Protein AF-0000000078518622 (afdb_homodimer)

Sequence (1164 aa):
MQLYYGPTSHFSLMQHIYQDLVSNPTSRPEPSGGVEEAGAGLDLFSFRRIFFGTPDFHEINKSPGKGDLSMMFMPYDLAKTFLSRFLSSLYHLIPLRPKIYYEQCLDRLYNSSPADHLDGPTQAILLLAMASAALGTDHFAWGDVLFERVKASLTAFDDVTDMLRFYANYQNEQGRPNSVFLHLGSASRKALSAGLHKDVPHDVDQTPENIEERRVTFWSLYIYETWFCFHVGRPSSLNLKDVAIEYPQDQFIRLLAQLCKTITRSVNEIYGQRHESLLHMWRVARSIANDIRGHEAHLQQALGLGLDDSIQAGSLGVRQIIFIALYHHTLLLTFRPFLIFRGHWQRERNIALNQSSTNVTNRPRETPTWLNEACNHAITAAQKTLHHLCEASRVNNLVLELRYHGYFFGNSVFTLIYEFIHNPSVAPVYLPWVYASLQTLSTMRAGDPIASTIAAMQTVLRNINPSYEWAPLLATTEDNVAPPGGTAIQQGLTPNHRHRVLLSNSAILQNPSLGMRPDTLTSPWNLPQLEKLENPETGGSVGSGDDLLDFTQSDMGWDFDFSTMDLDAFFSIYQTNDAPNTMQLYYGPTSHFSLMQHIYQDLVSNPTSRPEPSGGVEEAGAGLDLFSFRRIFFGTPDFHEINKSPGKGDLSMMFMPYDLAKTFLSRFLSSLYHLIPLRPKIYYEQCLDRLYNSSPADHLDGPTQAILLLAMASAALGTDHFAWGDVLFERVKASLTAFDDVTDMLRFYANYQNEQGRPNSVFLHLGSASRKALSAGLHKDVPHDVDQTPENIEERRVTFWSLYIYETWFCFHVGRPSSLNLKDVAIEYPQDQFIRLLAQLCKTITRSVNEIYGQRHESLLHMWRVARSIANDIRGHEAHLQQALGLGLDDSIQAGSLGVRQIIFIALYHHTLLLTFRPFLIFRGHWQRERNIALNQSSTNVTNRPRETPTWLNEACNHAITAAQKTLHHLCEASRVNNLVLELRYHGYFFGNSVFTLIYEFIHNPSVAPVYLPWVYASLQTLSTMRAGDPIASTIAAMQTVLRNINPSYEWAPLLATTEDNVAPPGGTAIQQGLTPNHRHRVLLSNSAILQNPSLGMRPDTLTSPWNLPQLEKLENPETGGSVGSGDDLLDFTQSDMGWDFDFSTMDLDAFFSIYQTNDAPNT

Nearest PDB structures (foldseek):
  4fdd-assembly1_A  TM=2.657E-01  e=1.092E+00  Homo sapiens
  7oq8-assembly1_C  TM=2.992E-01  e=6.620E+00  Homo sapiens
  5nnp-assembly2_E  TM=2.176E-01  e=4.094E+00  Thermochaetoides thermophila DSM 1495
  4buj-assembly2_F  TM=2.252E-01  e=5.206E+00  Saccharomyces cerevisiae S288C
  4fdd-assembly1_A  TM=2.502E-01  e=8.494E-01  Homo sapiens

Radius of gyration: 33.68 Å; Cα contacts (8 Å, |Δi|>4): 1364; chains: 2; bounding box: 78×107×95 Å

Secondary structure (DSSP, 8-state):
-EEEE-TTSHHHHHHHHHHHHHSSTTSS-----HHHHHHHHHHHHT-HHHHH----S--SS-------TTTS---HHHHHHHHHHHHHTGGGG---S-HHHHHHHHHHHHH--GGGPPPHHHHHHHHHHHHHHHTTSTTTHHHHHHHHHHHHHHTTTTT-HHHHHHHHHHHHHHT-HHHHHHHHHHHHHHHHHHTTTBPPPTTS---HHHHHHHHHHHHHHHHHHHHHHHHHT---S--GGG-B-PPPS-HHHHHHHHHHHHHHHIIIIIISS--SBHHHHHHHHHHHHHHHHHHHHHHHHHHS--TTSPPPSHHHHHHHHHHHHHHHHHHHHHHHHHHHHHHHHHHHHHHHHHS--S------SS--HHHHHHHHHHHHHHHHHHHHHHHHHHH-HHHHT-TTHHHHHHHHHHHHHHHHHH-GGGHHHHHHHHHHHHHHHHHS---HHHHHHHHHHHHHHHHH-GGG-------------------------------------------------S---S-SS--------------S-S---TTS---BHHHHT----GGGSS--EEEE----------/-EEEE-TTSHHHHHHHHHHHHHSSTTSS----SSHHHHHHHHHHHT-HHHHH----TT-SS-------TTS----HHHHHHHHHHHHHTGGGG---S-HHHHHHHHHHHHH--TTSPPPHHHHHHHHHHHHHHHTTSTTTHHHHHHHHHHHHHHTTTTT-HHHHHHHHHHHHHHT-HHHHHHHHHHHHHHHHHHTTTBPPPTTS---HHHHHHHHHHHHHHHHHHHHHHHHHT---S--GGG-B-PPPS-HHHHHHHHHHHHHHHIIIIIISS--SBHHHHHHHHHHHHHHHHHHHHHHHHHHS--TTSPPPSHHHHHHHHHHHHHHHHHHHHHHHHHHHHHHHHHHHHHHHHHS--S------SS--HHHHHHHHHHHHHHHHHHHHHHHHHHH-HHHHT-TTHHHHHHHHHHHHHHHHHH-GGGHHHHHHHHHHHHHHHHHS---HHHHHHHHHHHHHHHHH-GGG-------------------------------------------------S---S-SS--------------S-S---TTS---BHHHHT----GGGSS--EEEE----------

Solvent-accessible surface area (backbone atoms only — not comparable to full-atom values): 65462 Å² total; per-residue (Å²): 81,44,41,36,33,17,42,59,10,60,62,27,54,51,44,53,48,42,49,59,66,51,66,50,81,79,75,70,76,72,78,78,46,51,35,61,44,42,43,47,40,27,59,69,31,54,40,50,45,33,62,64,51,55,67,73,67,76,65,67,80,71,60,79,65,80,58,66,77,80,66,91,60,77,55,64,70,59,48,50,50,23,41,52,48,19,66,42,44,65,30,77,61,58,62,58,63,61,69,67,55,55,54,50,49,51,49,35,70,77,65,43,53,90,86,55,61,70,52,68,68,60,47,40,43,54,35,32,43,27,15,45,39,19,50,31,43,97,55,27,68,51,15,55,54,36,42,52,54,38,57,72,57,35,86,74,50,85,80,46,45,68,48,29,48,43,48,20,51,32,31,38,53,53,26,20,57,55,60,22,54,48,29,42,44,47,25,49,48,46,38,50,40,37,32,47,42,38,61,73,61,77,71,36,90,60,51,69,64,54,49,42,38,43,28,37,44,38,48,33,47,51,33,53,41,43,53,48,20,48,47,40,28,48,85,52,70,74,56,73,83,72,49,60,48,70,79,38,81,52,48,60,61,42,47,48,40,54,51,41,52,52,49,50,46,41,48,49,65,56,53,55,34,85,49,64,35,54,56,58,50,49,54,52,41,49,51,51,50,50,56,57,58,58,45,48,62,49,39,31,72,47,73,70,42,55,90,84,49,80,74,46,55,61,46,63,18,38,54,49,50,54,50,49,45,51,52,26,49,50,47,19,61,55,24,38,63,50,40,55,47,52,44,51,52,50,50,51,50,51,50,51,67,68,44,77,76,82,81,71,68,91,59,79,88,64,84,54,67,68,56,52,49,40,28,46,47,18,51,49,22,23,51,50,37,48,50,52,50,52,50,32,41,72,66,12,67,74,51,37,29,44,48,55,52,38,54,59,51,45,49,26,41,51,52,53,49,54,51,25,71,71,36,61,85,49,34,80,72,48,47,59,58,44,48,53,48,49,53,50,54,66,69,28,58,85,39,63,37,40,48,31,43,52,51,26,53,42,48,51,31,39,71,73,38,64,83,60,45,83,77,79,80,74,76,83,73,79,80,80,77,72,73,78,77,72,80,74,82,72,77,78,78,77,78,82,78,71,94,72,83,76,92,65,88,77,73,86,75,79,75,82,80,85,74,77,79,86,71,78,82,55,73,82,74,72,66,70,76,71,64,77,67,66,66,72,68,75,60,79,72,58,73,83,63,92,74,66,89,64,58,32,43,74,74,64,70,39,92,52,51,60,31,52,66,38,39,75,37,45,30,70,40,79,74,75,76,69,67,75,86,119,81,44,40,36,34,17,44,60,11,59,62,25,54,51,44,53,49,42,48,59,66,50,63,49,80,80,77,70,76,74,75,69,88,23,38,64,43,46,43,47,39,27,60,69,31,54,39,50,45,34,60,64,53,57,69,71,65,78,65,65,79,67,61,80,66,77,58,63,80,82,58,92,62,76,54,65,68,57,48,50,50,22,41,51,47,18,66,41,44,66,29,76,60,58,62,58,62,62,70,66,55,55,54,51,50,52,50,34,69,74,64,42,54,91,87,54,64,71,53,67,69,60,47,38,42,52,36,31,44,26,14,46,39,19,50,32,44,95,54,27,66,52,16,56,54,36,41,52,54,38,58,71,57,34,88,75,50,84,78,48,44,67,46,28,49,42,48,20,50,33,29,38,54,53,28,20,58,54,59,21,53,50,28,40,44,47,24,49,48,45,37,53,40,37,32,46,42,39,61,73,58,79,58,35,92,61,52,70,66,55,51,42,38,43,27,37,43,39,48,34,47,50,32,54,40,44,52,49,21,48,47,40,28,46,86,53,70,72,57,72,83,72,50,60,47,69,78,38,84,52,47,59,61,41,47,48,40,54,51,42,53,51,48,49,46,40,47,49,64,55,54,55,32,87,48,62,37,54,56,59,50,49,54,52,40,49,54,50,51,50,56,57,58,58,45,48,63,47,39,29,71,50,72,70,42,54,91,84,51,80,78,46,56,60,46,63,19,38,55,50,49,54,49,50,45,51,52,27,48,49,47,19,60,53,24,38,64,49,41,55,47,51,44,52,51,50,48,51,49,52,51,50,67,67,44,78,76,82,82,72,66,89,60,79,87,65,82,53,67,68,57,52,50,40,29,45,48,18,51,49,23,24,51,50,39,50,50,51,50,51,50,32,39,72,67,13,67,71,50,37,29,44,48,55,51,37,55,58,49,44,49,25,42,50,53,52,49,54,51,25,72,70,36,61,86,50,34,80,74,48,46,59,58,46,50,54,48,51,54,50,54,67,71,27,56,85,41,64,38,39,50,30,43,50,49,27,53,42,48,51,30,38,71,73,38,64,83,60,46,82,77,80,80,74,78,83,73,81,80,81,78,74,76,79,76,76,82,72,82,72,76,77,79,79,77,83,76,71,93,70,84,77,92,70,89,81,73,88,77,79,77,81,79,86,74,77,80,86,72,78,82,56,74,80,75,73,65,70,75,73,65,76,67,65,65,73,69,78,60,78,73,58,72,82,63,93,75,65,88,64,57,32,44,77,76,63,68,41,91,54,52,60,31,52,66,37,40,75,37,47,28,67,41,79,74,75,75,70,66,76,87,119

Organism: Penicillium expansum (NCBI:txid27334)

Structure (mmCIF, N/CA/C/O backbone):
data_AF-0000000078518622-model_v1
#
loop_
_entity.id
_entity.type
_entity.pdbx_description
1 polymer 'Transcription factor, fungi'
#
loop_
_atom_site.group_PDB
_atom_site.id
_atom_site.type_symbol
_atom_site.label_atom_id
_atom_site.label_alt_id
_atom_site.label_comp_id
_atom_site.label_asym_id
_atom_site.label_entity_id
_atom_site.label_seq_id
_atom_site.pdbx_PDB_ins_code
_atom_site.Cartn_x
_atom_site.Cartn_y
_atom_site.Cartn_z
_atom_site.occupancy
_atom_site.B_iso_or_equiv
_atom_site.auth_seq_id
_atom_site.auth_comp_id
_atom_site.auth_asym_id
_atom_site.auth_atom_id
_atom_site.pdbx_PDB_model_num
ATOM 1 N N . MET A 1 1 ? -18.516 9.18 -4.879 1 53.31 1 MET A N 1
ATOM 2 C CA . MET A 1 1 ? -17.281 8.602 -4.328 1 53.31 1 MET A CA 1
ATOM 3 C C . MET A 1 1 ? -17.141 8.945 -2.852 1 53.31 1 MET A C 1
ATOM 5 O O . MET A 1 1 ? -17.5 10.047 -2.428 1 53.31 1 MET A O 1
ATOM 9 N N . GLN A 1 2 ? -16.953 7.953 -2.055 1 66 2 GLN A N 1
ATOM 10 C CA . GLN A 1 2 ? -16.797 8.109 -0.612 1 66 2 GLN A CA 1
ATOM 11 C C . GLN A 1 2 ? -15.328 8.086 -0.205 1 66 2 GLN A C 1
ATOM 13 O O . GLN A 1 2 ? -14.531 7.348 -0.789 1 66 2 GLN A O 1
ATOM 18 N N . LEU A 1 3 ? -15 9.258 0.551 1 78.56 3 LEU A N 1
ATOM 19 C CA . LEU A 1 3 ? -13.641 9.289 1.086 1 78.56 3 LEU A CA 1
ATOM 20 C C . LEU A 1 3 ? -13.648 9.086 2.598 1 78.56 3 LEU A C 1
ATOM 22 O O . LEU A 1 3 ? -14.57 9.523 3.285 1 78.56 3 LEU A O 1
ATOM 26 N N . TYR A 1 4 ? -12.672 8.43 3.055 1 83 4 TYR A N 1
ATOM 27 C CA . TYR A 1 4 ? -12.531 8.109 4.473 1 83 4 TYR A CA 1
ATOM 28 C C . TYR A 1 4 ? -11.352 8.859 5.082 1 83 4 TYR A C 1
ATOM 30 O O . TYR A 1 4 ? -10.273 8.922 4.488 1 83 4 TYR A O 1
ATOM 38 N N . TYR A 1 5 ? -11.555 9.516 6.168 1 84.75 5 TYR A N 1
ATOM 39 C CA . TYR A 1 5 ? -10.523 10.086 7.023 1 84.75 5 TYR A CA 1
ATOM 40 C C . TYR A 1 5 ? -10.594 9.508 8.43 1 84.75 5 TYR A C 1
ATOM 42 O O . TYR A 1 5 ? -11.648 9.539 9.062 1 84.75 5 TYR A O 1
ATOM 50 N N . GLY A 1 6 ? -9.492 9.062 8.938 1 86.12 6 GLY A N 1
ATOM 51 C CA . GLY A 1 6 ? -9.453 8.344 10.203 1 86.12 6 GLY A CA 1
ATOM 52 C C . GLY A 1 6 ? -9.406 9.25 11.414 1 86.12 6 GLY A C 1
ATOM 53 O O . GLY A 1 6 ? -9.492 10.477 11.281 1 86.12 6 GLY A O 1
ATOM 54 N N . PRO A 1 7 ? -9.273 8.703 12.539 1 85.31 7 PRO A N 1
ATOM 55 C CA . PRO A 1 7 ? -9.383 9.453 13.797 1 85.31 7 PRO A CA 1
ATOM 56 C C . PRO A 1 7 ? -8.234 10.438 14 1 85.31 7 PRO A C 1
ATOM 58 O O . PRO A 1 7 ? -8.406 11.453 14.68 1 85.31 7 PRO A O 1
ATOM 61 N N . THR A 1 8 ? -7.129 10.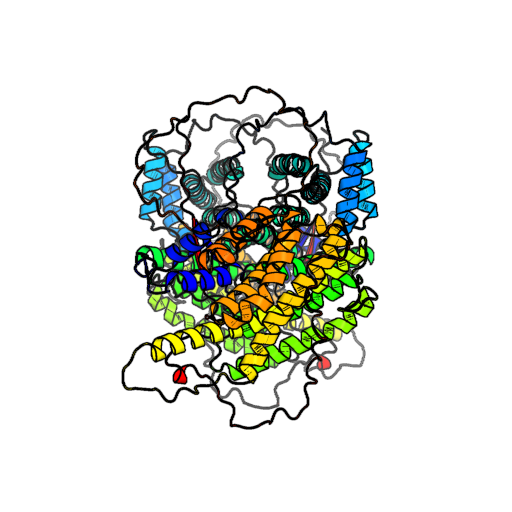18 13.445 1 90.5 8 THR A N 1
ATOM 62 C CA . THR A 1 8 ? -6.004 11.078 13.656 1 90.5 8 THR A CA 1
ATOM 63 C C . THR A 1 8 ? -6.082 12.273 12.719 1 90.5 8 THR A C 1
ATOM 65 O O . THR A 1 8 ? -5.312 13.227 12.852 1 90.5 8 THR A O 1
ATOM 68 N N . SER A 1 9 ? -7.07 12.273 11.852 1 88.12 9 SER A N 1
ATOM 69 C CA . SER A 1 9 ? -7.152 13.32 10.836 1 88.12 9 SER A CA 1
ATOM 70 C C . SER A 1 9 ? -7.695 14.617 11.414 1 88.12 9 SER A C 1
ATOM 72 O O . SER A 1 9 ? -8.352 14.609 12.461 1 88.12 9 SER A O 1
ATOM 74 N N . HIS A 1 10 ? -7.297 15.656 10.742 1 83.44 10 HIS A N 1
ATOM 75 C CA . HIS A 1 10 ? -7.848 16.969 11.055 1 83.44 10 HIS A CA 1
ATOM 76 C C . HIS A 1 10 ? -9.367 16.984 10.891 1 83.44 10 HIS A C 1
ATOM 78 O O . HIS A 1 10 ? -10.07 17.672 11.648 1 83.44 10 HIS A O 1
ATOM 84 N N . PHE A 1 11 ? -9.797 16.234 10.078 1 77.62 11 PHE A N 1
ATOM 85 C CA . PHE A 1 11 ? -11.219 16.203 9.773 1 77.62 11 PHE A CA 1
ATOM 86 C C . PHE A 1 11 ? -12.008 15.609 10.938 1 77.62 11 PHE A C 1
ATOM 88 O O . PHE A 1 11 ? -13.133 16.016 11.203 1 77.62 11 PHE A O 1
ATOM 95 N N . SER A 1 12 ? -11.477 14.688 11.5 1 81.56 12 SER A N 1
ATOM 96 C CA . SER A 1 12 ? -12.133 14.086 12.656 1 81.56 12 SER A CA 1
ATOM 97 C C . SER A 1 12 ? -12.391 15.117 13.75 1 81.56 12 SER A C 1
ATOM 99 O O . SER A 1 12 ? -13.484 15.18 14.305 1 81.56 12 SER A O 1
ATOM 101 N N . LEU A 1 13 ? -11.484 15.93 13.977 1 84.06 13 LEU A N 1
ATOM 102 C CA . LEU A 1 13 ? -11.625 16.969 14.992 1 84.06 13 LEU A CA 1
ATOM 103 C C . LEU A 1 13 ? -12.672 18 14.57 1 84.06 13 LEU A C 1
ATOM 105 O O . LEU A 1 13 ? -13.484 18.438 15.391 1 84.06 13 LEU A O 1
ATOM 109 N N . MET A 1 14 ? -12.594 18.312 13.375 1 82.5 14 MET A N 1
ATOM 110 C CA . MET A 1 14 ? -13.555 19.281 12.852 1 82.5 14 MET A CA 1
ATOM 111 C C . MET A 1 14 ? -14.977 18.75 12.984 1 82.5 14 MET A C 1
ATOM 113 O O . MET A 1 14 ? -15.906 19.516 13.242 1 82.5 14 MET A O 1
ATOM 117 N N . GLN A 1 15 ? -15.109 17.5 12.828 1 77.19 15 GLN A N 1
ATOM 118 C CA . GLN A 1 15 ? -16.422 16.891 12.961 1 77.19 15 GLN A CA 1
ATOM 119 C C . GLN A 1 15 ? -16.922 16.938 14.406 1 77.19 15 GLN A C 1
ATOM 121 O O . GLN A 1 15 ? -18.109 17.141 14.656 1 77.19 15 GLN A O 1
ATOM 126 N N . HIS A 1 16 ? -16.062 16.734 15.297 1 80.81 16 HIS A N 1
ATOM 127 C CA . HIS A 1 16 ? -16.422 16.859 16.703 1 80.81 16 HIS A CA 1
ATOM 128 C C . HIS A 1 16 ? -16.891 18.281 17.016 1 80.81 16 HIS A C 1
ATOM 130 O O . HIS A 1 16 ? -17.875 18.469 17.75 1 80.81 16 HIS A O 1
ATOM 136 N N . ILE A 1 17 ? -16.203 19.172 16.484 1 83.38 17 ILE A N 1
ATOM 137 C CA . ILE A 1 17 ? -16.547 20.562 16.719 1 83.38 17 ILE A CA 1
ATOM 138 C C . ILE A 1 17 ? -17.891 20.891 16.078 1 83.38 17 ILE A C 1
ATOM 140 O O . ILE A 1 17 ? -18.734 21.578 16.672 1 83.38 17 ILE A O 1
ATOM 144 N N . TYR A 1 18 ? -18.062 20.344 14.906 1 76.94 18 TYR A N 1
ATOM 145 C CA . TYR A 1 18 ? -19.328 20.547 14.219 1 76.94 18 TYR A CA 1
ATOM 146 C C . TYR A 1 18 ? -20.484 20 15.047 1 76.94 18 TYR A C 1
ATOM 148 O O . TYR A 1 18 ? -21.516 20.672 15.211 1 76.94 18 TYR A O 1
ATOM 156 N N . GLN A 1 19 ? -20.328 18.859 15.57 1 73.88 19 GLN A N 1
ATOM 157 C CA . GLN A 1 19 ? -21.359 18.234 16.391 1 73.88 19 GLN A CA 1
ATOM 158 C C . GLN A 1 19 ? -21.641 19.062 17.641 1 73.88 19 GLN A C 1
ATOM 160 O O . GLN A 1 19 ? -22.781 19.172 18.078 1 73.88 19 GLN A O 1
ATOM 165 N N . ASP A 1 20 ? -20.672 19.625 18.188 1 77.12 20 ASP A N 1
ATOM 166 C CA . ASP A 1 20 ? -20.797 20.422 19.391 1 77.12 20 ASP A CA 1
ATOM 167 C C . ASP A 1 20 ? -21.516 21.75 19.094 1 77.12 20 ASP A C 1
ATOM 169 O O . ASP A 1 20 ? -22.234 22.266 19.953 1 77.12 20 ASP A O 1
ATOM 173 N N . LEU A 1 21 ? -21.312 22.188 17.953 1 76.62 21 LEU A N 1
ATOM 174 C CA . LEU A 1 21 ? -21.922 23.453 17.578 1 76.62 21 LEU A CA 1
ATOM 175 C C . LEU A 1 21 ? -23.375 23.266 17.172 1 76.62 21 LEU A C 1
ATOM 177 O O . LEU A 1 21 ? -24.219 24.141 17.422 1 76.62 21 LEU A O 1
ATOM 181 N N . VAL A 1 22 ? -23.688 22.094 16.531 1 67.5 22 VAL A N 1
ATOM 182 C CA . VAL A 1 22 ? -25.047 21.828 16.078 1 67.5 22 VAL A CA 1
ATOM 183 C C . VAL A 1 22 ? -25.891 21.312 17.234 1 67.5 22 VAL A C 1
ATOM 185 O O . VAL A 1 22 ? -27.078 21.625 17.359 1 67.5 22 VAL A O 1
ATOM 188 N N . SER A 1 23 ? -25.5 20.266 18.047 1 58 23 SER A N 1
ATOM 189 C CA . SER A 1 23 ? -26.266 19.703 19.156 1 58 23 SER A CA 1
ATOM 190 C C . SER A 1 23 ? -26.594 20.781 20.188 1 58 23 SER A C 1
ATOM 192 O O . SER A 1 23 ? -27.359 20.531 21.125 1 58 23 SER A O 1
ATOM 194 N N . ASN A 1 24 ? -26.078 21.812 20.25 1 49.03 24 ASN A N 1
ATOM 195 C CA . ASN A 1 24 ? -26.547 22.828 21.203 1 49.03 24 ASN A CA 1
ATOM 196 C C . ASN A 1 24 ? -27.984 23.234 20.906 1 49.03 24 ASN A C 1
ATOM 198 O O . ASN A 1 24 ? -28.344 23.484 19.766 1 49.03 24 ASN A O 1
ATOM 202 N N . PRO A 1 25 ? -29.062 23.031 21.875 1 40.25 25 PRO A N 1
ATOM 203 C CA . PRO A 1 25 ? -30.531 23.094 21.938 1 40.25 25 PRO A CA 1
ATOM 204 C C . PRO A 1 25 ? -31.094 24.297 21.172 1 40.25 25 PRO A C 1
ATOM 206 O O . PRO A 1 25 ? -32.312 24.484 21.125 1 40.25 25 PRO A O 1
ATOM 209 N N . THR A 1 26 ? -30.672 25.531 21.031 1 36.22 26 THR A N 1
ATOM 210 C CA . THR A 1 26 ? -31.719 26.438 20.578 1 36.22 26 THR A CA 1
ATOM 211 C C . THR A 1 26 ? -32.25 25.984 19.219 1 36.22 26 THR A C 1
ATOM 213 O O . THR A 1 26 ? -33.375 26.312 18.844 1 36.22 26 THR A O 1
ATOM 216 N N . SER A 1 27 ? -31.578 26.109 18.125 1 33.12 27 SER A N 1
ATOM 217 C CA . SER A 1 27 ? -32.375 26.016 16.906 1 33.12 27 SER A CA 1
ATOM 218 C C . SER A 1 27 ? -32.656 24.562 16.531 1 33.12 27 SER A C 1
ATOM 220 O O . SER A 1 27 ? -33.812 24.188 16.312 1 33.12 27 SER A O 1
ATOM 222 N N . ARG A 1 28 ? -31.859 24.125 15.266 1 36.22 28 ARG A N 1
ATOM 223 C CA . ARG A 1 28 ? -32.438 23.125 14.383 1 36.22 28 ARG A CA 1
ATOM 224 C C . ARG A 1 28 ? -32.281 21.719 14.969 1 36.22 28 ARG A C 1
ATOM 226 O O . ARG A 1 28 ? -31.344 21.469 15.727 1 36.22 28 ARG A O 1
ATOM 233 N N . PRO A 1 29 ? -33.375 20.969 14.852 1 32.53 29 PRO A N 1
ATOM 234 C CA . PRO A 1 29 ? -33.438 19.531 15.164 1 32.53 29 PRO A CA 1
ATOM 235 C C . PRO A 1 29 ? -32.188 18.766 14.758 1 32.53 29 PRO A C 1
ATOM 237 O O . PRO A 1 29 ? -31.5 19.156 13.812 1 32.53 29 PRO A O 1
ATOM 240 N N . GLU A 1 30 ? -31.578 17.906 15.594 1 34.91 30 GLU A N 1
ATOM 241 C CA . GLU A 1 30 ? -30.438 17.016 15.477 1 34.91 30 GLU A CA 1
ATOM 242 C C . GLU A 1 30 ? -30.438 16.281 14.141 1 34.91 30 GLU A C 1
ATOM 244 O O . GLU A 1 30 ? -31.281 15.406 13.914 1 34.91 30 GLU A O 1
ATOM 249 N N . PRO A 1 31 ? -30.297 16.938 13.039 1 32.38 31 PRO A N 1
ATOM 250 C CA . PRO A 1 31 ? -30.359 15.922 11.977 1 32.38 31 PRO A CA 1
ATOM 251 C C . PRO A 1 31 ? -29.406 14.758 12.227 1 32.38 31 PRO A C 1
ATOM 253 O O . PRO A 1 31 ? -28.297 14.953 12.703 1 32.38 31 PRO A O 1
ATOM 256 N N . SER A 1 32 ? -29.859 13.695 12.57 1 31.52 32 SER A N 1
ATOM 257 C CA . SER A 1 32 ? -29.25 12.43 12.961 1 31.52 32 SER A CA 1
ATOM 258 C C . SER A 1 32 ? -27.953 12.18 12.203 1 31.52 32 SER A C 1
ATOM 260 O O . SER A 1 32 ? -26.953 11.789 12.789 1 31.52 32 SER A O 1
ATOM 262 N N . GLY A 1 33 ? -27.984 11.57 10.93 1 34.09 33 GLY A N 1
ATOM 263 C CA . GLY A 1 33 ? -27.25 10.453 10.367 1 34.09 33 GLY A CA 1
ATOM 264 C C . GLY A 1 33 ? -25.828 10.82 9.93 1 34.09 33 GLY A C 1
ATOM 265 O O . GLY A 1 33 ? -25.484 12.008 9.859 1 34.09 33 GLY A O 1
ATOM 266 N N . GLY A 1 34 ? -24.75 9.688 9.695 1 36.94 34 GLY A N 1
ATOM 267 C CA . GLY A 1 34 ? -23.328 9.414 9.516 1 36.94 34 GLY A CA 1
ATOM 268 C C . GLY A 1 34 ? -22.688 10.273 8.445 1 36.94 34 GLY A C 1
ATOM 269 O O . GLY A 1 34 ? -21.781 11.055 8.727 1 36.94 34 GLY A O 1
ATOM 270 N N . VAL A 1 35 ? -22.812 9.828 7.184 1 39.44 35 VAL A N 1
ATOM 271 C CA . VAL A 1 35 ? -22.156 10.352 5.992 1 39.44 35 VAL A CA 1
ATOM 272 C C . VAL A 1 35 ? -22.625 11.781 5.73 1 39.44 35 VAL A C 1
ATOM 274 O O . VAL A 1 35 ? -21.828 12.648 5.359 1 39.44 35 VAL A O 1
ATOM 277 N N . GLU A 1 36 ? -23.844 12.031 6.012 1 40.03 36 GLU A N 1
ATOM 278 C CA . GLU A 1 36 ? -24.438 13.328 5.719 1 40.03 36 GLU A CA 1
ATOM 279 C C . GLU A 1 36 ? -23.906 14.406 6.664 1 40.03 36 GLU A C 1
ATOM 281 O O . GLU A 1 36 ? -23.703 15.547 6.254 1 40.03 36 GLU A O 1
ATOM 286 N N . GLU A 1 37 ? -23.672 13.906 7.785 1 40.97 37 GLU A N 1
ATOM 287 C CA . GLU A 1 37 ? -23.188 14.859 8.773 1 40.97 37 GLU A CA 1
ATOM 288 C C . GLU A 1 37 ? -21.734 15.25 8.5 1 40.97 37 GLU A C 1
ATOM 290 O O . GLU A 1 37 ? -21.375 16.422 8.625 1 40.97 37 GLU A O 1
ATOM 295 N N . ALA A 1 38 ? -21.062 14.227 8.062 1 46.91 38 ALA A N 1
ATOM 296 C CA . ALA A 1 38 ? -19.672 14.539 7.734 1 46.91 38 ALA A CA 1
ATOM 297 C C . ALA A 1 38 ? -19.594 15.484 6.539 1 46.91 38 ALA A C 1
ATOM 299 O O . ALA A 1 38 ? -18.75 16.391 6.508 1 46.91 38 ALA A O 1
ATOM 300 N N . GLY A 1 39 ? -20.5 15.18 5.578 1 48.78 39 GLY A N 1
ATOM 301 C CA . GLY A 1 39 ? -20.562 16.078 4.441 1 48.78 39 GLY A CA 1
ATOM 302 C C . GLY A 1 39 ? -20.969 17.484 4.828 1 48.78 39 GLY A C 1
ATOM 303 O O . GLY A 1 39 ? -20.422 18.469 4.316 1 48.78 39 GLY A O 1
ATOM 304 N N . ALA A 1 40 ? -21.891 17.516 5.816 1 45.44 40 ALA A N 1
ATOM 305 C CA . ALA A 1 40 ? -22.391 18.812 6.258 1 45.44 40 ALA A CA 1
ATOM 306 C C . ALA A 1 40 ? -21.297 19.609 6.965 1 45.44 40 ALA A C 1
ATOM 308 O O . ALA A 1 40 ? -21.172 20.812 6.785 1 45.44 40 ALA A O 1
ATOM 309 N N . GLY A 1 41 ? -20.484 18.938 7.676 1 46.34 41 GLY A N 1
ATOM 310 C CA . GLY A 1 41 ? -19.375 19.594 8.328 1 46.34 41 GLY A CA 1
ATOM 311 C C . GLY A 1 41 ? -18.344 20.141 7.352 1 46.34 41 GLY A C 1
ATOM 312 O O . GLY A 1 41 ? -17.859 21.266 7.516 1 46.34 41 GLY A O 1
ATOM 313 N N . LEU A 1 42 ? -18.141 19.391 6.285 1 51.19 42 LEU A N 1
ATOM 314 C CA . LEU A 1 42 ? -17.188 19.828 5.266 1 51.19 42 LEU A CA 1
ATOM 315 C C . LEU A 1 42 ? -17.703 21.047 4.531 1 51.19 42 LEU A C 1
ATOM 317 O O . LEU A 1 42 ? -16.922 21.938 4.176 1 51.19 42 LEU A O 1
ATOM 321 N N . ASP A 1 43 ? -18.969 20.953 4.297 1 47.59 43 ASP A N 1
ATOM 322 C CA . ASP A 1 43 ? -19.578 22.094 3.619 1 47.59 43 ASP A CA 1
ATOM 323 C C . ASP A 1 43 ? -19.562 23.328 4.508 1 47.59 43 ASP A C 1
ATOM 325 O O . ASP A 1 43 ? -19.297 24.438 4.039 1 47.59 43 ASP A O 1
ATOM 329 N N . LEU A 1 44 ? -19.844 23.016 5.727 1 44.41 44 LEU A N 1
ATOM 330 C CA . LEU A 1 44 ? -19.859 24.141 6.652 1 44.41 44 LEU A CA 1
ATOM 331 C C . LEU A 1 44 ? -18.484 24.797 6.742 1 44.41 44 LEU A C 1
ATOM 333 O O . LEU A 1 44 ? -18.375 26.016 6.82 1 44.41 44 LEU A O 1
ATOM 337 N N . PHE A 1 45 ? -17.453 23.906 6.566 1 47.16 45 PHE A N 1
ATOM 338 C CA . PHE A 1 45 ? -16.125 24.438 6.812 1 47.16 45 PHE A CA 1
ATOM 339 C C . PHE A 1 45 ? -15.383 24.656 5.504 1 47.16 45 PHE A C 1
ATOM 341 O O . PHE A 1 45 ? -14.195 24.984 5.508 1 47.16 45 PHE A O 1
ATOM 348 N N . SER A 1 46 ? -16.016 24.578 4.344 1 43.75 46 SER A N 1
ATOM 349 C CA . SER A 1 46 ? -15.477 24.828 3.008 1 43.75 46 SER A CA 1
ATOM 350 C C . SER A 1 46 ? -14.234 23.984 2.738 1 43.75 46 SER A C 1
ATOM 352 O O . SER A 1 46 ? -13.281 24.453 2.119 1 43.75 46 SER A O 1
ATOM 354 N N . PHE A 1 47 ? -14.18 22.844 3.424 1 45.75 47 PHE A N 1
ATOM 355 C CA . PHE A 1 47 ? -12.992 22.016 3.279 1 45.75 47 PHE A CA 1
ATOM 356 C C . PHE A 1 47 ? -13.18 20.984 2.176 1 45.75 47 PHE A C 1
ATOM 358 O O . PHE A 1 47 ? -12.289 20.172 1.926 1 45.75 47 PHE A O 1
ATOM 365 N N . ARG A 1 48 ? -14.266 21.031 1.509 1 48.91 48 ARG A N 1
ATOM 366 C CA . ARG A 1 48 ? -14.562 20.047 0.478 1 48.91 48 ARG A CA 1
ATOM 367 C C . ARG A 1 48 ? -13.5 20.047 -0.615 1 48.91 48 ARG A C 1
ATOM 369 O O . ARG A 1 48 ? -13.109 19 -1.114 1 48.91 48 ARG A O 1
ATOM 376 N N . ARG A 1 49 ? -13.039 21.219 -0.824 1 45.88 49 ARG A N 1
ATOM 377 C CA . ARG A 1 49 ? -12.094 21.344 -1.929 1 45.88 49 ARG A CA 1
ATOM 378 C C . ARG A 1 49 ? -10.773 20.656 -1.605 1 45.88 49 ARG A C 1
ATOM 380 O O . ARG A 1 49 ? -10.164 20.031 -2.475 1 45.88 49 ARG A O 1
ATOM 387 N N . ILE A 1 50 ? -10.383 20.766 -0.449 1 43.59 50 ILE A N 1
ATOM 388 C CA . ILE A 1 50 ? -9.094 20.234 -0.041 1 43.59 50 ILE A CA 1
ATOM 389 C C . ILE A 1 50 ? -9.156 18.703 -0.007 1 43.59 50 ILE A C 1
ATOM 391 O O . ILE A 1 50 ? -8.234 18.031 -0.478 1 43.59 50 ILE A O 1
ATOM 395 N N . PHE A 1 51 ? -10.266 18.375 0.407 1 46.12 51 PHE A N 1
ATOM 396 C CA . PHE A 1 51 ? -10.289 16.938 0.709 1 46.12 51 PHE A CA 1
ATOM 397 C C . PHE A 1 51 ? -10.688 16.141 -0.521 1 46.12 51 PHE A C 1
ATOM 399 O O . PHE A 1 51 ? -10.297 14.977 -0.66 1 46.12 51 PHE A O 1
ATOM 406 N N . PHE A 1 52 ? -11.484 16.844 -1.431 1 45.81 52 PHE A N 1
ATOM 407 C CA . PHE A 1 52 ? -11.969 16.078 -2.578 1 45.81 52 PHE A CA 1
ATOM 408 C C . PHE A 1 52 ? -11.25 16.516 -3.854 1 45.81 52 PHE A C 1
ATOM 410 O O . PHE A 1 52 ? -11.352 15.852 -4.887 1 45.81 52 PHE A O 1
ATOM 417 N N . GLY A 1 53 ? -10.359 17.359 -3.785 1 44.47 53 GLY A N 1
ATOM 418 C CA . GLY A 1 53 ? -9.594 17.797 -4.945 1 44.47 53 GLY A CA 1
ATOM 419 C C . GLY A 1 53 ? -10.445 18.453 -6.012 1 44.47 53 GLY A C 1
ATOM 420 O O . GLY A 1 53 ? -10.102 18.422 -7.191 1 44.47 53 GLY A O 1
ATOM 421 N N . THR A 1 54 ? -11.758 18.703 -5.82 1 40.47 54 THR A N 1
ATOM 422 C CA . THR A 1 54 ? -12.492 19.312 -6.934 1 40.47 54 THR A CA 1
ATOM 423 C C . THR A 1 54 ? -11.828 20.609 -7.387 1 40.47 54 THR A C 1
ATOM 425 O O . THR A 1 54 ? -11.641 21.516 -6.586 1 40.47 54 THR A O 1
ATOM 428 N N . PRO A 1 55 ? -11.195 20.547 -8.469 1 36.06 55 PRO A N 1
ATOM 429 C CA . PRO A 1 55 ? -10.617 21.812 -8.953 1 36.06 55 PRO A CA 1
ATOM 430 C C . PRO A 1 55 ? -11.609 22.969 -8.93 1 36.06 55 PRO A C 1
ATOM 432 O O . PRO A 1 55 ? -12.812 22.75 -9.055 1 36.06 55 PRO A O 1
ATOM 435 N N . ASP A 1 56 ? -11.5 23.953 -8.18 1 32.81 56 ASP A N 1
ATOM 436 C CA . ASP A 1 56 ? -12.133 25.156 -8.695 1 32.81 56 ASP A CA 1
ATOM 437 C C . ASP A 1 56 ? -12.039 25.234 -10.219 1 32.81 56 ASP A C 1
ATOM 439 O O . ASP A 1 56 ? -10.945 25.188 -10.781 1 32.81 56 ASP A O 1
ATOM 443 N N . PHE A 1 57 ? -12.984 24.734 -10.859 1 32.12 57 PHE A N 1
ATOM 444 C CA . PHE A 1 57 ? -13.148 24.984 -12.289 1 32.12 57 PHE A CA 1
ATOM 445 C C . PHE A 1 57 ? -12.867 26.453 -12.617 1 32.12 57 PHE A C 1
ATOM 447 O O . PHE A 1 57 ? -13.711 27.141 -13.211 1 32.12 57 PHE A O 1
ATOM 454 N N . HIS A 1 58 ? -12.445 27.266 -11.812 1 29.5 58 HIS A N 1
ATOM 455 C CA . HIS A 1 58 ? -11.992 28.359 -12.656 1 29.5 58 HIS A CA 1
ATOM 456 C C . HIS A 1 58 ? -11.07 27.859 -13.766 1 29.5 58 HIS A C 1
ATOM 458 O O . HIS A 1 58 ? -10.172 28.594 -14.203 1 29.5 58 HIS A O 1
ATOM 464 N N . GLU A 1 59 ? -10.969 26.656 -13.875 1 34.12 59 GLU A N 1
ATOM 465 C CA . GLU A 1 59 ? -10.43 26.266 -15.18 1 34.12 59 GLU A CA 1
ATOM 466 C C . GLU A 1 59 ? -11.219 26.906 -16.312 1 34.12 59 GLU A C 1
ATOM 468 O O . GLU A 1 59 ? -12.039 26.234 -16.953 1 34.12 59 GLU A O 1
ATOM 473 N N . ILE A 1 60 ? -12.016 27.922 -16.156 1 31.33 60 ILE A N 1
ATOM 474 C CA . ILE A 1 60 ? -12.523 28.594 -17.344 1 31.33 60 ILE A CA 1
ATOM 475 C C . ILE A 1 60 ? -11.586 28.344 -18.516 1 31.33 60 ILE A C 1
ATOM 477 O O . ILE A 1 60 ? -12.008 27.859 -19.562 1 31.33 60 ILE A O 1
ATOM 481 N N . ASN A 1 61 ? -10.898 29.547 -18.938 1 30.61 61 ASN A N 1
ATOM 482 C CA . ASN A 1 61 ? -10.211 29.953 -20.156 1 30.61 61 ASN A CA 1
ATOM 483 C C . ASN A 1 61 ? -8.875 29.234 -20.312 1 30.61 61 ASN A C 1
ATOM 485 O O . ASN A 1 61 ? -7.961 29.75 -20.969 1 30.61 61 ASN A O 1
ATOM 489 N N . LYS A 1 62 ? -8.602 28.406 -19.422 1 35.19 62 LYS A N 1
ATOM 490 C CA . LYS A 1 62 ? -7.254 28 -19.797 1 35.19 62 LYS A CA 1
ATOM 491 C C . LYS A 1 62 ? -7.281 27 -20.969 1 35.19 62 LYS A C 1
ATOM 493 O O . LYS A 1 62 ? -7.711 25.859 -20.797 1 35.19 62 LYS A O 1
ATOM 498 N N . SER A 1 63 ? -7.629 27.375 -22.078 1 31.88 63 SER A N 1
ATOM 499 C CA . SER A 1 63 ? -7.422 26.719 -23.375 1 31.88 63 SER A CA 1
ATOM 500 C C . SER A 1 63 ? -6.16 25.859 -23.359 1 31.88 63 SER A C 1
ATOM 502 O O . SER A 1 63 ? -5.109 26.297 -22.891 1 31.88 63 SER A O 1
ATOM 504 N N . PRO A 1 64 ? -6.305 24.609 -23.406 1 35.25 64 PRO A N 1
ATOM 505 C CA . PRO A 1 64 ? -5.031 23.984 -23.766 1 35.25 64 PRO A CA 1
ATOM 506 C C . PRO A 1 64 ? -4.242 24.812 -24.781 1 35.25 64 PRO A C 1
ATOM 508 O O . PRO A 1 64 ? -4.637 24.891 -25.953 1 35.25 64 PRO A O 1
ATOM 511 N N . GLY A 1 65 ? -4.066 26 -24.672 1 31.48 65 GLY A N 1
ATOM 512 C CA . GLY A 1 65 ? -3.211 26.484 -25.75 1 31.48 65 GLY A CA 1
ATOM 513 C C . GLY A 1 65 ? -2.094 25.516 -26.109 1 31.48 65 GLY A C 1
ATOM 514 O O . GLY A 1 65 ? -1.305 25.141 -25.234 1 31.48 65 GLY A O 1
ATOM 515 N N . LYS A 1 66 ? -2.312 24.562 -26.984 1 35.06 66 LYS A N 1
ATOM 516 C CA . LYS A 1 66 ? -1.252 23.953 -27.781 1 35.06 66 LYS A CA 1
ATOM 517 C C . LYS A 1 66 ? -0.06 24.891 -27.938 1 35.06 66 LYS A C 1
ATOM 519 O O . LYS A 1 66 ? 0.201 25.406 -29.031 1 35.06 66 LYS A O 1
ATOM 524 N N . GLY A 1 67 ? 0.018 25.922 -27.203 1 32.69 67 GLY A N 1
ATOM 525 C CA . GLY A 1 67 ? 1.225 26.656 -27.531 1 32.69 67 GLY A CA 1
ATOM 526 C C . GLY A 1 67 ? 2.459 25.781 -27.625 1 32.69 67 GLY A C 1
ATOM 527 O O . GLY A 1 67 ? 2.523 24.719 -26.984 1 32.69 67 GLY A O 1
ATOM 528 N N . ASP A 1 68 ? 3.051 25.672 -28.719 1 34.59 68 ASP A N 1
ATOM 529 C CA . ASP A 1 68 ? 4.395 25.188 -29 1 34.59 68 ASP A CA 1
ATOM 530 C C . ASP A 1 68 ? 5.258 25.156 -27.75 1 34.59 68 ASP A C 1
ATOM 532 O O . ASP A 1 68 ? 5.691 26.219 -27.266 1 34.59 68 ASP A O 1
ATOM 536 N N . LEU A 1 69 ? 4.969 24.469 -26.875 1 39.41 69 LEU A N 1
ATOM 537 C CA . LEU A 1 69 ? 5.746 24.156 -25.672 1 39.41 69 LEU A CA 1
ATOM 538 C C . LEU A 1 69 ? 7.227 24.438 -25.906 1 39.41 69 LEU A C 1
ATOM 540 O O . LEU A 1 69 ? 8.047 24.25 -25 1 39.41 69 LEU A O 1
ATOM 544 N N . SER A 1 70 ? 7.715 24.188 -27.078 1 38.16 70 SER A N 1
ATOM 545 C CA . SER A 1 70 ? 9.078 24.594 -27.406 1 38.16 70 SER A CA 1
ATOM 546 C C . SER A 1 70 ? 9.398 25.969 -26.844 1 38.16 70 SER A C 1
ATOM 548 O O . SER A 1 70 ? 10.547 26.281 -26.531 1 38.16 70 SER A O 1
ATOM 550 N N . MET A 1 71 ? 8.617 27.016 -27.281 1 38.84 71 MET A N 1
ATOM 551 C CA . MET A 1 71 ? 9.031 28.406 -27.281 1 38.84 71 MET A CA 1
ATOM 552 C C . MET A 1 71 ? 9.258 28.922 -25.875 1 38.84 71 MET A C 1
ATOM 554 O O . MET A 1 71 ? 10.289 29.531 -25.578 1 38.84 71 MET A O 1
ATOM 558 N N . MET A 1 72 ? 8.133 29.719 -25.094 1 46.91 72 MET A N 1
ATOM 559 C CA . MET A 1 72 ? 8.422 30.75 -24.094 1 46.91 72 MET A CA 1
ATOM 560 C C . MET A 1 72 ? 8.719 30.109 -22.734 1 46.91 72 MET A C 1
ATOM 562 O O . MET A 1 72 ? 7.824 29.969 -21.891 1 46.91 72 MET A O 1
ATOM 566 N N . PHE A 1 73 ? 9.57 29.109 -22.719 1 64 73 PHE A N 1
ATOM 567 C CA . PHE A 1 73 ? 9.984 28.438 -21.5 1 64 73 PHE A CA 1
ATOM 568 C C . PHE A 1 73 ? 10.414 29.438 -20.438 1 64 73 PHE A C 1
ATOM 570 O O . PHE A 1 73 ? 10.883 30.531 -20.781 1 64 73 PHE A O 1
ATOM 577 N N . MET A 1 74 ? 10.031 29.25 -19.188 1 81.62 74 MET A N 1
ATOM 578 C CA . MET A 1 74 ? 10.414 30.047 -18.031 1 81.62 74 MET A CA 1
ATOM 579 C C . MET A 1 74 ? 11.859 30.516 -18.141 1 81.62 74 MET A C 1
ATOM 581 O O . MET A 1 74 ? 12.734 29.766 -18.562 1 81.62 74 MET A O 1
ATOM 585 N N . PRO A 1 75 ? 12.008 31.953 -18.109 1 89.06 75 PRO A N 1
ATOM 586 C CA . PRO A 1 75 ? 13.391 32.438 -18.094 1 89.06 75 PRO A CA 1
ATOM 587 C C . PRO A 1 75 ? 14.281 31.625 -17.172 1 89.06 75 PRO A C 1
ATOM 589 O O . PRO A 1 75 ? 13.844 31.188 -16.094 1 89.06 75 PRO A O 1
ATOM 592 N N . TYR A 1 76 ? 15.492 31.484 -17.547 1 91.94 76 TYR A N 1
ATOM 593 C CA . TYR A 1 76 ? 16.438 30.656 -16.812 1 91.94 76 TYR A CA 1
ATOM 594 C C . TYR A 1 76 ? 16.609 31.172 -15.383 1 91.94 76 TYR A C 1
ATOM 596 O O . TYR A 1 76 ? 16.688 30.375 -14.445 1 91.94 76 TYR A O 1
ATOM 604 N N . ASP A 1 77 ? 16.656 32.5 -15.289 1 92.62 77 ASP A N 1
ATOM 605 C CA . ASP A 1 77 ? 16.875 33.062 -13.969 1 92.62 77 ASP A CA 1
ATOM 606 C C . ASP A 1 77 ? 15.719 32.719 -13.023 1 92.62 77 ASP A C 1
ATOM 608 O O . ASP A 1 77 ? 15.93 32.469 -11.844 1 92.62 77 ASP A O 1
ATOM 612 N N . LEU A 1 78 ? 14.594 32.781 -13.555 1 94.44 78 LEU A N 1
ATOM 613 C CA . LEU A 1 78 ? 13.43 32.438 -12.75 1 94.44 78 LEU A CA 1
ATOM 614 C C . LEU A 1 78 ? 13.422 30.953 -12.406 1 94.44 78 LEU A C 1
ATOM 616 O O . LEU A 1 78 ? 13.102 30.562 -11.281 1 94.44 78 LEU A O 1
ATOM 620 N N . ALA A 1 79 ? 13.773 30.125 -13.375 1 94.94 79 ALA A N 1
ATOM 621 C CA . ALA A 1 79 ? 13.875 28.688 -13.141 1 94.94 79 ALA A CA 1
ATOM 622 C C . ALA A 1 79 ? 14.898 28.375 -12.055 1 94.94 79 ALA A C 1
ATOM 624 O O . ALA A 1 79 ? 14.656 27.547 -11.18 1 94.94 79 ALA A O 1
ATOM 625 N N . LYS A 1 80 ? 15.953 29.047 -12.148 1 95.56 80 LYS A N 1
ATOM 626 C CA . LYS A 1 80 ? 17.016 28.859 -11.172 1 95.56 80 LYS A CA 1
ATOM 627 C C . LYS A 1 80 ? 16.562 29.266 -9.773 1 95.56 80 LYS A C 1
ATOM 629 O O . LYS A 1 80 ? 16.922 28.625 -8.781 1 95.56 80 LYS A O 1
ATOM 634 N N . THR A 1 81 ? 15.805 30.312 -9.727 1 95.88 81 THR A N 1
ATOM 635 C CA . THR A 1 81 ? 15.273 30.766 -8.445 1 95.88 81 THR A CA 1
ATOM 636 C C . THR A 1 81 ? 14.336 29.719 -7.859 1 95.88 81 THR A C 1
ATOM 638 O O . THR A 1 81 ? 14.414 29.406 -6.668 1 95.88 81 THR A O 1
ATOM 641 N N . PHE A 1 82 ? 13.469 29.188 -8.664 1 96.56 82 PHE A N 1
ATOM 642 C CA . PHE A 1 82 ? 12.539 28.172 -8.203 1 96.56 82 PHE A CA 1
ATOM 643 C C . PHE A 1 82 ? 13.289 26.938 -7.73 1 96.56 82 PHE A C 1
ATOM 645 O O . PHE A 1 82 ? 12.977 26.359 -6.684 1 96.56 82 PHE A O 1
ATOM 652 N N . LEU A 1 83 ? 14.227 26.531 -8.5 1 97.44 83 LEU A N 1
ATOM 653 C CA . LEU A 1 83 ? 14.992 25.344 -8.125 1 97.44 83 LEU A CA 1
ATOM 654 C C . LEU A 1 83 ? 15.742 25.562 -6.82 1 97.44 83 LEU A C 1
ATOM 656 O O . LEU A 1 83 ? 15.797 24.688 -5.965 1 97.44 83 LEU A O 1
ATOM 660 N N . SER A 1 84 ? 16.328 26.734 -6.734 1 97.12 84 SER A N 1
ATOM 661 C CA . SER A 1 84 ? 17.062 27.062 -5.508 1 97.12 84 SER A CA 1
ATOM 662 C C . SER A 1 84 ? 16.125 27.031 -4.297 1 97.12 84 SER A C 1
ATOM 664 O O . SER A 1 84 ? 16.516 26.562 -3.225 1 97.12 84 SER A O 1
ATOM 666 N N . ARG A 1 85 ? 14.992 27.516 -4.465 1 97.06 85 ARG A N 1
ATOM 667 C CA . ARG A 1 85 ? 14 27.484 -3.387 1 97.06 85 ARG A CA 1
ATOM 668 C C . ARG A 1 85 ? 13.633 26.062 -3.02 1 97.06 85 ARG A C 1
ATOM 670 O O . ARG A 1 85 ? 13.516 25.719 -1.838 1 97.06 85 ARG A O 1
ATOM 677 N N . PHE A 1 86 ? 13.383 25.281 -4.051 1 97.5 86 PHE A N 1
ATOM 678 C CA . PHE A 1 86 ? 13.094 23.875 -3.803 1 97.5 86 PHE A CA 1
ATOM 679 C C . PHE A 1 86 ? 14.227 23.219 -3.025 1 97.5 86 PHE A C 1
ATOM 681 O O . PHE A 1 86 ? 13.984 22.516 -2.035 1 97.5 86 PHE A O 1
ATOM 688 N N . LEU A 1 87 ? 15.406 23.406 -3.477 1 97.94 87 LEU A N 1
ATOM 689 C CA . LEU A 1 87 ? 16.578 22.75 -2.902 1 97.94 87 LEU A CA 1
ATOM 690 C C . LEU A 1 87 ? 16.828 23.234 -1.48 1 97.94 87 LEU A C 1
ATOM 692 O O . LEU A 1 87 ? 17.469 22.547 -0.69 1 97.94 87 LEU A O 1
ATOM 696 N N . SER A 1 88 ? 16.234 24.375 -1.106 1 97.31 88 SER A N 1
ATOM 697 C CA . SER A 1 88 ? 16.438 24.953 0.221 1 97.31 88 SER A CA 1
ATOM 698 C C . SER A 1 88 ? 15.273 24.641 1.148 1 97.31 88 SER A C 1
ATOM 700 O O . SER A 1 88 ? 15.297 25.016 2.326 1 97.31 88 SER A O 1
ATOM 702 N N . SER A 1 89 ? 14.32 24 0.67 1 97.06 89 SER A N 1
ATOM 703 C CA . SER A 1 89 ? 13.141 23.781 1.5 1 97.06 89 SER A CA 1
ATOM 704 C C . SER A 1 89 ? 12.594 22.359 1.339 1 97.06 89 SER A C 1
ATOM 706 O O . SER A 1 89 ? 13.07 21.438 1.99 1 97.06 89 SER A O 1
ATOM 708 N N . LEU A 1 90 ? 11.773 22.141 0.26 1 96.31 90 LEU A N 1
ATOM 709 C CA . LEU A 1 90 ? 11.047 20.891 0.08 1 96.31 90 LEU A CA 1
ATOM 710 C C . LEU A 1 90 ? 12.016 19.734 -0.19 1 96.31 90 LEU A C 1
ATOM 712 O O . LEU A 1 90 ? 11.68 18.578 0.046 1 96.31 90 LEU A O 1
ATOM 716 N N . TYR A 1 91 ? 13.148 20.062 -0.658 1 96.5 91 TYR A N 1
ATOM 717 C CA . TYR A 1 91 ? 14.195 19.078 -0.948 1 96.5 91 TYR A CA 1
ATOM 718 C C . TYR A 1 91 ? 14.508 18.234 0.282 1 96.5 91 TYR A C 1
ATOM 720 O O . TYR A 1 91 ? 14.797 17.047 0.167 1 96.5 91 TYR A O 1
ATOM 728 N N . HIS A 1 92 ? 14.406 18.781 1.396 1 95 92 HIS A N 1
ATOM 729 C CA . HIS A 1 92 ? 14.82 18.109 2.625 1 95 92 HIS A CA 1
ATOM 730 C C . HIS A 1 92 ? 13.898 16.953 2.969 1 95 92 HIS A C 1
ATOM 732 O O . HIS A 1 92 ? 14.273 16.062 3.736 1 95 92 HIS A O 1
ATOM 738 N N . LEU A 1 93 ? 12.773 16.953 2.357 1 92.62 93 LEU A N 1
ATOM 739 C CA . LEU A 1 93 ? 11.836 15.859 2.59 1 92.62 93 LEU A CA 1
ATOM 740 C C . LEU A 1 93 ? 12.023 14.75 1.56 1 92.62 93 LEU A C 1
ATOM 742 O O . LEU A 1 93 ? 11.586 13.617 1.774 1 92.62 93 LEU A O 1
ATOM 746 N N . ILE A 1 94 ? 12.609 15.094 0.408 1 91.88 94 ILE A N 1
ATOM 747 C CA . ILE A 1 94 ? 12.805 14.117 -0.653 1 91.88 94 ILE A CA 1
ATOM 748 C C . ILE A 1 94 ? 14.188 14.281 -1.269 1 91.88 94 ILE A C 1
ATOM 750 O O . ILE A 1 94 ? 14.32 14.508 -2.475 1 91.88 94 ILE A O 1
ATOM 754 N N . PRO A 1 95 ? 15.195 14.039 -0.48 1 92.75 95 PRO A N 1
ATOM 755 C CA . PRO A 1 95 ? 16.562 14.219 -0.987 1 92.75 95 PRO A CA 1
ATOM 756 C C . PRO A 1 95 ? 17.062 13.016 -1.788 1 92.75 95 PRO A C 1
ATOM 758 O O . PRO A 1 95 ? 18.016 12.359 -1.389 1 92.75 95 PRO A O 1
ATOM 761 N N . LEU A 1 96 ? 16.562 12.844 -2.936 1 87.56 96 LEU A N 1
ATOM 762 C CA . LEU A 1 96 ? 16.828 11.641 -3.719 1 87.56 96 LEU A CA 1
ATOM 763 C C . LEU A 1 96 ? 18.203 11.703 -4.355 1 87.56 96 LEU A C 1
ATOM 765 O O . LEU A 1 96 ? 18.906 10.688 -4.441 1 87.56 96 LEU A O 1
ATOM 769 N N . ARG A 1 97 ? 18.531 12.906 -4.891 1 90.38 97 ARG A N 1
ATOM 770 C CA . ARG A 1 97 ? 19.844 13.156 -5.496 1 90.38 97 ARG A CA 1
ATOM 771 C C . ARG A 1 97 ? 20.516 14.375 -4.871 1 90.38 97 ARG A C 1
ATOM 773 O O . ARG A 1 97 ? 19.844 15.203 -4.25 1 90.38 97 ARG A O 1
ATOM 780 N N . PRO A 1 98 ? 21.812 14.305 -4.965 1 91.06 98 PRO A N 1
ATOM 781 C CA . PRO A 1 98 ? 22.469 15.508 -4.438 1 91.06 98 PRO A CA 1
ATOM 782 C C . PRO A 1 98 ? 22.016 16.781 -5.141 1 91.06 98 PRO A C 1
ATOM 784 O O . PRO A 1 98 ? 21.625 16.75 -6.309 1 91.06 98 PRO A O 1
ATOM 787 N N . LYS A 1 99 ? 22.141 17.906 -4.449 1 95.12 99 LYS A N 1
ATOM 788 C CA . LYS A 1 99 ? 21.656 19.188 -4.953 1 95.12 99 LYS A CA 1
ATOM 789 C C . LYS A 1 99 ? 22.344 19.547 -6.273 1 95.12 99 LYS A C 1
ATOM 791 O O . LYS A 1 99 ? 21.688 20.047 -7.195 1 95.12 99 LYS A O 1
ATOM 796 N N . ILE A 1 100 ? 23.625 19.234 -6.348 1 94.12 100 ILE A N 1
ATOM 797 C CA . ILE A 1 100 ? 24.422 19.594 -7.523 1 94.12 100 ILE A CA 1
ATOM 798 C C . ILE A 1 100 ? 23.844 18.891 -8.758 1 94.12 100 ILE A C 1
ATOM 800 O O . ILE A 1 100 ? 23.875 19.453 -9.859 1 94.12 100 ILE A O 1
ATOM 804 N N . TYR A 1 101 ? 23.281 17.797 -8.555 1 92.62 101 TYR A N 1
ATOM 805 C CA . TYR A 1 101 ? 22.703 17.047 -9.656 1 92.62 101 TYR A CA 1
ATOM 806 C C . TYR A 1 101 ? 21.547 17.812 -10.289 1 92.62 101 TYR A C 1
ATOM 808 O O . TYR A 1 101 ? 21.453 17.906 -11.516 1 92.62 101 TYR A O 1
ATOM 816 N N . TYR A 1 102 ? 20.703 18.359 -9.523 1 94.31 102 TYR A N 1
ATOM 817 C CA . TYR A 1 102 ? 19.547 19.094 -10.016 1 94.31 102 TYR A CA 1
ATOM 818 C C . TYR A 1 102 ? 19.969 20.375 -10.719 1 94.31 102 TYR A C 1
ATOM 820 O O . TYR A 1 102 ? 19.391 20.75 -11.742 1 94.31 102 TYR A O 1
ATOM 828 N N . GLU A 1 103 ? 20.969 20.969 -10.172 1 95.69 103 GLU A N 1
ATOM 829 C CA . GLU A 1 103 ? 21.484 22.188 -10.797 1 95.69 103 GLU A CA 1
ATOM 830 C C . GLU A 1 103 ? 22.078 21.891 -12.172 1 95.69 103 GLU A C 1
ATOM 832 O O . GLU A 1 103 ? 21.859 22.641 -13.125 1 95.69 103 GLU A O 1
ATOM 837 N N . GLN A 1 104 ? 22.734 20.797 -12.242 1 93 104 GLN A N 1
ATOM 838 C CA . GLN A 1 104 ? 23.297 20.391 -13.523 1 93 104 GLN A CA 1
ATOM 839 C C . GLN A 1 104 ? 22.203 20.031 -14.523 1 93 104 GLN A C 1
ATOM 841 O O . GLN A 1 104 ? 22.312 20.344 -15.711 1 93 104 GLN A O 1
ATOM 846 N N . CYS A 1 105 ? 21.219 19.375 -14 1 91.75 105 CYS A N 1
ATOM 847 C CA . CYS A 1 105 ? 20.109 19.016 -14.867 1 91.75 105 CYS A CA 1
ATOM 848 C C . CYS A 1 105 ? 19.422 20.266 -15.422 1 91.75 105 CYS A C 1
ATOM 850 O O . CYS A 1 105 ? 19 20.281 -16.578 1 91.75 105 CYS A O 1
ATOM 852 N N . LEU A 1 106 ? 19.297 21.297 -14.594 1 93.25 106 LEU A N 1
ATOM 853 C CA . LEU A 1 106 ? 18.688 22.547 -15.047 1 93.25 106 LEU A CA 1
ATOM 854 C C . LEU A 1 106 ? 19.531 23.203 -16.141 1 93.25 106 LEU A C 1
ATOM 856 O O . LEU A 1 106 ? 19 23.672 -17.141 1 93.25 106 LEU A O 1
ATOM 860 N N . ASP A 1 107 ? 20.812 23.172 -15.938 1 90.69 107 ASP A N 1
ATOM 861 C CA . ASP A 1 107 ? 21.719 23.734 -16.938 1 90.69 107 ASP A CA 1
ATOM 862 C C . ASP A 1 107 ? 21.594 23 -18.266 1 90.69 107 ASP A C 1
ATOM 864 O O . ASP A 1 107 ? 21.594 23.625 -19.328 1 90.69 107 ASP A O 1
ATOM 868 N N . ARG A 1 108 ? 21.484 21.734 -18.141 1 88.31 108 ARG A N 1
ATOM 869 C CA . ARG A 1 108 ? 21.375 20.922 -19.359 1 88.31 108 ARG A CA 1
ATOM 870 C C . ARG A 1 108 ? 20.031 21.156 -20.047 1 88.31 108 ARG A C 1
ATOM 872 O O . ARG A 1 108 ? 19.953 21.109 -21.281 1 88.31 108 ARG A O 1
ATOM 879 N N . LEU A 1 109 ? 19.016 21.312 -19.281 1 86.69 109 LEU A N 1
ATOM 880 C CA . LEU A 1 109 ? 17.688 21.547 -19.844 1 86.69 109 LEU A CA 1
ATOM 881 C C . LEU A 1 109 ? 17.672 22.828 -20.688 1 86.69 109 LEU A C 1
ATOM 883 O O . LEU A 1 109 ? 17 22.891 -21.719 1 86.69 109 LEU A O 1
ATOM 887 N N . TYR A 1 110 ? 18.391 23.844 -20.266 1 86.12 110 TYR A N 1
ATOM 888 C CA . TYR A 1 110 ? 18.328 25.141 -20.922 1 86.12 110 TYR A CA 1
ATOM 889 C C . TYR A 1 110 ? 19.453 25.281 -21.953 1 86.12 110 TYR A C 1
ATOM 891 O O . TYR A 1 110 ? 19.344 26.062 -22.906 1 86.12 110 TYR A O 1
ATOM 899 N N . ASN A 1 111 ? 20.531 24.578 -21.75 1 79.25 111 ASN A N 1
ATOM 900 C CA . ASN A 1 111 ? 21.688 24.797 -22.609 1 79.25 111 ASN A CA 1
ATOM 901 C C . ASN A 1 111 ? 21.953 23.594 -23.516 1 79.25 111 ASN A C 1
ATOM 903 O O . ASN A 1 111 ? 22.938 23.562 -24.25 1 79.25 111 ASN A O 1
ATOM 907 N N . SER A 1 112 ? 21.219 22.5 -23.328 1 65.5 112 SER A N 1
ATOM 908 C CA . SER A 1 112 ? 21.656 21.25 -23.953 1 65.5 112 SER A CA 1
ATOM 909 C C . SER A 1 112 ? 21.453 21.297 -25.469 1 65.5 112 SER A C 1
ATOM 911 O O . SER A 1 112 ? 20.453 21.828 -25.953 1 65.5 112 SER A O 1
ATOM 913 N N . SER A 1 113 ? 22.609 20.953 -26.047 1 61.88 113 SER A N 1
ATOM 914 C CA . SER A 1 113 ? 22.578 20.594 -27.453 1 61.88 113 SER A CA 1
ATOM 915 C C . SER A 1 113 ? 21.641 19.406 -27.703 1 61.88 113 SER A C 1
ATOM 917 O O . SER A 1 113 ? 21.328 18.656 -26.766 1 61.88 113 SER A O 1
ATOM 919 N N . PRO A 1 114 ? 20.969 19.359 -28.844 1 56.56 114 PRO A N 1
ATOM 920 C CA . PRO A 1 114 ? 20 18.297 -29.172 1 56.56 114 PRO A CA 1
ATOM 921 C C . PRO A 1 114 ? 20.469 16.922 -28.75 1 56.56 114 PRO A C 1
ATOM 923 O O . PRO A 1 114 ? 19.656 16.047 -28.438 1 56.56 114 PRO A O 1
ATOM 926 N N . ALA A 1 115 ? 21.781 16.625 -28.656 1 53.28 115 ALA A N 1
ATOM 927 C CA . ALA A 1 115 ? 22.297 15.289 -28.391 1 53.28 115 ALA A CA 1
ATOM 928 C C . ALA A 1 115 ? 22.281 14.969 -26.906 1 53.28 115 ALA A C 1
ATOM 930 O O . ALA A 1 115 ? 22.328 13.805 -26.5 1 53.28 115 ALA A O 1
ATOM 931 N N . ASP A 1 116 ? 22.234 15.969 -26.094 1 61.91 116 ASP A N 1
ATOM 932 C CA . ASP A 1 116 ? 22.391 15.742 -24.656 1 61.91 116 ASP A CA 1
ATOM 933 C C . ASP A 1 116 ? 21.078 16.031 -23.906 1 61.91 116 ASP A C 1
ATOM 935 O O . ASP A 1 116 ? 21.094 16.672 -22.859 1 61.91 116 ASP A O 1
ATOM 939 N N . HIS A 1 117 ? 20.094 15.477 -24.375 1 72.56 117 HIS A N 1
ATOM 940 C CA . HIS A 1 117 ? 18.781 15.789 -23.797 1 72.56 117 HIS A CA 1
ATOM 941 C C . HIS A 1 117 ? 18.516 14.945 -22.562 1 72.56 117 HIS A C 1
ATOM 943 O O . HIS A 1 117 ? 18.969 13.797 -22.484 1 72.56 117 HIS A O 1
ATOM 949 N N . LEU A 1 118 ? 18.016 15.727 -21.578 1 79.31 118 LEU A N 1
ATOM 950 C CA . LEU A 1 118 ? 17.562 15.023 -20.375 1 79.31 118 LEU A CA 1
ATOM 951 C C . LEU A 1 118 ? 16.484 14.008 -20.703 1 79.31 118 LEU A C 1
ATOM 953 O O . LEU A 1 118 ? 15.664 14.234 -21.594 1 79.31 118 LEU A O 1
ATOM 957 N N . ASP A 1 119 ? 16.641 12.93 -20.094 1 77.75 119 ASP A N 1
ATOM 958 C CA . ASP A 1 119 ? 15.594 11.945 -20.297 1 77.75 119 ASP A CA 1
ATOM 959 C C . ASP A 1 119 ? 14.25 12.453 -19.766 1 77.75 119 ASP A C 1
ATOM 961 O O . ASP A 1 119 ? 14.219 13.336 -18.906 1 77.75 119 ASP A O 1
ATOM 965 N N . GLY A 1 120 ? 13.156 11.992 -20.25 1 77.19 120 GLY A N 1
ATOM 966 C CA . GLY A 1 120 ? 11.797 12.406 -19.938 1 77.19 120 GLY A CA 1
ATOM 967 C C . GLY A 1 120 ? 11.508 12.438 -18.453 1 77.19 120 GLY A C 1
ATOM 968 O O . GLY A 1 120 ? 11.086 13.461 -17.922 1 77.19 120 GLY A O 1
ATOM 969 N N . PRO A 1 121 ? 11.805 11.383 -17.766 1 80.5 121 PRO A N 1
ATOM 970 C CA . PRO A 1 121 ? 11.516 11.344 -16.328 1 80.5 121 PRO A CA 1
ATOM 971 C C . PRO A 1 121 ? 12.312 12.383 -15.547 1 80.5 121 PRO A C 1
ATOM 973 O O . PRO A 1 121 ? 11.781 13.008 -14.617 1 80.5 121 PRO A O 1
ATOM 976 N N . THR A 1 122 ? 13.539 12.547 -15.922 1 84.25 122 THR A N 1
ATOM 977 C CA . THR A 1 122 ? 14.367 13.531 -15.234 1 84.25 122 THR A CA 1
ATOM 978 C C . THR A 1 122 ? 13.828 14.945 -15.477 1 84.25 122 THR A C 1
ATOM 980 O O . THR A 1 122 ? 13.82 15.773 -14.562 1 84.25 122 THR A O 1
ATOM 983 N N . GLN A 1 123 ? 13.445 15.18 -16.641 1 86 123 GLN A N 1
ATOM 984 C CA . GLN A 1 123 ? 12.852 16.469 -16.953 1 86 123 GLN A CA 1
ATOM 985 C C . GLN A 1 123 ? 11.578 16.719 -16.141 1 86 123 GLN A C 1
ATOM 987 O O . GLN A 1 123 ? 11.367 17.812 -15.617 1 86 123 GLN A O 1
ATOM 992 N N . ALA A 1 124 ? 10.766 15.711 -16.094 1 86.44 124 ALA A N 1
ATOM 993 C CA . ALA A 1 124 ? 9.516 15.82 -15.336 1 86.44 124 ALA A CA 1
ATOM 994 C C . ALA A 1 124 ? 9.797 16.109 -13.859 1 86.44 124 ALA A C 1
ATOM 996 O O . ALA A 1 124 ? 9.109 16.938 -13.25 1 86.44 124 ALA A O 1
ATOM 997 N N . ILE A 1 125 ? 10.773 15.453 -13.312 1 90.38 125 ILE A N 1
ATOM 998 C CA . ILE A 1 125 ? 11.133 15.641 -11.914 1 90.38 125 ILE A CA 1
ATOM 999 C C . ILE A 1 125 ? 11.586 17.078 -11.688 1 90.38 125 ILE A C 1
ATOM 1001 O O . ILE A 1 125 ? 11.188 17.719 -10.703 1 90.38 125 ILE A O 1
ATOM 1005 N N . LEU A 1 126 ? 12.375 17.531 -12.602 1 91.62 126 LEU A N 1
ATOM 1006 C CA . LEU A 1 126 ? 12.875 18.906 -12.5 1 91.62 126 LEU A CA 1
ATOM 1007 C C . LEU A 1 126 ? 11.727 19.906 -12.586 1 91.62 126 LEU A C 1
ATOM 1009 O O . LEU A 1 126 ? 11.672 20.859 -11.82 1 91.62 126 LEU A O 1
ATOM 1013 N N . LEU A 1 127 ? 10.836 19.672 -13.477 1 92.31 127 LEU A N 1
ATOM 1014 C CA . LEU A 1 127 ? 9.688 20.547 -13.641 1 92.31 127 LEU A CA 1
ATOM 1015 C C . LEU A 1 127 ? 8.789 20.516 -12.406 1 92.31 127 LEU A C 1
ATOM 1017 O O . LEU A 1 127 ? 8.289 21.547 -11.961 1 92.31 127 LEU A O 1
ATOM 1021 N N . LEU A 1 128 ? 8.602 19.359 -11.828 1 93.38 128 LEU A N 1
ATOM 1022 C CA . LEU A 1 128 ? 7.773 19.234 -10.633 1 93.38 128 LEU A CA 1
ATOM 1023 C C . LEU A 1 128 ? 8.414 19.938 -9.445 1 93.38 128 LEU A C 1
ATOM 1025 O O . LEU A 1 128 ? 7.723 20.547 -8.633 1 93.38 128 LEU A O 1
ATOM 1029 N N . ALA A 1 129 ? 9.719 19.766 -9.359 1 95.31 129 ALA A N 1
ATOM 1030 C CA . ALA A 1 129 ? 10.438 20.453 -8.281 1 95.31 129 ALA A CA 1
ATOM 1031 C C . ALA A 1 129 ? 10.227 21.969 -8.367 1 95.31 129 ALA A C 1
ATOM 1033 O O . ALA A 1 129 ? 9.875 22.609 -7.371 1 95.31 129 ALA A O 1
ATOM 1034 N N . MET A 1 130 ? 10.359 22.484 -9.523 1 95.94 130 MET A N 1
ATOM 1035 C CA . MET A 1 130 ? 10.188 23.922 -9.719 1 95.94 130 MET A CA 1
ATOM 1036 C C . MET A 1 130 ? 8.727 24.312 -9.539 1 95.94 130 MET A C 1
ATOM 1038 O O . MET A 1 130 ? 8.43 25.375 -8.977 1 95.94 130 MET A O 1
ATOM 1042 N N . ALA A 1 131 ? 7.855 23.469 -10.023 1 95.12 131 ALA A N 1
ATOM 1043 C CA . ALA A 1 131 ? 6.43 23.75 -9.883 1 95.12 131 ALA A CA 1
ATOM 1044 C C . ALA A 1 131 ? 6.039 23.875 -8.414 1 95.12 131 ALA A C 1
ATOM 1046 O O . ALA A 1 131 ? 5.328 24.797 -8.031 1 95.12 131 ALA A O 1
ATOM 1047 N N . SER A 1 132 ? 6.492 23 -7.562 1 96.06 132 SER A N 1
ATOM 1048 C CA . SER A 1 132 ? 6.156 23 -6.141 1 96.06 132 SER A CA 1
ATOM 1049 C C . SER A 1 132 ? 6.703 24.234 -5.449 1 96.06 132 SER A C 1
ATOM 1051 O O . SER A 1 132 ? 6.043 24.812 -4.578 1 96.06 132 SER A O 1
ATOM 1053 N N . ALA A 1 133 ? 7.863 24.609 -5.863 1 96.19 133 ALA A N 1
ATOM 1054 C CA . ALA A 1 133 ? 8.508 25.75 -5.23 1 96.19 133 ALA A CA 1
ATOM 1055 C C . ALA A 1 133 ? 7.867 27.062 -5.676 1 96.19 133 ALA A C 1
ATOM 1057 O O . ALA A 1 133 ? 7.898 28.062 -4.949 1 96.19 133 ALA A O 1
ATOM 1058 N N . ALA A 1 134 ? 7.246 27.078 -6.82 1 94.81 134 ALA A N 1
ATOM 1059 C CA . ALA A 1 134 ? 6.648 28.297 -7.371 1 94.81 134 ALA A CA 1
ATOM 1060 C C . ALA A 1 134 ? 5.328 28.625 -6.676 1 94.81 134 ALA A C 1
ATOM 1062 O O . ALA A 1 134 ? 4.938 29.781 -6.594 1 94.81 134 ALA A O 1
ATOM 1063 N N . LEU A 1 135 ? 4.684 27.688 -6.105 1 93 135 LEU A N 1
ATOM 1064 C CA . LEU A 1 135 ? 3.314 27.828 -5.617 1 93 135 LEU A CA 1
ATOM 1065 C C . LEU A 1 135 ? 3.24 28.828 -4.465 1 93 135 LEU A C 1
ATOM 1067 O O . LEU A 1 135 ? 2.232 29.516 -4.293 1 93 135 LEU A O 1
ATOM 1071 N N . GLY A 1 136 ? 4.305 28.953 -3.717 1 90.94 136 GLY A N 1
ATOM 1072 C CA . GLY A 1 136 ? 4.281 29.828 -2.555 1 90.94 136 GLY A CA 1
ATOM 1073 C C . GLY A 1 136 ? 4.781 31.219 -2.852 1 90.94 136 GLY A C 1
ATOM 1074 O O . GLY A 1 136 ? 4.836 32.062 -1.96 1 90.94 136 GLY A O 1
ATOM 1075 N N . THR A 1 137 ? 5.086 31.469 -4.074 1 91.56 137 THR A N 1
ATOM 1076 C CA . THR A 1 137 ? 5.66 32.75 -4.449 1 91.56 137 THR A CA 1
ATOM 1077 C C . THR A 1 137 ? 4.641 33.594 -5.199 1 91.56 137 THR A C 1
ATOM 1079 O O . THR A 1 137 ? 3.508 33.188 -5.422 1 91.56 137 THR A O 1
ATOM 1082 N N . ASP A 1 138 ? 5.113 34.781 -5.551 1 89.5 138 ASP A N 1
ATOM 1083 C CA . ASP A 1 138 ? 4.262 35.688 -6.332 1 89.5 138 ASP A CA 1
ATOM 1084 C C . ASP A 1 138 ? 4.086 35.156 -7.758 1 89.5 138 ASP A C 1
ATOM 1086 O O . ASP A 1 138 ? 3.176 35.594 -8.469 1 89.5 138 ASP A O 1
ATOM 1090 N N . HIS A 1 139 ? 4.93 34.25 -8.102 1 91.25 139 HIS A N 1
ATOM 1091 C CA . HIS A 1 139 ? 4.855 33.656 -9.43 1 91.25 139 HIS A CA 1
ATOM 1092 C C . HIS A 1 139 ? 4.176 32.281 -9.391 1 91.25 139 HIS A C 1
ATOM 1094 O O . HIS A 1 139 ? 4.621 31.344 -10.055 1 91.25 139 HIS A O 1
ATOM 1100 N N . PHE A 1 140 ? 3.146 32.156 -8.586 1 90.25 140 PHE A N 1
ATOM 1101 C CA . PHE A 1 140 ? 2.494 30.891 -8.305 1 90.25 140 PHE A CA 1
ATOM 1102 C C . PHE A 1 140 ? 1.885 30.312 -9.57 1 90.25 140 PHE A C 1
ATOM 1104 O O . PHE A 1 140 ? 1.718 29.094 -9.688 1 90.25 140 PHE A O 1
ATOM 1111 N N . ALA A 1 141 ? 1.59 31.109 -10.562 1 88.5 141 ALA A N 1
ATOM 1112 C CA . ALA A 1 141 ? 0.959 30.641 -11.797 1 88.5 141 ALA A CA 1
ATOM 1113 C C . ALA A 1 141 ? 1.875 29.703 -12.562 1 88.5 141 ALA A C 1
ATOM 1115 O O . ALA A 1 141 ? 1.403 28.797 -13.258 1 88.5 141 ALA A O 1
ATOM 1116 N N . TRP A 1 142 ? 3.158 29.969 -12.344 1 90.56 142 TRP A N 1
ATOM 1117 C CA . TRP A 1 142 ? 4.117 29.094 -13 1 90.56 142 TRP A CA 1
ATOM 1118 C C . TRP A 1 142 ? 4.023 27.672 -12.453 1 90.56 142 TRP A C 1
ATOM 1120 O O . TRP A 1 142 ? 4.348 26.703 -13.141 1 90.56 142 TRP A O 1
ATOM 1130 N N . GLY A 1 143 ? 3.635 27.531 -11.18 1 91.94 143 GLY A N 1
ATOM 1131 C CA . GLY A 1 143 ? 3.447 26.203 -10.625 1 91.94 143 GLY A CA 1
ATOM 1132 C C . GLY A 1 143 ? 2.449 25.359 -11.398 1 91.94 143 GLY A C 1
ATOM 1133 O O . GLY A 1 143 ? 2.729 24.203 -11.734 1 91.94 143 GLY A O 1
ATOM 1134 N N . ASP A 1 144 ? 1.452 25.953 -11.836 1 87.19 144 ASP A N 1
ATOM 1135 C CA . ASP A 1 144 ? 0.404 25.25 -12.57 1 87.19 144 ASP A CA 1
ATOM 1136 C C . ASP A 1 144 ? 0.847 24.953 -14 1 87.19 144 ASP A C 1
ATOM 1138 O O . ASP A 1 144 ? 0.577 23.875 -14.531 1 87.19 144 ASP A O 1
ATOM 1142 N N . VAL A 1 145 ? 1.488 25.875 -14.562 1 87.81 145 VAL A N 1
ATOM 1143 C CA . VAL A 1 145 ? 1.938 25.719 -15.938 1 87.81 145 VAL A CA 1
ATOM 1144 C C . VAL A 1 145 ? 2.922 24.562 -16.031 1 87.81 145 VAL A C 1
ATOM 1146 O O . VAL A 1 145 ? 2.805 23.703 -16.922 1 87.81 145 VAL A O 1
ATOM 1149 N N . LEU A 1 146 ? 3.857 24.578 -15.141 1 90.62 146 LEU A N 1
ATOM 1150 C CA . LEU A 1 146 ? 4.863 23.516 -15.148 1 90.62 146 LEU A CA 1
ATOM 1151 C C . LEU A 1 146 ? 4.223 22.172 -14.867 1 90.62 146 LEU A C 1
ATOM 1153 O O . LEU A 1 146 ? 4.582 21.172 -15.492 1 90.62 146 LEU A O 1
ATOM 1157 N N . PHE A 1 147 ? 3.297 22.156 -14 1 89.5 147 PHE A N 1
ATOM 1158 C CA . PHE A 1 147 ? 2.625 20.906 -13.656 1 89.5 147 PHE A CA 1
ATOM 1159 C C . PHE A 1 147 ? 1.833 20.375 -14.836 1 89.5 147 PHE A C 1
ATOM 1161 O O . PHE A 1 147 ? 1.836 19.172 -15.102 1 89.5 147 PHE A O 1
ATOM 1168 N N . GLU A 1 148 ? 1.199 21.188 -15.523 1 83.94 148 GLU A N 1
ATOM 1169 C CA . GLU A 1 148 ? 0.413 20.781 -16.688 1 83.94 148 GLU A CA 1
ATOM 1170 C C . GLU A 1 148 ? 1.305 20.219 -17.781 1 83.94 148 GLU A C 1
ATOM 1172 O O . GLU A 1 148 ? 0.908 19.281 -18.5 1 83.94 148 GLU A O 1
ATOM 1177 N N . ARG A 1 149 ? 2.449 20.734 -17.828 1 82.44 149 ARG A N 1
ATOM 1178 C CA . ARG A 1 149 ? 3.4 20.203 -18.812 1 82.44 149 ARG A CA 1
ATOM 1179 C C . ARG A 1 149 ? 3.82 18.781 -18.469 1 82.44 149 ARG A C 1
ATOM 1181 O O . ARG A 1 149 ? 3.963 17.938 -19.359 1 82.44 149 ARG A O 1
ATOM 1188 N N . VAL A 1 150 ? 4.039 18.594 -17.219 1 84 150 VAL A N 1
ATOM 1189 C CA . VAL A 1 150 ? 4.426 17.25 -16.781 1 84 150 VAL A CA 1
ATOM 1190 C C . VAL A 1 150 ? 3.27 16.281 -17 1 84 150 VAL A C 1
ATOM 1192 O O . VAL A 1 150 ? 3.475 15.164 -17.469 1 84 150 VAL A O 1
ATOM 1195 N N . LYS A 1 151 ? 2.111 16.656 -16.672 1 76.75 151 LYS A N 1
ATOM 1196 C CA . LYS A 1 151 ? 0.935 15.805 -16.797 1 76.75 151 LYS A CA 1
ATOM 1197 C C . LYS A 1 151 ? 0.733 15.375 -18.25 1 76.75 151 LYS A C 1
ATOM 1199 O O . LYS A 1 151 ? 0.366 14.234 -18.531 1 76.75 151 LYS A O 1
ATOM 1204 N N . ALA A 1 152 ? 0.966 16.203 -19.125 1 69.44 152 ALA A N 1
ATOM 1205 C CA . ALA A 1 152 ? 0.806 15.945 -20.547 1 69.44 152 ALA A CA 1
ATOM 1206 C C . ALA A 1 152 ? 1.853 14.945 -21.031 1 69.44 152 ALA A C 1
ATOM 1208 O O . ALA A 1 152 ? 1.593 14.164 -21.953 1 69.44 152 ALA A O 1
ATOM 1209 N N . SER A 1 153 ? 2.971 14.969 -20.375 1 65.06 153 SER A N 1
ATOM 1210 C CA . SER A 1 153 ? 4.062 14.102 -20.797 1 65.06 153 SER A CA 1
ATOM 1211 C C . SER A 1 153 ? 3.994 12.742 -20.094 1 65.06 153 SER A C 1
ATOM 1213 O O . SER A 1 153 ? 4.598 11.773 -20.547 1 65.06 153 SER A O 1
ATOM 1215 N N . LEU A 1 154 ? 3.348 12.586 -18.891 1 62.44 154 LEU A N 1
ATOM 1216 C CA . LEU A 1 154 ? 3.346 11.445 -17.984 1 62.44 154 LEU A CA 1
ATOM 1217 C C . LEU A 1 154 ? 2.582 10.273 -18.594 1 62.44 154 LEU A C 1
ATOM 1219 O O . LEU A 1 154 ? 2.896 9.109 -18.312 1 62.44 154 LEU A O 1
ATOM 1223 N N . THR A 1 155 ? 1.567 10.547 -19.328 1 55.25 155 THR A N 1
ATOM 1224 C CA . THR A 1 155 ? 0.854 9.391 -19.859 1 55.25 155 THR A CA 1
ATOM 1225 C C . THR A 1 155 ? 1.833 8.336 -20.375 1 55.25 155 THR A C 1
ATOM 1227 O O . THR A 1 155 ? 1.527 7.145 -20.391 1 55.25 155 THR A O 1
ATOM 1230 N N . ALA A 1 156 ? 3.1 8.828 -20.453 1 46.25 156 ALA A N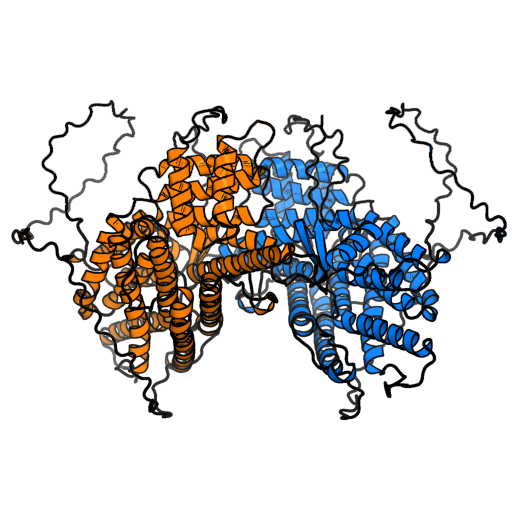 1
ATOM 1231 C CA . ALA A 1 156 ? 4.086 7.938 -21.047 1 46.25 156 ALA A CA 1
ATOM 1232 C C . ALA A 1 156 ? 4.93 7.25 -19.984 1 46.25 156 ALA A C 1
ATOM 1234 O O . ALA A 1 156 ? 5.547 6.215 -20.25 1 46.25 156 ALA A O 1
ATOM 1235 N N . PHE A 1 157 ? 4.949 7.879 -18.734 1 45.66 157 PHE A N 1
ATOM 1236 C CA . PHE A 1 157 ? 6 7.434 -17.828 1 45.66 157 PHE A CA 1
ATOM 1237 C C . PHE A 1 157 ? 5.406 6.965 -16.5 1 45.66 157 PHE A C 1
ATOM 1239 O O . PHE A 1 157 ? 6.043 7.094 -15.453 1 45.66 157 PHE A O 1
ATOM 1246 N N . ASP A 1 158 ? 4.234 6.477 -16.406 1 51.97 158 ASP A N 1
ATOM 1247 C CA . ASP A 1 158 ? 3.537 6.195 -15.148 1 51.97 158 ASP A CA 1
ATOM 1248 C C . ASP A 1 158 ? 4.367 5.285 -14.25 1 51.97 158 ASP A C 1
ATOM 1250 O O . ASP A 1 158 ? 4.027 5.082 -13.078 1 51.97 158 ASP A O 1
ATOM 1254 N N . ASP A 1 159 ? 5.5 4.918 -14.695 1 54.38 159 ASP A N 1
ATOM 1255 C CA . ASP A 1 159 ? 6.113 3.811 -13.961 1 54.38 159 ASP A CA 1
ATOM 1256 C C . ASP A 1 159 ? 7.293 4.293 -13.125 1 54.38 159 ASP A C 1
ATOM 1258 O O . ASP A 1 159 ? 8.008 3.486 -12.523 1 54.38 159 ASP A O 1
ATOM 1262 N N . VAL A 1 160 ? 7.488 5.676 -12.969 1 59.81 160 VAL A N 1
ATOM 1263 C CA . VAL A 1 160 ? 8.734 6.012 -12.289 1 59.81 160 VAL A CA 1
ATOM 1264 C C . VAL A 1 160 ? 8.438 6.438 -10.852 1 59.81 160 VAL A C 1
ATOM 1266 O O . VAL A 1 160 ? 7.738 7.426 -10.625 1 59.81 160 VAL A O 1
ATOM 1269 N N . THR A 1 161 ? 8.969 5.715 -9.867 1 67.06 161 THR A N 1
ATOM 1270 C CA . THR A 1 161 ? 8.773 5.875 -8.43 1 67.06 161 THR A CA 1
ATOM 1271 C C . THR A 1 161 ? 9.07 7.305 -8 1 67.06 161 THR A C 1
ATOM 1273 O O . THR A 1 161 ? 8.289 7.914 -7.262 1 67.06 161 THR A O 1
ATOM 1276 N N . ASP A 1 162 ? 10.125 7.887 -8.469 1 76.38 162 ASP A N 1
ATOM 1277 C CA . ASP A 1 162 ? 10.562 9.203 -8.016 1 76.38 162 ASP A CA 1
ATOM 1278 C C . ASP A 1 162 ? 9.594 10.289 -8.477 1 76.38 162 ASP A C 1
ATOM 1280 O O . ASP A 1 162 ? 9.297 11.227 -7.727 1 76.38 162 ASP A O 1
ATOM 1284 N N . MET A 1 163 ? 9.117 10.055 -9.555 1 79.56 163 MET A N 1
ATOM 1285 C CA . MET A 1 163 ? 8.18 11.039 -10.086 1 79.56 163 MET A CA 1
ATOM 1286 C C . MET A 1 163 ? 6.922 11.117 -9.219 1 79.56 163 MET A C 1
ATOM 1288 O O . MET A 1 163 ? 6.383 12.203 -9 1 79.56 163 MET A O 1
ATOM 1292 N N . LEU A 1 164 ? 6.594 9.984 -8.703 1 84.62 164 LEU A N 1
ATOM 1293 C CA . LEU A 1 164 ? 5.379 9.922 -7.895 1 84.62 164 LEU A CA 1
ATOM 1294 C C . LEU A 1 164 ? 5.555 10.695 -6.594 1 84.62 164 LEU A C 1
ATOM 1296 O O . LEU A 1 164 ? 4.609 11.328 -6.113 1 84.62 164 LEU A O 1
ATOM 1300 N N . ARG A 1 165 ? 6.676 10.758 -6.051 1 89.69 165 ARG A N 1
ATOM 1301 C CA . ARG A 1 165 ? 6.953 11.484 -4.816 1 89.69 165 ARG A CA 1
ATOM 1302 C C . ARG A 1 165 ? 6.918 12.992 -5.055 1 89.69 165 ARG A C 1
ATOM 1304 O O . ARG A 1 165 ? 6.383 13.742 -4.234 1 89.69 165 ARG A O 1
ATOM 1311 N N . PHE A 1 166 ? 7.539 13.336 -6.145 1 91.75 166 PHE A N 1
ATOM 1312 C CA . PHE A 1 166 ? 7.523 14.758 -6.48 1 91.75 166 PHE A CA 1
ATOM 1313 C C . PHE A 1 166 ? 6.109 15.219 -6.801 1 91.75 166 PHE A C 1
ATOM 1315 O O . PHE A 1 166 ? 5.734 16.344 -6.48 1 91.75 166 PHE A O 1
ATOM 1322 N N . TYR A 1 167 ? 5.406 14.336 -7.422 1 90.25 167 TYR A N 1
ATOM 1323 C CA . TYR A 1 167 ? 3.996 14.625 -7.672 1 90.25 167 TYR A CA 1
ATOM 1324 C C . TYR A 1 167 ? 3.236 14.812 -6.367 1 90.25 167 TYR A C 1
ATOM 1326 O O . TYR A 1 167 ? 2.432 15.734 -6.234 1 90.25 167 TYR A O 1
ATOM 1334 N N . ALA A 1 168 ? 3.504 13.969 -5.418 1 92.38 168 ALA A N 1
ATOM 1335 C CA . ALA A 1 168 ? 2.873 14.055 -4.105 1 92.38 168 ALA A CA 1
ATOM 1336 C C . ALA A 1 168 ? 3.221 15.375 -3.414 1 92.38 168 ALA A C 1
ATOM 1338 O O . ALA A 1 168 ? 2.367 15.992 -2.773 1 92.38 168 ALA A O 1
ATOM 1339 N N . ASN A 1 169 ? 4.422 15.742 -3.562 1 93.12 169 ASN A N 1
ATOM 1340 C CA . ASN A 1 169 ? 4.844 17 -2.975 1 93.12 169 ASN A CA 1
ATOM 1341 C C . ASN A 1 169 ? 4.062 18.188 -3.555 1 93.12 169 ASN A C 1
ATOM 1343 O O . ASN A 1 169 ? 3.668 19.094 -2.824 1 93.12 169 ASN A O 1
ATOM 1347 N N . TYR A 1 170 ? 3.986 18.156 -4.84 1 93.12 170 TYR A N 1
ATOM 1348 C CA . TYR A 1 170 ? 3.219 19.219 -5.492 1 93.12 170 TYR A CA 1
ATOM 1349 C C . TYR A 1 170 ? 1.776 19.219 -5 1 93.12 170 TYR A C 1
ATOM 1351 O O . TYR A 1 170 ? 1.224 20.281 -4.699 1 93.12 170 TYR A O 1
ATOM 1359 N N . GLN A 1 171 ? 1.162 18.062 -4.938 1 91.38 171 GLN A N 1
ATOM 1360 C CA . GLN A 1 171 ? -0.22 17.953 -4.484 1 91.38 171 GLN A CA 1
ATOM 1361 C C . GLN A 1 171 ? -0.359 18.406 -3.033 1 91.38 171 GLN A C 1
ATOM 1363 O O . GLN A 1 171 ? -1.384 18.969 -2.65 1 91.38 171 GLN A O 1
ATOM 1368 N N . ASN A 1 172 ? 0.633 18.109 -2.264 1 92 172 ASN A N 1
ATOM 1369 C CA . ASN A 1 172 ? 0.619 18.547 -0.874 1 92 172 ASN A CA 1
ATOM 1370 C C . ASN A 1 172 ? 0.599 20.078 -0.768 1 92 172 ASN A C 1
ATOM 1372 O O . ASN A 1 172 ? -0.139 20.641 0.044 1 92 172 ASN A O 1
ATOM 1376 N N . GLU A 1 173 ? 1.363 20.719 -1.596 1 93 173 GLU A N 1
ATOM 1377 C CA . GLU A 1 173 ? 1.401 22.172 -1.617 1 93 173 GLU A CA 1
ATOM 1378 C C . GLU A 1 173 ? 0.109 22.75 -2.188 1 93 173 GLU A C 1
ATOM 1380 O O . GLU A 1 173 ? -0.245 23.891 -1.9 1 93 173 GLU A O 1
ATOM 1385 N N . GLN A 1 174 ? -0.584 21.906 -2.943 1 88.94 174 GLN A N 1
ATOM 1386 C CA . GLN A 1 174 ? -1.861 22.328 -3.51 1 88.94 174 GLN A CA 1
ATOM 1387 C C . GLN A 1 174 ? -3.006 22.078 -2.535 1 88.94 174 GLN A C 1
ATOM 1389 O O . GLN A 1 174 ? -4.125 22.547 -2.742 1 88.94 174 GLN A O 1
ATOM 1394 N N . GLY A 1 175 ? -2.727 21.391 -1.522 1 86.62 175 GLY A N 1
ATOM 1395 C CA . GLY A 1 175 ? -3.76 21.109 -0.542 1 86.62 175 GLY A CA 1
ATOM 1396 C C . GLY A 1 175 ? -4.711 20.016 -0.986 1 86.62 175 GLY A C 1
ATOM 1397 O O . GLY A 1 175 ? -5.93 20.141 -0.848 1 86.62 175 GLY A O 1
ATOM 1398 N N . ARG A 1 176 ? -4.16 18.938 -1.541 1 86.94 176 ARG A N 1
ATOM 1399 C CA . ARG A 1 176 ? -4.945 17.781 -1.974 1 86.94 176 ARG A CA 1
ATOM 1400 C C . ARG A 1 176 ? -4.48 16.5 -1.272 1 86.94 176 ARG A C 1
ATOM 1402 O O . ARG A 1 176 ? -3.783 15.68 -1.869 1 86.94 176 ARG A O 1
ATOM 1409 N N . PRO A 1 177 ? -4.965 16.297 -0.086 1 88.44 177 PRO A N 1
ATOM 1410 C CA . PRO A 1 177 ? -4.434 15.195 0.733 1 88.44 177 PRO A CA 1
ATOM 1411 C C . PRO A 1 177 ? -4.734 13.82 0.147 1 88.44 177 PRO A C 1
ATOM 1413 O O . PRO A 1 177 ? -3.908 12.906 0.249 1 88.44 177 PRO A O 1
ATOM 1416 N N . ASN A 1 178 ? -5.902 13.617 -0.468 1 87.06 178 ASN A N 1
ATOM 1417 C CA . ASN A 1 178 ? -6.219 12.312 -1.049 1 87.06 178 ASN A CA 1
ATOM 1418 C C . ASN A 1 178 ? -5.258 11.961 -2.18 1 87.06 178 ASN A C 1
ATOM 1420 O O . ASN A 1 178 ? -4.797 10.82 -2.273 1 87.06 178 ASN A O 1
ATOM 1424 N N . SER A 1 179 ? -5.02 12.93 -3.002 1 86.94 179 SER A N 1
ATOM 1425 C CA . SER A 1 179 ? -4.078 12.703 -4.094 1 86.94 179 SER A CA 1
ATOM 1426 C C . SER A 1 179 ? -2.691 12.352 -3.562 1 86.94 179 SER A C 1
ATOM 1428 O O . SER A 1 179 ? -2.018 11.477 -4.105 1 86.94 179 SER A O 1
ATOM 1430 N N . VAL A 1 180 ? -2.291 13.086 -2.564 1 91.81 180 VAL A N 1
ATOM 1431 C CA . VAL A 1 180 ? -1 12.805 -1.946 1 91.81 180 VAL A CA 1
ATOM 1432 C C . VAL A 1 180 ? -0.97 11.359 -1.454 1 91.81 180 VAL A C 1
ATOM 1434 O O . VAL A 1 180 ? -0.019 10.617 -1.729 1 91.81 180 VAL A O 1
ATOM 1437 N N . PHE A 1 181 ? -2.045 10.938 -0.765 1 93.75 181 PHE A N 1
ATOM 1438 C CA . PHE A 1 181 ? -2.154 9.594 -0.214 1 93.75 181 PHE A CA 1
ATOM 1439 C C . PHE A 1 181 ? -2.025 8.539 -1.313 1 93.75 181 PHE A C 1
ATOM 1441 O O . PHE A 1 181 ? -1.304 7.555 -1.156 1 93.75 181 PHE A O 1
ATOM 1448 N N . LEU A 1 182 ? -2.654 8.773 -2.412 1 90.06 182 LEU A N 1
ATOM 1449 C CA . LEU A 1 182 ? -2.656 7.812 -3.514 1 90.06 182 LEU A CA 1
ATOM 1450 C C . LEU A 1 182 ? -1.283 7.738 -4.172 1 90.06 182 LEU A C 1
ATOM 1452 O O . LEU A 1 182 ? -0.779 6.648 -4.445 1 90.06 182 LEU A O 1
ATOM 1456 N N . HIS A 1 183 ? -0.643 8.859 -4.387 1 89.75 183 HIS A N 1
ATOM 1457 C CA . HIS A 1 183 ? 0.653 8.875 -5.059 1 89.75 183 HIS A CA 1
ATOM 1458 C C . HIS A 1 183 ? 1.742 8.297 -4.164 1 89.75 183 HIS A C 1
ATOM 1460 O O . HIS A 1 183 ? 2.633 7.59 -4.645 1 89.75 183 HIS A O 1
ATOM 1466 N N . LEU A 1 184 ? 1.666 8.633 -2.904 1 94.06 184 LEU A N 1
ATOM 1467 C CA . LEU A 1 184 ? 2.633 8.039 -1.986 1 94.06 184 LEU A CA 1
ATOM 1468 C C . LEU A 1 184 ? 2.451 6.531 -1.909 1 94.06 184 LEU A C 1
ATOM 1470 O O . LEU A 1 184 ? 3.432 5.785 -1.826 1 94.06 184 LEU A O 1
ATOM 1474 N N . GLY A 1 185 ? 1.198 6.105 -1.914 1 93.62 185 GLY A N 1
ATOM 1475 C CA . GLY A 1 185 ? 0.936 4.676 -1.947 1 93.62 185 GLY A CA 1
ATOM 1476 C C . GLY A 1 185 ? 1.538 3.988 -3.158 1 93.62 185 GLY A C 1
ATOM 1477 O O . GLY A 1 185 ? 2.154 2.928 -3.033 1 93.62 185 GLY A O 1
ATOM 1478 N N . SER A 1 186 ? 1.341 4.609 -4.285 1 89.81 186 SER A N 1
ATOM 1479 C CA . SER A 1 186 ? 1.908 4.062 -5.512 1 89.81 186 SER A CA 1
ATOM 1480 C C . SER A 1 186 ? 3.432 4.047 -5.457 1 89.81 186 SER A C 1
ATOM 1482 O O . SER A 1 186 ? 4.066 3.086 -5.902 1 89.81 186 SER A O 1
ATOM 1484 N N . ALA A 1 187 ? 3.986 5.109 -4.992 1 91.88 187 ALA A N 1
ATOM 1485 C CA . ALA A 1 187 ? 5.441 5.168 -4.852 1 91.88 187 ALA A CA 1
ATOM 1486 C C . ALA A 1 187 ? 5.945 4.07 -3.924 1 91.88 187 ALA A C 1
ATOM 1488 O O . ALA A 1 187 ? 6.98 3.451 -4.188 1 91.88 187 ALA A O 1
ATOM 1489 N N . SER A 1 188 ? 5.234 3.84 -2.836 1 94.31 188 SER A N 1
ATOM 1490 C CA . SER A 1 188 ? 5.617 2.807 -1.879 1 94.31 188 SER A CA 1
ATOM 1491 C C . SER A 1 188 ? 5.57 1.42 -2.512 1 94.31 188 SER A C 1
ATOM 1493 O O . SER A 1 188 ? 6.469 0.604 -2.299 1 94.31 188 SER A O 1
ATOM 1495 N N . ARG A 1 189 ? 4.523 1.16 -3.271 1 92.94 189 ARG A N 1
ATOM 1496 C CA . ARG A 1 189 ? 4.383 -0.13 -3.941 1 92.94 189 ARG A CA 1
ATOM 1497 C C . ARG A 1 189 ? 5.531 -0.364 -4.922 1 92.94 189 ARG A C 1
ATOM 1499 O O . ARG A 1 189 ? 6.055 -1.475 -5.016 1 92.94 189 ARG A O 1
ATOM 1506 N N . LYS A 1 190 ? 5.863 0.651 -5.637 1 89.5 190 LYS A N 1
ATOM 1507 C CA . LYS A 1 190 ? 6.969 0.538 -6.582 1 89.5 190 LYS A CA 1
ATOM 1508 C C . LYS A 1 190 ? 8.297 0.323 -5.852 1 89.5 190 LYS A C 1
ATOM 1510 O O . LYS A 1 190 ? 9.156 -0.414 -6.332 1 89.5 190 LYS A O 1
ATOM 1515 N N . ALA A 1 191 ? 8.445 1.032 -4.773 1 91.44 191 ALA A N 1
ATOM 1516 C CA . ALA A 1 191 ? 9.656 0.853 -3.98 1 91.44 191 ALA A CA 1
ATOM 1517 C C . ALA A 1 191 ? 9.789 -0.589 -3.5 1 91.44 191 ALA A C 1
ATOM 1519 O O . ALA A 1 191 ? 10.875 -1.17 -3.549 1 91.44 191 ALA A O 1
ATOM 1520 N N . LEU A 1 192 ? 8.734 -1.21 -3.051 1 92.31 192 LEU A N 1
ATOM 1521 C CA . LEU A 1 192 ? 8.742 -2.594 -2.594 1 92.31 192 LEU A CA 1
ATOM 1522 C C . LEU A 1 192 ? 9.031 -3.549 -3.748 1 92.31 192 LEU A C 1
ATOM 1524 O O . LEU A 1 192 ? 9.758 -4.531 -3.578 1 92.31 192 LEU A O 1
ATOM 1528 N N . SER A 1 193 ? 8.398 -3.178 -4.887 1 88.38 193 SER A N 1
ATOM 1529 C CA . SER A 1 193 ? 8.633 -4 -6.066 1 88.38 193 SER A CA 1
ATOM 1530 C C . SER A 1 193 ? 10.102 -3.99 -6.465 1 88.38 193 SER A C 1
ATOM 1532 O O . SER A 1 193 ? 10.617 -4.984 -6.98 1 88.38 193 SER A O 1
ATOM 1534 N N . ALA A 1 194 ? 10.773 -2.83 -6.227 1 84.5 194 ALA A N 1
ATOM 1535 C CA . ALA A 1 194 ? 12.18 -2.678 -6.578 1 84.5 194 ALA A CA 1
ATOM 1536 C C . ALA A 1 194 ? 13.086 -3.248 -5.488 1 84.5 194 ALA A C 1
ATOM 1538 O O . ALA A 1 194 ? 14.305 -3.326 -5.66 1 84.5 194 ALA A O 1
ATOM 1539 N N . GLY A 1 195 ? 12.539 -3.617 -4.355 1 87.94 195 GLY A N 1
ATOM 1540 C CA . GLY A 1 195 ? 13.305 -4.199 -3.266 1 87.94 195 GLY A CA 1
ATOM 1541 C C . GLY A 1 195 ? 14.062 -3.168 -2.449 1 87.94 195 GLY A C 1
ATOM 1542 O O . GLY A 1 195 ? 15.07 -3.488 -1.815 1 87.94 195 GLY A O 1
ATOM 1543 N N . LEU A 1 196 ? 13.578 -1.897 -2.443 1 89.75 196 LEU A N 1
ATOM 1544 C CA . LEU A 1 196 ? 14.289 -0.827 -1.75 1 89.75 196 LEU A CA 1
ATOM 1545 C C . LEU A 1 196 ? 14.219 -1.02 -0.239 1 89.75 196 LEU A C 1
ATOM 1547 O O . LEU A 1 196 ? 14.984 -0.395 0.505 1 89.75 196 LEU A O 1
ATOM 1551 N N . HIS A 1 197 ? 13.312 -1.821 0.279 1 91.44 197 HIS A N 1
ATOM 1552 C CA . HIS A 1 197 ? 13.133 -2.02 1.713 1 91.44 197 HIS A CA 1
ATOM 1553 C C . HIS A 1 197 ? 14.141 -3.018 2.264 1 91.44 197 HIS A C 1
ATOM 1555 O O . HIS A 1 197 ? 14.18 -3.268 3.471 1 91.44 197 HIS A O 1
ATOM 1561 N N . LYS A 1 198 ? 14.93 -3.527 1.354 1 86.56 198 LYS A N 1
ATOM 1562 C CA . LYS A 1 198 ? 15.969 -4.48 1.741 1 86.56 198 LYS A CA 1
ATOM 1563 C C . LYS A 1 198 ? 17.344 -4.031 1.257 1 86.56 198 LYS A C 1
ATOM 1565 O O . LYS A 1 198 ? 17.453 -3.396 0.205 1 86.56 198 LYS A O 1
ATOM 1570 N N . ASP A 1 199 ? 18.359 -4.355 2.031 1 81.25 199 ASP A N 1
ATOM 1571 C CA . ASP A 1 199 ? 19.719 -4.078 1.573 1 81.25 199 ASP A CA 1
ATOM 1572 C C . ASP A 1 199 ? 20.156 -5.074 0.501 1 81.25 199 ASP A C 1
ATOM 1574 O O . ASP A 1 199 ? 19.75 -6.238 0.531 1 81.25 199 ASP A O 1
ATOM 1578 N N . VAL A 1 200 ? 20.766 -4.48 -0.477 1 66.62 200 VAL A N 1
ATOM 1579 C CA . VAL A 1 200 ? 21.312 -5.348 -1.521 1 66.62 200 VAL A CA 1
ATOM 1580 C C . VAL A 1 200 ? 22.516 -6.117 -0.983 1 66.62 200 VAL A C 1
ATOM 1582 O O . VAL A 1 200 ? 23.312 -5.574 -0.219 1 66.62 200 VAL A O 1
ATOM 1585 N N . PRO A 1 201 ? 22.391 -7.391 -1.269 1 59.31 201 PRO A N 1
ATOM 1586 C CA . PRO A 1 201 ? 23.531 -8.172 -0.794 1 59.31 201 PRO A CA 1
ATOM 1587 C C . PRO A 1 201 ? 24.859 -7.617 -1.278 1 59.31 201 PRO A C 1
ATOM 1589 O O . PRO A 1 201 ? 24.938 -7 -2.344 1 59.31 201 PRO A O 1
ATOM 1592 N N . HIS A 1 202 ? 25.828 -7.488 -0.449 1 54.66 202 HIS A N 1
ATOM 1593 C CA . HIS A 1 202 ? 27.156 -6.914 -0.594 1 54.66 202 HIS A CA 1
ATOM 1594 C C . HIS A 1 202 ? 27.812 -7.359 -1.896 1 54.66 202 HIS A C 1
ATOM 1596 O O . HIS A 1 202 ? 28.703 -6.684 -2.412 1 54.66 202 HIS A O 1
ATOM 1602 N N . ASP A 1 203 ? 27.344 -8.438 -2.312 1 52.16 203 ASP A N 1
ATOM 1603 C CA . ASP A 1 203 ? 28.109 -8.922 -3.465 1 52.16 203 ASP A CA 1
ATOM 1604 C C . ASP A 1 203 ? 27.781 -8.102 -4.715 1 52.16 203 ASP A C 1
ATOM 1606 O O . ASP A 1 203 ? 28.438 -8.258 -5.75 1 52.16 203 ASP A O 1
ATOM 1610 N N . VAL A 1 204 ? 26.812 -7.328 -4.566 1 53.38 204 VAL A N 1
ATOM 1611 C CA . VAL A 1 204 ? 26.453 -6.527 -5.734 1 53.38 204 VAL A CA 1
ATOM 1612 C C . VAL A 1 204 ? 27.312 -5.266 -5.777 1 53.38 204 VAL A C 1
ATOM 1614 O O . VAL A 1 204 ? 27.547 -4.625 -4.746 1 53.38 204 VAL A O 1
ATOM 1617 N N . ASP A 1 205 ? 28.125 -5.195 -6.703 1 57.06 205 ASP A N 1
ATOM 1618 C CA . ASP A 1 205 ? 29 -4.055 -6.91 1 57.06 205 ASP A CA 1
ATOM 1619 C C . ASP A 1 205 ? 28.25 -2.736 -6.781 1 57.06 205 ASP A C 1
ATOM 1621 O O . ASP A 1 205 ? 27.812 -2.162 -7.785 1 57.06 205 ASP A O 1
ATOM 1625 N N . GLN A 1 206 ? 27.812 -2.598 -5.59 1 68.56 206 GLN A N 1
ATOM 1626 C CA . GLN A 1 206 ? 27.219 -1.278 -5.387 1 68.56 206 GLN A CA 1
ATOM 1627 C C . GLN A 1 206 ? 28.203 -0.329 -4.719 1 68.56 206 GLN A C 1
ATOM 1629 O O . GLN A 1 206 ? 28.969 -0.736 -3.834 1 68.56 206 GLN A O 1
ATOM 1634 N N . THR A 1 207 ? 28.375 0.816 -5.328 1 79.06 207 THR A N 1
ATOM 1635 C CA . THR A 1 207 ? 29.188 1.869 -4.719 1 79.06 207 THR A CA 1
ATOM 1636 C C . THR A 1 207 ? 28.516 2.389 -3.447 1 79.06 207 THR A C 1
ATOM 1638 O O . THR A 1 207 ? 27.297 2.289 -3.293 1 79.06 207 THR A O 1
ATOM 1641 N N . PRO A 1 208 ? 29.297 2.707 -2.547 1 81.81 208 PRO A N 1
ATOM 1642 C CA . PRO A 1 208 ? 28.734 3.285 -1.323 1 81.81 208 PRO A CA 1
ATOM 1643 C C . PRO A 1 208 ? 27.734 4.402 -1.604 1 81.81 208 PRO A C 1
ATOM 1645 O O . PRO A 1 208 ? 26.781 4.574 -0.851 1 81.81 208 PRO A O 1
ATOM 1648 N N . GLU A 1 209 ? 28 5.086 -2.617 1 82.56 209 GLU A N 1
ATOM 1649 C CA . GLU A 1 209 ? 27.094 6.168 -2.982 1 82.56 209 GLU A CA 1
ATOM 1650 C C . GLU A 1 209 ? 25.719 5.629 -3.398 1 82.56 209 GLU A C 1
ATOM 1652 O O . GLU A 1 209 ? 24.688 6.199 -3.035 1 82.56 209 GLU A O 1
ATOM 1657 N N . ASN A 1 210 ? 25.781 4.578 -4.078 1 82.44 210 ASN A N 1
ATOM 1658 C CA . ASN A 1 210 ? 24.531 3.953 -4.508 1 82.44 210 ASN A CA 1
ATOM 1659 C C . ASN A 1 210 ? 23.75 3.377 -3.326 1 82.44 210 ASN A C 1
ATOM 1661 O O . ASN A 1 210 ? 22.531 3.455 -3.287 1 82.44 210 ASN A O 1
ATOM 1665 N N . ILE A 1 211 ? 24.531 2.879 -2.463 1 85.06 211 ILE A N 1
ATOM 1666 C CA . ILE A 1 211 ? 23.906 2.314 -1.27 1 85.06 211 ILE A CA 1
ATOM 1667 C C . ILE A 1 211 ? 23.219 3.42 -0.47 1 85.06 211 ILE A C 1
ATOM 1669 O O . ILE A 1 211 ? 22.078 3.264 -0.037 1 85.06 211 ILE A O 1
ATOM 1673 N N . GLU A 1 212 ? 23.906 4.496 -0.361 1 88.94 212 GLU A N 1
ATOM 1674 C CA . GLU A 1 212 ? 23.344 5.613 0.393 1 88.94 212 GLU A CA 1
ATOM 1675 C C . GLU A 1 212 ? 22.109 6.195 -0.307 1 88.94 212 GLU A C 1
ATOM 1677 O O . GLU A 1 212 ? 21.125 6.543 0.344 1 88.94 212 GLU A O 1
ATOM 1682 N N . GLU A 1 213 ? 22.188 6.25 -1.571 1 87.69 213 GLU A N 1
ATOM 1683 C CA . GLU A 1 213 ? 21.047 6.766 -2.334 1 87.69 213 GLU A CA 1
ATOM 1684 C C . GLU A 1 213 ? 19.812 5.887 -2.152 1 87.69 213 GLU A C 1
ATOM 1686 O O . GLU A 1 213 ? 18.703 6.395 -2.037 1 87.69 213 GLU A O 1
ATOM 1691 N N . ARG A 1 214 ? 20.062 4.656 -2.125 1 89 214 ARG A N 1
ATOM 1692 C CA . ARG A 1 214 ? 18.969 3.717 -1.924 1 89 214 ARG A CA 1
ATOM 1693 C C . ARG A 1 214 ? 18.375 3.861 -0.527 1 89 214 ARG A C 1
ATOM 1695 O O . ARG A 1 214 ? 17.156 3.869 -0.365 1 89 214 ARG A O 1
ATOM 1702 N N . ARG A 1 215 ? 19.219 3.963 0.387 1 91.81 215 ARG A N 1
ATOM 1703 C CA . ARG A 1 215 ? 18.766 4.094 1.768 1 91.81 215 ARG A CA 1
ATOM 1704 C C . ARG A 1 215 ? 17.984 5.391 1.968 1 91.81 215 ARG A C 1
ATOM 1706 O O . ARG A 1 215 ? 16.891 5.383 2.539 1 91.81 215 ARG A O 1
ATOM 1713 N N . VAL A 1 216 ? 18.5 6.449 1.417 1 93.88 216 VAL A N 1
ATOM 1714 C CA . VAL A 1 216 ? 17.844 7.746 1.551 1 93.88 216 VAL A CA 1
ATOM 1715 C C . VAL A 1 216 ? 16.5 7.719 0.831 1 93.88 216 VAL A C 1
ATOM 1717 O O . VAL A 1 216 ? 15.516 8.258 1.331 1 93.88 216 VAL A O 1
ATOM 1720 N N . THR A 1 217 ? 16.516 7.082 -0.296 1 92.38 217 THR A N 1
ATOM 1721 C CA . THR A 1 217 ? 15.281 7.004 -1.073 1 92.38 217 THR A CA 1
ATOM 1722 C C . THR A 1 217 ? 14.195 6.258 -0.298 1 92.38 217 THR A C 1
ATOM 1724 O O . THR A 1 217 ? 13.055 6.723 -0.206 1 92.38 217 THR A O 1
ATOM 1727 N N . PHE A 1 218 ? 14.516 5.184 0.286 1 94.88 218 PHE A N 1
ATOM 1728 C CA . PHE A 1 218 ? 13.516 4.391 0.997 1 94.88 218 PHE A CA 1
ATOM 1729 C C . PHE A 1 218 ? 13.047 5.113 2.252 1 94.88 218 PHE A C 1
ATOM 1731 O O . PHE A 1 218 ? 11.844 5.25 2.48 1 94.88 218 PHE A O 1
ATOM 1738 N N . TRP A 1 219 ? 13.984 5.539 3.035 1 96.56 219 TRP A N 1
ATOM 1739 C CA . TRP A 1 219 ? 13.617 6.109 4.328 1 96.56 219 TRP A CA 1
ATOM 1740 C C . TRP A 1 219 ? 12.875 7.43 4.148 1 96.56 219 TRP A C 1
ATOM 1742 O O . TRP A 1 219 ? 11.984 7.758 4.926 1 96.56 219 TRP A O 1
ATOM 1752 N N . SER A 1 220 ? 13.305 8.234 3.191 1 96.19 220 SER A N 1
ATOM 1753 C CA . SER A 1 220 ? 12.539 9.445 2.926 1 96.19 220 SER A CA 1
ATOM 1754 C C . SER A 1 220 ? 11.102 9.125 2.525 1 96.19 220 SER A C 1
ATOM 1756 O O . SER A 1 220 ? 10.172 9.852 2.893 1 96.19 220 SER A O 1
ATOM 1758 N N . LEU A 1 221 ? 10.93 8.07 1.767 1 95.94 221 LEU A N 1
ATOM 1759 C CA . LEU A 1 221 ? 9.586 7.625 1.411 1 95.94 221 LEU A CA 1
ATOM 1760 C C . LEU A 1 221 ? 8.828 7.145 2.645 1 95.94 221 LEU A C 1
ATOM 1762 O O . LEU A 1 221 ? 7.648 7.457 2.814 1 95.94 221 LEU A O 1
ATOM 1766 N N . TYR A 1 222 ? 9.469 6.355 3.443 1 97.38 222 TYR A N 1
ATOM 1767 C CA . TYR A 1 222 ? 8.875 5.875 4.684 1 97.38 222 TYR A CA 1
ATOM 1768 C C . TYR A 1 222 ? 8.398 7.043 5.543 1 97.38 222 TYR A C 1
ATOM 1770 O O . TYR A 1 222 ? 7.297 7 6.102 1 97.38 222 TYR A O 1
ATOM 1778 N N . ILE A 1 223 ? 9.195 8.047 5.637 1 97.5 223 ILE A N 1
ATOM 1779 C CA . ILE A 1 223 ? 8.883 9.227 6.441 1 97.5 223 ILE A CA 1
ATOM 1780 C C . ILE A 1 223 ? 7.633 9.906 5.887 1 97.5 223 ILE A C 1
ATOM 1782 O O . ILE A 1 223 ? 6.672 10.148 6.621 1 97.5 223 ILE A O 1
ATOM 1786 N N . TYR A 1 224 ? 7.688 10.18 4.648 1 96.75 224 TYR A N 1
ATOM 1787 C CA . TYR A 1 224 ? 6.582 10.906 4.031 1 96.75 224 TYR A CA 1
ATOM 1788 C C . TYR A 1 224 ? 5.289 10.102 4.117 1 96.75 224 TYR A C 1
ATOM 1790 O O . TYR A 1 224 ? 4.23 10.656 4.438 1 96.75 224 TYR A O 1
ATOM 1798 N N . GLU A 1 225 ? 5.379 8.844 3.861 1 96.75 225 GLU A N 1
ATOM 1799 C CA . GLU A 1 225 ? 4.223 7.953 3.916 1 96.75 225 GLU A CA 1
ATOM 1800 C C . GLU A 1 225 ? 3.656 7.867 5.332 1 96.75 225 GLU A C 1
ATOM 1802 O O . GLU A 1 225 ? 2.445 7.977 5.527 1 96.75 225 GLU A O 1
ATOM 1807 N N . THR A 1 226 ? 4.484 7.688 6.277 1 97 226 THR A N 1
ATOM 1808 C CA . THR A 1 226 ? 4.059 7.512 7.66 1 97 226 THR A CA 1
ATOM 1809 C C . THR A 1 226 ? 3.43 8.797 8.195 1 97 226 THR A C 1
ATOM 1811 O O . THR A 1 226 ? 2.348 8.758 8.789 1 97 226 THR A O 1
ATOM 1814 N N . TRP A 1 227 ? 4.148 9.797 7.98 1 95.56 227 TRP A N 1
ATOM 1815 C CA . TRP A 1 227 ? 3.65 11.078 8.469 1 95.56 227 TRP A CA 1
ATOM 1816 C C . TRP A 1 227 ? 2.311 11.422 7.832 1 95.56 227 TRP A C 1
ATOM 1818 O O . TRP A 1 227 ? 1.368 11.82 8.523 1 95.56 227 TRP A O 1
ATOM 1828 N N . PHE A 1 228 ? 2.238 11.234 6.578 1 95.5 228 PHE A N 1
ATOM 1829 C CA . PHE A 1 228 ? 1.03 11.656 5.879 1 95.5 228 PHE A CA 1
ATOM 1830 C C . PHE A 1 228 ? -0.146 10.758 6.242 1 95.5 228 PHE A C 1
ATOM 1832 O O . PHE A 1 228 ? -1.278 11.227 6.371 1 95.5 228 PHE A O 1
ATOM 1839 N N . CYS A 1 229 ? 0.113 9.484 6.32 1 96.06 229 CYS A N 1
ATOM 1840 C CA . CYS A 1 229 ? -0.942 8.57 6.75 1 96.06 229 CYS A CA 1
ATOM 1841 C C . CYS A 1 229 ? -1.446 8.938 8.141 1 96.06 229 CYS A C 1
ATOM 1843 O O . CYS A 1 229 ? -2.645 8.844 8.414 1 96.06 229 CYS A O 1
ATOM 1845 N N . PHE A 1 230 ? -0.582 9.336 9.008 1 95.06 230 PHE A N 1
ATOM 1846 C CA . PHE A 1 230 ? -0.956 9.805 10.344 1 95.06 230 PHE A CA 1
ATOM 1847 C C . PHE A 1 230 ? -1.838 11.047 10.25 1 95.06 230 PHE A C 1
ATOM 1849 O O . PHE A 1 230 ? -2.795 11.188 11.016 1 95.06 230 PHE A O 1
ATOM 1856 N N . HIS A 1 231 ? -1.508 11.828 9.266 1 91.44 231 HIS A N 1
ATOM 1857 C CA . HIS A 1 231 ? -2.217 13.086 9.023 1 91.44 231 HIS A CA 1
ATOM 1858 C C . HIS A 1 231 ? -3.646 12.828 8.555 1 91.44 231 HIS A C 1
ATOM 1860 O O . HIS A 1 231 ? -4.574 13.531 8.969 1 91.44 231 HIS A O 1
ATOM 1866 N N . VAL A 1 232 ? -3.84 11.875 7.762 1 91.19 232 VAL A N 1
ATOM 1867 C CA . VAL A 1 232 ? -5.164 11.656 7.188 1 91.19 232 VAL A CA 1
ATOM 1868 C C . VAL A 1 232 ? -5.879 10.547 7.961 1 91.19 232 VAL A C 1
ATOM 1870 O O . VAL A 1 232 ? -7.07 10.305 7.75 1 91.19 232 VAL A O 1
ATOM 1873 N N . GLY A 1 233 ? -5.172 9.875 8.859 1 92 233 GLY A N 1
ATOM 1874 C CA . GLY A 1 233 ? -5.758 8.812 9.656 1 92 233 GLY A CA 1
ATOM 1875 C C . GLY A 1 233 ? -6.008 7.543 8.867 1 92 233 GLY A C 1
ATOM 1876 O O . GLY A 1 233 ? -7.043 6.891 9.039 1 92 233 GLY A O 1
ATOM 1877 N N . ARG A 1 234 ? -5.188 7.273 7.926 1 93.25 234 ARG A N 1
ATOM 1878 C CA . ARG A 1 234 ? -5.285 6.074 7.098 1 93.25 234 ARG A CA 1
ATOM 1879 C C . ARG A 1 234 ? -4.082 5.164 7.312 1 93.25 234 ARG A C 1
ATOM 1881 O O . ARG A 1 234 ? -3.027 5.613 7.77 1 93.25 234 ARG A O 1
ATOM 1888 N N . PRO A 1 235 ? -4.227 3.875 7.043 1 93.19 235 PRO A N 1
ATOM 1889 C CA . PRO A 1 235 ? -3.105 2.953 7.242 1 93.19 235 PRO A CA 1
ATOM 1890 C C . PRO A 1 235 ? -1.957 3.207 6.27 1 93.19 235 PRO A C 1
ATOM 1892 O O . PRO A 1 235 ? -2.189 3.58 5.117 1 93.19 235 PRO A O 1
ATOM 1895 N N . SER A 1 236 ? -0.801 2.994 6.766 1 94.56 236 SER A N 1
ATOM 1896 C CA . SER A 1 236 ? 0.399 3.135 5.945 1 94.56 236 SER A CA 1
ATOM 1897 C C . SER A 1 236 ? 0.65 1.885 5.109 1 94.56 236 SER A C 1
ATOM 1899 O O . SER A 1 236 ? 0.269 0.781 5.504 1 94.56 236 SER A O 1
ATOM 1901 N N . SER A 1 237 ? 1.272 2.09 3.982 1 92.62 237 SER A N 1
ATOM 1902 C CA . SER A 1 237 ? 1.61 0.979 3.098 1 92.62 237 SER A CA 1
ATOM 1903 C C . SER A 1 237 ? 2.951 0.359 3.477 1 92.62 237 SER A C 1
ATOM 1905 O O . SER A 1 237 ? 3.289 -0.731 3.012 1 92.62 237 SER A O 1
ATOM 1907 N N . LEU A 1 238 ? 3.67 1.016 4.23 1 94.44 238 LEU A N 1
ATOM 1908 C CA . LEU A 1 238 ? 4.988 0.53 4.621 1 94.44 238 LEU A CA 1
ATOM 1909 C C . LEU A 1 238 ? 5.016 0.161 6.102 1 94.44 238 LEU A C 1
ATOM 1911 O O . LEU A 1 238 ? 4.652 0.975 6.953 1 94.44 238 LEU A O 1
ATOM 1915 N N . ASN A 1 239 ? 5.379 -1.03 6.348 1 91.69 239 ASN A N 1
ATOM 1916 C CA . ASN A 1 239 ? 5.504 -1.517 7.719 1 91.69 239 ASN A CA 1
ATOM 1917 C C . ASN A 1 239 ? 6.957 -1.809 8.078 1 91.69 239 ASN A C 1
ATOM 1919 O O . ASN A 1 239 ? 7.684 -2.422 7.297 1 91.69 239 ASN A O 1
ATOM 1923 N N . LEU A 1 240 ? 7.305 -1.444 9.25 1 89.38 240 LEU A N 1
ATOM 1924 C CA . LEU A 1 240 ? 8.688 -1.586 9.695 1 89.38 240 LEU A CA 1
ATOM 1925 C C . LEU A 1 240 ? 9.07 -3.057 9.805 1 89.38 240 LEU A C 1
ATOM 1927 O O . LEU A 1 240 ? 10.25 -3.404 9.688 1 89.38 240 LEU A O 1
ATOM 1931 N N . LYS A 1 241 ? 8.117 -3.883 10.023 1 85 241 LYS A N 1
ATOM 1932 C CA . LYS A 1 241 ? 8.391 -5.309 10.164 1 85 241 LYS A CA 1
ATOM 1933 C C . LYS A 1 241 ? 8.969 -5.887 8.875 1 85 241 LYS A C 1
ATOM 1935 O O . LYS A 1 241 ? 9.656 -6.91 8.906 1 85 241 LYS A O 1
ATOM 1940 N N . ASP A 1 242 ? 8.672 -5.254 7.785 1 87.69 242 ASP A N 1
ATOM 1941 C CA . ASP A 1 242 ? 9.094 -5.754 6.48 1 87.69 242 ASP A CA 1
ATOM 1942 C C . ASP A 1 242 ? 10.391 -5.09 6.027 1 87.69 242 ASP A C 1
ATOM 1944 O O . ASP A 1 242 ? 10.883 -5.367 4.934 1 87.69 242 ASP A O 1
ATOM 1948 N N . VAL A 1 243 ? 10.922 -4.176 6.855 1 89.38 243 VAL A N 1
ATOM 1949 C CA . VAL A 1 243 ? 12.047 -3.35 6.441 1 89.38 243 VAL A CA 1
ATOM 1950 C C . VAL A 1 243 ? 13.344 -3.939 6.98 1 89.38 243 VAL A C 1
ATOM 1952 O O . VAL A 1 243 ? 13.469 -4.188 8.188 1 89.38 243 VAL A O 1
ATOM 1955 N N . ALA A 1 244 ? 14.25 -4.262 6.105 1 87 244 ALA A N 1
ATOM 1956 C CA . ALA A 1 244 ? 15.57 -4.754 6.469 1 87 244 ALA A CA 1
ATOM 1957 C C . ALA A 1 244 ? 16.672 -3.953 5.773 1 87 244 ALA A C 1
ATOM 1959 O O . ALA A 1 244 ? 17.547 -4.523 5.117 1 87 244 ALA A O 1
ATOM 1960 N N . ILE A 1 245 ? 16.594 -2.699 5.809 1 90.19 245 ILE A N 1
ATOM 1961 C CA . ILE A 1 245 ? 17.578 -1.795 5.234 1 90.19 245 ILE A CA 1
ATOM 1962 C C . ILE A 1 245 ? 18.156 -0.893 6.324 1 90.19 245 ILE A C 1
ATOM 1964 O O . ILE A 1 245 ? 17.438 -0.469 7.23 1 90.19 245 ILE A O 1
ATOM 1968 N N . GLU A 1 246 ? 19.422 -0.657 6.242 1 91.44 246 GLU A N 1
ATOM 1969 C CA . GLU A 1 246 ? 20.078 0.167 7.25 1 91.44 246 GLU A CA 1
ATOM 1970 C C . GLU A 1 246 ? 19.672 1.633 7.113 1 91.44 246 GLU A C 1
ATOM 1972 O O . GLU A 1 246 ? 19.219 2.062 6.051 1 91.44 246 GLU A O 1
ATOM 1977 N N . TYR A 1 247 ? 19.875 2.371 8.156 1 94.12 247 TYR A N 1
ATOM 1978 C CA . TYR A 1 247 ? 19.594 3.801 8.148 1 94.12 247 TYR A CA 1
ATOM 1979 C C . TYR A 1 247 ? 20.578 4.551 7.262 1 94.12 247 TYR A C 1
ATOM 1981 O O . TYR A 1 247 ? 21.719 4.129 7.105 1 94.12 247 TYR A O 1
ATOM 1989 N N . PRO A 1 248 ? 20.109 5.582 6.68 1 93.19 248 PRO A N 1
ATOM 1990 C CA . PRO A 1 248 ? 21.016 6.391 5.871 1 93.19 248 PRO A CA 1
ATOM 1991 C C . PRO A 1 248 ? 22.031 7.156 6.715 1 93.19 248 PRO A C 1
ATOM 1993 O O . PRO A 1 248 ? 21.859 7.301 7.926 1 93.19 248 PRO A O 1
ATOM 1996 N N . GLN A 1 249 ? 23.062 7.609 6.07 1 91.38 249 GLN A N 1
ATOM 1997 C CA . GLN A 1 249 ? 24.078 8.422 6.719 1 91.38 249 GLN A CA 1
ATOM 1998 C C . GLN A 1 249 ? 23.578 9.844 6.953 1 91.38 249 GLN A C 1
ATOM 2000 O O . GLN A 1 249 ? 24.031 10.523 7.879 1 91.38 249 GLN A O 1
ATOM 2005 N N . ASP A 1 250 ? 22.672 10.258 6.188 1 91.81 250 ASP A N 1
ATOM 2006 C CA . ASP A 1 250 ? 22.078 11.578 6.375 1 91.81 250 ASP A CA 1
ATOM 2007 C C . ASP A 1 250 ? 21.422 11.695 7.746 1 91.81 250 ASP A C 1
ATOM 2009 O O . ASP A 1 250 ? 20.391 11.062 8 1 91.81 250 ASP A O 1
ATOM 2013 N N . GLN A 1 251 ? 21.891 12.586 8.539 1 93.06 251 GLN A N 1
ATOM 2014 C CA . GLN A 1 251 ? 21.469 12.68 9.938 1 93.06 251 GLN A CA 1
ATOM 2015 C C . GLN A 1 251 ? 20.047 13.203 10.055 1 93.06 251 GLN A C 1
ATOM 2017 O O . GLN A 1 251 ? 19.312 12.82 10.969 1 93.06 251 GLN A O 1
ATOM 2022 N N . PHE A 1 252 ? 19.703 14.078 9.219 1 95.94 252 PHE A N 1
ATOM 2023 C CA . PHE A 1 252 ? 18.359 14.641 9.297 1 95.94 252 PHE A CA 1
ATOM 2024 C C . PHE A 1 252 ? 17.297 13.602 8.938 1 95.94 252 PHE A C 1
ATOM 2026 O O . PHE A 1 252 ? 16.281 13.484 9.609 1 95.94 252 PHE A O 1
ATOM 2033 N N . ILE A 1 253 ? 17.547 12.844 7.867 1 96.12 253 ILE A N 1
ATOM 2034 C CA . ILE A 1 253 ? 16.625 11.781 7.469 1 96.12 253 ILE A CA 1
ATOM 2035 C C . ILE A 1 253 ? 16.562 10.727 8.57 1 96.12 253 ILE A C 1
ATOM 2037 O O . ILE A 1 253 ? 15.477 10.195 8.859 1 96.12 253 ILE A O 1
ATOM 2041 N N . ARG A 1 254 ? 17.656 10.422 9.125 1 95.31 254 ARG A N 1
ATOM 2042 C CA . ARG A 1 254 ? 17.688 9.469 10.227 1 95.31 254 ARG A CA 1
ATOM 2043 C C . ARG A 1 254 ? 16.844 9.953 11.398 1 95.31 254 ARG A C 1
ATOM 2045 O O . ARG A 1 254 ? 16.109 9.18 12.008 1 95.31 254 ARG A O 1
ATOM 2052 N N . LEU A 1 255 ? 16.969 11.188 11.719 1 96.75 255 LEU A N 1
ATOM 2053 C CA . LEU A 1 255 ? 16.203 11.805 12.789 1 96.75 255 LEU A CA 1
ATOM 2054 C C . LEU A 1 255 ? 14.711 11.695 12.523 1 96.75 255 LEU A C 1
ATOM 2056 O O . LEU A 1 255 ? 13.945 11.289 13.406 1 96.75 255 LEU A O 1
ATOM 2060 N N . LEU A 1 256 ? 14.32 12.062 11.336 1 97.62 256 LEU A N 1
ATOM 2061 C CA . LEU A 1 256 ? 12.914 12.016 10.977 1 97.62 256 LEU A CA 1
ATOM 2062 C C . LEU A 1 256 ? 12.398 10.578 10.977 1 97.62 256 LEU A C 1
ATOM 2064 O O . LEU A 1 256 ? 11.25 10.328 11.359 1 97.62 256 LEU A O 1
ATOM 2068 N N . ALA A 1 257 ? 13.234 9.664 10.508 1 96.44 257 ALA A N 1
ATOM 2069 C CA . ALA A 1 257 ? 12.852 8.258 10.508 1 96.44 257 ALA A CA 1
ATOM 2070 C C . ALA A 1 257 ? 12.57 7.762 11.922 1 96.44 257 ALA A C 1
ATOM 2072 O O . ALA A 1 257 ? 11.594 7.043 12.156 1 96.44 257 ALA A O 1
ATOM 2073 N N . GLN A 1 258 ? 13.344 8.148 12.828 1 95.94 258 GLN A N 1
ATOM 2074 C CA . GLN A 1 258 ? 13.156 7.746 14.211 1 95.94 258 GLN A CA 1
ATOM 2075 C C . GLN A 1 258 ? 11.859 8.328 14.781 1 95.94 258 GLN A C 1
ATOM 2077 O O . GLN A 1 258 ? 11.133 7.645 15.508 1 95.94 258 GLN A O 1
ATOM 2082 N N . LEU A 1 259 ? 11.641 9.531 14.5 1 97.38 259 LEU A N 1
ATOM 2083 C CA . LEU A 1 259 ? 10.383 10.133 14.93 1 97.38 259 LEU A CA 1
ATOM 2084 C C . LEU A 1 259 ? 9.195 9.383 14.336 1 97.38 259 LEU A C 1
ATOM 2086 O O . LEU A 1 259 ? 8.203 9.148 15.031 1 97.38 259 LEU A O 1
ATOM 2090 N N . CYS A 1 260 ? 9.305 9.016 13.078 1 97.19 260 CYS A N 1
ATOM 2091 C CA . CYS A 1 260 ? 8.211 8.32 12.406 1 97.19 260 CYS A CA 1
ATOM 2092 C C . CYS A 1 260 ? 7.992 6.941 13.023 1 97.19 260 CYS A C 1
ATOM 2094 O O . CYS A 1 260 ? 6.867 6.441 13.039 1 97.19 260 CYS A O 1
ATOM 2096 N N . LYS A 1 261 ? 9 6.348 13.531 1 95.88 261 LYS A N 1
ATOM 2097 C CA . LYS A 1 261 ? 8.82 5.102 14.273 1 95.88 261 LYS A CA 1
ATOM 2098 C C . LYS A 1 261 ? 7.938 5.312 15.5 1 95.88 261 LYS A C 1
ATOM 2100 O O . LYS A 1 261 ? 7.094 4.473 15.812 1 95.88 261 LYS A O 1
ATOM 2105 N N . THR A 1 262 ? 8.141 6.395 16.125 1 96.81 262 THR A N 1
ATOM 2106 C CA . THR A 1 262 ? 7.312 6.723 17.281 1 96.81 262 THR A CA 1
ATOM 2107 C C . THR A 1 262 ? 5.879 7.023 16.844 1 96.81 262 THR A C 1
ATOM 2109 O O . THR A 1 262 ? 4.93 6.703 17.562 1 96.81 262 THR A O 1
ATOM 2112 N N . ILE A 1 263 ? 5.75 7.723 15.727 1 97.25 263 ILE A N 1
ATOM 2113 C CA . ILE A 1 263 ? 4.418 7.953 15.18 1 97.25 263 ILE A CA 1
ATOM 2114 C C . ILE A 1 263 ? 3.703 6.621 14.984 1 97.25 263 ILE A C 1
ATOM 2116 O O . ILE A 1 263 ? 2.518 6.492 15.297 1 97.25 263 ILE A O 1
ATOM 2120 N N . THR A 1 264 ? 4.449 5.645 14.469 1 95.31 264 THR A N 1
ATOM 2121 C CA . THR A 1 264 ? 3.875 4.32 14.242 1 95.31 264 THR A CA 1
ATOM 2122 C C . THR A 1 264 ? 3.395 3.707 15.555 1 95.31 264 THR A C 1
ATOM 2124 O O . THR A 1 264 ? 2.367 3.027 15.586 1 95.31 264 THR A O 1
ATOM 2127 N N . ARG A 1 265 ? 4.047 3.918 16.625 1 94.81 265 ARG A N 1
ATOM 2128 C CA . ARG A 1 265 ? 3.605 3.451 17.922 1 94.81 265 ARG A CA 1
ATOM 2129 C C . ARG A 1 265 ? 2.281 4.098 18.328 1 94.81 265 ARG A C 1
ATOM 2131 O O . ARG A 1 265 ? 1.383 3.426 18.828 1 94.81 265 ARG A O 1
ATOM 2138 N N . SER A 1 266 ? 2.225 5.371 18.109 1 94.75 266 SER A N 1
ATOM 2139 C CA . SER A 1 266 ? 0.985 6.07 18.438 1 94.75 266 SER A CA 1
ATOM 2140 C C . SER A 1 266 ? -0.188 5.508 17.641 1 94.75 266 SER A C 1
ATOM 2142 O O . SER A 1 266 ? -1.272 5.297 18.188 1 94.75 266 SER A O 1
ATOM 2144 N N . VAL A 1 267 ? 0.043 5.27 16.391 1 92.94 267 VAL A N 1
ATOM 2145 C CA . VAL A 1 267 ? -1 4.738 15.523 1 92.94 267 VAL A CA 1
ATOM 2146 C C . VAL A 1 267 ? -1.431 3.357 16.016 1 92.94 267 VAL A C 1
ATOM 2148 O O . VAL A 1 267 ? -2.627 3.068 16.094 1 92.94 267 VAL A O 1
ATOM 2151 N N . ASN A 1 268 ? -0.484 2.535 16.375 1 89.75 268 ASN A N 1
ATOM 2152 C CA . ASN A 1 268 ? -0.762 1.144 16.719 1 89.75 268 ASN A CA 1
ATOM 2153 C C . ASN A 1 268 ? -1.292 1.004 18.141 1 89.75 268 ASN A C 1
ATOM 2155 O O . ASN A 1 268 ? -2.203 0.213 18.391 1 89.75 268 ASN A O 1
ATOM 2159 N N . GLU A 1 269 ? -0.771 1.787 19.031 1 91.44 269 GLU A N 1
ATOM 2160 C CA . GLU A 1 269 ? -1.036 1.535 20.438 1 91.44 269 GLU A CA 1
ATOM 2161 C C . GLU A 1 269 ? -2.146 2.443 20.969 1 91.44 269 GLU A C 1
ATOM 2163 O O . GLU A 1 269 ? -2.848 2.092 21.906 1 91.44 269 GLU A O 1
ATOM 2168 N N . ILE A 1 270 ? -2.297 3.605 20.391 1 91.75 270 ILE A N 1
ATOM 2169 C CA . ILE A 1 270 ? -3.334 4.52 20.859 1 91.75 270 ILE A CA 1
ATOM 2170 C C . ILE A 1 270 ? -4.59 4.355 20 1 91.75 270 ILE A C 1
ATOM 2172 O O . ILE A 1 270 ? -5.688 4.168 20.531 1 91.75 270 ILE A O 1
ATOM 2176 N N . TYR A 1 271 ? -4.391 4.344 18.75 1 87.69 271 TYR A N 1
ATOM 2177 C CA . TYR A 1 271 ? -5.543 4.406 17.859 1 87.69 271 TYR A CA 1
ATOM 2178 C C . TYR A 1 271 ? -5.883 3.025 17.312 1 87.69 271 TYR A C 1
ATOM 2180 O O . TYR A 1 271 ? -7.008 2.789 16.859 1 87.69 271 TYR A O 1
ATOM 2188 N N . GLY A 1 272 ? -4.926 2.098 17.281 1 80.94 272 GLY A N 1
ATOM 2189 C CA . GLY A 1 272 ? -5.113 0.805 16.656 1 80.94 272 GLY A CA 1
ATOM 2190 C C . GLY A 1 272 ? -5.645 -0.255 17.594 1 80.94 272 GLY A C 1
ATOM 2191 O O . GLY A 1 272 ? -6.047 -1.336 17.156 1 80.94 272 GLY A O 1
ATOM 2192 N N . GLN A 1 273 ? -5.695 -0.014 18.828 1 77 273 GLN A N 1
ATOM 2193 C CA . GLN A 1 273 ? -6.117 -1.009 19.812 1 77 273 GLN A CA 1
ATOM 2194 C C . GLN A 1 273 ? -7.363 -0.548 20.562 1 77 273 GLN A C 1
ATOM 2196 O O . GLN A 1 273 ? -7.586 0.654 20.719 1 77 273 GLN A O 1
ATOM 2201 N N . ARG A 1 274 ? -8.07 -1.562 20.891 1 74.38 274 ARG A N 1
ATOM 2202 C CA . ARG A 1 274 ? -9.211 -1.276 21.75 1 74.38 274 ARG A CA 1
ATOM 2203 C C . ARG A 1 274 ? -8.766 -1.121 23.203 1 74.38 274 ARG A C 1
ATOM 2205 O O . ARG A 1 274 ? -8.008 -1.946 23.719 1 74.38 274 ARG A O 1
ATOM 2212 N N . HIS A 1 275 ? -9.133 -0.011 23.703 1 76.31 275 HIS A N 1
ATOM 2213 C CA . HIS A 1 275 ? -8.766 0.25 25.094 1 76.31 275 HIS A CA 1
ATOM 2214 C C . HIS A 1 275 ? -9.969 0.099 26.016 1 76.31 275 HIS A C 1
ATOM 2216 O O . HIS A 1 275 ? -11.023 0.69 25.781 1 76.31 275 HIS A O 1
ATOM 2222 N N . GLU A 1 276 ? -9.805 -0.7 27.031 1 69.88 276 GLU A N 1
ATOM 2223 C CA . GLU A 1 276 ? -10.875 -0.89 28 1 69.88 276 GLU A CA 1
ATOM 2224 C C . GLU A 1 276 ? -10.742 0.089 29.156 1 69.88 276 GLU A C 1
ATOM 2226 O O . GLU A 1 276 ? -11.703 0.315 29.906 1 69.88 276 GLU A O 1
ATOM 2231 N N . SER A 1 277 ? -9.562 0.583 29.281 1 76.94 277 SER A N 1
ATOM 2232 C CA . SER A 1 277 ? -9.258 1.494 30.375 1 76.94 277 SER A CA 1
ATOM 2233 C C . SER A 1 277 ? -8.578 2.762 29.859 1 76.94 277 SER A C 1
ATOM 2235 O O . SER A 1 277 ? -7.57 2.689 29.156 1 76.94 277 SER A O 1
ATOM 2237 N N . LEU A 1 278 ? -9.141 3.92 30.281 1 83.62 278 LEU A N 1
ATOM 2238 C CA . LEU A 1 278 ? -8.539 5.191 29.875 1 83.62 278 LEU A CA 1
ATOM 2239 C C . LEU A 1 278 ? -7.211 5.41 30.594 1 83.62 278 LEU A C 1
ATOM 2241 O O . LEU A 1 278 ? -6.297 6.027 30.047 1 83.62 278 LEU A O 1
ATOM 2245 N N . LEU A 1 279 ? -7.18 4.938 31.781 1 83.56 279 LEU A N 1
ATOM 2246 C CA . LEU A 1 279 ? -5.941 5.066 32.562 1 83.56 279 LEU A CA 1
ATOM 2247 C C . LEU A 1 279 ? -4.812 4.281 31.891 1 83.56 279 LEU A C 1
ATOM 2249 O O . LEU A 1 279 ? -3.67 4.742 31.859 1 83.56 279 LEU A O 1
ATOM 2253 N N . HIS A 1 280 ? -5.16 3.113 31.438 1 83.88 280 HIS A N 1
ATOM 2254 C CA . HIS A 1 280 ? -4.168 2.326 30.719 1 83.88 280 HIS A CA 1
ATOM 2255 C C . HIS A 1 280 ? -3.717 3.035 29.453 1 83.88 280 HIS A C 1
ATOM 2257 O O . HIS A 1 280 ? -2.527 3.045 29.125 1 83.88 280 HIS A O 1
ATOM 2263 N N . MET A 1 281 ? -4.617 3.6 28.766 1 87.88 281 MET A N 1
ATOM 2264 C CA . MET A 1 281 ? -4.293 4.359 27.562 1 87.88 281 MET A CA 1
ATOM 2265 C C . MET A 1 281 ? -3.365 5.523 27.891 1 87.88 281 MET A C 1
ATOM 2267 O O . MET A 1 281 ? -2.463 5.84 27.109 1 87.88 281 MET A O 1
ATOM 2271 N N . TRP A 1 282 ? -3.619 6.156 28.984 1 90.19 282 TRP A N 1
ATOM 2272 C CA . TRP A 1 282 ? -2.799 7.285 29.406 1 90.19 282 TRP A CA 1
ATOM 2273 C C . TRP A 1 282 ? -1.363 6.844 29.672 1 90.19 282 TRP A C 1
ATOM 2275 O O . TRP A 1 282 ? -0.416 7.555 29.328 1 90.19 282 TRP A O 1
ATOM 2285 N N . ARG A 1 283 ? -1.203 5.703 30.219 1 91.5 283 ARG A N 1
ATOM 2286 C CA . ARG A 1 283 ? 0.137 5.188 30.469 1 91.5 283 ARG A CA 1
ATOM 2287 C C . ARG A 1 283 ? 0.884 4.926 29.172 1 91.5 283 ARG A C 1
ATOM 2289 O O . ARG A 1 283 ? 2.084 5.188 29.062 1 91.5 283 ARG A O 1
ATOM 2296 N N . VAL A 1 284 ? 0.147 4.395 28.234 1 92.88 284 VAL A N 1
ATOM 2297 C CA . VAL A 1 284 ? 0.739 4.148 26.922 1 92.88 284 VAL A CA 1
ATOM 2298 C C . VAL A 1 284 ? 1.12 5.477 26.281 1 92.88 284 VAL A C 1
ATOM 2300 O O . VAL A 1 284 ? 2.211 5.609 25.719 1 92.88 284 VAL A O 1
ATOM 2303 N N . ALA A 1 285 ? 0.251 6.453 26.359 1 95.44 285 ALA A N 1
ATOM 2304 C CA . ALA A 1 285 ? 0.511 7.773 25.781 1 95.44 285 ALA A CA 1
ATOM 2305 C C . ALA A 1 285 ? 1.737 8.414 26.422 1 95.44 285 ALA A C 1
ATOM 2307 O O . ALA A 1 285 ? 2.549 9.039 25.734 1 95.44 285 ALA A O 1
ATOM 2308 N N . ARG A 1 286 ? 1.86 8.25 27.688 1 96 286 ARG A N 1
ATOM 2309 C CA . ARG A 1 286 ? 3.008 8.797 28.391 1 96 286 ARG A CA 1
ATOM 2310 C C . ARG A 1 286 ? 4.305 8.125 27.953 1 96 286 ARG A C 1
ATOM 2312 O O . ARG A 1 286 ? 5.336 8.789 27.812 1 96 286 ARG A O 1
ATOM 2319 N N . SER A 1 287 ? 4.168 6.836 27.781 1 96.88 287 SER A N 1
ATOM 2320 C CA . SER A 1 287 ? 5.34 6.113 27.297 1 96.88 287 SER A CA 1
ATOM 2321 C C . SER A 1 287 ? 5.762 6.613 25.922 1 96.88 287 SER A C 1
ATOM 2323 O O . SER A 1 287 ? 6.953 6.781 25.656 1 96.88 287 SER A O 1
ATOM 2325 N N . ILE A 1 288 ? 4.855 6.859 25.078 1 97.12 288 ILE A N 1
ATOM 2326 C CA . ILE A 1 288 ? 5.137 7.367 23.734 1 97.12 288 ILE A CA 1
ATOM 2327 C C . ILE A 1 288 ? 5.711 8.781 23.828 1 97.12 288 ILE A C 1
ATOM 2329 O O . ILE A 1 288 ? 6.656 9.117 23.125 1 97.12 288 ILE A O 1
ATOM 2333 N N . ALA A 1 289 ? 5.164 9.617 24.688 1 97.31 289 ALA A N 1
ATOM 2334 C CA . ALA A 1 289 ? 5.664 10.977 24.891 1 97.31 289 ALA A CA 1
ATOM 2335 C C . ALA A 1 289 ? 7.125 10.961 25.344 1 97.31 289 ALA A C 1
ATOM 2337 O O . ALA A 1 289 ? 7.91 11.82 24.938 1 97.31 289 ALA A O 1
ATOM 2338 N N . ASN A 1 290 ? 7.402 9.977 26.141 1 95.88 290 ASN A N 1
ATOM 2339 C CA . ASN A 1 290 ? 8.789 9.844 26.578 1 95.88 290 ASN A CA 1
ATOM 2340 C C . ASN A 1 290 ? 9.711 9.5 25.422 1 95.88 290 ASN A C 1
ATOM 2342 O O . ASN A 1 290 ? 10.836 10 25.344 1 95.88 290 ASN A O 1
ATOM 2346 N N . ASP A 1 291 ? 9.242 8.641 24.594 1 95.31 291 ASP A N 1
ATOM 2347 C CA . ASP A 1 291 ? 10.016 8.32 23.406 1 95.31 291 ASP A CA 1
ATOM 2348 C C . ASP A 1 291 ? 10.234 9.555 22.531 1 95.31 291 ASP A C 1
ATOM 2350 O O . ASP A 1 291 ? 11.328 9.766 22 1 95.31 291 ASP A O 1
ATOM 2354 N N . ILE A 1 292 ? 9.234 10.359 22.359 1 96.62 292 ILE A N 1
ATOM 2355 C CA . ILE A 1 292 ? 9.305 11.57 21.562 1 96.62 292 ILE A CA 1
ATOM 2356 C C . ILE A 1 292 ? 10.32 12.531 22.156 1 96.62 292 ILE A C 1
ATOM 2358 O O . ILE A 1 292 ? 11.141 13.109 21.438 1 96.62 292 ILE A O 1
ATOM 2362 N N . ARG A 1 293 ? 10.297 12.68 23.406 1 94.44 293 ARG A N 1
ATOM 2363 C CA . ARG A 1 293 ? 11.227 13.578 24.094 1 94.44 293 ARG A CA 1
ATOM 2364 C C . ARG A 1 293 ? 12.664 13.117 23.906 1 94.44 293 ARG A C 1
ATOM 2366 O O . ARG A 1 293 ? 13.586 13.938 23.844 1 94.44 293 ARG A O 1
ATOM 2373 N N . GLY A 1 294 ? 12.758 11.844 23.812 1 92.19 294 GLY A N 1
ATOM 2374 C CA . GLY A 1 294 ? 14.086 11.281 23.625 1 92.19 294 GLY A CA 1
ATOM 2375 C C . GLY A 1 294 ? 14.719 11.711 22.312 1 92.19 294 GLY A C 1
ATOM 2376 O O . GLY A 1 294 ? 15.945 11.719 22.188 1 92.19 294 GLY A O 1
ATOM 2377 N N . HIS A 1 295 ? 13.914 12.156 21.391 1 93.19 295 HIS A N 1
ATOM 2378 C CA . HIS A 1 295 ? 14.445 12.539 20.094 1 93.19 295 HIS A CA 1
ATOM 2379 C C . HIS A 1 295 ? 15.07 13.93 20.125 1 93.19 295 HIS A C 1
ATOM 2381 O O . HIS A 1 295 ? 15.742 14.344 19.188 1 93.19 295 HIS A O 1
ATOM 2387 N N . GLU A 1 296 ? 14.914 14.68 21.188 1 92.19 296 GLU A N 1
ATOM 2388 C CA . GLU A 1 296 ? 15.508 16.016 21.312 1 92.19 296 GLU A CA 1
ATOM 2389 C C . GLU A 1 296 ? 17.031 15.938 21.234 1 92.19 296 GLU A C 1
ATOM 2391 O O . GLU A 1 296 ? 17.672 16.812 20.641 1 92.19 296 GLU A O 1
ATOM 2396 N N . ALA A 1 297 ? 17.547 14.906 21.859 1 89.88 297 ALA A N 1
ATOM 2397 C CA . ALA A 1 297 ? 18.984 14.719 21.797 1 89.88 297 ALA A CA 1
ATOM 2398 C C . ALA A 1 297 ? 19.469 14.461 20.375 1 89.88 297 ALA A C 1
ATOM 2400 O O . ALA A 1 297 ? 20.516 14.938 19.969 1 89.88 297 ALA A O 1
ATOM 2401 N N . HIS A 1 298 ? 18.672 13.773 19.672 1 90.94 298 HIS A N 1
ATOM 2402 C CA . HIS A 1 298 ? 19.016 13.469 18.297 1 90.94 298 HIS A CA 1
ATOM 2403 C C . HIS A 1 298 ? 18.906 14.711 17.406 1 90.94 298 HIS A C 1
ATOM 2405 O O . HIS A 1 298 ? 19.656 14.852 16.438 1 90.94 298 HIS A O 1
ATOM 2411 N N . LEU A 1 299 ? 17.984 15.578 17.719 1 93 299 LEU A N 1
ATOM 2412 C CA . LEU A 1 299 ? 17.859 16.844 17 1 93 299 LEU A CA 1
ATOM 2413 C C . LEU A 1 299 ? 19.125 17.672 17.141 1 93 299 LEU A C 1
ATOM 2415 O O . LEU A 1 299 ? 19.641 18.219 16.156 1 93 299 LEU A O 1
ATOM 2419 N N . GLN A 1 300 ? 19.625 17.75 18.312 1 91.44 300 GLN A N 1
ATOM 2420 C CA . GLN A 1 300 ? 20.844 18.5 18.578 1 91.44 300 GLN A CA 1
ATOM 2421 C C . GLN A 1 300 ? 22.031 17.922 17.812 1 91.44 300 GLN A C 1
ATOM 2423 O O . GLN A 1 300 ? 22.875 18.672 17.297 1 91.44 300 GLN A O 1
ATOM 2428 N N . GLN A 1 301 ? 22.047 16.703 17.734 1 89.94 301 GLN A N 1
ATOM 2429 C CA . GLN A 1 301 ? 23.125 16.047 17 1 89.94 301 GLN A CA 1
ATOM 2430 C C . GLN A 1 301 ? 23 16.281 15.5 1 89.94 301 GLN A C 1
ATOM 2432 O O . GLN A 1 301 ? 24 16.5 14.812 1 89.94 301 GLN A O 1
ATOM 2437 N N . ALA A 1 302 ? 21.766 16.25 15.008 1 92.25 302 ALA A N 1
ATOM 2438 C CA . ALA A 1 302 ? 21.516 16.312 13.57 1 92.25 302 ALA A CA 1
ATOM 2439 C C . ALA A 1 302 ? 21.625 17.75 13.055 1 92.25 302 ALA A C 1
ATOM 2441 O O . ALA A 1 302 ? 22.156 17.984 11.977 1 92.25 302 ALA A O 1
ATOM 2442 N N . LEU A 1 303 ? 21.062 18.766 13.844 1 93.44 303 LEU A N 1
ATOM 2443 C CA . LEU A 1 303 ? 20.969 20.141 13.336 1 93.44 303 LEU A CA 1
ATOM 2444 C C . LEU A 1 303 ? 21.812 21.094 14.18 1 93.44 303 LEU A C 1
ATOM 2446 O O . LEU A 1 303 ? 22.047 22.234 13.781 1 93.44 303 LEU A O 1
ATOM 2450 N N . GLY A 1 304 ? 22.281 20.641 15.336 1 91.38 304 GLY A N 1
ATOM 2451 C CA . GLY A 1 304 ? 23.047 21.5 16.234 1 91.38 304 GLY A CA 1
ATOM 2452 C C . GLY A 1 304 ? 22.156 22.453 17.016 1 91.38 304 GLY A C 1
ATOM 2453 O O . GLY A 1 304 ? 22.625 23.5 17.469 1 91.38 304 GLY A O 1
ATOM 2454 N N . LEU A 1 305 ? 20.828 22.188 17 1 91.56 305 LEU A N 1
ATOM 2455 C CA . LEU A 1 305 ? 19.844 23.047 17.656 1 91.56 305 LEU A CA 1
ATOM 2456 C C . LEU A 1 305 ? 18.938 22.25 18.578 1 91.56 305 LEU A C 1
ATOM 2458 O O . LEU A 1 305 ? 18.656 21.078 18.312 1 91.56 305 LEU A O 1
ATOM 2462 N N . GLY A 1 306 ? 18.484 22.922 19.594 1 88.62 306 GLY A N 1
ATOM 2463 C CA . GLY A 1 306 ? 17.484 22.328 20.469 1 88.62 306 GLY A CA 1
ATOM 2464 C C . GLY A 1 306 ? 16.062 22.688 20.078 1 88.62 306 GLY A C 1
ATOM 2465 O O . GLY A 1 306 ? 15.844 23.562 19.219 1 88.62 306 GLY A O 1
ATOM 2466 N N . LEU A 1 307 ? 15.148 22.109 20.703 1 90.06 307 LEU A N 1
ATOM 2467 C CA . LEU A 1 307 ? 13.734 22.297 20.406 1 90.06 307 LEU A CA 1
ATOM 2468 C C . LEU A 1 307 ? 13.297 23.719 20.703 1 90.06 307 LEU A C 1
ATOM 2470 O O . LEU A 1 307 ? 12.445 24.281 20.016 1 90.06 307 LEU A O 1
ATOM 2474 N N . ASP A 1 308 ? 13.914 24.328 21.703 1 86.5 308 ASP A N 1
ATOM 2475 C CA . ASP A 1 308 ? 13.445 25.625 22.172 1 86.5 308 ASP A CA 1
ATOM 2476 C C . ASP A 1 308 ? 14.375 26.75 21.688 1 86.5 308 ASP A C 1
ATOM 2478 O O . ASP A 1 308 ? 14.227 27.906 22.109 1 86.5 308 ASP A O 1
ATOM 2482 N N . ASP A 1 309 ? 15.25 26.328 20.844 1 90.31 309 ASP A N 1
ATOM 2483 C CA . ASP A 1 309 ? 16.125 27.359 20.297 1 90.31 309 ASP A CA 1
ATOM 2484 C C . ASP A 1 309 ? 15.375 28.234 19.297 1 90.31 309 ASP A C 1
ATOM 2486 O O . ASP A 1 309 ? 14.344 27.828 18.75 1 90.31 309 ASP A O 1
ATOM 2490 N N . SER A 1 310 ? 15.914 29.391 19.062 1 91.56 310 SER A N 1
ATOM 2491 C CA . SER A 1 310 ? 15.305 30.312 18.109 1 91.56 310 SER A CA 1
ATOM 2492 C C . SER A 1 310 ? 15.359 29.734 16.688 1 91.56 310 SER A C 1
ATOM 2494 O O . SER A 1 310 ? 16.312 29.031 16.328 1 91.56 310 SER A O 1
ATOM 2496 N N . ILE A 1 311 ? 14.367 30.062 16.016 1 93.5 311 ILE A N 1
ATOM 2497 C CA . ILE A 1 311 ? 14.281 29.562 14.648 1 93.5 311 ILE A CA 1
ATOM 2498 C C . ILE A 1 311 ? 15.336 30.25 13.781 1 93.5 311 ILE A C 1
ATOM 2500 O O . ILE A 1 311 ? 15.531 31.469 13.875 1 93.5 311 ILE A O 1
ATOM 2504 N N . GLN A 1 312 ? 16 29.438 13.016 1 94 312 GLN A N 1
ATOM 2505 C CA . GLN A 1 312 ? 17.062 29.938 12.156 1 94 312 GLN A CA 1
ATOM 2506 C C . GLN A 1 312 ? 16.516 30.328 10.781 1 94 312 GLN A C 1
ATOM 2508 O O . GLN A 1 312 ? 15.453 29.859 10.383 1 94 312 GLN A O 1
ATOM 2513 N N . ALA A 1 313 ? 17.281 31.156 10.094 1 93.75 313 ALA A N 1
ATOM 2514 C CA . ALA A 1 313 ? 16.922 31.531 8.727 1 93.75 313 ALA A CA 1
ATOM 2515 C C . ALA A 1 313 ? 17.438 30.5 7.723 1 93.75 313 ALA A C 1
ATOM 2517 O O . ALA A 1 313 ? 18.25 29.641 8.07 1 93.75 313 ALA A O 1
ATOM 2518 N N . GLY A 1 314 ? 16.906 30.5 6.574 1 95.06 314 GLY A N 1
ATOM 2519 C CA . GLY A 1 314 ? 17.422 29.703 5.477 1 95.06 314 GLY A CA 1
ATOM 2520 C C . GLY A 1 314 ? 17.062 28.219 5.609 1 95.06 314 GLY A C 1
ATOM 2521 O O . GLY A 1 314 ? 16.047 27.875 6.215 1 95.06 314 GLY A O 1
ATOM 2522 N N . SER A 1 315 ? 17.891 27.422 4.973 1 95.75 315 SER A N 1
ATOM 2523 C CA . SER A 1 315 ? 17.641 25.984 4.875 1 95.75 315 SER A CA 1
ATOM 2524 C C . SER A 1 315 ? 17.703 25.328 6.246 1 95.75 315 SER A C 1
ATOM 2526 O O . SER A 1 315 ? 16.953 24.375 6.516 1 95.75 315 SER A O 1
ATOM 2528 N N . LEU A 1 316 ? 18.5 25.781 7.082 1 96.12 316 LEU A N 1
ATOM 2529 C CA . LEU A 1 316 ? 18.594 25.234 8.43 1 96.12 316 LEU A CA 1
ATOM 2530 C C . LEU A 1 316 ? 17.297 25.469 9.203 1 96.12 316 LEU A C 1
ATOM 2532 O O . LEU A 1 316 ? 16.828 24.562 9.898 1 96.12 316 LEU A O 1
ATOM 2536 N N . GLY A 1 317 ? 16.797 26.656 9.086 1 96.62 317 GLY A N 1
ATOM 2537 C CA . GLY A 1 317 ? 15.531 26.969 9.734 1 96.62 317 GLY A CA 1
ATOM 2538 C C . GLY A 1 317 ? 14.383 26.125 9.219 1 96.62 317 GLY A C 1
ATOM 2539 O O . GLY A 1 317 ? 13.477 25.766 9.977 1 96.62 317 GLY A O 1
ATOM 2540 N N . VAL A 1 318 ? 14.438 25.828 7.934 1 97.44 318 VAL A N 1
ATOM 2541 C CA . VAL A 1 318 ? 13.398 25 7.34 1 97.44 318 VAL A CA 1
ATOM 2542 C C . VAL A 1 318 ? 13.445 23.594 7.953 1 97.44 318 VAL A C 1
ATOM 2544 O O . VAL A 1 318 ? 12.406 23.047 8.336 1 97.44 318 VAL A O 1
ATOM 2547 N N . ARG A 1 319 ? 14.609 23 8.031 1 97.19 319 ARG A N 1
ATOM 2548 C CA . ARG A 1 319 ? 14.758 21.688 8.633 1 97.19 319 ARG A CA 1
ATOM 2549 C C . ARG A 1 319 ? 14.328 21.703 10.094 1 97.19 319 ARG A C 1
ATOM 2551 O O . ARG A 1 319 ? 13.68 20.766 10.57 1 97.19 319 ARG A O 1
ATOM 2558 N N . GLN A 1 320 ? 14.648 22.766 10.734 1 96.62 320 GLN A N 1
ATOM 2559 C CA . GLN A 1 320 ? 14.266 22.938 12.133 1 96.62 320 GLN A CA 1
ATOM 2560 C C . GLN A 1 320 ? 12.75 22.891 12.297 1 96.62 320 GLN A C 1
ATOM 2562 O O . GLN A 1 320 ? 12.234 22.156 13.133 1 96.62 320 GLN A O 1
ATOM 2567 N N . ILE A 1 321 ? 12.086 23.641 11.508 1 96.94 321 ILE A N 1
ATOM 2568 C CA . ILE A 1 321 ? 10.641 23.781 11.672 1 96.94 321 ILE A CA 1
ATOM 2569 C C . ILE A 1 321 ? 9.945 22.5 11.211 1 96.94 321 ILE A C 1
ATOM 2571 O O . ILE A 1 321 ? 8.898 22.125 11.758 1 96.94 321 ILE A O 1
ATOM 2575 N N . ILE A 1 322 ? 10.484 21.812 10.211 1 97.06 322 ILE A N 1
ATOM 2576 C CA . ILE A 1 322 ? 9.922 20.531 9.789 1 97.06 322 ILE A CA 1
ATOM 2577 C C . ILE A 1 322 ? 9.891 19.562 10.977 1 97.06 322 ILE A C 1
ATOM 2579 O O . ILE A 1 322 ? 8.859 18.969 11.273 1 97.06 322 ILE A O 1
ATOM 2583 N N . PHE A 1 323 ? 10.977 19.484 11.633 1 97.62 323 PHE A N 1
ATOM 2584 C CA . PHE A 1 323 ? 11.062 18.547 12.758 1 97.62 323 PHE A CA 1
ATOM 2585 C C . PHE A 1 323 ? 10.164 19 13.898 1 97.62 323 PHE A C 1
ATOM 2587 O O . PHE A 1 323 ? 9.438 18.188 14.477 1 97.62 323 PHE A O 1
ATOM 2594 N N . ILE A 1 324 ? 10.188 20.25 14.227 1 96.75 324 ILE A N 1
ATOM 2595 C CA . ILE A 1 324 ? 9.453 20.781 15.367 1 96.75 324 ILE A CA 1
ATOM 2596 C C . ILE A 1 324 ? 7.953 20.609 15.133 1 96.75 324 ILE A C 1
ATOM 2598 O O . ILE A 1 324 ? 7.223 20.203 16.047 1 96.75 324 ILE A O 1
ATOM 2602 N N . ALA A 1 325 ? 7.523 20.922 13.969 1 96.69 325 ALA A N 1
ATOM 2603 C CA . ALA A 1 325 ? 6.105 20.766 13.648 1 96.69 325 ALA A CA 1
ATOM 2604 C C . ALA A 1 325 ? 5.664 19.312 13.766 1 96.69 325 ALA A C 1
ATOM 2606 O O . ALA A 1 325 ? 4.613 19.016 14.344 1 96.69 325 ALA A O 1
ATOM 2607 N N . LEU A 1 326 ? 6.473 18.422 13.266 1 97.25 326 LEU A N 1
ATOM 2608 C CA . LEU A 1 326 ? 6.137 17 13.336 1 97.25 326 LEU A CA 1
ATOM 2609 C C . LEU A 1 326 ? 6.203 16.484 14.773 1 97.25 326 LEU A C 1
ATOM 2611 O O . LEU A 1 326 ? 5.371 15.68 15.188 1 97.25 326 LEU A O 1
ATOM 2615 N N . TYR A 1 327 ? 7.199 16.969 15.445 1 97.69 327 TYR A N 1
ATOM 2616 C CA . TYR A 1 327 ? 7.391 16.594 16.844 1 97.69 327 TYR A CA 1
ATOM 2617 C C . TYR A 1 327 ? 6.164 16.953 17.672 1 97.69 327 TYR A C 1
ATOM 2619 O O . TYR A 1 327 ? 5.57 16.078 18.312 1 97.69 327 TYR A O 1
ATOM 2627 N N . HIS A 1 328 ? 5.758 18.109 17.641 1 97.56 328 HIS A N 1
ATOM 2628 C CA . HIS A 1 328 ? 4.648 18.578 18.469 1 97.56 328 HIS A CA 1
ATOM 2629 C C . HIS A 1 328 ? 3.316 18.047 17.938 1 97.56 328 HIS A C 1
ATOM 2631 O O . HIS A 1 328 ? 2.4 17.766 18.719 1 97.56 328 HIS A O 1
ATOM 2637 N N . HIS A 1 329 ? 3.232 17.953 16.688 1 96.94 329 HIS A N 1
ATOM 2638 C CA . HIS A 1 329 ? 2.014 17.375 16.125 1 96.94 329 HIS A CA 1
ATOM 2639 C C . HIS A 1 329 ? 1.819 15.93 16.594 1 96.94 329 HIS A C 1
ATOM 2641 O O . HIS A 1 329 ? 0.692 15.508 16.859 1 96.94 329 HIS A O 1
ATOM 2647 N N . THR A 1 330 ? 2.873 15.156 16.625 1 97.56 330 THR A N 1
ATOM 2648 C CA . THR A 1 330 ? 2.801 13.781 17.109 1 97.56 330 THR A CA 1
ATOM 2649 C C . THR A 1 330 ? 2.348 13.75 18.578 1 97.56 330 THR A C 1
ATOM 2651 O O . THR A 1 330 ? 1.516 12.922 18.953 1 97.56 330 THR A O 1
ATOM 2654 N N . LEU A 1 331 ? 2.863 14.656 19.312 1 97.62 331 LEU A N 1
ATOM 2655 C CA . LEU A 1 331 ? 2.441 14.758 20.703 1 97.62 331 LEU A CA 1
ATOM 2656 C C . LEU A 1 331 ? 0.962 15.117 20.797 1 97.62 331 LEU A C 1
ATOM 2658 O O . LEU A 1 331 ? 0.226 14.523 21.594 1 97.62 331 LEU A O 1
ATOM 2662 N N . LEU A 1 332 ? 0.592 16.047 20.047 1 97.5 332 LEU A N 1
ATOM 2663 C CA . LEU A 1 332 ? -0.797 16.5 20.031 1 97.5 332 LEU A CA 1
ATOM 2664 C C . LEU A 1 332 ? -1.736 15.336 19.719 1 97.5 332 LEU A C 1
ATOM 2666 O O . LEU A 1 332 ? -2.693 15.094 20.453 1 97.5 332 LEU A O 1
ATOM 2670 N N . LEU A 1 333 ? -1.415 14.57 18.688 1 95.69 333 LEU A N 1
ATOM 2671 C CA . LEU A 1 333 ? -2.299 13.492 18.266 1 95.69 333 LEU A CA 1
ATOM 2672 C C . LEU A 1 333 ? -2.262 12.328 19.234 1 95.69 333 LEU A C 1
ATOM 2674 O O . LEU A 1 333 ? -3.25 11.609 19.391 1 95.69 333 LEU A O 1
ATOM 2678 N N . THR A 1 334 ? -1.168 12.148 19.891 1 96.12 334 THR A N 1
ATOM 2679 C CA . THR A 1 334 ? -1.064 11.078 20.891 1 96.12 334 THR A CA 1
ATOM 2680 C C . THR A 1 334 ? -2.004 11.336 22.062 1 96.12 334 THR A C 1
ATOM 2682 O O . THR A 1 334 ? -2.564 10.398 22.625 1 96.12 334 THR A O 1
ATOM 2685 N N . PHE A 1 335 ? -2.271 12.594 22.344 1 95.88 335 PHE A N 1
ATOM 2686 C CA . PHE A 1 335 ? -3.047 12.914 23.531 1 95.88 335 PHE A CA 1
ATOM 2687 C C . PHE A 1 335 ? -4.414 13.477 23.156 1 95.88 335 PHE A C 1
ATOM 2689 O O . PHE A 1 335 ? -5.25 13.727 24.031 1 95.88 335 PHE A O 1
ATOM 2696 N N . ARG A 1 336 ? -4.691 13.672 21.969 1 94.12 336 ARG A N 1
ATOM 2697 C CA . ARG A 1 336 ? -5.938 14.273 21.516 1 94.12 336 ARG A CA 1
ATOM 2698 C C . ARG A 1 336 ? -7.145 13.469 21.984 1 94.12 336 ARG A C 1
ATOM 2700 O O . ARG A 1 336 ? -8.172 14.039 22.359 1 94.12 336 ARG A O 1
ATOM 2707 N N . PRO A 1 337 ? -7.121 12.148 21.984 1 90.62 337 PRO A N 1
ATOM 2708 C CA . PRO A 1 337 ? -8.289 11.383 22.438 1 90.62 337 PRO A CA 1
ATOM 2709 C C . PRO A 1 337 ? -8.727 11.758 23.844 1 90.62 337 PRO A C 1
ATOM 2711 O O . PRO A 1 337 ? -9.922 11.719 24.156 1 90.62 337 PRO A O 1
ATOM 2714 N N . PHE A 1 338 ? -7.82 12.148 24.672 1 90.81 338 PHE A N 1
ATOM 2715 C CA . PHE A 1 338 ? -8.156 12.531 26.047 1 90.81 338 PHE A CA 1
ATOM 2716 C C . PHE A 1 338 ? -8.898 13.859 26.062 1 90.81 338 PHE A C 1
ATOM 2718 O O . PHE A 1 338 ? -9.797 14.062 26.891 1 90.81 338 PHE A O 1
ATOM 2725 N N . LEU A 1 339 ? -8.469 14.703 25.203 1 91.44 339 LEU A N 1
ATOM 2726 C CA . LEU A 1 339 ? -9.141 15.992 25.078 1 91.44 339 LEU A CA 1
ATOM 2727 C C . LEU A 1 339 ? -10.578 15.805 24.594 1 91.44 339 LEU A C 1
ATOM 2729 O O . LEU A 1 339 ? -11.5 16.438 25.125 1 91.44 339 LEU A O 1
ATOM 2733 N N . ILE A 1 340 ? -10.75 14.992 23.625 1 87.38 340 ILE A N 1
ATOM 2734 C CA . ILE A 1 340 ? -12.07 14.719 23.078 1 87.38 340 ILE A CA 1
ATOM 2735 C C . ILE A 1 340 ? -12.945 14.07 24.141 1 87.38 340 ILE A C 1
ATOM 2737 O O . ILE A 1 340 ? -14.117 14.43 24.312 1 87.38 340 ILE A O 1
ATOM 2741 N N . PHE A 1 341 ? -12.367 13.195 24.859 1 85.44 341 PHE A N 1
ATOM 2742 C CA . PHE A 1 341 ? -13.102 12.523 25.922 1 85.44 341 PHE A CA 1
ATOM 2743 C C . PHE A 1 341 ? -13.547 13.523 26.984 1 85.44 341 PHE A C 1
ATOM 2745 O O . PHE A 1 341 ? -14.711 13.508 27.406 1 85.44 341 PHE A O 1
ATOM 2752 N N . ARG A 1 342 ? -12.648 14.25 27.453 1 86.69 342 ARG A N 1
ATOM 2753 C CA . ARG A 1 342 ? -12.984 15.227 28.484 1 86.69 342 ARG A CA 1
ATOM 2754 C C . ARG A 1 342 ? -14.078 16.188 28 1 86.69 342 ARG A C 1
ATOM 2756 O O . ARG A 1 342 ? -14.969 16.547 28.766 1 86.69 342 ARG A O 1
ATOM 2763 N N . GLY A 1 343 ? -13.961 16.609 26.766 1 83.56 343 GLY A N 1
ATOM 2764 C CA . GLY A 1 343 ? -14.992 17.469 26.203 1 83.56 343 GLY A CA 1
ATOM 2765 C C . GLY A 1 343 ? -16.375 16.828 26.203 1 83.56 343 GLY A C 1
ATOM 2766 O O . GLY A 1 343 ? -17.359 17.453 26.609 1 83.56 343 GLY A O 1
ATOM 2767 N N . HIS A 1 344 ? -16.438 15.633 25.875 1 77.69 344 HIS A N 1
ATOM 2768 C CA . HIS A 1 344 ? -17.703 14.906 25.875 1 77.69 344 HIS A CA 1
ATOM 2769 C C . HIS A 1 344 ? -18.219 14.695 27.281 1 77.69 344 HIS A C 1
ATOM 2771 O O . HIS A 1 344 ? -19.422 14.797 27.531 1 77.69 344 HIS A O 1
ATOM 2777 N N . TRP A 1 345 ? -17.312 14.367 28.094 1 76.62 345 TRP A N 1
ATOM 2778 C CA . TRP A 1 345 ? -17.656 14.125 29.484 1 76.62 345 TRP A CA 1
ATOM 2779 C C . TRP A 1 345 ? -18.219 15.383 30.141 1 76.62 345 TRP A C 1
ATOM 2781 O O . TRP A 1 345 ? -19.219 15.32 30.875 1 76.62 345 TRP A O 1
ATOM 2791 N N . GLN A 1 346 ? -17.641 16.422 29.844 1 77.75 346 GLN A N 1
ATOM 2792 C CA . GLN A 1 346 ? -18.094 17.703 30.406 1 77.75 346 GLN A CA 1
ATOM 2793 C C . GLN A 1 346 ? -19.438 18.094 29.812 1 77.75 346 GLN A C 1
ATOM 2795 O O . GLN A 1 346 ? -20.297 18.641 30.516 1 77.75 346 GLN A O 1
ATOM 2800 N N . ARG A 1 347 ? -19.625 17.812 28.656 1 75.62 347 ARG A N 1
ATOM 2801 C CA . ARG A 1 347 ? -20.906 18.109 28.016 1 75.62 347 ARG A CA 1
ATOM 2802 C C . ARG A 1 347 ? -22.031 17.297 28.625 1 75.62 347 ARG A C 1
ATOM 2804 O O . ARG A 1 347 ? -23.109 17.828 28.891 1 75.62 347 ARG A O 1
ATOM 2811 N N . GLU A 1 348 ? -21.781 16.141 28.828 1 71.44 348 GLU A N 1
ATOM 2812 C CA . GLU A 1 348 ? -22.797 15.266 29.406 1 71.44 348 GLU A CA 1
ATOM 2813 C C . GLU A 1 348 ? -23.109 15.664 30.844 1 71.44 348 GLU A C 1
ATOM 2815 O O . GLU A 1 348 ? -24.266 15.594 31.281 1 71.44 348 GLU A O 1
ATOM 2820 N N . ARG A 1 349 ? -22.078 15.945 31.438 1 72 349 ARG A N 1
ATOM 2821 C CA . ARG A 1 349 ? -22.266 16.391 32.812 1 72 349 ARG A CA 1
ATOM 2822 C C . ARG A 1 349 ? -23.109 17.672 32.844 1 72 349 ARG A C 1
ATOM 2824 O O . ARG A 1 349 ? -23.984 17.812 33.719 1 72 349 ARG A O 1
ATOM 2831 N N . ASN A 1 350 ? -22.859 18.516 31.953 1 71.56 350 ASN A N 1
ATOM 2832 C CA . ASN A 1 350 ? -23.594 19.781 31.891 1 71.56 350 ASN A CA 1
ATOM 2833 C C . ASN A 1 350 ? -25.062 19.547 31.5 1 71.56 350 ASN A C 1
ATOM 2835 O O . ASN A 1 350 ? -25.953 20.203 32.031 1 71.56 350 ASN A O 1
ATOM 2839 N N . ILE A 1 351 ? -25.281 18.656 30.703 1 69.06 351 ILE A N 1
ATOM 2840 C CA . ILE A 1 351 ? -26.641 18.312 30.297 1 69.06 351 ILE A CA 1
ATOM 2841 C C . ILE A 1 351 ? -27.375 17.672 31.484 1 69.06 351 ILE A C 1
ATOM 2843 O O . ILE A 1 351 ? -28.531 17.984 31.734 1 69.06 351 ILE A O 1
ATOM 2847 N N . ALA A 1 352 ? -26.703 16.859 32.188 1 63.62 352 ALA A N 1
ATOM 2848 C CA . ALA A 1 352 ? -27.297 16.172 33.344 1 63.62 352 ALA A CA 1
ATOM 2849 C C . ALA A 1 352 ? -27.609 17.172 34.469 1 63.62 352 ALA A C 1
ATOM 2851 O O . ALA A 1 352 ? -28.625 17.047 35.156 1 63.62 352 ALA A O 1
ATOM 2852 N N . LEU A 1 353 ? -26.688 18.062 34.625 1 65.44 353 LEU A N 1
ATOM 2853 C CA . LEU A 1 353 ? -26.906 19.078 35.656 1 65.44 353 LEU A CA 1
ATOM 2854 C C . LEU A 1 353 ? -28.094 19.969 35.312 1 65.44 353 LEU A C 1
ATOM 2856 O O . LEU A 1 353 ? -28.812 20.422 36.219 1 65.44 353 LEU A O 1
ATOM 2860 N N . ASN A 1 354 ? -28.266 20.219 34.031 1 60.81 354 ASN A N 1
ATOM 2861 C CA . ASN A 1 354 ? -29.406 21.047 33.625 1 60.81 354 ASN A CA 1
ATOM 2862 C C . ASN A 1 354 ? -30.703 20.25 33.594 1 60.81 354 ASN A C 1
ATOM 2864 O O . ASN A 1 354 ? -31.797 20.828 33.594 1 60.81 354 ASN A O 1
ATOM 2868 N N . GLN A 1 355 ? -30.578 19.031 33.344 1 57.09 355 GLN A N 1
ATOM 2869 C CA . GLN A 1 355 ? -31.781 18.203 33.469 1 57.09 355 GLN A CA 1
ATOM 2870 C C . GLN A 1 355 ? -32.062 17.844 34.938 1 57.09 355 GLN A C 1
ATOM 2872 O O . GLN A 1 355 ? -31.141 17.531 35.688 1 57.09 355 GLN A O 1
ATOM 2877 N N . SER A 1 356 ? -33.031 18.562 35.594 1 45.66 356 SER A N 1
ATOM 2878 C CA . SER A 1 356 ? -33.5 18.562 36.969 1 45.66 356 SER A CA 1
ATOM 2879 C C . SER A 1 356 ? -33.188 17.234 37.656 1 45.66 356 SER A C 1
ATOM 2881 O O . SER A 1 356 ? -33.344 17.094 38.875 1 45.66 356 SER A O 1
ATOM 2883 N N . SER A 1 357 ? -33.906 16.109 37.094 1 41.34 357 SER A N 1
ATOM 2884 C CA . SER A 1 357 ? -34.344 15.07 38.031 1 41.34 357 SER A CA 1
ATOM 2885 C C . SER A 1 357 ? -33.156 14.484 38.781 1 41.34 357 SER A C 1
ATOM 2887 O O . SER A 1 357 ? -32 14.664 38.375 1 41.34 357 SER A O 1
ATOM 2889 N N . THR A 1 358 ? -33.562 13.32 39.625 1 41.59 358 THR A N 1
ATOM 2890 C CA . THR A 1 358 ? -33.188 12.516 40.781 1 41.59 358 THR A CA 1
ATOM 2891 C C . THR A 1 358 ? -31.828 11.875 40.594 1 41.59 358 THR A C 1
ATOM 2893 O O . THR A 1 358 ? -31.172 11.508 41.594 1 41.59 358 THR A O 1
ATOM 2896 N N . ASN A 1 359 ? -31.578 10.953 39.531 1 39.84 359 ASN A N 1
ATOM 2897 C CA . ASN A 1 359 ? -30.578 9.914 39.75 1 39.84 359 ASN A CA 1
ATOM 2898 C C . ASN A 1 359 ? -29.172 10.438 39.5 1 39.84 359 ASN A C 1
ATOM 2900 O O . ASN A 1 359 ? -28.703 10.523 38.375 1 39.84 359 ASN A O 1
ATOM 2904 N N . VAL A 1 360 ? -28.75 11.398 40.281 1 43.91 360 VAL A N 1
ATOM 2905 C CA . VAL A 1 360 ? -27.375 11.836 40.469 1 43.91 360 VAL A CA 1
ATOM 2906 C C . VAL A 1 360 ? -26.438 10.633 40.344 1 43.91 360 VAL A C 1
ATOM 2908 O O . VAL A 1 360 ? -26.391 9.781 41.219 1 43.91 360 VAL A O 1
ATOM 2911 N N . THR A 1 361 ? -26.359 9.953 39.281 1 44.78 361 THR A N 1
ATOM 2912 C CA . THR A 1 361 ? -25.375 8.875 39.219 1 44.78 361 THR A CA 1
ATOM 2913 C C . THR A 1 361 ? -24.047 9.336 39.781 1 44.78 361 THR A C 1
ATOM 2915 O O . THR A 1 361 ? -23.688 10.516 39.688 1 44.78 361 THR A O 1
ATOM 2918 N N . ASN A 1 362 ? -23.438 8.633 40.875 1 45.12 362 ASN A N 1
ATOM 2919 C CA . ASN A 1 362 ? -22.156 8.562 41.594 1 45.12 362 ASN A CA 1
ATOM 2920 C C . ASN A 1 362 ? -20.984 8.797 40.656 1 45.12 362 ASN A C 1
ATOM 2922 O O . ASN A 1 362 ? -20 8.055 40.688 1 45.12 362 ASN A O 1
ATOM 2926 N N . ARG A 1 363 ? -21.266 9.539 39.594 1 52.91 363 ARG A N 1
ATOM 2927 C CA . ARG A 1 363 ? -20.078 9.742 38.75 1 52.91 363 ARG A CA 1
ATOM 2928 C C . ARG A 1 363 ? -19.172 10.828 39.344 1 52.91 363 ARG A C 1
ATOM 2930 O O . ARG A 1 363 ? -19.672 11.812 39.875 1 52.91 363 ARG A O 1
ATOM 2937 N N . PRO A 1 364 ? -17.891 10.492 39.594 1 56.62 364 PRO A N 1
ATOM 2938 C CA . PRO A 1 364 ? -16.953 11.477 40.156 1 56.62 364 PRO A CA 1
ATOM 2939 C C . PRO A 1 364 ? -17.125 12.859 39.531 1 56.62 364 PRO A C 1
ATOM 2941 O O . PRO A 1 364 ? -17.25 12.984 38.312 1 56.62 364 PRO A O 1
ATOM 2944 N N . ARG A 1 365 ? -17.469 13.898 40.25 1 60.69 365 ARG A N 1
ATOM 2945 C CA . ARG A 1 365 ? -17.812 15.266 39.875 1 60.69 365 ARG A CA 1
ATOM 2946 C C . ARG A 1 365 ? -16.578 16.031 39.375 1 60.69 365 ARG A C 1
ATOM 2948 O O . ARG A 1 365 ? -16.703 17 38.625 1 60.69 365 ARG A O 1
ATOM 2955 N N . GLU A 1 366 ? -15.391 15.523 39.781 1 71 366 GLU A N 1
ATOM 2956 C CA . GLU A 1 366 ? -14.227 16.312 39.406 1 71 366 GLU A CA 1
ATOM 2957 C C . GLU A 1 366 ? -13.328 15.547 38.438 1 71 366 GLU A C 1
ATOM 2959 O O . GLU A 1 366 ? -13.195 14.328 38.531 1 71 366 GLU A O 1
ATOM 2964 N N . THR A 1 367 ? -12.922 16.203 37.406 1 80.12 367 THR A N 1
ATOM 2965 C CA . THR A 1 367 ? -12 15.617 36.406 1 80.12 367 THR A CA 1
ATOM 2966 C C . THR A 1 367 ? -10.711 15.156 37.094 1 80.12 367 THR A C 1
ATOM 2968 O O . THR A 1 367 ? -10.062 15.938 37.812 1 80.12 367 THR A O 1
ATOM 2971 N N . PRO A 1 368 ? -10.367 13.961 36.938 1 84.44 368 PRO A N 1
ATOM 2972 C CA . PRO A 1 368 ? -9.117 13.469 37.531 1 84.44 368 PRO A CA 1
ATOM 2973 C C . PRO A 1 368 ? -7.895 14.25 37.062 1 84.44 368 PRO A C 1
ATOM 2975 O O . PRO A 1 368 ? -7.863 14.703 35.906 1 84.44 368 PRO A O 1
ATOM 2978 N N . THR A 1 369 ? -6.895 14.391 37.875 1 87.56 369 THR A N 1
ATOM 2979 C CA . THR A 1 369 ? -5.699 15.172 37.594 1 87.56 369 THR A CA 1
ATOM 2980 C C . THR A 1 369 ? -4.957 14.609 36.406 1 87.56 369 THR A C 1
ATOM 2982 O O . THR A 1 369 ? -4.398 15.359 35.594 1 87.56 369 THR A O 1
ATOM 2985 N N . TRP A 1 370 ? -4.906 13.305 36.344 1 89.75 370 TRP A N 1
ATOM 2986 C CA . TRP A 1 370 ? -4.18 12.695 35.25 1 89.75 370 TRP A CA 1
ATOM 2987 C C . TRP A 1 370 ? -4.836 13.031 33.906 1 89.75 370 TRP A C 1
ATOM 2989 O O . TRP A 1 370 ? -4.152 13.172 32.875 1 89.75 370 TRP A O 1
ATOM 2999 N N . LEU A 1 371 ? -6.113 13.094 33.844 1 90.06 371 LEU A N 1
ATOM 3000 C CA . LEU A 1 371 ? -6.82 13.453 32.594 1 90.06 371 LEU A CA 1
ATOM 3001 C C . LEU A 1 371 ? -6.531 14.898 32.219 1 90.06 371 LEU A C 1
ATOM 3003 O O . LEU A 1 371 ? -6.32 15.195 31.047 1 90.06 371 LEU A O 1
ATOM 3007 N N . ASN A 1 372 ? -6.484 15.734 33.188 1 91.38 372 ASN A N 1
ATOM 3008 C CA . ASN A 1 372 ? -6.125 17.125 32.938 1 91.38 372 ASN A CA 1
ATOM 3009 C C . ASN A 1 372 ? -4.695 17.25 32.406 1 91.38 372 ASN A C 1
ATOM 3011 O O . ASN A 1 372 ? -4.418 18.062 31.531 1 91.38 372 ASN A O 1
ATOM 3015 N N . GLU A 1 373 ? -3.885 16.484 33 1 93.5 373 GLU A N 1
ATOM 3016 C CA . GLU A 1 373 ? -2.504 16.469 32.5 1 93.5 373 GLU A CA 1
ATOM 3017 C C . GLU A 1 373 ? -2.422 16.016 31.062 1 93.5 373 GLU A C 1
ATOM 3019 O O . GLU A 1 373 ? -1.685 16.594 30.266 1 93.5 373 GLU A O 1
ATOM 3024 N N . ALA A 1 374 ? -3.125 14.977 30.781 1 94.25 374 ALA A N 1
ATOM 3025 C CA . ALA A 1 374 ? -3.152 14.469 29.406 1 94.25 374 ALA A CA 1
ATOM 3026 C C . ALA A 1 374 ? -3.652 15.531 28.438 1 94.25 374 ALA A C 1
ATOM 3028 O O . ALA A 1 374 ? -3.062 15.734 27.375 1 94.25 374 ALA A O 1
ATOM 3029 N N . CYS A 1 375 ? -4.656 16.172 28.797 1 94.25 375 CYS A N 1
ATOM 3030 C CA . CYS A 1 375 ? -5.219 17.219 27.953 1 94.25 375 CYS A CA 1
ATOM 3031 C C . CYS A 1 375 ? -4.25 18.375 27.797 1 94.25 375 CYS A C 1
ATOM 3033 O O . CYS A 1 375 ? -4.133 18.953 26.719 1 94.25 375 CYS A O 1
ATOM 3035 N N . ASN A 1 376 ? -3.564 18.688 28.828 1 95.38 376 ASN A N 1
ATOM 3036 C CA . ASN A 1 376 ? -2.605 19.797 28.797 1 95.38 376 ASN A CA 1
ATOM 3037 C C . ASN A 1 376 ? -1.45 19.484 27.844 1 95.38 376 ASN A C 1
ATOM 3039 O O . ASN A 1 376 ? -0.905 20.406 27.219 1 95.38 376 ASN A O 1
ATOM 3043 N N . HIS A 1 377 ? -1.134 18.266 27.766 1 96 377 HIS A N 1
ATOM 3044 C CA . HIS A 1 377 ? -0.097 17.891 26.797 1 96 377 HIS A CA 1
ATOM 3045 C C . HIS A 1 377 ? -0.515 18.219 25.375 1 96 377 HIS A C 1
ATOM 3047 O O . HIS A 1 377 ? 0.287 18.75 24.594 1 96 377 HIS A O 1
ATOM 3053 N N . ALA A 1 378 ? -1.719 17.922 25.047 1 96.69 378 ALA A N 1
ATOM 3054 C CA . ALA A 1 378 ? -2.23 18.219 23.719 1 96.69 378 ALA A CA 1
ATOM 3055 C C . ALA A 1 378 ? -2.311 19.719 23.469 1 96.69 378 ALA A C 1
ATOM 3057 O O . ALA A 1 378 ? -1.914 20.203 22.406 1 96.69 378 ALA A O 1
ATOM 3058 N N . ILE A 1 379 ? -2.734 20.453 24.422 1 96.88 379 ILE A N 1
ATOM 3059 C CA . ILE A 1 379 ? -2.92 21.906 24.312 1 96.88 379 ILE A CA 1
ATOM 3060 C C . ILE A 1 379 ? -1.562 22.594 24.203 1 96.88 379 ILE A C 1
ATOM 3062 O O . ILE A 1 379 ? -1.365 23.469 23.359 1 96.88 379 ILE A O 1
ATOM 3066 N N . THR A 1 380 ? -0.693 22.141 25.031 1 96.62 380 THR A N 1
ATOM 3067 C CA . THR A 1 380 ? 0.645 22.719 25 1 96.62 380 THR A CA 1
ATOM 3068 C C . THR A 1 380 ? 1.332 22.438 23.672 1 96.62 380 THR A C 1
ATOM 3070 O O . THR A 1 380 ? 2.025 23.297 23.125 1 96.62 380 THR A O 1
ATOM 3073 N N . ALA A 1 381 ? 1.173 21.25 23.219 1 97.69 381 ALA A N 1
ATOM 3074 C CA . ALA A 1 381 ? 1.743 20.906 21.922 1 97.69 381 ALA A CA 1
ATOM 3075 C C . ALA A 1 381 ? 1.184 21.797 20.812 1 97.69 381 ALA A C 1
ATOM 3077 O O . ALA A 1 381 ? 1.92 22.234 19.922 1 97.69 381 ALA A O 1
ATOM 3078 N N . ALA A 1 382 ? -0.075 22.078 20.859 1 97.88 382 ALA A N 1
ATOM 3079 C CA . ALA A 1 382 ? -0.708 22.969 19.875 1 97.88 382 ALA A CA 1
ATOM 3080 C C . ALA A 1 382 ? -0.137 24.375 19.969 1 97.88 382 ALA A C 1
ATOM 3082 O O . ALA A 1 382 ? 0.211 24.984 18.953 1 97.88 382 ALA A O 1
ATOM 3083 N N . GLN A 1 383 ? -0.01 24.859 21.141 1 96.75 383 GLN A N 1
ATOM 3084 C CA . GLN A 1 383 ? 0.519 26.203 21.359 1 96.75 383 GLN A CA 1
ATOM 3085 C C . GLN A 1 383 ? 1.964 26.312 20.891 1 96.75 383 GLN A C 1
ATOM 3087 O O . GLN A 1 383 ? 2.34 27.297 20.25 1 96.75 383 GLN A O 1
ATOM 3092 N N . LYS A 1 384 ? 2.695 25.312 21.219 1 96 384 LYS A N 1
ATOM 3093 C CA . LYS A 1 384 ? 4.098 25.312 20.812 1 96 384 LYS A CA 1
ATOM 3094 C C . LYS A 1 384 ? 4.223 25.266 19.281 1 96 384 LYS A C 1
ATOM 3096 O O . LYS A 1 384 ? 5.086 25.938 18.719 1 96 384 LYS A O 1
ATOM 3101 N N . THR A 1 385 ? 3.424 24.469 18.656 1 97.12 385 THR A N 1
ATOM 3102 C CA . THR A 1 385 ? 3.418 24.422 17.203 1 97.12 385 THR A CA 1
ATOM 3103 C C . THR A 1 385 ? 3.143 25.812 16.625 1 97.12 385 THR A C 1
ATOM 3105 O O . THR A 1 385 ? 3.857 26.266 15.727 1 97.12 385 THR A O 1
ATOM 3108 N N . LEU A 1 386 ? 2.156 26.469 17.156 1 97.25 386 LEU A N 1
ATOM 3109 C CA . LEU A 1 386 ? 1.769 27.781 16.656 1 97.25 386 LEU A CA 1
ATOM 3110 C C . LEU A 1 386 ? 2.863 28.812 16.922 1 97.25 386 LEU A C 1
ATOM 3112 O O . LEU A 1 386 ? 3.17 29.641 16.062 1 97.25 386 LEU A O 1
ATOM 3116 N N . HIS A 1 387 ? 3.422 28.688 18.062 1 96.12 387 HIS A N 1
ATOM 3117 C CA . HIS A 1 387 ? 4.496 29.609 18.406 1 96.12 387 HIS A CA 1
ATOM 3118 C C . HIS A 1 387 ? 5.652 29.516 17.422 1 96.12 387 HIS A C 1
ATOM 3120 O O . HIS A 1 387 ? 6.094 30.531 16.875 1 96.12 387 HIS A O 1
ATOM 3126 N N . HIS A 1 388 ? 6.098 28.359 17.219 1 95.88 388 HIS A N 1
ATOM 3127 C CA . HIS A 1 388 ? 7.266 28.156 16.359 1 95.88 388 HIS A CA 1
ATOM 3128 C C . HIS A 1 388 ? 6.941 28.453 14.906 1 95.88 388 HIS A C 1
ATOM 3130 O O . HIS A 1 388 ? 7.777 29 14.18 1 95.88 388 HIS A O 1
ATOM 3136 N N . LEU A 1 389 ? 5.766 28.078 14.484 1 97 389 LEU A N 1
ATOM 3137 C CA . LEU A 1 389 ? 5.398 28.344 13.102 1 97 389 LEU A CA 1
ATOM 3138 C C . LEU A 1 389 ? 5.262 29.844 12.852 1 97 389 LEU A C 1
ATOM 3140 O O . LEU A 1 389 ? 5.68 30.344 11.805 1 97 389 LEU A O 1
ATOM 3144 N N . CYS A 1 390 ? 4.668 30.578 13.789 1 95.56 390 CYS A N 1
ATOM 3145 C CA . CYS A 1 390 ? 4.551 32.031 13.656 1 95.56 390 CYS A CA 1
ATOM 3146 C C . CYS A 1 390 ? 5.922 32.688 13.648 1 95.56 390 CYS A C 1
ATOM 3148 O O . CYS A 1 390 ? 6.195 33.562 12.812 1 95.56 390 CYS A O 1
ATOM 3150 N N . GLU A 1 391 ? 6.742 32.25 14.523 1 95.38 391 GLU A N 1
ATOM 3151 C CA . GLU A 1 391 ? 8.102 32.781 14.555 1 95.38 391 GLU A CA 1
ATOM 3152 C C . GLU A 1 391 ? 8.852 32.469 13.266 1 95.38 391 GLU A C 1
ATOM 3154 O O . GLU A 1 391 ? 9.508 33.344 12.695 1 95.38 391 GLU A O 1
ATOM 3159 N N . ALA A 1 392 ? 8.742 31.234 12.891 1 96.25 392 ALA A N 1
ATOM 3160 C CA . ALA A 1 392 ? 9.445 30.797 11.688 1 96.25 392 ALA A CA 1
ATOM 3161 C C . ALA A 1 392 ? 8.977 31.578 10.461 1 96.25 392 ALA A C 1
ATOM 3163 O O . ALA A 1 392 ? 9.781 31.938 9.594 1 96.25 392 ALA A O 1
ATOM 3164 N N . SER A 1 393 ? 7.727 31.828 10.352 1 95.25 393 SER A N 1
ATOM 3165 C CA . SER A 1 393 ? 7.168 32.531 9.211 1 95.25 393 SER A CA 1
ATOM 3166 C C . SER A 1 393 ? 7.633 34 9.195 1 95.25 393 SER A C 1
ATOM 3168 O O . SER A 1 393 ? 7.715 34.625 8.133 1 95.25 393 SER A O 1
ATOM 3170 N N . ARG A 1 394 ? 7.977 34.5 10.281 1 93.75 394 ARG A N 1
ATOM 3171 C CA . ARG A 1 394 ? 8.438 35.906 10.383 1 93.75 394 ARG A CA 1
ATOM 3172 C C . ARG A 1 394 ? 9.906 36 10 1 93.75 394 ARG A C 1
ATOM 3174 O O . ARG A 1 394 ? 10.305 36.969 9.344 1 93.75 394 ARG A O 1
ATOM 3181 N N . VAL A 1 395 ? 10.695 35.031 10.328 1 94.94 395 VAL A N 1
ATOM 3182 C CA . VAL A 1 395 ? 12.141 35.188 10.227 1 94.94 395 VAL A CA 1
ATOM 3183 C C . VAL A 1 395 ? 12.633 34.5 8.953 1 94.94 395 VAL A C 1
ATOM 3185 O O . VAL A 1 395 ? 13.734 34.75 8.477 1 94.94 395 VAL A O 1
ATOM 3188 N N . ASN A 1 396 ? 11.883 33.594 8.461 1 96.31 396 ASN A N 1
ATOM 3189 C CA . ASN A 1 396 ? 12.328 32.75 7.348 1 96.31 396 ASN A CA 1
ATOM 3190 C C . ASN A 1 396 ? 11.312 32.781 6.203 1 96.31 396 ASN A C 1
ATOM 3192 O O . ASN A 1 396 ? 10.305 32.062 6.258 1 96.31 396 ASN A O 1
ATOM 3196 N N . ASN A 1 397 ? 11.688 33.375 5.168 1 94.31 397 ASN A N 1
ATOM 3197 C CA . ASN A 1 397 ? 10.789 33.531 4.027 1 94.31 397 ASN A CA 1
ATOM 3198 C C . ASN A 1 397 ? 10.508 32.188 3.363 1 94.31 397 ASN A C 1
ATOM 3200 O O . ASN A 1 397 ? 9.422 31.969 2.818 1 94.31 397 ASN A O 1
ATOM 3204 N N . LEU A 1 398 ? 11.43 31.281 3.418 1 95.94 398 LEU A N 1
ATOM 3205 C CA . LEU A 1 398 ? 11.219 29.953 2.842 1 95.94 398 LEU A CA 1
ATOM 3206 C C . LEU A 1 398 ? 10.07 29.234 3.541 1 95.94 398 LEU A C 1
ATOM 3208 O O . LEU A 1 398 ? 9.258 28.578 2.891 1 95.94 398 LEU A O 1
ATOM 3212 N N . VAL A 1 399 ? 9.992 29.391 4.805 1 96.38 399 VAL A N 1
ATOM 3213 C CA . VAL A 1 399 ? 8.945 28.75 5.598 1 96.38 399 VAL A CA 1
ATOM 3214 C C . VAL A 1 399 ? 7.602 29.406 5.297 1 96.38 399 VAL A C 1
ATOM 3216 O O . VAL A 1 399 ? 6.586 28.719 5.168 1 96.38 399 VAL A O 1
ATOM 3219 N N . LEU A 1 400 ? 7.633 30.672 5.164 1 95.06 400 LEU A N 1
ATOM 3220 C CA . LEU A 1 400 ? 6.422 31.438 4.887 1 95.06 400 LEU A CA 1
ATOM 3221 C C . LEU A 1 400 ? 5.789 30.984 3.572 1 95.06 400 LEU A C 1
ATOM 3223 O O . LEU A 1 400 ? 4.566 31.031 3.422 1 95.06 400 LEU A O 1
ATOM 3227 N N . GLU A 1 401 ? 6.605 30.5 2.734 1 94.25 401 GLU A N 1
ATOM 3228 C CA . GLU A 1 401 ? 6.145 30.172 1.389 1 94.25 401 GLU A CA 1
ATOM 3229 C C . GLU A 1 401 ? 5.676 28.719 1.304 1 94.25 401 GLU A C 1
ATOM 3231 O O . GLU A 1 401 ? 5.121 28.297 0.287 1 94.25 401 GLU A O 1
ATOM 3236 N N . LEU A 1 402 ? 5.832 27.938 2.299 1 95.38 402 LEU A N 1
ATOM 3237 C CA . LEU A 1 402 ? 5.391 26.547 2.311 1 95.38 402 LEU A CA 1
ATOM 3238 C C . LEU A 1 402 ? 3.934 26.438 2.754 1 95.38 402 LEU A C 1
ATOM 3240 O O . LEU A 1 402 ? 3.627 26.609 3.936 1 95.38 402 LEU A O 1
ATOM 3244 N N . ARG A 1 403 ? 3.137 26.062 1.88 1 93.06 403 ARG A N 1
ATOM 3245 C CA . ARG A 1 403 ? 1.696 26.109 2.105 1 93.06 403 ARG A CA 1
ATOM 3246 C C . ARG A 1 403 ? 1.228 24.938 2.963 1 93.06 403 ARG A C 1
ATOM 3248 O O . ARG A 1 403 ? 0.183 25.016 3.613 1 93.06 403 ARG A O 1
ATOM 3255 N N . TYR A 1 404 ? 1.957 23.828 2.99 1 92.94 404 TYR A N 1
ATOM 3256 C CA . TYR A 1 404 ? 1.503 22.672 3.744 1 92.94 404 TYR A CA 1
ATOM 3257 C C . TYR A 1 404 ? 1.49 22.953 5.242 1 92.94 404 TYR A C 1
ATOM 3259 O O . TYR A 1 404 ? 0.89 22.219 6.02 1 92.94 404 TYR A O 1
ATOM 3267 N N . HIS A 1 405 ? 2.094 24.031 5.684 1 95.06 405 HIS A N 1
ATOM 3268 C CA . HIS A 1 405 ? 2.043 24.438 7.086 1 95.06 405 HIS A CA 1
ATOM 3269 C C . HIS A 1 405 ? 0.624 24.812 7.5 1 95.06 405 HIS A C 1
ATOM 3271 O O . HIS A 1 405 ? 0.304 24.828 8.688 1 95.06 405 HIS A O 1
ATOM 3277 N N . GLY A 1 406 ? -0.175 25.203 6.5 1 92.62 406 GLY A N 1
ATOM 3278 C CA . GLY A 1 406 ? -1.573 25.453 6.805 1 92.62 406 GLY A CA 1
ATOM 3279 C C . GLY A 1 406 ? -2.238 24.328 7.562 1 92.62 406 GLY A C 1
ATOM 3280 O O . GLY A 1 406 ? -3.082 24.562 8.43 1 92.62 406 GLY A O 1
ATOM 3281 N N . TYR A 1 407 ? -1.83 23.188 7.297 1 91.81 407 TYR A N 1
ATOM 3282 C CA . TYR A 1 407 ? -2.363 22 7.977 1 91.81 407 TYR A CA 1
ATOM 3283 C C . TYR A 1 407 ? -2.027 22.031 9.461 1 91.81 407 TYR A C 1
ATOM 3285 O O . TYR A 1 407 ? -2.885 21.75 10.305 1 91.81 407 TYR A O 1
ATOM 3293 N N . PHE A 1 408 ? -0.831 22.312 9.781 1 96.56 408 PHE A N 1
ATOM 3294 C CA . PHE A 1 408 ? -0.396 22.328 11.18 1 96.56 408 PHE A CA 1
ATOM 3295 C C . PHE A 1 408 ? -1.045 23.484 11.938 1 96.56 408 PHE A C 1
ATOM 3297 O O . PHE A 1 408 ? -1.417 23.328 13.102 1 96.56 408 PHE A O 1
ATOM 3304 N N . PHE A 1 409 ? -1.189 24.594 11.242 1 96.19 409 PHE A N 1
ATOM 3305 C CA . PHE A 1 409 ? -1.928 25.703 11.836 1 96.19 409 PHE A CA 1
ATOM 3306 C C . PHE A 1 409 ? -3.357 25.281 12.164 1 96.19 409 PHE A C 1
ATOM 3308 O O . PHE A 1 409 ? -3.832 25.484 13.281 1 96.19 409 PHE A O 1
ATOM 3315 N N . GLY A 1 410 ? -3.945 24.703 11.195 1 93.25 410 GLY A N 1
ATOM 3316 C CA . GLY A 1 410 ? -5.332 24.297 11.359 1 93.25 410 GLY A CA 1
ATOM 3317 C C . GLY A 1 410 ? -5.535 23.328 12.516 1 93.25 410 GLY A C 1
ATOM 3318 O O . GLY A 1 410 ? -6.391 23.547 13.375 1 93.25 410 GLY A O 1
ATOM 3319 N N . ASN A 1 411 ? -4.754 22.312 12.531 1 93.88 411 ASN A N 1
ATOM 3320 C CA . ASN A 1 411 ? -4.875 21.297 13.578 1 93.88 411 ASN A CA 1
ATOM 3321 C C . ASN A 1 411 ? -4.676 21.906 14.969 1 93.88 411 ASN A C 1
ATOM 3323 O O . ASN A 1 411 ? -5.41 21.562 15.898 1 93.88 411 ASN A O 1
ATOM 3327 N N . SER A 1 412 ? -3.715 22.734 15.07 1 97.31 412 SER A N 1
ATOM 3328 C CA . SER A 1 412 ? -3.396 23.328 16.375 1 97.31 412 SER A CA 1
ATOM 3329 C C . SER A 1 412 ? -4.473 24.312 16.812 1 97.31 412 SER A C 1
ATOM 3331 O O . SER A 1 412 ? -4.914 24.297 17.953 1 97.31 412 SER A O 1
ATOM 3333 N N . VAL A 1 413 ? -4.918 25.109 15.93 1 96.62 413 VAL A N 1
ATOM 3334 C CA . VAL A 1 413 ? -5.938 26.109 16.25 1 96.62 413 VAL A CA 1
ATOM 3335 C C . VAL A 1 413 ? -7.242 25.406 16.625 1 96.62 413 VAL A C 1
ATOM 3337 O O . VAL A 1 413 ? -7.879 25.766 17.625 1 96.62 413 VAL A O 1
ATOM 3340 N N . PHE A 1 414 ? -7.621 24.422 15.906 1 94.25 414 PHE A N 1
ATOM 3341 C CA . PHE A 1 414 ? -8.875 23.734 16.172 1 94.25 414 PHE A CA 1
ATOM 3342 C C . PHE A 1 414 ? -8.805 22.969 17.484 1 94.25 414 PHE A C 1
ATOM 3344 O O . PHE A 1 414 ? -9.812 22.781 18.172 1 94.25 414 PHE A O 1
ATOM 3351 N N . THR A 1 415 ? -7.641 22.531 17.797 1 96.19 415 THR A N 1
ATOM 3352 C CA . THR A 1 415 ? -7.461 21.922 19.109 1 96.19 415 THR A CA 1
ATOM 3353 C C . THR A 1 415 ? -7.746 22.922 20.219 1 96.19 415 THR A C 1
ATOM 3355 O O . THR A 1 415 ? -8.438 22.609 21.188 1 96.19 415 THR A O 1
ATOM 3358 N N . LEU A 1 416 ? -7.223 24.141 20.047 1 96.62 416 LEU A N 1
ATOM 3359 C CA . LEU A 1 416 ? -7.48 25.188 21.031 1 96.62 416 LEU A CA 1
ATOM 3360 C C . LEU A 1 416 ? -8.953 25.562 21.047 1 96.62 416 LEU A C 1
ATOM 3362 O O . LEU A 1 416 ? -9.539 25.75 22.125 1 96.62 416 LEU A O 1
ATOM 3366 N N . ILE A 1 417 ? -9.523 25.641 19.906 1 94.38 417 ILE A N 1
ATOM 3367 C CA . ILE A 1 417 ? -10.938 25.969 19.797 1 94.38 417 ILE A CA 1
ATOM 3368 C C . ILE A 1 417 ? -11.781 24.922 20.5 1 94.38 417 ILE A C 1
ATOM 3370 O O . ILE A 1 417 ? -12.719 25.25 21.234 1 94.38 417 ILE A O 1
ATOM 3374 N N . TYR A 1 418 ? -11.445 23.672 20.281 1 93 418 TYR A N 1
ATOM 3375 C CA . TYR A 1 418 ? -12.188 22.594 20.922 1 93 418 TYR A CA 1
ATOM 3376 C C . TYR A 1 418 ? -12.148 22.734 22.438 1 93 418 TYR A C 1
ATOM 3378 O O . TYR A 1 418 ? -13.141 22.469 23.125 1 93 418 TYR A O 1
ATOM 3386 N N . GLU A 1 419 ? -11.016 23.141 22.906 1 92.5 419 GLU A N 1
ATOM 3387 C CA . GLU A 1 419 ? -10.875 23.328 24.344 1 92.5 419 GLU A CA 1
ATOM 3388 C C . GLU A 1 419 ? -11.797 24.438 24.859 1 92.5 419 GLU A C 1
ATOM 3390 O O . GLU A 1 419 ? -12.484 24.25 25.859 1 92.5 419 GLU A O 1
ATOM 3395 N N . PHE A 1 420 ? -11.898 25.547 24.188 1 90.5 420 PHE A N 1
ATOM 3396 C CA . PHE A 1 420 ? -12.648 26.625 24.797 1 90.5 420 PHE A CA 1
ATOM 3397 C C . PHE A 1 420 ? -14.117 26.562 24.391 1 90.5 420 PHE A C 1
ATOM 3399 O O . PHE A 1 420 ? -14.945 27.312 24.922 1 90.5 420 PHE A O 1
ATOM 3406 N N . ILE A 1 421 ? -14.523 25.656 23.516 1 88.62 421 ILE A N 1
ATOM 3407 C CA . ILE A 1 421 ? -15.938 25.359 23.297 1 88.62 421 ILE A CA 1
ATOM 3408 C C . ILE A 1 421 ? -16.516 24.688 24.547 1 88.62 421 ILE A C 1
ATOM 3410 O O . ILE A 1 421 ? -17.656 24.953 24.922 1 88.62 421 ILE A O 1
ATOM 3414 N N . HIS A 1 422 ? -15.75 23.938 25.188 1 86.69 422 HIS A N 1
ATOM 3415 C CA . HIS A 1 422 ? -16.234 23.172 26.344 1 86.69 422 HIS A CA 1
ATOM 3416 C C . HIS A 1 422 ? -15.898 23.891 27.641 1 86.69 422 HIS A C 1
ATOM 3418 O O . HIS A 1 422 ? -16.5 23.625 28.688 1 86.69 422 HIS A O 1
ATOM 3424 N N . ASN A 1 423 ? -14.922 24.781 27.5 1 86.62 423 ASN A N 1
ATOM 3425 C CA . ASN A 1 423 ? -14.562 25.641 28.625 1 86.62 423 ASN A CA 1
ATOM 3426 C C . ASN A 1 423 ? -14.453 27.109 28.203 1 86.62 423 ASN A C 1
ATOM 3428 O O . ASN A 1 423 ? -13.352 27.641 28.078 1 86.62 423 ASN A O 1
ATOM 3432 N N . PRO A 1 424 ? -15.539 27.781 28.172 1 87.19 424 PRO A N 1
ATOM 3433 C CA . PRO A 1 424 ? -15.555 29.141 27.641 1 87.19 424 PRO A CA 1
ATOM 3434 C C . PRO A 1 424 ? -14.719 30.109 28.469 1 87.19 424 PRO A C 1
ATOM 3436 O O . PRO A 1 424 ? -14.297 31.156 27.984 1 87.19 424 PRO A O 1
ATOM 3439 N N . SER A 1 425 ? -14.484 29.766 29.688 1 88.38 425 SER A N 1
ATOM 3440 C CA . SER A 1 425 ? -13.734 30.641 30.578 1 88.38 425 SER A CA 1
ATOM 3441 C C . SER A 1 425 ? -12.297 30.797 30.109 1 88.38 425 SER A C 1
ATOM 3443 O O . SER A 1 425 ? -11.641 31.797 30.422 1 88.38 425 SER A O 1
ATOM 3445 N N . VAL A 1 426 ? -11.844 29.859 29.328 1 90.62 426 VAL A N 1
ATOM 3446 C CA . VAL A 1 426 ? -10.445 29.891 28.906 1 90.62 426 VAL A CA 1
ATOM 3447 C C . VAL A 1 426 ? -10.328 30.5 27.516 1 90.62 426 VAL A C 1
ATOM 3449 O O . VAL A 1 426 ? -9.227 30.609 26.969 1 90.62 426 VAL A O 1
ATOM 3452 N N . ALA A 1 427 ? -11.352 30.938 26.891 1 92.06 427 ALA A N 1
ATOM 3453 C CA . ALA 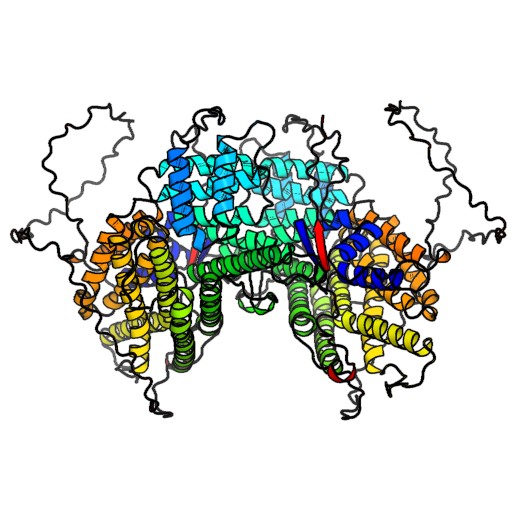A 1 427 ? -11.359 31.5 25.531 1 92.06 427 ALA A CA 1
ATOM 3454 C C . ALA A 1 427 ? -10.414 32.688 25.438 1 92.06 427 ALA A C 1
ATOM 3456 O O . ALA A 1 427 ? -9.625 32.781 24.484 1 92.06 427 ALA A O 1
ATOM 3457 N N . PRO A 1 428 ? -10.422 33.594 26.453 1 90.5 428 PRO A N 1
ATOM 3458 C CA . PRO A 1 428 ? -9.547 34.75 26.328 1 90.5 428 PRO A CA 1
ATOM 3459 C C . PRO A 1 428 ? -8.062 34.375 26.344 1 90.5 428 PRO A C 1
ATOM 3461 O O . PRO A 1 428 ? -7.227 35.156 25.844 1 90.5 428 PRO A O 1
ATOM 3464 N N . VAL A 1 429 ? -7.746 33.281 26.844 1 91.62 429 VAL A N 1
ATOM 3465 C CA . VAL A 1 429 ? -6.367 32.812 26.922 1 91.62 429 VAL A CA 1
ATOM 3466 C C . VAL A 1 429 ? -5.918 32.312 25.562 1 91.62 429 VAL A C 1
ATOM 3468 O O . VAL A 1 429 ? -4.766 32.469 25.172 1 91.62 429 VAL A O 1
ATOM 3471 N N . TYR A 1 430 ? -6.828 31.656 24.859 1 93.88 430 TYR A N 1
ATOM 3472 C CA . TYR A 1 430 ? -6.426 30.953 23.656 1 93.88 430 TYR A CA 1
ATOM 3473 C C . TYR A 1 430 ? -6.754 31.75 22.406 1 93.88 430 TYR A C 1
ATOM 3475 O O . TYR A 1 430 ? -6.18 31.516 21.328 1 93.88 430 TYR A O 1
ATOM 3483 N N . LEU A 1 431 ? -7.598 32.719 22.406 1 93.56 431 LEU A N 1
ATOM 3484 C CA . LEU A 1 431 ? -8.008 33.5 21.25 1 93.56 431 LEU A CA 1
ATOM 3485 C C . LEU A 1 431 ? -6.824 34.25 20.641 1 93.56 431 LEU A C 1
ATOM 3487 O O . LEU A 1 431 ? -6.691 34.312 19.422 1 93.56 431 LEU A O 1
ATOM 3491 N N . PRO A 1 432 ? -5.949 34.781 21.5 1 93.56 432 PRO A N 1
ATOM 3492 C CA . PRO A 1 432 ? -4.785 35.469 20.906 1 93.56 432 PRO A CA 1
ATOM 3493 C C . PRO A 1 432 ? -3.951 34.531 20.031 1 93.56 432 PRO A C 1
ATOM 3495 O O . PRO A 1 432 ? -3.391 34.938 19.016 1 93.56 432 PRO A O 1
ATOM 3498 N N . TRP A 1 433 ? -3.842 33.281 20.406 1 95.19 433 TRP A N 1
ATOM 3499 C CA . TRP A 1 433 ? -3.125 32.281 19.594 1 95.19 433 TRP A CA 1
ATOM 3500 C C . TRP A 1 433 ? -3.818 32.062 18.25 1 95.19 433 TRP A C 1
ATOM 3502 O O . TRP A 1 433 ? -3.158 31.953 17.219 1 95.19 433 TRP A O 1
ATOM 3512 N N . VAL A 1 434 ? -5.094 32.031 18.281 1 95.88 434 VAL A N 1
ATOM 3513 C CA . VAL A 1 434 ? -5.895 31.844 17.078 1 95.88 434 VAL A CA 1
ATOM 3514 C C . VAL A 1 434 ? -5.703 33.031 16.156 1 95.88 434 VAL A C 1
ATOM 3516 O O . VAL A 1 434 ? -5.469 32.875 14.953 1 95.88 434 VAL A O 1
ATOM 3519 N N . TYR A 1 435 ? -5.691 34.25 16.734 1 94.5 435 TYR A N 1
ATOM 3520 C CA . TYR A 1 435 ? -5.57 35.438 15.938 1 94.5 435 TYR A CA 1
ATOM 3521 C C . TYR A 1 435 ? -4.172 35.562 15.344 1 94.5 435 TYR A C 1
ATOM 3523 O O . TYR A 1 435 ? -4.016 36 14.195 1 94.5 435 TYR A O 1
ATOM 3531 N N . ALA A 1 436 ? -3.193 35.219 16.141 1 94.25 436 ALA A N 1
ATOM 3532 C CA . ALA A 1 436 ? -1.826 35.25 15.633 1 94.25 436 ALA A CA 1
ATOM 3533 C C . ALA A 1 436 ? -1.676 34.312 14.445 1 94.25 436 ALA A C 1
ATOM 3535 O O . ALA A 1 436 ? -0.964 34.594 13.484 1 94.25 436 ALA A O 1
ATOM 3536 N N . SER A 1 437 ? -2.314 33.156 14.531 1 96.25 437 SER A N 1
ATOM 3537 C CA . SER A 1 437 ? -2.273 32.188 13.438 1 96.25 437 SER A CA 1
ATOM 3538 C C . SER A 1 437 ? -2.967 32.719 12.195 1 96.25 437 SER A C 1
ATOM 3540 O O . SER A 1 437 ? -2.459 32.594 11.078 1 96.25 437 SER A O 1
ATOM 3542 N N . LEU A 1 438 ? -4.109 33.312 12.406 1 95.12 438 LEU A N 1
ATOM 3543 C CA . LEU A 1 438 ? -4.848 33.906 11.289 1 95.12 438 LEU A CA 1
ATOM 3544 C C . LEU A 1 438 ? -4.055 35 10.625 1 95.12 438 LEU A C 1
ATOM 3546 O O . LEU A 1 438 ? -4.047 35.125 9.398 1 95.12 438 LEU A O 1
ATOM 3550 N N . GLN A 1 439 ? -3.385 35.781 11.406 1 94.06 439 GLN A N 1
ATOM 3551 C CA . GLN A 1 439 ? -2.541 36.844 10.875 1 94.06 439 GLN A CA 1
ATOM 3552 C C . GLN A 1 439 ? -1.412 36.281 10.016 1 94.06 439 GLN A C 1
ATOM 3554 O O . GLN A 1 439 ? -1.148 36.75 8.922 1 94.06 439 GLN A O 1
ATOM 3559 N N . THR A 1 440 ? -0.783 35.281 10.555 1 94.81 440 THR A N 1
ATOM 3560 C CA . THR A 1 440 ? 0.305 34.656 9.812 1 94.81 440 THR A CA 1
ATOM 3561 C C . THR A 1 440 ? -0.212 34.031 8.516 1 94.81 440 THR A C 1
ATOM 3563 O O . THR A 1 440 ? 0.379 34.219 7.449 1 94.81 440 THR A O 1
ATOM 3566 N N . LEU A 1 441 ? -1.295 33.312 8.617 1 94.88 441 LEU A N 1
ATOM 3567 C CA . LEU A 1 441 ? -1.887 32.656 7.449 1 94.88 441 LEU A CA 1
ATOM 3568 C C . LEU A 1 441 ? -2.277 33.719 6.402 1 94.88 441 LEU A C 1
ATOM 3570 O O . LEU A 1 441 ? -2.146 33.469 5.199 1 94.88 441 LEU A O 1
ATOM 3574 N N . SER A 1 442 ? -2.691 34.844 6.828 1 93.06 442 SER A N 1
ATOM 3575 C CA . SER A 1 442 ? -3.117 35.875 5.91 1 93.06 442 SER A CA 1
ATOM 3576 C C . SER A 1 442 ? -1.931 36.469 5.152 1 93.06 442 SER A C 1
ATOM 3578 O O . SER A 1 442 ? -2.1 37.062 4.078 1 93.06 442 SER A O 1
ATOM 3580 N N . THR A 1 443 ? -0.77 36.312 5.742 1 92.19 443 THR A N 1
ATOM 3581 C CA . THR A 1 443 ? 0.426 36.812 5.086 1 92.19 443 THR A CA 1
ATOM 3582 C C . THR A 1 443 ? 0.973 35.812 4.09 1 92.19 443 THR A C 1
ATOM 3584 O O . THR A 1 443 ? 1.775 36.156 3.219 1 92.19 443 THR A O 1
ATOM 3587 N N . MET A 1 444 ? 0.568 34.625 4.195 1 92.44 444 MET A N 1
ATOM 3588 C CA . MET A 1 444 ? 0.993 33.562 3.264 1 92.44 444 MET A CA 1
ATOM 3589 C C . MET A 1 444 ? 0.262 33.719 1.932 1 92.44 444 MET A C 1
ATOM 3591 O O . MET A 1 444 ? -0.815 34.312 1.866 1 92.44 444 MET A O 1
ATOM 3595 N N . ARG A 1 445 ? 0.978 33.281 0.903 1 88.69 445 ARG A N 1
ATOM 3596 C CA . ARG A 1 445 ? 0.305 33.312 -0.392 1 88.69 445 ARG A CA 1
ATOM 3597 C C . ARG A 1 445 ? -1.006 32.531 -0.335 1 88.69 445 ARG A C 1
ATOM 3599 O O . ARG A 1 445 ? -1.04 31.375 0.135 1 88.69 445 ARG A O 1
ATOM 3606 N N . ALA A 1 446 ? -2.002 33.281 -1.012 1 79.38 446 ALA A N 1
ATOM 3607 C CA . ALA A 1 446 ? -3.346 32.688 -0.95 1 79.38 446 ALA A CA 1
ATOM 3608 C C . ALA A 1 446 ? -3.49 31.531 -1.917 1 79.38 446 ALA A C 1
ATOM 3610 O O . ALA A 1 446 ? -3.203 31.656 -3.109 1 79.38 446 ALA A O 1
ATOM 3611 N N . GLY A 1 447 ? -3.471 30.281 -1.47 1 79.31 447 GLY A N 1
ATOM 3612 C CA . GLY A 1 447 ? -3.816 29.047 -2.15 1 79.31 447 GLY A CA 1
ATOM 3613 C C . GLY A 1 447 ? -4.977 28.312 -1.503 1 79.31 447 GLY A C 1
ATOM 3614 O O . GLY A 1 447 ? -5.504 28.75 -0.48 1 79.31 447 GLY A O 1
ATOM 3615 N N . ASP A 1 448 ? -5.371 27.297 -2.213 1 76.56 448 ASP A N 1
ATOM 3616 C CA . ASP A 1 448 ? -6.551 26.578 -1.742 1 76.56 448 ASP A CA 1
ATOM 3617 C C . ASP A 1 448 ? -6.383 26.125 -0.291 1 76.56 448 ASP A C 1
ATOM 3619 O O . ASP A 1 448 ? -7.273 26.328 0.535 1 76.56 448 ASP A O 1
ATOM 3623 N N . PRO A 1 449 ? -5.219 25.688 0.056 1 82.94 449 PRO A N 1
ATOM 3624 C CA . PRO A 1 449 ? -5.094 25.188 1.428 1 82.94 449 PRO A CA 1
ATOM 3625 C C . PRO A 1 449 ? -5.129 26.312 2.467 1 82.94 449 PRO A C 1
ATOM 3627 O O . PRO A 1 449 ? -5.734 26.141 3.529 1 82.94 449 PRO A O 1
ATOM 3630 N N . ILE A 1 450 ? -4.543 27.422 2.16 1 89.06 450 ILE A N 1
ATOM 3631 C CA . ILE A 1 450 ? -4.465 28.531 3.113 1 89.06 450 ILE A CA 1
ATOM 3632 C C . ILE A 1 450 ? -5.812 29.234 3.193 1 89.06 450 ILE A C 1
ATOM 3634 O O . ILE A 1 450 ? -6.316 29.516 4.289 1 89.06 450 ILE A O 1
ATOM 3638 N N . ALA A 1 451 ? -6.398 29.453 2.084 1 85.31 451 ALA A N 1
ATOM 3639 C CA . ALA A 1 451 ? -7.695 30.125 2.047 1 85.31 451 ALA A CA 1
ATOM 3640 C C . ALA A 1 451 ? -8.766 29.297 2.752 1 85.31 451 ALA A C 1
ATOM 3642 O O . ALA A 1 451 ? -9.594 29.828 3.49 1 85.31 451 ALA A O 1
ATOM 3643 N N . SER A 1 452 ? -8.727 28.047 2.557 1 82.38 452 SER A N 1
ATOM 3644 C CA . SER A 1 452 ? -9.703 27.156 3.182 1 82.38 452 SER A CA 1
ATOM 3645 C C . SER A 1 452 ? -9.508 27.094 4.695 1 82.38 452 SER A C 1
ATOM 3647 O O . SER A 1 452 ? -10.484 27.031 5.449 1 82.38 452 SER A O 1
ATOM 3649 N N . THR A 1 453 ? -8.297 27.125 5.082 1 87.62 453 THR A N 1
ATOM 3650 C CA . THR A 1 453 ? -8 27.078 6.512 1 87.62 453 THR A CA 1
ATOM 3651 C C . THR A 1 453 ? -8.492 28.344 7.207 1 87.62 453 THR A C 1
ATOM 3653 O O . THR A 1 453 ? -9.109 28.266 8.273 1 87.62 453 THR A O 1
ATOM 3656 N N . ILE A 1 454 ? -8.219 29.438 6.586 1 89.88 454 ILE A N 1
ATOM 3657 C CA . ILE A 1 454 ? -8.656 30.703 7.148 1 89.88 454 ILE A CA 1
ATOM 3658 C C . ILE A 1 454 ? -10.188 30.75 7.207 1 89.88 454 ILE A C 1
ATOM 3660 O O . ILE A 1 454 ? -10.766 31.109 8.234 1 89.88 454 ILE A O 1
ATOM 3664 N N . ALA A 1 455 ? -10.812 30.344 6.164 1 84.25 455 ALA A N 1
ATOM 3665 C CA . ALA A 1 455 ? -12.273 30.359 6.09 1 84.25 455 ALA A CA 1
ATOM 3666 C C . ALA A 1 455 ? -12.891 29.453 7.152 1 84.25 455 ALA A C 1
ATOM 3668 O O . ALA A 1 455 ? -13.883 29.812 7.781 1 84.25 455 ALA A O 1
ATOM 3669 N N . ALA A 1 456 ? -12.297 28.344 7.297 1 84.12 456 ALA A N 1
ATOM 3670 C CA . ALA A 1 456 ? -12.805 27.406 8.281 1 84.12 456 ALA A CA 1
ATOM 3671 C C . ALA A 1 456 ? -12.672 27.953 9.695 1 84.12 456 ALA A C 1
ATOM 3673 O O . ALA A 1 456 ? -13.609 27.859 10.5 1 84.12 456 ALA A O 1
ATOM 3674 N N . MET A 1 457 ? -11.562 28.531 9.992 1 89.56 457 MET A N 1
ATOM 3675 C CA . MET A 1 457 ? -11.336 29.109 11.312 1 89.56 457 MET A CA 1
ATOM 3676 C C . MET A 1 457 ? -12.328 30.234 11.594 1 89.56 457 MET A C 1
ATOM 3678 O O . MET A 1 457 ? -12.93 30.281 12.672 1 89.56 457 MET A O 1
ATOM 3682 N N . GLN A 1 458 ? -12.562 31 10.594 1 88.56 458 GLN A N 1
ATOM 3683 C CA . GLN A 1 458 ? -13.453 32.125 10.75 1 88.56 458 GLN A CA 1
ATOM 3684 C C . GLN A 1 458 ? -14.898 31.688 10.922 1 88.56 458 GLN A C 1
ATOM 3686 O O . GLN A 1 458 ? -15.641 32.25 11.742 1 88.56 458 GLN A O 1
ATOM 3691 N N . THR A 1 459 ? -15.266 30.688 10.203 1 85.25 459 THR A N 1
ATOM 3692 C CA . THR A 1 459 ? -16.625 30.156 10.297 1 85.25 459 THR A CA 1
ATOM 3693 C C . THR A 1 459 ? -16.891 29.594 11.68 1 85.25 459 THR A C 1
ATOM 3695 O O . THR A 1 459 ? -17.953 29.828 12.266 1 85.25 459 THR A O 1
ATOM 3698 N N . VAL A 1 460 ? -15.938 28.922 12.18 1 87 460 VAL A N 1
ATOM 3699 C CA . VAL A 1 460 ? -16.109 28.297 13.492 1 87 460 VAL A CA 1
ATOM 3700 C C . VAL A 1 460 ? -16.156 29.375 14.57 1 87 460 VAL A C 1
ATOM 3702 O O . VAL A 1 460 ? -17 29.312 15.477 1 87 460 VAL A O 1
ATOM 3705 N N . LEU A 1 461 ? -15.305 30.328 14.445 1 90.25 461 LEU A N 1
ATOM 3706 C CA . LEU A 1 461 ? -15.258 31.406 15.43 1 90.25 461 LEU A CA 1
ATOM 3707 C C . LEU A 1 461 ? -16.562 32.188 15.438 1 90.25 461 LEU A C 1
ATOM 3709 O O . LEU A 1 461 ? -17.109 32.469 16.5 1 90.25 461 LEU A O 1
ATOM 3713 N N . ARG A 1 462 ? -17.125 32.406 14.281 1 87.88 462 ARG A N 1
ATOM 3714 C CA . ARG A 1 462 ? -18.375 33.125 14.156 1 87.88 462 ARG A CA 1
ATOM 3715 C C . ARG A 1 462 ? -19.531 32.344 14.773 1 87.88 462 ARG A C 1
ATOM 3717 O O . ARG A 1 462 ? -20.438 32.938 15.367 1 87.88 462 ARG A O 1
ATOM 3724 N N . ASN A 1 463 ? -19.469 31.062 14.625 1 83.69 463 ASN A N 1
ATOM 3725 C CA . ASN A 1 463 ? -20.531 30.203 15.125 1 83.69 463 ASN A CA 1
ATOM 3726 C C . ASN A 1 463 ? -20.453 30.031 16.641 1 83.69 463 ASN A C 1
ATOM 3728 O O . ASN A 1 463 ? -21.453 29.75 17.297 1 83.69 463 ASN A O 1
ATOM 3732 N N . ILE A 1 464 ? -19.266 30.188 17.172 1 87.12 464 ILE A N 1
ATOM 3733 C CA . ILE A 1 464 ? -19.109 30.125 18.625 1 87.12 464 ILE A CA 1
ATOM 3734 C C . ILE A 1 464 ? -19.594 31.438 19.234 1 87.12 464 ILE A C 1
ATOM 3736 O O . ILE A 1 464 ? -20.422 31.438 20.156 1 87.12 464 ILE A O 1
ATOM 3740 N N . ASN A 1 465 ? -19.109 32.5 18.781 1 89.19 465 ASN A N 1
ATOM 3741 C CA . ASN A 1 465 ? -19.422 33.875 19.203 1 89.19 465 ASN A CA 1
ATOM 3742 C C . ASN A 1 465 ? -19.016 34.875 18.141 1 89.19 465 ASN A C 1
ATOM 3744 O O . ASN A 1 465 ? -17.844 35.062 17.828 1 89.19 465 ASN A O 1
ATOM 3748 N N . PRO A 1 466 ? -19.906 35.531 17.609 1 88.75 466 PRO A N 1
ATOM 3749 C CA . PRO A 1 466 ? -19.609 36.5 16.547 1 88.75 466 PRO A CA 1
ATOM 3750 C C . PRO A 1 466 ? -18.516 37.5 16.938 1 88.75 466 PRO A C 1
ATOM 3752 O O . PRO A 1 466 ? -17.828 38.031 16.078 1 88.75 466 PRO A O 1
ATOM 3755 N N . SER A 1 467 ? -18.344 37.656 18.188 1 88.88 467 SER A N 1
ATOM 3756 C CA . SER A 1 467 ? -17.312 38.594 18.641 1 88.88 467 SER A CA 1
ATOM 3757 C C . SER A 1 467 ? -15.914 38 18.5 1 88.88 467 SER A C 1
ATOM 3759 O O . SER A 1 467 ? -14.922 38.719 18.578 1 88.88 467 SER A O 1
ATOM 3761 N N . TYR A 1 468 ? -15.875 36.719 18.266 1 89.19 468 TYR A N 1
ATOM 3762 C CA . TYR A 1 468 ? -14.586 36.031 18.141 1 89.19 468 TYR A CA 1
ATOM 3763 C C . TYR A 1 468 ? -14.031 36.188 16.734 1 89.19 468 TYR A C 1
ATOM 3765 O O . TYR A 1 468 ? -12.875 35.844 16.469 1 89.19 468 TYR A O 1
ATOM 3773 N N . GLU A 1 469 ? -14.789 36.719 15.859 1 87.69 469 GLU A N 1
ATOM 3774 C CA . GLU A 1 469 ? -14.344 36.844 14.477 1 87.69 469 GLU A CA 1
ATOM 3775 C C . GLU A 1 469 ? -13.125 37.75 14.367 1 87.69 469 GLU A C 1
ATOM 3777 O O . GLU A 1 469 ? -13.062 38.781 15.039 1 87.69 469 GLU A O 1
ATOM 3782 N N . TRP A 1 470 ? -12.18 37.344 13.523 1 84.81 470 TRP A N 1
ATOM 3783 C CA . TRP A 1 470 ? -10.93 38.062 13.328 1 84.81 470 TRP A CA 1
ATOM 3784 C C . TRP A 1 470 ? -11.031 39.031 12.141 1 84.81 470 TRP A C 1
ATOM 3786 O O . TRP A 1 470 ? -11.531 38.656 11.078 1 84.81 470 TRP A O 1
ATOM 3796 N N . ALA A 1 471 ? -10.773 40.375 12.227 1 77.56 471 ALA A N 1
ATOM 3797 C CA . ALA A 1 471 ? -10.711 41.344 11.141 1 77.56 471 ALA A CA 1
ATOM 3798 C C . ALA A 1 471 ? -9.273 41.719 10.812 1 77.56 471 ALA A C 1
ATOM 3800 O O . ALA A 1 471 ? -8.477 42 11.711 1 77.56 471 ALA A O 1
ATOM 3801 N N . PRO A 1 472 ? -8.828 41.469 9.492 1 67.12 472 PRO A N 1
ATOM 3802 C CA . PRO A 1 472 ? -7.449 41.781 9.125 1 67.12 472 PRO A CA 1
ATOM 3803 C C . PRO A 1 472 ? -7.086 43.219 9.414 1 67.12 472 PRO A C 1
ATOM 3805 O O . PRO A 1 472 ? -7.953 44.094 9.383 1 67.12 472 PRO A O 1
ATOM 3808 N N . LEU A 1 473 ? -6.047 43.562 9.883 1 49.75 473 LEU A N 1
ATOM 3809 C CA . LEU A 1 473 ? -5.586 44.938 10.008 1 49.75 473 LEU A CA 1
ATOM 3810 C C . LEU A 1 473 ? -5.512 45.625 8.641 1 49.75 473 LEU A C 1
ATOM 3812 O O . LEU A 1 473 ? -4.824 45.125 7.738 1 49.75 473 LEU A O 1
ATOM 3816 N N . LEU A 1 474 ? -6.559 46.125 7.98 1 39.31 474 LEU A N 1
ATOM 3817 C CA . LEU A 1 474 ? -6.488 46.969 6.789 1 39.31 474 LEU A CA 1
ATOM 3818 C C . LEU A 1 474 ? -5.195 47.781 6.777 1 39.31 474 LEU A C 1
ATOM 3820 O O . LEU A 1 474 ? -4.879 48.469 7.754 1 39.31 474 LEU A O 1
ATOM 3824 N N . ALA A 1 475 ? -4.273 47.469 5.898 1 37.62 475 ALA A N 1
ATOM 3825 C CA . ALA A 1 475 ? -3.307 48.5 5.543 1 37.62 475 ALA A CA 1
ATOM 3826 C C . ALA A 1 475 ? -4.008 49.812 5.199 1 37.62 475 ALA A C 1
ATOM 3828 O O . ALA A 1 475 ? -4.887 49.844 4.336 1 37.62 475 ALA A O 1
ATOM 3829 N N . THR A 1 476 ? -4.117 50.781 5.859 1 32.09 476 THR A N 1
ATOM 3830 C CA . THR A 1 476 ? -4.34 52.188 5.508 1 32.09 476 THR A CA 1
ATOM 3831 C C . THR A 1 476 ? -3.424 52.625 4.363 1 32.09 476 THR A C 1
ATOM 3833 O O . THR A 1 476 ? -2.361 53.188 4.594 1 32.09 476 THR A O 1
ATOM 3836 N N . THR A 1 477 ? -3.139 51.906 3.201 1 31.95 477 THR A N 1
ATOM 3837 C CA . THR A 1 477 ? -2.605 52.688 2.102 1 31.95 477 THR A CA 1
ATOM 3838 C C . THR A 1 477 ? -3.656 53.688 1.589 1 31.95 477 THR A C 1
ATOM 3840 O O . THR A 1 477 ? -4.738 53.281 1.161 1 31.95 477 THR A O 1
ATOM 3843 N N . GLU A 1 478 ? -3.65 55.031 1.771 1 29.58 478 GLU A N 1
ATOM 3844 C CA . GLU A 1 478 ? -4.012 56.25 1.097 1 29.58 478 GLU A CA 1
ATOM 3845 C C . GLU A 1 478 ? -3.561 56.25 -0.362 1 29.58 478 GLU A C 1
ATOM 3847 O O . GLU A 1 478 ? -3.633 57.281 -1.049 1 29.58 478 GLU A O 1
ATOM 3852 N N . ASP A 1 479 ? -2.637 55.594 -1.022 1 30.06 479 ASP A N 1
ATOM 3853 C CA . ASP A 1 479 ? -2.471 56 -2.412 1 30.06 479 ASP A CA 1
ATOM 3854 C C . ASP A 1 479 ? -3.697 55.625 -3.244 1 30.06 479 ASP A C 1
ATOM 3856 O O . ASP A 1 479 ? -4.25 54.531 -3.098 1 30.06 479 ASP A O 1
ATOM 3860 N N . ASN A 1 480 ? -4.422 56.594 -4.008 1 28.91 480 ASN A N 1
ATOM 3861 C CA . ASN A 1 480 ? -5.312 56.938 -5.113 1 28.91 480 ASN A CA 1
ATOM 3862 C C . ASN A 1 480 ? -5.004 56.094 -6.348 1 28.91 480 ASN A C 1
ATOM 3864 O O . ASN A 1 480 ? -4.633 56.625 -7.395 1 28.91 480 ASN A O 1
ATOM 3868 N N . VAL A 1 481 ? -4.242 55.062 -6.387 1 26.31 481 VAL A N 1
ATOM 3869 C CA . VAL A 1 481 ? -4.164 54.562 -7.766 1 26.31 481 VAL A CA 1
ATOM 3870 C C . VAL A 1 481 ? -5.551 54.156 -8.242 1 26.31 481 VAL A C 1
ATOM 3872 O O . VAL A 1 481 ? -6.242 53.375 -7.562 1 26.31 481 VAL A O 1
ATOM 3875 N N . ALA A 1 482 ? -6.137 54.875 -9.18 1 25.47 482 ALA A N 1
ATOM 3876 C CA . ALA A 1 482 ? -7.277 54.812 -10.086 1 25.47 482 ALA A CA 1
ATOM 3877 C C . ALA A 1 482 ? -7.52 53.406 -10.594 1 25.47 482 ALA A C 1
ATOM 3879 O O . ALA A 1 482 ? -6.574 52.656 -10.883 1 25.47 482 ALA A O 1
ATOM 3880 N N . PRO A 1 483 ? -8.719 52.812 -10.367 1 26.41 483 PRO A N 1
ATOM 3881 C CA . PRO A 1 483 ? -9.164 51.5 -10.781 1 26.41 483 PRO A CA 1
ATOM 3882 C C . PRO A 1 483 ? -8.891 51.219 -12.258 1 26.41 483 PRO A C 1
ATOM 3884 O O . PRO A 1 483 ? -9.016 52.125 -13.094 1 26.41 483 PRO A O 1
ATOM 3887 N N . PRO A 1 484 ? -7.859 50.5 -12.578 1 25.27 484 PRO A N 1
ATOM 3888 C CA . PRO A 1 484 ? -7.793 50.406 -14.031 1 25.27 484 PRO A CA 1
ATOM 3889 C C . PRO A 1 484 ? -9.156 50.125 -14.672 1 25.27 484 PRO A C 1
ATOM 3891 O O . PRO A 1 484 ? -10.016 49.5 -14.039 1 25.27 484 PRO A O 1
ATOM 3894 N N . GLY A 1 485 ? -9.844 51.031 -15.438 1 22.41 485 GLY A N 1
ATOM 3895 C CA . GLY A 1 485 ? -11.039 51.031 -16.266 1 22.41 485 GLY A CA 1
ATOM 3896 C C . GLY A 1 485 ? -11.25 49.75 -17.016 1 22.41 485 GLY A C 1
ATOM 3897 O O . GLY A 1 485 ? -12.023 49.688 -17.969 1 22.41 485 GLY A O 1
ATOM 3898 N N . GLY A 1 486 ? -10.352 48.719 -16.812 1 21.53 486 GLY A N 1
ATOM 3899 C CA . GLY A 1 486 ? -10.664 47.812 -17.906 1 21.53 486 GLY A CA 1
ATOM 3900 C C . GLY A 1 486 ? -12.031 47.188 -17.781 1 21.53 486 GLY A C 1
ATOM 3901 O O . GLY A 1 486 ? -12.633 47.188 -16.703 1 21.53 486 GLY A O 1
ATOM 3902 N N . THR A 1 487 ? -12.828 47 -18.797 1 20.89 487 THR A N 1
ATOM 3903 C CA . THR A 1 487 ? -14.148 46.562 -19.203 1 20.89 487 THR A CA 1
ATOM 3904 C C . THR A 1 487 ? -14.484 45.188 -18.578 1 20.89 487 THR A C 1
ATOM 3906 O O . THR A 1 487 ? -13.758 44.219 -18.766 1 20.89 487 THR A O 1
ATOM 3909 N N . ALA A 1 488 ? -15.102 45.219 -17.297 1 19.81 488 ALA A N 1
ATOM 3910 C CA . ALA A 1 488 ? -15.773 44.125 -16.609 1 19.81 488 ALA A CA 1
ATOM 3911 C C . ALA A 1 488 ? -16.75 43.406 -17.531 1 19.81 488 ALA A C 1
ATOM 3913 O O . ALA A 1 488 ? -17.688 44 -18.047 1 19.81 488 ALA A O 1
ATOM 3914 N N . ILE A 1 489 ? -16.281 42.625 -18.453 1 20.02 489 ILE A N 1
ATOM 3915 C CA . ILE A 1 489 ? -17.312 41.938 -19.234 1 20.02 489 ILE A CA 1
ATOM 3916 C C . ILE A 1 489 ? -18.359 41.344 -18.312 1 20.02 489 ILE A C 1
ATOM 3918 O O . ILE A 1 489 ? -18.047 40.531 -17.438 1 20.02 489 ILE A O 1
ATOM 3922 N N . GLN A 1 490 ? -19.578 42.031 -18.031 1 19.89 490 GLN A N 1
ATOM 3923 C CA . GLN A 1 490 ? -20.875 41.906 -17.391 1 19.89 490 GLN A CA 1
ATOM 3924 C C . GLN A 1 490 ? -21.547 40.594 -17.766 1 19.89 490 GLN A C 1
ATOM 3926 O O . GLN A 1 490 ? -22.422 40.531 -18.641 1 19.89 490 GLN A O 1
ATOM 3931 N N . GLN A 1 491 ? -20.844 39.5 -18.031 1 20.33 491 GLN A N 1
ATOM 3932 C CA . GLN A 1 491 ? -21.844 38.562 -18.531 1 20.33 491 GLN A CA 1
ATOM 3933 C C . GLN A 1 491 ? -22.984 38.406 -17.531 1 20.33 491 GLN A C 1
ATOM 3935 O O . GLN A 1 491 ? -22.781 38.469 -16.312 1 20.33 491 GLN A O 1
ATOM 3940 N N . GLY A 1 492 ? -24.328 38.406 -17.891 1 19.25 492 GLY A N 1
ATOM 3941 C CA . GLY A 1 492 ? -25.734 38.562 -17.578 1 19.25 492 GLY A CA 1
ATOM 3942 C C . GLY A 1 492 ? -26.219 37.562 -16.547 1 19.25 492 GLY A C 1
ATOM 3943 O O . GLY A 1 492 ? -27.094 36.719 -16.844 1 19.25 492 GLY A O 1
ATOM 3944 N N . LEU A 1 493 ? -25.391 36.938 -15.648 1 18.44 493 LEU A N 1
ATOM 3945 C CA . LEU A 1 493 ? -26.25 36.031 -14.891 1 18.44 493 LEU A CA 1
ATOM 3946 C C . LEU A 1 493 ? -27.297 36.812 -14.102 1 18.44 493 LEU A C 1
ATOM 3948 O O . LEU A 1 493 ? -26.969 37.812 -13.461 1 18.44 493 LEU A O 1
ATOM 3952 N N . THR A 1 494 ? -28.531 36.875 -14.508 1 17.55 494 THR A N 1
ATOM 3953 C CA . THR A 1 494 ? -29.75 37.469 -13.992 1 17.55 494 THR A CA 1
ATOM 3954 C C . THR A 1 494 ? -29.906 37.219 -12.5 1 17.55 494 THR A C 1
ATOM 3956 O O . THR A 1 494 ? -29.703 36.062 -12.055 1 17.55 494 THR A O 1
ATOM 3959 N N . PRO A 1 495 ? -29.797 38.344 -11.641 1 20.27 495 PRO A N 1
ATOM 3960 C CA . PRO A 1 495 ? -30.047 38.531 -10.211 1 20.27 495 PRO A CA 1
ATOM 3961 C C . PRO A 1 495 ? -31.422 38.062 -9.773 1 20.27 495 PRO A C 1
ATOM 3963 O O . PRO A 1 495 ? -32.438 38.562 -10.234 1 20.27 495 PRO A O 1
ATOM 3966 N N . ASN A 1 496 ? -31.781 36.781 -9.844 1 18.12 496 ASN A N 1
ATOM 3967 C CA . ASN A 1 496 ? -33.188 36.656 -9.43 1 18.12 496 ASN A CA 1
ATOM 3968 C C . ASN A 1 496 ? -33.406 37.25 -8.047 1 18.12 496 ASN A C 1
ATOM 3970 O O . ASN A 1 496 ? -32.625 37.031 -7.133 1 18.12 496 ASN A O 1
ATOM 3974 N N . HIS A 1 497 ? -34.312 38.312 -7.719 1 17.64 497 HIS A N 1
ATOM 3975 C CA . HIS A 1 497 ? -34.875 39.281 -6.805 1 17.64 497 HIS A CA 1
ATOM 3976 C C . HIS A 1 497 ? -35.406 38.625 -5.547 1 17.64 497 HIS A C 1
ATOM 3978 O O . HIS A 1 497 ? -36 39.281 -4.684 1 17.64 497 HIS A O 1
ATOM 3984 N N . ARG A 1 498 ? -35.844 37.344 -5.426 1 19.48 498 ARG A N 1
ATOM 3985 C CA . ARG A 1 498 ? -37.031 37.281 -4.582 1 19.48 498 ARG A CA 1
ATOM 3986 C C . ARG A 1 498 ? -36.719 37.75 -3.164 1 19.48 498 ARG A C 1
ATOM 3988 O O . ARG A 1 498 ? -37.406 38.594 -2.598 1 19.48 498 ARG A O 1
ATOM 3995 N N . HIS A 1 499 ? -36.344 36.906 -2.164 1 17.28 499 HIS A N 1
ATOM 3996 C CA . HIS A 1 499 ? -37 37.031 -0.857 1 17.28 499 HIS A CA 1
ATOM 3997 C C . HIS A 1 499 ? -36.281 38.062 0.023 1 17.28 499 HIS A C 1
ATOM 3999 O O . HIS A 1 499 ? -35.094 37.875 0.347 1 17.28 499 HIS A O 1
ATOM 4005 N N . ARG A 1 500 ? -36.656 39.375 0.08 1 19.06 500 ARG A N 1
ATOM 4006 C CA . ARG A 1 500 ? -36.375 40.625 0.773 1 19.06 500 ARG A CA 1
ATOM 4007 C C . ARG A 1 500 ? -36.594 40.5 2.275 1 19.06 500 ARG A C 1
ATOM 4009 O O . ARG A 1 500 ? -36.531 41.5 3.01 1 19.06 500 ARG A O 1
ATOM 4016 N N . VAL A 1 501 ? -37.219 39.469 2.885 1 18.75 501 VAL A N 1
ATOM 4017 C CA . VAL A 1 501 ? -37.969 40 4.023 1 18.75 501 VAL A CA 1
ATOM 4018 C C . VAL A 1 501 ? -37.031 40.812 4.918 1 18.75 501 VAL A C 1
ATOM 4020 O O . VAL A 1 501 ? -35.812 40.688 4.84 1 18.75 501 VAL A O 1
ATOM 4023 N N . LEU A 1 502 ? -37.5 41.125 6.285 1 17.62 502 LEU A N 1
ATOM 4024 C CA . LEU A 1 502 ? -37.781 42.188 7.23 1 17.62 502 LEU A CA 1
ATOM 4025 C C . LEU A 1 502 ? -36.594 42.469 8.133 1 17.62 502 LEU A C 1
ATOM 4027 O O . LEU A 1 502 ? -36.438 43.594 8.641 1 17.62 502 LEU A O 1
ATOM 4031 N N . LEU A 1 503 ? -35.75 41.469 8.727 1 18.12 503 LEU A N 1
ATOM 4032 C CA . LEU A 1 503 ? -35.625 41.75 10.148 1 18.12 503 LEU A CA 1
ATOM 4033 C C . LEU A 1 503 ? -34.688 42.938 10.383 1 18.12 503 LEU A C 1
ATOM 4035 O O . LEU A 1 503 ? -33.5 42.906 9.969 1 18.12 503 LEU A O 1
ATOM 4039 N N . SER A 1 504 ? -35.094 44.219 10.57 1 18.27 504 SER A N 1
ATOM 4040 C CA . SER A 1 504 ? -34.594 45.562 10.797 1 18.27 504 SER A CA 1
ATOM 4041 C C . SER A 1 504 ? -33.812 45.656 12.109 1 18.27 504 SER A C 1
ATOM 4043 O O . SER A 1 504 ? -33.5 46.75 12.594 1 18.27 504 SER A O 1
ATOM 4045 N N . ASN A 1 505 ? -33.531 44.625 12.898 1 18.52 505 ASN A N 1
ATOM 4046 C CA . ASN A 1 505 ? -33.312 45.094 14.266 1 18.52 505 ASN A CA 1
ATOM 4047 C C . ASN A 1 505 ? -32.188 46.094 14.344 1 18.52 505 ASN A C 1
ATOM 4049 O O . ASN A 1 505 ? -31.141 45.906 13.734 1 18.52 505 ASN A O 1
ATOM 4053 N N . SER A 1 506 ? -32.344 47.344 14.844 1 18.77 506 SER A N 1
ATOM 4054 C CA . SER A 1 506 ? -31.797 48.719 14.961 1 18.77 506 SER A CA 1
ATOM 4055 C C . SER A 1 506 ? -30.406 48.688 15.578 1 18.77 506 SER A C 1
ATOM 4057 O O . SER A 1 506 ? -29.469 49.25 15.031 1 18.77 506 SER A O 1
ATOM 4059 N N . ALA A 1 507 ? -30.281 48.812 16.969 1 19.95 507 ALA A N 1
ATOM 4060 C CA . ALA A 1 507 ? -29.688 49.906 17.75 1 19.95 507 ALA A CA 1
ATOM 4061 C C . ALA A 1 507 ? -28.219 49.625 18.031 1 19.95 507 ALA A C 1
ATOM 4063 O O . ALA A 1 507 ? -27.578 50.344 18.812 1 19.95 507 ALA A O 1
ATOM 4064 N N . ILE A 1 508 ? -27.594 48.5 17.734 1 19.58 508 ILE A N 1
ATOM 4065 C CA . ILE A 1 508 ? -26.516 48.312 18.703 1 19.58 508 ILE A CA 1
ATOM 4066 C C . ILE A 1 508 ? -25.469 49.406 18.531 1 19.58 508 ILE A C 1
ATOM 4068 O O . ILE A 1 508 ? -24.984 49.656 17.422 1 19.58 508 ILE A O 1
ATOM 4072 N N . LEU A 1 509 ? -25.281 50.312 19.5 1 18.62 509 LEU A N 1
ATOM 4073 C CA . LEU A 1 509 ? -24.453 51.5 19.766 1 18.62 509 LEU A CA 1
ATOM 4074 C C . LEU A 1 509 ? -22.984 51.188 19.469 1 18.62 509 LEU A C 1
ATOM 4076 O O . LEU A 1 509 ? -22.469 50.156 19.844 1 18.62 509 LEU A O 1
ATOM 4080 N N . GLN A 1 510 ? -22.344 51.938 18.562 1 18.91 510 GLN A N 1
ATOM 4081 C CA . GLN A 1 510 ? -21.031 52.031 17.906 1 18.91 510 GLN A CA 1
ATOM 4082 C C . GLN A 1 510 ? -19.922 52.312 18.922 1 18.91 510 GLN A C 1
ATOM 4084 O O . GLN A 1 510 ? -19.844 53.438 19.438 1 18.91 510 GLN A O 1
ATOM 4089 N N . ASN A 1 511 ? -19.781 51.469 20.016 1 18.89 511 ASN A N 1
ATOM 4090 C CA . ASN A 1 511 ? -18.781 52 20.953 1 18.89 511 ASN A CA 1
ATOM 4091 C C . ASN A 1 511 ? -17.5 52.406 20.25 1 18.89 511 ASN A C 1
ATOM 4093 O O . ASN A 1 511 ? -17.094 51.75 19.281 1 18.89 511 ASN A O 1
ATOM 4097 N N . PRO A 1 512 ? -16.859 53.562 20.594 1 21.09 512 PRO A N 1
ATOM 4098 C CA . PRO A 1 512 ? -15.805 54.406 20.031 1 21.09 512 PRO A CA 1
ATOM 4099 C C . PRO A 1 512 ? -14.539 53.625 19.672 1 21.09 512 PRO A C 1
ATOM 4101 O O . PRO A 1 512 ? -14.391 52.469 20.094 1 21.09 512 PRO A O 1
ATOM 4104 N N . SER A 1 513 ? -13.422 54.406 19.234 1 21.62 513 SER A N 1
ATOM 4105 C CA . SER A 1 513 ? -12.211 54.5 18.406 1 21.62 513 SER A CA 1
ATOM 4106 C C . SER A 1 513 ? -11.023 53.875 19.109 1 21.62 513 SER A C 1
ATOM 4108 O O . SER A 1 513 ? -10.469 54.406 20.062 1 21.62 513 SER A O 1
ATOM 4110 N N . LEU A 1 514 ? -11.016 52.719 19.625 1 21.98 514 LEU A N 1
ATOM 4111 C CA . LEU A 1 514 ? -9.781 52.281 20.281 1 21.98 514 LEU A CA 1
ATOM 4112 C C . LEU A 1 514 ? -8.586 52.469 19.359 1 21.98 514 LEU A C 1
ATOM 4114 O O . LEU A 1 514 ? -8.43 51.75 18.375 1 21.98 514 LEU A O 1
ATOM 4118 N N . GLY A 1 515 ? -8.109 53.719 19.078 1 21.88 515 GLY A N 1
ATOM 4119 C CA . GLY A 1 515 ? -7.004 54.281 18.312 1 21.88 515 GLY A CA 1
ATOM 4120 C C . GLY A 1 515 ? -5.676 53.594 18.609 1 21.88 515 GLY A C 1
ATOM 4121 O O . GLY A 1 515 ? -5.289 53.469 19.766 1 21.88 515 GLY A O 1
ATOM 4122 N N . MET A 1 516 ? -5.273 52.75 17.766 1 23.06 516 MET A N 1
ATOM 4123 C CA . MET A 1 516 ? -4.008 52 17.797 1 23.06 516 MET A CA 1
ATOM 4124 C C . MET A 1 516 ? -2.828 52.969 17.719 1 23.06 516 MET A C 1
ATOM 4126 O O . MET A 1 516 ? -2.746 53.781 16.797 1 23.06 516 MET A O 1
ATOM 4130 N N . ARG A 1 517 ? -2.227 53.281 18.766 1 23.66 517 ARG A N 1
ATOM 4131 C CA . ARG A 1 517 ? -1.005 54.062 18.766 1 23.66 517 ARG A CA 1
ATOM 4132 C C . ARG A 1 517 ? 0.093 53.375 17.953 1 23.66 517 ARG A C 1
ATOM 4134 O O . ARG A 1 517 ? 0.25 52.156 18.031 1 23.66 517 ARG A O 1
ATOM 4141 N N . PRO A 1 518 ? 0.761 53.938 16.891 1 25.42 518 PRO A N 1
ATOM 4142 C CA . PRO A 1 518 ? 1.684 53.594 15.805 1 25.42 518 PRO A CA 1
ATOM 4143 C C . PRO A 1 518 ? 2.926 52.844 16.297 1 25.42 518 PRO A C 1
ATOM 4145 O O . PRO A 1 518 ? 3.693 52.312 15.5 1 25.42 518 PRO A O 1
ATOM 4148 N N . ASP A 1 519 ? 3.533 53.156 17.422 1 22.55 519 ASP A N 1
ATOM 4149 C CA . ASP A 1 519 ? 4.984 53.094 17.562 1 22.55 519 ASP A CA 1
ATOM 4150 C C . ASP A 1 519 ? 5.473 51.656 17.547 1 22.55 519 ASP A C 1
ATOM 4152 O O . ASP A 1 519 ? 6.59 51.375 17.109 1 22.55 519 ASP A O 1
ATOM 4156 N N . THR A 1 520 ? 5.262 50.875 18.703 1 25.41 520 THR A N 1
ATOM 4157 C CA . THR A 1 520 ? 6.191 49.812 19.109 1 25.41 520 THR A CA 1
ATOM 4158 C C . THR A 1 520 ? 6.047 48.594 18.219 1 25.41 520 THR A C 1
ATOM 4160 O O . THR A 1 520 ? 4.961 48.031 18.109 1 25.41 520 THR A O 1
ATOM 4163 N N . LEU A 1 521 ? 6.809 48.406 17.188 1 27.98 521 LEU A N 1
ATOM 4164 C CA . LEU A 1 521 ? 6.953 47.406 16.156 1 27.98 521 LEU A CA 1
ATOM 4165 C C . LEU A 1 521 ? 6.824 46 16.75 1 27.98 521 LEU A C 1
ATOM 4167 O O . LEU A 1 521 ? 7.199 45 16.125 1 27.98 521 LEU A O 1
ATOM 4171 N N . THR A 1 522 ? 6.875 45.844 18.109 1 28.48 522 THR A N 1
ATOM 4172 C CA . THR A 1 522 ? 6.848 44.531 18.75 1 28.48 522 THR A CA 1
ATOM 4173 C C . THR A 1 522 ? 5.633 43.719 18.297 1 28.48 522 THR A C 1
ATOM 4175 O O . THR A 1 522 ? 4.574 44.281 18.016 1 28.48 522 THR A O 1
ATOM 4178 N N . SER A 1 523 ? 5.953 42.594 17.672 1 33.31 523 SER A N 1
ATOM 4179 C CA . SER A 1 523 ? 4.809 41.812 17.266 1 33.31 523 SER A CA 1
ATOM 4180 C C . SER A 1 523 ? 3.619 42.031 18.188 1 33.31 523 SER A C 1
ATOM 4182 O O . SER A 1 523 ? 3.764 41.969 19.422 1 33.31 523 SER A O 1
ATOM 4184 N N . PRO A 1 524 ? 2.711 42.812 17.953 1 34.19 524 PRO A N 1
ATOM 4185 C CA . PRO A 1 524 ? 1.682 43.344 18.859 1 34.19 524 PRO A CA 1
ATOM 4186 C C . PRO A 1 524 ? 1.027 42.25 19.703 1 34.19 524 PRO A C 1
ATOM 4188 O O . PRO A 1 524 ? 0.22 42.562 20.594 1 34.19 524 PRO A O 1
ATOM 4191 N N . TRP A 1 525 ? 0.873 40.969 19.094 1 33.22 525 TRP A N 1
ATOM 4192 C CA . TRP A 1 525 ? 0.161 40.031 19.938 1 33.22 525 TRP A CA 1
ATOM 4193 C C . TRP A 1 525 ? 1.116 39.344 20.906 1 33.22 525 TRP A C 1
ATOM 4195 O O . TRP A 1 525 ? 2.078 38.688 20.484 1 33.22 525 TRP A O 1
ATOM 4205 N N . ASN A 1 526 ? 1.688 39.906 21.953 1 33.09 526 ASN A N 1
ATOM 4206 C CA . ASN A 1 526 ? 2.428 39.312 23.078 1 33.09 526 ASN A CA 1
ATOM 4207 C C . ASN A 1 526 ? 1.896 37.938 23.438 1 33.09 526 ASN A C 1
ATOM 4209 O O . ASN A 1 526 ? 0.971 37.812 24.234 1 33.09 526 ASN A O 1
ATOM 4213 N N . LEU A 1 527 ? 2.049 36.969 22.406 1 41.44 527 LEU A N 1
ATOM 4214 C CA . LEU A 1 527 ? 1.627 35.656 22.828 1 41.44 527 LEU A CA 1
ATOM 4215 C C . LEU A 1 527 ? 2.174 35.312 24.203 1 41.44 527 LEU A C 1
ATOM 4217 O O . LEU A 1 527 ? 3.326 35.625 24.516 1 41.44 527 LEU A O 1
ATOM 4221 N N . PRO A 1 528 ? 1.388 35.188 25.188 1 39.47 528 PRO A N 1
ATOM 4222 C CA . PRO A 1 528 ? 1.864 34.906 26.547 1 39.47 528 PRO A CA 1
ATOM 4223 C C . PRO A 1 528 ? 3.025 33.906 26.562 1 39.47 528 PRO A C 1
ATOM 4225 O O . PRO A 1 528 ? 3.125 33.062 25.672 1 39.47 528 PRO A O 1
ATOM 4228 N N . GLN A 1 529 ? 4.188 34.438 26.953 1 39.47 529 GLN A N 1
ATOM 4229 C CA . GLN A 1 529 ? 5.348 33.562 27.141 1 39.47 529 GLN A CA 1
ATOM 4230 C C . GLN A 1 529 ? 4.938 32.188 27.672 1 39.47 529 GLN A C 1
ATOM 4232 O O . GLN A 1 529 ? 4.203 32.094 28.656 1 39.47 529 GLN A O 1
ATOM 4237 N N . LEU A 1 530 ? 4.762 31.312 26.766 1 40.44 530 LEU A N 1
ATOM 4238 C CA . LEU A 1 530 ? 4.504 29.953 27.219 1 40.44 530 LEU A CA 1
ATOM 4239 C C . LEU A 1 530 ? 5.434 29.578 28.359 1 40.44 530 LEU A C 1
ATOM 4241 O O . LEU A 1 530 ? 6.656 29.672 28.234 1 40.44 530 LEU A O 1
ATOM 4245 N N . GLU A 1 531 ? 5.176 29.953 29.641 1 35.44 531 GLU A N 1
ATOM 4246 C CA . GLU A 1 531 ? 5.984 29.469 30.75 1 35.44 531 GLU A CA 1
ATOM 4247 C C . GLU A 1 531 ? 6.609 28.109 30.438 1 35.44 531 GLU A C 1
ATOM 4249 O O . GLU A 1 531 ? 5.988 27.281 29.781 1 35.44 531 GLU A O 1
ATOM 4254 N N . LYS A 1 532 ? 7.953 28.172 30.281 1 36.34 532 LYS A N 1
ATOM 4255 C CA . LYS A 1 532 ? 8.617 26.859 30.266 1 36.34 532 LYS A CA 1
ATOM 4256 C C . LYS A 1 532 ? 7.805 25.828 31.047 1 36.34 532 LYS A C 1
ATOM 4258 O O . LYS A 1 532 ? 7.719 25.906 32.281 1 36.34 532 LYS A O 1
ATOM 4263 N N . LEU A 1 533 ? 6.82 25.438 30.578 1 33.5 533 LEU A N 1
ATOM 4264 C CA . LEU A 1 533 ? 6.223 24.344 31.328 1 33.5 533 LEU A CA 1
ATOM 4265 C C . LEU A 1 533 ? 7.293 23.375 31.812 1 33.5 533 LEU A C 1
ATOM 4267 O O . LEU A 1 533 ? 8.023 22.781 31.016 1 33.5 533 LEU A O 1
ATOM 4271 N N . GLU A 1 534 ? 7.98 23.703 32.875 1 30.48 534 GLU A N 1
ATOM 4272 C CA . GLU A 1 534 ? 8.734 22.625 33.531 1 30.48 534 GLU A CA 1
ATOM 4273 C C . GLU A 1 534 ? 8.133 21.266 33.219 1 30.48 534 GLU A C 1
ATOM 4275 O O . GLU A 1 534 ? 6.926 21.062 33.375 1 30.48 534 GLU A O 1
ATOM 4280 N N . ASN A 1 535 ? 8.688 20.688 32.188 1 31.48 535 ASN A N 1
ATOM 4281 C CA . ASN A 1 535 ? 8.336 19.281 32.125 1 31.48 535 ASN A CA 1
ATOM 4282 C C . ASN A 1 535 ? 7.969 18.719 33.5 1 31.48 535 ASN A C 1
ATOM 4284 O O . ASN A 1 535 ? 8.773 18.781 34.438 1 31.48 535 ASN A O 1
ATOM 4288 N N . PRO A 1 536 ? 6.855 18.844 33.969 1 30.12 536 PRO A N 1
ATOM 4289 C CA . PRO A 1 536 ? 6.793 18.188 35.281 1 30.12 536 PRO A CA 1
ATOM 4290 C C . PRO A 1 536 ? 7.766 17.016 35.406 1 30.12 536 PRO A C 1
ATOM 4292 O O . PRO A 1 536 ? 7.879 16.203 34.469 1 30.12 536 PRO A O 1
ATOM 4295 N N . GLU A 1 537 ? 8.984 17.266 35.875 1 28.44 537 GLU A N 1
ATOM 4296 C CA . GLU A 1 537 ? 9.742 16.109 36.312 1 28.44 537 GLU A CA 1
ATOM 4297 C C . GLU A 1 537 ? 8.82 14.953 36.688 1 28.44 537 GLU A C 1
ATOM 4299 O O . GLU A 1 537 ? 7.836 15.141 37.406 1 28.44 537 GLU A O 1
ATOM 4304 N N . THR A 1 538 ? 8.727 14.031 35.781 1 31.11 538 THR A N 1
ATOM 4305 C CA . THR A 1 538 ? 8.203 12.75 36.25 1 31.11 538 THR A CA 1
ATOM 4306 C C . THR A 1 538 ? 8.648 12.469 37.656 1 31.11 538 THR A C 1
ATOM 4308 O O . THR A 1 538 ? 9.789 12.062 37.906 1 31.11 538 THR A O 1
ATOM 4311 N N . GLY A 1 539 ? 8.695 13.352 38.594 1 27.55 539 GLY A N 1
ATOM 4312 C CA . GLY A 1 539 ? 8.75 12.727 39.906 1 27.55 539 GLY A CA 1
ATOM 4313 C C . GLY A 1 539 ? 8.062 11.375 39.938 1 27.55 539 GLY A C 1
ATOM 4314 O O . GLY A 1 539 ? 7.137 11.117 39.188 1 27.55 539 GLY A O 1
ATOM 4315 N N . GLY A 1 540 ? 8.898 10.352 40.281 1 30.8 540 GLY A N 1
ATOM 4316 C CA . GLY A 1 540 ? 8.672 8.945 40.594 1 30.8 540 GLY A CA 1
ATOM 4317 C C . GLY A 1 540 ? 7.328 8.695 41.25 1 30.8 540 GLY A C 1
ATOM 4318 O O . GLY A 1 540 ? 6.93 7.539 41.438 1 30.8 540 GLY A O 1
ATOM 4319 N N . SER A 1 541 ? 7.109 9.633 42.219 1 28.55 541 SER A N 1
ATOM 4320 C CA . SER A 1 541 ? 6.094 9.148 43.156 1 28.55 541 SER A CA 1
ATOM 4321 C C . SER A 1 541 ? 4.711 9.156 42.5 1 28.55 541 SER A C 1
ATOM 4323 O O . SER A 1 541 ? 3.861 9.977 42.875 1 28.55 541 SER A O 1
ATOM 4325 N N . VAL A 1 542 ? 4.641 9.375 41.25 1 33.91 542 VAL A N 1
ATOM 4326 C CA . VAL A 1 542 ? 3.227 9.109 41.031 1 33.91 542 VAL A CA 1
ATOM 4327 C C . VAL A 1 542 ? 2.801 7.867 41.812 1 33.91 542 VAL A C 1
ATOM 4329 O O . VAL A 1 542 ? 3.451 6.82 41.719 1 33.91 542 VAL A O 1
ATOM 4332 N N . GLY A 1 543 ? 2.189 8.031 42.906 1 30.11 543 GLY A N 1
ATOM 4333 C CA . GLY A 1 543 ? 1.612 6.961 43.719 1 30.11 543 GLY A CA 1
ATOM 4334 C C . GLY A 1 543 ? 1.201 5.758 42.875 1 30.11 543 GLY A C 1
ATOM 4335 O O . GLY A 1 543 ? 0.636 5.914 41.781 1 30.11 543 GLY A O 1
ATOM 4336 N N . SER A 1 544 ? 1.987 4.805 42.656 1 35.12 544 SER A N 1
ATOM 4337 C CA . SER A 1 544 ? 1.656 3.408 42.375 1 35.12 544 SER A CA 1
ATOM 4338 C C . SER A 1 544 ? 0.183 3.127 42.656 1 35.12 544 SER A C 1
ATOM 4340 O O . SER A 1 544 ? -0.211 1.973 42.844 1 35.12 544 SER A O 1
ATOM 4342 N N . GLY A 1 545 ? -0.551 3.967 43.469 1 34.28 545 GLY A N 1
ATOM 4343 C CA . GLY A 1 545 ? -1.72 3.48 44.188 1 34.28 545 GLY A CA 1
ATOM 4344 C C . GLY A 1 545 ? -2.846 3.049 43.25 1 34.28 545 GLY A C 1
ATOM 4345 O O . GLY A 1 545 ? -2.986 3.574 42.156 1 34.28 545 GLY A O 1
ATOM 4346 N N . ASP A 1 546 ? -3.498 1.881 43.375 1 42.72 546 ASP A N 1
ATOM 4347 C CA . ASP A 1 546 ? -4.734 1.128 43.188 1 42.72 546 ASP A CA 1
ATOM 4348 C C . ASP A 1 546 ? -5.934 2.064 43.062 1 42.72 546 ASP A C 1
ATOM 4350 O O . ASP A 1 546 ? -7.047 1.62 42.781 1 42.72 546 ASP A O 1
ATOM 4354 N N . ASP A 1 547 ? -5.809 3.48 43.5 1 50.78 547 ASP A N 1
ATOM 4355 C CA . ASP A 1 547 ? -7.062 4.156 43.812 1 50.78 547 ASP A CA 1
ATOM 4356 C C . ASP A 1 547 ? -7.391 5.211 42.781 1 50.78 547 ASP A C 1
ATOM 4358 O O . ASP A 1 547 ? -8.125 6.16 43.031 1 50.78 547 ASP A O 1
ATOM 4362 N N . LEU A 1 548 ? -6.598 5.27 41.656 1 57.94 548 LEU A N 1
ATOM 4363 C CA . LEU A 1 548 ? -7.047 6.336 40.75 1 57.94 548 LEU A CA 1
ATOM 4364 C C . LEU A 1 548 ? -8.359 5.957 40.094 1 57.94 548 LEU A C 1
ATOM 4366 O O . LEU A 1 548 ? -8.594 4.785 39.781 1 57.94 548 LEU A O 1
ATOM 4370 N N . LEU A 1 549 ? -9.125 7.016 39.938 1 60.31 549 LEU A N 1
ATOM 4371 C CA . LEU A 1 549 ? -10.398 6.801 39.25 1 60.31 549 LEU A CA 1
ATOM 4372 C C . LEU A 1 549 ? -10.18 6.398 37.812 1 60.31 549 LEU A C 1
ATOM 4374 O O . LEU A 1 549 ? -9.398 7.031 37.094 1 60.31 549 LEU A O 1
ATOM 4378 N N . ASP A 1 550 ? -10.461 5.148 37.531 1 68.44 550 ASP A N 1
ATOM 4379 C CA . ASP A 1 550 ? -10.352 4.641 36.156 1 68.44 550 ASP A CA 1
ATOM 4380 C C . ASP A 1 550 ? -11.711 4.645 35.469 1 68.44 550 ASP A C 1
ATOM 4382 O O . ASP A 1 550 ? -12.75 4.465 36.125 1 68.44 550 ASP A O 1
ATOM 4386 N N . PHE A 1 551 ? -11.664 5.336 34.281 1 68 551 PHE A N 1
ATOM 4387 C CA . PHE A 1 551 ? -12.867 5.258 33.469 1 68 551 PHE A CA 1
ATOM 4388 C C . PHE A 1 551 ? -12.852 4.008 32.594 1 68 551 PHE A C 1
ATOM 4390 O O . PHE A 1 551 ? -11.945 3.832 31.781 1 68 551 PHE A O 1
ATOM 4397 N N . THR A 1 552 ? -13.664 3.021 33.031 1 59.62 552 THR A N 1
ATOM 4398 C CA . THR A 1 552 ? -13.789 1.804 32.25 1 59.62 552 THR A CA 1
ATOM 4399 C C . THR A 1 552 ? -15.055 1.833 31.391 1 59.62 552 THR A C 1
ATOM 4401 O O . THR A 1 552 ? -15.938 2.666 31.625 1 59.62 552 THR A O 1
ATOM 4404 N N . GLN A 1 553 ? -15.086 1.067 30.297 1 59.09 553 GLN A N 1
ATOM 4405 C CA . GLN A 1 553 ? -16.25 0.98 29.438 1 59.09 553 GLN A CA 1
ATOM 4406 C C . GLN A 1 553 ? -17.516 0.72 30.234 1 59.09 553 GLN A C 1
ATOM 4408 O O . GLN A 1 553 ? -18.578 1.268 29.922 1 59.09 553 GLN A O 1
ATOM 4413 N N . SER A 1 554 ? -17.406 -0.097 31.188 1 51.97 554 SER A N 1
ATOM 4414 C CA . SER A 1 554 ? -18.562 -0.464 32 1 51.97 554 SER A CA 1
ATOM 4415 C C . SER A 1 554 ? -19 0.704 32.875 1 51.97 554 SER A C 1
ATOM 4417 O O . SER A 1 554 ? -20.203 0.867 33.156 1 51.97 554 SER A O 1
ATOM 4419 N N . ASP A 1 555 ? -18.156 1.375 33.312 1 53.16 555 ASP A N 1
ATOM 4420 C CA . ASP A 1 555 ? -18.469 2.459 34.25 1 53.16 555 ASP A CA 1
ATOM 4421 C C . ASP A 1 555 ? -19.266 3.561 33.531 1 53.16 555 ASP A C 1
ATOM 4423 O O . ASP A 1 555 ? -20.125 4.191 34.156 1 53.16 555 ASP A O 1
ATOM 4427 N N . MET A 1 556 ? -18.828 3.703 32.375 1 53.59 556 MET A N 1
ATOM 4428 C CA . MET A 1 556 ? -19.391 4.902 31.766 1 53.59 556 MET A CA 1
ATOM 4429 C C . MET A 1 556 ? -20.625 4.566 30.953 1 53.59 556 MET A C 1
ATOM 4431 O O . MET A 1 556 ? -21.344 5.465 30.5 1 53.59 556 MET A O 1
ATOM 4435 N N . GLY A 1 557 ? -21.016 3.234 31.016 1 47.97 557 GLY A N 1
ATOM 4436 C CA . GLY A 1 557 ? -22.172 2.836 30.234 1 47.97 557 GLY A CA 1
ATOM 4437 C C . GLY A 1 557 ? -22.031 3.191 28.766 1 47.97 557 GLY A C 1
ATOM 4438 O O . GLY A 1 557 ? -23.031 3.191 28.016 1 47.97 557 GLY A O 1
ATOM 4439 N N . TRP A 1 558 ? -20.969 3.855 28.484 1 47 558 TRP A N 1
ATOM 4440 C CA . TRP A 1 558 ? -20.844 4.285 27.094 1 47 558 TRP A CA 1
ATOM 4441 C C . TRP A 1 558 ? -20.297 3.152 26.234 1 47 558 TRP A C 1
ATOM 4443 O O . TRP A 1 558 ? -19.406 2.412 26.641 1 47 558 TRP A O 1
ATOM 4453 N N . ASP A 1 559 ? -21.016 2.449 25.578 1 44.97 559 ASP A N 1
ATOM 4454 C CA . ASP A 1 559 ? -20.5 1.536 24.562 1 44.97 559 ASP A CA 1
ATOM 4455 C C . ASP A 1 559 ? -19.422 2.199 23.719 1 44.97 559 ASP A C 1
ATOM 4457 O O . ASP A 1 559 ? -19.625 2.5 22.547 1 44.97 559 ASP A O 1
ATOM 4461 N N . PHE A 1 560 ? -18.609 3.002 24.422 1 45.28 560 PHE A N 1
ATOM 4462 C CA . PHE A 1 560 ? -17.703 3.855 23.672 1 45.28 560 PHE A CA 1
ATOM 4463 C C . PHE A 1 560 ? -16.375 3.152 23.438 1 45.28 560 PHE A C 1
ATOM 4465 O O . PHE A 1 560 ? -15.781 2.615 24.375 1 45.28 560 PHE A O 1
ATOM 4472 N N . ASP A 1 561 ? -16.156 2.582 22.453 1 49.78 561 ASP A N 1
ATOM 4473 C CA . ASP A 1 561 ? -14.812 2.195 22.047 1 49.78 561 ASP A CA 1
ATOM 4474 C C . ASP A 1 561 ? -13.875 3.402 22.031 1 49.78 561 ASP A C 1
ATOM 4476 O O . ASP A 1 561 ? -14.062 4.324 21.234 1 49.78 561 ASP A O 1
ATOM 4480 N N . PHE A 1 562 ? -13.055 3.547 23.156 1 51.34 562 PHE A N 1
ATOM 4481 C CA . PHE A 1 562 ? -12.148 4.68 23.328 1 51.34 562 PHE A CA 1
ATOM 4482 C C . PHE A 1 562 ? -11.297 4.879 22.078 1 51.34 562 PHE A C 1
ATOM 4484 O O . PHE A 1 562 ? -10.828 5.988 21.812 1 51.34 562 PHE A O 1
ATOM 4491 N N . SER A 1 563 ? -11.086 3.77 21.469 1 48.28 563 SER A N 1
ATOM 4492 C CA . SER A 1 563 ? -10.266 3.887 20.266 1 48.28 563 SER A CA 1
ATOM 4493 C C . SER A 1 563 ? -11.008 4.613 19.156 1 48.28 563 SER A C 1
ATOM 4495 O O . SER A 1 563 ? -10.391 5.18 18.25 1 48.28 563 SER A O 1
ATOM 4497 N N . THR A 1 564 ? -12.32 4.414 19.234 1 47.12 564 THR A N 1
ATOM 4498 C CA . THR A 1 564 ? -13.164 4.996 18.188 1 47.12 564 THR A CA 1
ATOM 4499 C C . THR A 1 564 ? -13.641 6.387 18.594 1 47.12 564 THR A C 1
ATOM 4501 O O . THR A 1 564 ? -14.547 6.941 17.969 1 47.12 564 THR A O 1
ATOM 4504 N N . MET A 1 565 ? -13.297 6.754 19.828 1 45 565 MET A N 1
ATOM 4505 C CA . MET A 1 565 ? -13.711 8.117 20.156 1 45 565 MET A CA 1
ATOM 4506 C C . MET A 1 565 ? -13.352 9.078 19.031 1 45 565 MET A C 1
ATOM 4508 O O . MET A 1 565 ? -14.07 10.055 18.797 1 45 565 MET A O 1
ATOM 4512 N N . ASP A 1 566 ? -12.281 8.75 18.484 1 49.5 566 ASP A N 1
ATOM 4513 C CA . ASP A 1 566 ? -11.977 9.586 17.312 1 49.5 566 ASP A CA 1
ATOM 4514 C C . ASP A 1 566 ? -12.664 9.047 16.062 1 49.5 566 ASP A C 1
ATOM 4516 O O . ASP A 1 566 ? -12.523 7.867 15.734 1 49.5 566 ASP A O 1
ATOM 4520 N N . LEU A 1 567 ? -13.82 9.625 15.703 1 49.94 567 LEU A N 1
ATOM 4521 C CA . LEU A 1 567 ? -14.859 9.305 14.734 1 49.94 567 LEU A CA 1
ATOM 4522 C C . LEU A 1 567 ? -14.258 8.992 13.367 1 49.94 567 LEU A C 1
ATOM 4524 O O . LEU A 1 567 ? -13.32 9.664 12.93 1 49.94 567 LEU A O 1
ATOM 4528 N N . ASP A 1 568 ? -14.516 7.703 13.008 1 45.78 568 ASP A N 1
ATOM 4529 C CA . ASP A 1 568 ? -14.375 7.441 11.578 1 45.78 568 ASP A CA 1
ATOM 4530 C C . ASP A 1 568 ? -15.266 8.375 10.758 1 45.78 568 ASP A C 1
ATOM 4532 O O . ASP A 1 568 ? -16.422 8.594 11.109 1 45.78 568 ASP A O 1
ATOM 4536 N N . ALA A 1 569 ? -14.695 9.211 9.914 1 47 569 ALA A N 1
ATOM 4537 C CA . ALA A 1 569 ? -15.492 10.125 9.102 1 47 569 ALA A CA 1
ATOM 4538 C C . ALA A 1 569 ? -15.555 9.648 7.648 1 47 569 ALA A C 1
ATOM 4540 O O . ALA A 1 569 ? -14.516 9.383 7.035 1 47 569 ALA A O 1
ATOM 4541 N N . PHE A 1 570 ? -16.844 9.148 7.203 1 42.78 570 PHE A N 1
ATOM 4542 C CA . PHE A 1 570 ? -17.078 8.781 5.812 1 42.78 570 PHE A CA 1
ATOM 4543 C C . PHE A 1 570 ? -17.719 9.938 5.051 1 42.78 570 PHE A C 1
ATOM 4545 O O . PHE A 1 570 ? -18.609 10.609 5.57 1 42.78 570 PHE A O 1
ATOM 4552 N N . PHE A 1 571 ? -16.984 10.305 3.867 1 47.78 571 PHE A N 1
ATOM 4553 C CA . PHE A 1 571 ? -17.531 11.391 3.062 1 47.78 571 PHE A CA 1
ATOM 4554 C C . PHE A 1 571 ? -17.938 10.891 1.683 1 47.78 571 PHE A C 1
ATOM 4556 O O . PHE A 1 571 ? -17.25 10.055 1.09 1 47.78 571 PHE A O 1
ATOM 4563 N N . SER A 1 572 ? -19.359 10.969 1.327 1 38.88 572 SER A N 1
ATOM 4564 C CA . SER A 1 572 ? -19.797 10.609 -0.014 1 38.88 572 SER A CA 1
ATOM 4565 C C . SER A 1 572 ? -19.594 11.758 -0.993 1 38.88 572 SER A C 1
ATOM 4567 O O . SER A 1 572 ? -19.859 12.914 -0.658 1 38.88 572 SER A O 1
ATOM 4569 N N . ILE A 1 573 ? -18.844 11.648 -2.031 1 39.62 573 ILE A N 1
ATOM 4570 C CA . ILE A 1 573 ? -18.766 12.625 -3.109 1 39.62 573 ILE A CA 1
ATOM 4571 C C . ILE A 1 573 ? -19.75 12.266 -4.211 1 39.62 573 ILE A C 1
ATOM 4573 O O . ILE A 1 573 ? -19.766 11.133 -4.699 1 39.62 573 ILE A O 1
ATOM 4577 N N . TYR A 1 574 ? -20.953 12.859 -4.277 1 32.44 574 TYR A N 1
ATOM 4578 C CA . TYR A 1 574 ? -21.75 12.711 -5.492 1 32.44 574 TYR A CA 1
ATOM 4579 C C . TYR A 1 574 ? -20.969 13.203 -6.711 1 32.44 574 TYR A C 1
ATOM 4581 O O . TYR A 1 574 ? -20.469 14.328 -6.723 1 32.44 574 TYR A O 1
ATOM 4589 N N . GLN A 1 575 ? -20.391 12.43 -7.426 1 31.69 575 GLN A N 1
ATOM 4590 C CA . GLN A 1 575 ? -19.953 12.82 -8.766 1 31.69 575 GLN A CA 1
ATOM 4591 C C . GLN A 1 575 ? -21.109 13.43 -9.555 1 31.69 575 GLN A C 1
ATOM 4593 O O . GLN A 1 575 ? -22.062 12.734 -9.906 1 31.69 575 GLN A O 1
ATOM 4598 N N . THR A 1 576 ? -21.578 14.609 -9.328 1 29 576 THR A N 1
ATOM 4599 C CA . THR A 1 576 ? -22.453 15.195 -10.344 1 29 576 THR A CA 1
ATOM 4600 C C . THR A 1 576 ? -21.781 15.156 -11.719 1 29 576 THR A C 1
ATOM 4602 O O . THR A 1 576 ? -20.75 15.789 -11.93 1 29 576 THR A O 1
ATOM 4605 N N . ASN A 1 577 ? -21.859 14.102 -12.445 1 29.09 577 ASN A N 1
ATOM 4606 C CA . ASN A 1 577 ? -21.688 14.07 -13.891 1 29.09 577 ASN A CA 1
ATOM 4607 C C . ASN A 1 577 ? -22.453 15.188 -14.578 1 29.09 577 ASN A C 1
ATOM 4609 O O . ASN A 1 577 ? -23.266 14.93 -15.469 1 29.09 577 ASN A O 1
ATOM 4613 N N . ASP A 1 578 ? -22.906 16.25 -14.07 1 27.14 578 ASP A N 1
ATOM 4614 C CA . ASP A 1 578 ? -23.469 17.172 -15.047 1 27.14 578 ASP A CA 1
ATOM 4615 C C . ASP A 1 578 ? -22.391 17.688 -16 1 27.14 578 ASP A C 1
ATOM 4617 O O . ASP A 1 578 ? -21.5 18.422 -15.578 1 27.14 578 ASP A O 1
ATOM 4621 N N . ALA A 1 579 ? -22.031 16.938 -17.016 1 27.5 579 ALA A N 1
ATOM 4622 C CA . ALA A 1 579 ? -21.547 17.641 -18.203 1 27.5 579 ALA A CA 1
ATOM 4623 C C . ALA A 1 579 ? -22.328 18.938 -18.422 1 27.5 579 ALA A C 1
ATOM 4625 O O . ALA A 1 579 ? -23.562 18.938 -18.375 1 27.5 579 ALA A O 1
ATOM 4626 N N . PRO A 1 580 ? -21.75 20.016 -18.359 1 24.86 580 PRO A N 1
ATOM 4627 C CA . PRO A 1 580 ? -22.562 21.109 -18.922 1 24.86 580 PRO A CA 1
ATOM 4628 C C . PRO A 1 580 ? -23.094 20.797 -20.312 1 24.86 580 PRO A C 1
ATOM 4630 O O . PRO A 1 580 ? -22.438 20.109 -21.094 1 24.86 580 PRO A O 1
ATOM 4633 N N . ASN A 1 581 ? -24.406 20.672 -20.422 1 23.31 581 ASN A N 1
ATOM 4634 C CA . ASN A 1 581 ? -25.141 20.891 -21.672 1 23.31 581 ASN A CA 1
ATOM 4635 C C . ASN A 1 581 ? -24.578 22.062 -22.453 1 23.31 581 ASN A C 1
ATOM 4637 O O . ASN A 1 581 ? -24.766 23.219 -22.078 1 23.31 581 ASN A O 1
ATOM 4641 N N . THR A 1 582 ? -23.281 22.172 -22.797 1 21.27 582 THR A N 1
ATOM 4642 C CA . THR A 1 582 ? -23.219 22.969 -24.031 1 21.27 582 THR A CA 1
ATOM 4643 C C . THR A 1 582 ? -23.625 22.125 -25.234 1 21.27 582 THR A C 1
ATOM 4645 O O . THR A 1 582 ? -23.266 20.953 -25.328 1 21.27 582 THR A O 1
ATOM 4648 N N . MET B 1 1 ? 16.203 -0.981 -14.055 1 53.31 1 MET B N 1
ATOM 4649 C CA . MET B 1 1 ? 15.188 -1.114 -13.008 1 53.31 1 MET B CA 1
ATOM 4650 C C . MET B 1 1 ? 15.32 -2.451 -12.289 1 53.31 1 MET B C 1
ATOM 4652 O O . MET B 1 1 ? 15.641 -3.467 -12.906 1 53.31 1 MET B O 1
ATOM 4656 N N . GLN B 1 2 ? 15.414 -2.391 -11.016 1 65.94 2 GLN B N 1
ATOM 4657 C CA . GLN B 1 2 ? 15.562 -3.578 -10.18 1 65.94 2 GLN B CA 1
ATOM 4658 C C . GLN B 1 2 ? 14.219 -4.004 -9.586 1 65.94 2 GLN B C 1
ATOM 4660 O O . GLN B 1 2 ? 13.391 -3.162 -9.242 1 65.94 2 GLN B O 1
ATOM 4665 N N . LEU B 1 3 ? 13.945 -5.383 -9.914 1 78.5 3 LEU B N 1
ATOM 4666 C CA . LEU B 1 3 ? 12.742 -5.934 -9.312 1 78.5 3 LEU B CA 1
ATOM 4667 C C . LEU B 1 3 ? 13.086 -6.926 -8.203 1 78.5 3 LEU B C 1
ATOM 4669 O O . LEU B 1 3 ? 14.094 -7.633 -8.289 1 78.5 3 LEU B O 1
ATOM 4673 N N . TYR B 1 4 ? 12.297 -6.922 -7.219 1 83.06 4 TYR B N 1
ATOM 4674 C CA . TYR B 1 4 ? 12.484 -7.789 -6.062 1 83.06 4 TYR B CA 1
ATOM 4675 C C . TYR B 1 4 ? 11.398 -8.852 -5.988 1 83.06 4 TYR B C 1
ATOM 4677 O O . TYR B 1 4 ? 10.219 -8.555 -6.184 1 83.06 4 TYR B O 1
ATOM 4685 N N . TYR B 1 5 ? 11.773 -10.07 -5.824 1 84.75 5 TYR B N 1
ATOM 4686 C CA . TYR B 1 5 ? 10.891 -11.188 -5.488 1 84.75 5 TYR B CA 1
ATOM 4687 C C . TYR B 1 5 ? 11.32 -11.844 -4.184 1 84.75 5 TYR B C 1
ATOM 4689 O O . TYR B 1 5 ? 12.484 -12.227 -4.023 1 84.75 5 TYR B O 1
ATOM 4697 N N . GLY B 1 6 ? 10.398 -12.039 -3.305 1 86 6 GLY B N 1
ATOM 4698 C CA . GLY B 1 6 ? 10.703 -12.508 -1.961 1 86 6 GLY B CA 1
ATOM 4699 C C . GLY B 1 6 ? 10.828 -14.016 -1.865 1 86 6 GLY B C 1
ATOM 4700 O O . GLY B 1 6 ? 10.758 -14.711 -2.879 1 86 6 GLY B O 1
ATOM 4701 N N . PRO B 1 7 ? 10.984 -14.5 -0.713 1 85.19 7 PRO B N 1
ATOM 4702 C CA . PRO B 1 7 ? 11.289 -15.922 -0.497 1 85.19 7 PRO B CA 1
ATOM 4703 C C . PRO B 1 7 ? 10.125 -16.828 -0.869 1 85.19 7 PRO B C 1
ATOM 4705 O O . PRO B 1 7 ? 10.336 -18 -1.226 1 85.19 7 PRO B O 1
ATOM 4708 N N . THR B 1 8 ? 8.945 -16.359 -0.795 1 90.5 8 THR B N 1
ATOM 4709 C CA . THR B 1 8 ? 7.805 -17.234 -1.096 1 90.5 8 THR B CA 1
ATOM 4710 C C . THR B 1 8 ? 7.57 -17.312 -2.602 1 90.5 8 THR B C 1
ATOM 4712 O O . THR B 1 8 ? 6.754 -18.109 -3.066 1 90.5 8 THR B O 1
ATOM 4715 N N . SER B 1 9 ? 8.352 -16.547 -3.354 1 88 9 SER B N 1
ATOM 4716 C CA . SER B 1 9 ? 8.109 -16.469 -4.789 1 88 9 SER B CA 1
ATOM 4717 C C . SER B 1 9 ? 8.633 -17.719 -5.508 1 88 9 SER B C 1
ATOM 4719 O O . SER B 1 9 ? 9.492 -18.422 -4.988 1 88 9 SER B O 1
ATOM 4721 N N . HIS B 1 10 ? 7.996 -17.922 -6.629 1 83.25 10 HIS B N 1
ATOM 4722 C CA . HIS B 1 10 ? 8.469 -18.953 -7.535 1 83.25 10 HIS B CA 1
ATOM 4723 C C . HIS B 1 10 ? 9.906 -18.703 -7.969 1 83.25 10 HIS B C 1
ATOM 4725 O O . HIS B 1 10 ? 10.68 -19.656 -8.141 1 83.25 10 HIS B O 1
ATOM 4731 N N . PHE B 1 11 ? 10.219 -17.578 -8.023 1 77.25 11 PHE B N 1
ATOM 4732 C CA . PHE B 1 11 ? 11.547 -17.172 -8.484 1 77.25 11 PHE B CA 1
ATOM 4733 C C . PHE B 1 11 ? 12.617 -17.578 -7.48 1 77.25 11 PHE B C 1
ATOM 4735 O O . PHE B 1 11 ? 13.734 -17.953 -7.859 1 77.25 11 PHE B O 1
ATOM 4742 N N . SER B 1 12 ? 12.305 -17.453 -6.312 1 81.19 12 SER B N 1
ATOM 4743 C CA . SER B 1 12 ? 13.25 -17.844 -5.273 1 81.19 12 SER B CA 1
ATOM 4744 C C . SER B 1 12 ? 13.633 -19.328 -5.41 1 81.19 12 SER B C 1
ATOM 4746 O O . SER B 1 12 ? 14.812 -19.672 -5.344 1 81.19 12 SER B O 1
ATOM 4748 N N . LEU B 1 13 ? 12.711 -20.125 -5.668 1 84.19 13 LEU B N 1
ATOM 4749 C CA . LEU B 1 13 ? 12.969 -21.547 -5.836 1 84.19 13 LEU B CA 1
ATOM 4750 C C . LEU B 1 13 ? 13.789 -21.812 -7.094 1 84.19 13 LEU B C 1
ATOM 4752 O O . LEU B 1 13 ? 14.711 -22.625 -7.078 1 84.19 13 LEU B O 1
ATOM 4756 N N . MET B 1 14 ? 13.43 -21.141 -8.078 1 82.56 14 MET B N 1
ATOM 4757 C CA . MET B 1 14 ? 14.156 -21.297 -9.336 1 82.56 14 MET B CA 1
ATOM 4758 C C . MET B 1 14 ? 15.617 -20.906 -9.164 1 82.56 14 MET B C 1
ATOM 4760 O O . MET B 1 14 ? 16.5 -21.516 -9.766 1 82.56 14 MET B O 1
ATOM 4764 N N . GLN B 1 15 ? 15.836 -19.953 -8.352 1 77 15 GLN B N 1
ATOM 4765 C CA . GLN B 1 15 ? 17.203 -19.516 -8.102 1 77 15 GLN B CA 1
ATOM 4766 C C . GLN B 1 15 ? 17.984 -20.578 -7.336 1 77 15 GLN B C 1
ATOM 4768 O O . GLN B 1 15 ? 19.172 -20.797 -7.586 1 77 15 GLN B O 1
ATOM 4773 N N . HIS B 1 16 ? 17.375 -21.188 -6.426 1 80.44 16 HIS B N 1
ATOM 4774 C CA . HIS B 1 16 ? 18.016 -22.297 -5.719 1 80.44 16 HIS B CA 1
ATOM 4775 C C . HIS B 1 16 ? 18.391 -23.422 -6.68 1 80.44 16 HIS B C 1
ATOM 4777 O O . HIS B 1 16 ? 19.469 -24 -6.574 1 80.44 16 HIS B O 1
ATOM 4783 N N . ILE B 1 17 ? 17.516 -23.672 -7.527 1 83.44 17 ILE B N 1
ATOM 4784 C CA . ILE B 1 17 ? 17.75 -24.734 -8.5 1 83.44 17 ILE B CA 1
ATOM 4785 C C . ILE B 1 17 ? 18.891 -24.344 -9.43 1 83.44 17 ILE B C 1
ATOM 4787 O O . ILE B 1 17 ? 19.766 -25.156 -9.75 1 83.44 17 ILE B O 1
ATOM 4791 N N . TYR B 1 18 ? 18.859 -23.094 -9.805 1 76.69 18 TYR B N 1
ATOM 4792 C CA . TYR B 1 18 ? 19.922 -22.594 -10.656 1 76.69 18 TYR B CA 1
ATOM 4793 C C . TYR B 1 18 ? 21.281 -22.734 -9.977 1 76.69 18 TYR B C 1
ATOM 4795 O O . TYR B 1 18 ? 22.25 -23.188 -10.594 1 76.69 18 TYR B O 1
ATOM 4803 N N . GLN B 1 19 ? 21.344 -22.375 -8.75 1 73.44 19 GLN B N 1
ATOM 4804 C CA . GLN B 1 19 ? 22.594 -22.469 -7.996 1 73.44 19 GLN B CA 1
ATOM 4805 C C . GLN B 1 19 ? 23.047 -23.922 -7.875 1 73.44 19 GLN B C 1
ATOM 4807 O O . GLN B 1 19 ? 24.234 -24.219 -7.941 1 73.44 19 GLN B O 1
ATOM 4812 N N . ASP B 1 20 ? 22.172 -24.797 -7.75 1 76.94 20 ASP B N 1
ATOM 4813 C CA . ASP B 1 20 ? 22.484 -26.219 -7.613 1 76.94 20 ASP B CA 1
ATOM 4814 C C . ASP B 1 20 ? 22.984 -26.797 -8.938 1 76.94 20 ASP B C 1
ATOM 4816 O O . ASP B 1 20 ? 23.812 -27.719 -8.938 1 76.94 20 ASP B O 1
ATOM 4820 N N . LEU B 1 21 ? 22.5 -26.25 -9.945 1 76.56 21 LEU B N 1
ATOM 4821 C CA . LEU B 1 21 ? 22.891 -26.75 -11.258 1 76.56 21 LEU B CA 1
ATOM 4822 C C . LEU B 1 21 ? 24.234 -26.172 -11.688 1 76.56 21 LEU B C 1
ATOM 4824 O O . LEU B 1 21 ? 25.016 -26.859 -12.352 1 76.56 21 LEU B O 1
ATOM 4828 N N . VAL B 1 22 ? 24.516 -24.891 -11.281 1 66.62 22 VAL B N 1
ATOM 4829 C CA . VAL B 1 22 ? 25.766 -24.25 -11.664 1 66.62 22 VAL B CA 1
ATOM 4830 C C . VAL B 1 22 ? 26.875 -24.672 -10.703 1 66.62 22 VAL B C 1
ATOM 4832 O O . VAL B 1 22 ? 28.016 -24.844 -11.117 1 66.62 22 VAL B O 1
ATOM 4835 N N . SER B 1 23 ? 26.75 -24.594 -9.328 1 57.75 23 SER B N 1
ATOM 4836 C CA . SER B 1 23 ? 27.797 -24.969 -8.367 1 57.75 23 SER B CA 1
ATOM 4837 C C . SER B 1 23 ? 28.234 -26.406 -8.562 1 57.75 23 SER B C 1
ATOM 4839 O O . SER B 1 23 ? 29.172 -26.875 -7.91 1 57.75 23 SER B O 1
ATOM 4841 N N . ASN B 1 24 ? 27.656 -27.188 -9.195 1 48.44 24 ASN B N 1
ATOM 4842 C CA . ASN B 1 24 ? 28.25 -28.5 -9.438 1 48.44 24 ASN B CA 1
ATOM 4843 C C . ASN B 1 24 ? 29.594 -28.391 -10.133 1 48.44 24 ASN B C 1
ATOM 4845 O O . ASN B 1 24 ? 29.75 -27.594 -11.07 1 48.44 24 ASN B O 1
ATOM 4849 N N . PRO B 1 25 ? 30.828 -28.938 -9.57 1 40 25 PRO B N 1
ATOM 4850 C CA . PRO B 1 25 ? 32.281 -28.875 -9.781 1 40 25 PRO B CA 1
ATOM 4851 C C . PRO B 1 25 ? 32.656 -28.938 -11.258 1 40 25 PRO B C 1
ATOM 4853 O O . PRO B 1 25 ? 33.844 -28.891 -11.594 1 40 25 PRO B O 1
ATOM 4856 N N . THR B 1 26 ? 32.156 -29.625 -12.273 1 36.22 26 THR B N 1
ATOM 4857 C CA . THR B 1 26 ? 33.094 -29.672 -13.391 1 36.22 26 THR B CA 1
ATOM 4858 C C . THR B 1 26 ? 33.406 -28.266 -13.891 1 36.22 26 THR B C 1
ATOM 4860 O O . THR B 1 26 ? 34.469 -28.016 -14.461 1 36.22 26 THR B O 1
ATOM 4863 N N . SER B 1 27 ? 32.562 -27.531 -14.57 1 32.97 27 SER B N 1
ATOM 4864 C CA . SER B 1 27 ? 33.156 -26.406 -15.289 1 32.97 27 SER B CA 1
ATOM 4865 C C . SER B 1 27 ? 33.375 -25.219 -14.375 1 32.97 27 SER B C 1
ATOM 4867 O O . SER B 1 27 ? 34.5 -24.672 -14.297 1 32.97 27 SER B O 1
ATOM 4869 N N . ARG B 1 28 ? 32.406 -24.016 -14.711 1 35.06 28 ARG B N 1
ATOM 4870 C CA . ARG B 1 28 ? 32.844 -22.641 -14.492 1 35.06 28 ARG B CA 1
ATOM 4871 C C . ARG B 1 28 ? 32.781 -22.266 -13.016 1 35.06 28 ARG B C 1
ATOM 4873 O O . ARG B 1 28 ? 31.953 -22.828 -12.273 1 35.06 28 ARG B O 1
ATOM 4880 N N . PRO B 1 29 ? 33.781 -21.578 -12.57 1 32.66 29 PRO B N 1
ATOM 4881 C CA . PRO B 1 29 ? 33.938 -20.953 -11.258 1 32.66 29 PRO B CA 1
ATOM 4882 C C . PRO B 1 29 ? 32.625 -20.312 -10.758 1 32.66 29 PRO B C 1
ATOM 4884 O O . PRO B 1 29 ? 31.797 -19.906 -11.57 1 32.66 29 PRO B O 1
ATOM 4887 N N . GLU B 1 30 ? 32.156 -20.484 -9.492 1 35.06 30 GLU B N 1
ATOM 4888 C CA . GLU B 1 30 ? 31 -20.031 -8.719 1 35.06 30 GLU B CA 1
ATOM 4889 C C . GLU B 1 30 ? 30.734 -18.547 -8.938 1 35.06 30 GLU B C 1
ATOM 4891 O O . GLU B 1 30 ? 31.516 -17.703 -8.492 1 35.06 30 GLU B O 1
ATOM 4896 N N . PRO B 1 31 ? 30.344 -18.094 -10.102 1 32.59 31 PRO B N 1
ATOM 4897 C CA . PRO B 1 31 ? 30.172 -16.641 -9.945 1 32.59 31 PRO B CA 1
ATOM 4898 C C . PRO B 1 31 ? 29.234 -16.297 -8.789 1 32.59 31 PRO B C 1
ATOM 4900 O O . PRO B 1 31 ? 28.328 -17.047 -8.477 1 32.59 31 PRO B O 1
ATOM 4903 N N . SER B 1 32 ? 29.609 -15.672 -7.777 1 32.03 32 SER B N 1
ATOM 4904 C CA . SER B 1 32 ? 29.016 -15.164 -6.539 1 32.03 32 SER B CA 1
ATOM 4905 C C . SER B 1 32 ? 27.562 -14.766 -6.738 1 32.03 32 SER B C 1
ATOM 4907 O O . SER B 1 32 ? 27.125 -14.547 -7.867 1 32.03 32 SER B O 1
ATOM 4909 N N . GLY B 1 33 ? 26.625 -14.664 -5.676 1 36.53 33 GLY B N 1
ATOM 4910 C CA . GLY B 1 33 ? 25.281 -14.516 -5.156 1 36.53 33 GLY B CA 1
ATOM 4911 C C . GLY B 1 33 ? 24.516 -13.375 -5.797 1 36.53 33 GLY B C 1
ATOM 4912 O O . GLY B 1 33 ? 23.406 -13.039 -5.363 1 36.53 33 GLY B O 1
ATOM 4913 N N . GLY B 1 34 ? 25.031 -12.367 -6.324 1 36.56 34 GLY B N 1
ATOM 4914 C CA . GLY B 1 34 ? 24.422 -11.055 -6.465 1 36.56 34 GLY B CA 1
ATOM 4915 C C . GLY B 1 34 ? 23.359 -11 -7.539 1 36.56 34 GLY B C 1
ATOM 4916 O O . GLY B 1 34 ? 22.906 -12.039 -8.031 1 36.56 34 GLY B O 1
ATOM 4917 N N . VAL B 1 35 ? 22.828 -9.773 -7.867 1 40.44 35 VAL B N 1
ATOM 4918 C CA . VAL B 1 35 ? 21.906 -9.312 -8.891 1 40.44 35 VAL B CA 1
ATOM 4919 C C . VAL B 1 35 ? 22.203 -10.008 -10.219 1 40.44 35 VAL B C 1
ATOM 4921 O O . VAL B 1 35 ? 21.297 -10.391 -10.945 1 40.44 35 VAL B O 1
ATOM 4924 N N . GLU B 1 36 ? 23.406 -10.305 -10.398 1 39.78 36 GLU B N 1
ATOM 4925 C CA . GLU B 1 36 ? 23.844 -10.891 -11.664 1 39.78 36 GLU B CA 1
ATOM 4926 C C . GLU B 1 36 ? 23.438 -12.352 -11.758 1 39.78 36 GLU B C 1
ATOM 4928 O O . GLU B 1 36 ? 23.031 -12.82 -12.828 1 39.78 36 GLU B O 1
ATOM 4933 N N . GLU B 1 37 ? 23.453 -12.914 -10.617 1 41.28 37 GLU B N 1
ATOM 4934 C CA . GLU B 1 37 ? 23.109 -14.336 -10.625 1 41.28 37 GLU B CA 1
ATOM 4935 C C . GLU B 1 37 ? 21.609 -14.531 -10.805 1 41.28 37 GLU B C 1
ATOM 4937 O O . GLU B 1 37 ? 21.172 -15.43 -11.539 1 41.28 37 GLU B O 1
ATOM 4942 N N . ALA B 1 38 ? 20.922 -13.633 -10.172 1 47.56 38 ALA B N 1
ATOM 4943 C CA . ALA B 1 38 ? 19.469 -13.742 -10.344 1 47.56 38 ALA B CA 1
ATOM 4944 C C . ALA B 1 38 ? 19.062 -13.469 -11.789 1 47.56 38 ALA B C 1
ATOM 4946 O O . ALA B 1 38 ? 18.156 -14.117 -12.32 1 47.56 38 ALA B O 1
ATOM 4947 N N . GLY B 1 39 ? 19.797 -12.469 -12.359 1 49.25 39 GLY B N 1
ATOM 4948 C CA . GLY B 1 39 ? 19.547 -12.203 -13.766 1 49.25 39 GLY B CA 1
ATOM 4949 C C . GLY B 1 39 ? 19.891 -13.383 -14.664 1 49.25 39 GLY B C 1
ATOM 4950 O O . GLY B 1 39 ? 19.141 -13.695 -15.594 1 49.25 39 GLY B O 1
ATOM 4951 N N . ALA B 1 40 ? 20.984 -14.039 -14.242 1 45.75 40 ALA B N 1
ATOM 4952 C CA . ALA B 1 40 ? 21.438 -15.188 -15.039 1 45.75 40 ALA B CA 1
ATOM 4953 C C . ALA B 1 40 ? 20.438 -16.328 -14.953 1 45.75 40 ALA B C 1
ATOM 4955 O O . ALA B 1 40 ? 20.156 -17.016 -15.945 1 45.75 40 ALA B O 1
ATOM 4956 N N . GLY B 1 41 ? 19.875 -16.5 -13.828 1 47.22 41 GLY B N 1
ATOM 4957 C CA . GLY B 1 41 ? 18.859 -17.531 -13.664 1 47.22 41 GLY B CA 1
ATOM 4958 C C . GLY B 1 41 ? 17.594 -17.266 -14.461 1 47.22 41 GLY B C 1
ATOM 4959 O O . GLY B 1 41 ? 17.047 -18.156 -15.094 1 47.22 41 GLY B O 1
ATOM 4960 N N . LEU B 1 42 ? 17.234 -15.984 -14.531 1 51.72 42 LEU B N 1
ATOM 4961 C CA . LEU B 1 42 ? 16.047 -15.602 -15.289 1 51.72 42 LEU B CA 1
ATOM 4962 C C . LEU B 1 42 ? 16.266 -15.812 -16.781 1 51.72 42 LEU B C 1
ATOM 4964 O O . LEU B 1 42 ? 15.344 -16.219 -17.5 1 51.72 42 LEU B O 1
ATOM 4968 N N . ASP B 1 43 ? 17.453 -15.453 -17.125 1 48.41 43 ASP B N 1
ATOM 4969 C CA . ASP B 1 43 ? 17.781 -15.633 -18.531 1 48.41 43 ASP B CA 1
ATOM 4970 C C . ASP B 1 43 ? 17.844 -17.125 -18.906 1 48.41 43 ASP B C 1
ATOM 4972 O O . ASP B 1 43 ? 17.359 -17.516 -19.969 1 48.41 43 ASP B O 1
ATOM 4976 N N . LEU B 1 44 ? 18.391 -17.797 -17.953 1 45.25 44 LEU B N 1
ATOM 4977 C CA . LEU B 1 44 ? 18.484 -19.219 -18.219 1 45.25 44 LEU B CA 1
ATOM 4978 C C . LEU B 1 44 ? 17.094 -19.844 -18.344 1 45.25 44 LEU B C 1
ATOM 4980 O O . LEU B 1 44 ? 16.875 -20.719 -19.188 1 45.25 44 LEU B O 1
ATOM 4984 N N . PHE B 1 45 ? 16.172 -19.219 -17.562 1 48.59 45 PHE B N 1
ATOM 4985 C CA . PHE B 1 45 ? 14.875 -19.891 -17.516 1 48.59 45 PHE B CA 1
ATOM 4986 C C . PHE B 1 45 ? 13.844 -19.125 -18.359 1 48.59 45 PHE B C 1
ATOM 4988 O O . PHE B 1 45 ? 12.664 -19.469 -18.344 1 48.59 45 PHE B O 1
ATOM 4995 N N . SER B 1 46 ? 14.219 -18.141 -19.141 1 44.75 46 SER B N 1
ATOM 4996 C CA . SER B 1 46 ? 13.383 -17.375 -20.062 1 44.75 46 SER B CA 1
ATOM 4997 C C . SER B 1 46 ? 12.211 -16.719 -19.344 1 44.75 46 SER B C 1
ATOM 4999 O O . SER B 1 46 ? 11.102 -16.672 -19.875 1 44.75 46 SER B O 1
ATOM 5001 N N . PHE B 1 47 ? 12.43 -16.484 -18.047 1 46.47 47 PHE B N 1
ATOM 5002 C CA . PHE B 1 47 ? 11.336 -15.922 -17.266 1 46.47 47 PHE B CA 1
ATOM 5003 C C . PHE B 1 47 ? 11.398 -14.406 -17.25 1 46.47 47 PHE B C 1
ATOM 5005 O O . PHE B 1 47 ? 10.562 -13.75 -16.625 1 46.47 47 PHE B O 1
ATOM 5012 N N . ARG B 1 48 ? 12.328 -13.844 -17.922 1 49.66 48 ARG B N 1
ATOM 5013 C CA . ARG B 1 48 ? 12.516 -12.398 -17.906 1 49.66 48 ARG B CA 1
ATOM 5014 C C . ARG B 1 48 ? 11.258 -11.68 -18.375 1 49.66 48 ARG B C 1
ATOM 5016 O O . ARG B 1 48 ? 10.883 -10.641 -17.812 1 49.66 48 ARG B O 1
ATOM 5023 N N . ARG B 1 49 ? 10.633 -12.344 -19.281 1 46.66 49 ARG B N 1
ATOM 5024 C CA . ARG B 1 49 ? 9.469 -11.688 -19.875 1 46.66 49 ARG B CA 1
ATOM 5025 C C . ARG B 1 49 ? 8.328 -11.602 -18.875 1 46.66 49 ARG B C 1
ATOM 5027 O O . ARG B 1 49 ? 7.617 -10.594 -18.812 1 46.66 49 ARG B O 1
ATOM 5034 N N . ILE B 1 50 ? 8.195 -12.578 -18.156 1 44.5 50 ILE B N 1
ATOM 5035 C CA . ILE B 1 50 ? 7.074 -12.656 -17.219 1 44.5 50 ILE B CA 1
ATOM 5036 C C . ILE B 1 50 ? 7.293 -11.68 -16.062 1 44.5 50 ILE B C 1
ATOM 5038 O O . ILE B 1 50 ? 6.367 -10.969 -15.664 1 44.5 50 ILE B O 1
ATOM 5042 N N . PHE B 1 51 ? 8.484 -11.641 -15.797 1 46.41 51 PHE B N 1
ATO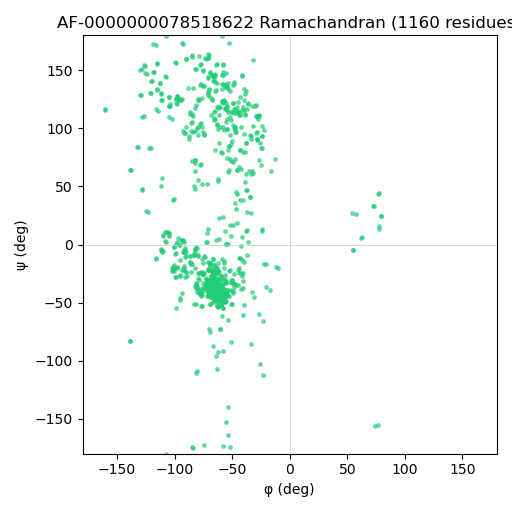M 5043 C CA . PHE B 1 51 ? 8.703 -10.93 -14.539 1 46.41 51 PHE B CA 1
ATOM 5044 C C . PHE B 1 51 ? 8.922 -9.438 -14.797 1 46.41 51 PHE B C 1
ATOM 5046 O O . PHE B 1 51 ? 8.609 -8.609 -13.938 1 46.41 51 PHE B O 1
ATOM 5053 N N . PHE B 1 52 ? 9.461 -9.125 -16.016 1 46.91 52 PHE B N 1
ATOM 5054 C CA . PHE B 1 52 ? 9.758 -7.723 -16.266 1 46.91 52 PHE B CA 1
ATOM 5055 C C . PHE B 1 52 ? 8.766 -7.117 -17.25 1 46.91 52 PHE B C 1
ATOM 5057 O O . PHE B 1 52 ? 8.719 -5.898 -17.422 1 46.91 52 PHE B O 1
ATOM 5064 N N . GLY B 1 53 ? 7.844 -7.82 -17.672 1 44.97 53 GLY B N 1
ATOM 5065 C CA . GLY B 1 53 ? 6.828 -7.309 -18.578 1 44.97 53 GLY B CA 1
ATOM 5066 C C . GLY B 1 53 ? 7.391 -6.859 -19.906 1 44.97 53 GLY B C 1
ATOM 5067 O O . GLY B 1 53 ? 6.824 -5.98 -20.562 1 44.97 53 GLY B O 1
ATOM 5068 N N . THR B 1 54 ? 8.695 -7.047 -20.25 1 41.62 54 THR B N 1
ATOM 5069 C CA . THR B 1 54 ? 9.156 -6.543 -21.531 1 41.62 54 THR B CA 1
ATOM 5070 C C . THR B 1 54 ? 8.289 -7.082 -22.672 1 41.62 54 THR B C 1
ATOM 5072 O O . THR B 1 54 ? 8.133 -8.297 -22.812 1 41.62 54 THR B O 1
ATOM 5075 N N . PRO B 1 55 ? 7.504 -6.238 -23.219 1 37 55 PRO B N 1
ATOM 5076 C CA . PRO B 1 55 ? 6.684 -6.715 -24.328 1 37 55 PRO B CA 1
ATOM 5077 C C . PRO B 1 55 ? 7.496 -7.461 -25.391 1 37 55 PRO B C 1
ATOM 5079 O O . PRO B 1 55 ? 8.688 -7.188 -25.562 1 37 55 PRO B O 1
ATOM 5082 N N . ASP B 1 56 ? 7.379 -8.664 -25.656 1 33.5 56 ASP B N 1
ATOM 5083 C CA . ASP B 1 56 ? 7.766 -9.07 -27 1 33.5 56 ASP B CA 1
ATOM 5084 C C . ASP B 1 56 ? 7.504 -7.953 -28.016 1 33.5 56 ASP B C 1
ATOM 5086 O O . ASP B 1 56 ? 6.414 -7.383 -28.047 1 33.5 56 ASP B O 1
ATOM 5090 N N . PHE B 1 57 ? 8.508 -7.25 -28.406 1 32.28 57 PHE B N 1
ATOM 5091 C CA . PHE B 1 57 ? 8.516 -6.359 -29.562 1 32.28 57 PHE B CA 1
ATOM 5092 C C . PHE B 1 57 ? 7.691 -6.941 -30.703 1 32.28 57 PHE B C 1
ATOM 5094 O O . PHE B 1 57 ? 7.754 -6.449 -31.828 1 32.28 57 PHE B O 1
ATOM 5101 N N . HIS B 1 58 ? 7.25 -8.094 -30.656 1 29.42 58 HIS B N 1
ATOM 5102 C CA . HIS B 1 58 ? 6.406 -8.219 -31.828 1 29.42 58 HIS B CA 1
ATOM 5103 C C . HIS B 1 58 ? 5.34 -7.129 -31.859 1 29.42 58 HIS B C 1
ATOM 5105 O O . HIS B 1 58 ? 4.344 -7.25 -32.594 1 29.42 58 HIS B O 1
ATOM 5111 N N . GLU B 1 59 ? 5.363 -6.324 -30.922 1 34.62 59 GLU B N 1
ATOM 5112 C CA . GLU B 1 59 ? 4.566 -5.141 -31.234 1 34.62 59 GLU B CA 1
ATOM 5113 C C . GLU B 1 59 ? 5.027 -4.484 -32.531 1 34.62 59 GLU B C 1
ATOM 5115 O O . GLU B 1 59 ? 5.59 -3.389 -32.531 1 34.62 59 GLU B O 1
ATOM 5120 N N . ILE B 1 60 ? 5.836 -5.039 -33.344 1 31.44 60 ILE B N 1
ATOM 5121 C CA . ILE B 1 60 ? 6.082 -4.445 -34.656 1 31.44 60 ILE B CA 1
ATOM 5122 C C . ILE B 1 60 ? 4.875 -3.607 -35.094 1 31.44 60 ILE B C 1
ATOM 5124 O O . ILE B 1 60 ? 5.016 -2.432 -35.438 1 31.44 60 ILE B O 1
ATOM 5128 N N . ASN B 1 61 ? 4.055 -4.273 -36.062 1 30.36 61 ASN B N 1
ATOM 5129 C CA . ASN B 1 61 ? 3.078 -3.758 -37 1 30.36 61 ASN B CA 1
ATOM 5130 C C . ASN B 1 61 ? 1.792 -3.324 -36.312 1 30.36 61 ASN B C 1
ATOM 5132 O O . ASN B 1 61 ? 0.721 -3.324 -36.938 1 30.36 61 ASN B O 1
ATOM 5136 N N . LYS B 1 62 ? 1.812 -3.436 -35.062 1 35.09 62 LYS B N 1
ATOM 5137 C CA . LYS B 1 62 ? 0.463 -3.004 -34.719 1 35.09 62 LYS B CA 1
ATOM 5138 C C . LYS B 1 62 ? 0.335 -1.484 -34.781 1 35.09 62 LYS B C 1
ATOM 5140 O O . LYS B 1 62 ? 0.896 -0.771 -33.969 1 35.09 62 LYS B O 1
ATOM 5145 N N . SER B 1 63 ? 0.387 -0.899 -35.875 1 31.86 63 SER B N 1
ATOM 5146 C CA . SER B 1 63 ? -0.03 0.463 -36.188 1 31.86 63 SER B CA 1
ATOM 5147 C C . SER B 1 63 ? -1.172 0.916 -35.281 1 31.86 63 SER B C 1
ATOM 5149 O O . SER B 1 63 ? -2.141 0.181 -35.062 1 31.86 63 SER B O 1
ATOM 5151 N N . PRO B 1 64 ? -0.923 1.822 -34.406 1 35.28 64 PRO B N 1
ATOM 5152 C CA . PRO B 1 64 ? -2.174 2.396 -33.906 1 35.28 64 PRO B CA 1
ATOM 5153 C C . PRO B 1 64 ? -3.232 2.547 -35 1 35.28 64 PRO B C 1
ATOM 5155 O O . PRO B 1 64 ? -3.098 3.398 -35.875 1 35.28 64 PRO B O 1
ATOM 5158 N N . GLY B 1 65 ? -3.502 1.672 -35.781 1 31.55 65 GLY B N 1
ATOM 5159 C CA . GLY B 1 65 ? -4.613 2.068 -36.625 1 31.55 65 GLY B CA 1
ATOM 5160 C C . GLY B 1 65 ? -5.672 2.865 -35.906 1 31.55 65 GLY B C 1
ATOM 5161 O O . GLY B 1 65 ? -6.215 2.404 -34.906 1 31.55 65 GLY B O 1
ATOM 5162 N N . LYS B 1 66 ? -5.547 4.207 -35.812 1 34.69 66 LYS B N 1
ATOM 5163 C CA . LYS B 1 66 ? -6.676 5.109 -35.625 1 34.69 66 LYS B CA 1
ATOM 5164 C C . LYS B 1 66 ? -7.973 4.488 -36.125 1 34.69 66 LYS B C 1
ATOM 5166 O O . LYS B 1 66 ? -8.469 4.867 -37.188 1 34.69 66 LYS B O 1
ATOM 5171 N N . GLY B 1 67 ? -7.992 3.285 -36.406 1 32.53 67 GLY B N 1
ATOM 5172 C CA . GLY B 1 67 ? -9.305 2.939 -36.938 1 32.53 67 GLY B CA 1
ATOM 5173 C C . GLY B 1 67 ? -10.445 3.537 -36.125 1 32.53 67 GLY B C 1
ATOM 5174 O O . GLY B 1 67 ? -10.305 3.797 -34.938 1 32.53 67 GLY B O 1
ATOM 5175 N N . ASP B 1 68 ? -11.195 4.422 -36.688 1 34.28 68 ASP B N 1
ATOM 5176 C CA . ASP B 1 68 ? -12.531 4.863 -36.312 1 34.28 68 ASP B CA 1
ATOM 5177 C C . ASP B 1 68 ? -13.148 3.92 -35.281 1 34.28 68 ASP B C 1
ATOM 5179 O O . ASP B 1 68 ? -13.414 2.754 -35.562 1 34.28 68 ASP B O 1
ATOM 5183 N N . LEU B 1 69 ? -12.758 3.939 -34.156 1 38.66 69 LEU B N 1
ATOM 5184 C CA . LEU B 1 69 ? -13.391 3.348 -32.969 1 38.66 69 LEU B CA 1
ATOM 5185 C C . LEU B 1 69 ? -14.852 3.029 -33.25 1 38.66 69 LEU B C 1
ATOM 5187 O O . LEU B 1 69 ? -15.562 2.535 -32.375 1 38.66 69 LEU B O 1
ATOM 5191 N N . SER B 1 70 ? -15.523 3.883 -33.969 1 36.78 70 SER B N 1
ATOM 5192 C CA . SER B 1 70 ? -16.859 3.529 -34.438 1 36.78 70 SER B CA 1
ATOM 5193 C C . SER B 1 70 ? -16.938 2.074 -34.875 1 36.78 70 SER B C 1
ATOM 5195 O O . SER B 1 70 ? -18 1.583 -35.281 1 36.78 70 SER B O 1
ATOM 5197 N N . MET B 1 71 ? -16 1.637 -35.781 1 39.22 71 MET B N 1
ATOM 5198 C CA . MET B 1 71 ? -16.109 0.503 -36.688 1 39.22 71 MET B CA 1
ATOM 5199 C C . MET B 1 71 ? -16.469 -0.771 -35.938 1 39.22 71 MET B C 1
ATOM 5201 O O . MET B 1 71 ? -16.469 -0.793 -34.719 1 39.22 71 MET B O 1
ATOM 5205 N N . MET B 1 72 ? -15.711 -2.207 -36.406 1 47 72 MET B N 1
ATOM 5206 C CA . MET B 1 72 ? -16.156 -3.598 -36.469 1 47 72 MET B CA 1
ATOM 5207 C C . MET B 1 72 ? -16.203 -4.219 -35.094 1 47 72 MET B C 1
ATOM 5209 O O . MET B 1 72 ? -15.195 -4.742 -34.594 1 47 72 MET B O 1
ATOM 5213 N N . PHE B 1 73 ? -16.828 -3.617 -34.188 1 63.06 73 PHE B N 1
ATOM 5214 C CA . PHE B 1 73 ? -17.031 -4.094 -32.812 1 63.06 73 PHE B CA 1
ATOM 5215 C C . PHE B 1 73 ? -17.297 -5.594 -32.812 1 63.06 73 PHE B C 1
ATOM 5217 O O . PHE B 1 73 ? -17.891 -6.137 -33.75 1 63.06 73 PHE B O 1
ATOM 5224 N N . MET B 1 74 ? -16.578 -6.316 -32 1 81.19 74 MET B N 1
ATOM 5225 C CA . MET B 1 74 ? -16.766 -7.742 -31.766 1 81.19 74 MET B CA 1
ATOM 5226 C C . MET B 1 74 ? -18.25 -8.109 -31.875 1 81.19 74 MET B C 1
ATOM 5228 O O . MET B 1 74 ? -19.109 -7.367 -31.406 1 81.19 74 MET B O 1
ATOM 5232 N N . PRO B 1 75 ? -18.531 -9.062 -32.906 1 89 75 PRO B N 1
ATOM 5233 C CA . PRO B 1 75 ? -19.922 -9.516 -32.969 1 89 75 PRO B CA 1
ATOM 5234 C C . PRO B 1 75 ? -20.516 -9.766 -31.562 1 89 75 PRO B C 1
ATOM 5236 O O . PRO B 1 75 ? -19.812 -10.227 -30.672 1 89 75 PRO B O 1
ATOM 5239 N N . TYR B 1 76 ? -21.734 -9.484 -31.469 1 91.75 76 TYR B N 1
ATOM 5240 C CA . TYR B 1 76 ? -22.422 -9.594 -30.188 1 91.75 76 TYR B CA 1
ATOM 5241 C C . TYR B 1 76 ? -22.328 -11.008 -29.625 1 91.75 76 TYR B C 1
ATOM 5243 O O . TYR B 1 76 ? -22.125 -11.195 -28.422 1 91.75 76 TYR B O 1
ATOM 5251 N N . ASP B 1 77 ? -22.469 -11.945 -30.547 1 92.44 77 ASP B N 1
ATOM 5252 C CA . ASP B 1 77 ? -22.453 -13.328 -30.094 1 92.44 77 ASP B CA 1
ATOM 5253 C C . ASP B 1 77 ? -21.094 -13.695 -29.5 1 92.44 77 ASP B C 1
ATOM 5255 O O . ASP B 1 77 ? -21.031 -14.422 -28.5 1 92.44 77 ASP B O 1
ATOM 5259 N N . LEU B 1 78 ? -20.125 -13.219 -30.094 1 94.31 78 LEU B N 1
ATOM 5260 C CA . LEU B 1 78 ? -18.781 -13.477 -29.578 1 94.31 78 LEU B CA 1
ATOM 5261 C C . LEU B 1 78 ? -18.562 -12.75 -28.266 1 94.31 78 LEU B C 1
ATOM 5263 O O . LEU B 1 78 ? -17.969 -13.312 -27.328 1 94.31 78 LEU B O 1
ATOM 5267 N N . ALA B 1 79 ? -19.016 -11.523 -28.188 1 94.88 79 ALA B N 1
ATOM 5268 C CA . ALA B 1 79 ? -18.938 -10.766 -26.938 1 94.88 79 ALA B CA 1
ATOM 5269 C C . ALA B 1 79 ? -19.672 -11.469 -25.812 1 94.88 79 ALA B C 1
ATOM 5271 O O . ALA B 1 79 ? -19.156 -11.547 -24.688 1 94.88 79 ALA B O 1
ATOM 5272 N N . LYS B 1 80 ? -20.766 -11.93 -26.141 1 95.38 80 LYS B N 1
ATOM 5273 C CA . LYS B 1 80 ? -21.578 -12.648 -25.156 1 95.38 80 LYS B CA 1
ATOM 5274 C C . LYS B 1 80 ? -20.875 -13.906 -24.672 1 95.38 80 LYS B C 1
ATOM 5276 O O . LYS B 1 80 ? -20.953 -14.25 -23.5 1 95.38 80 LYS B O 1
ATOM 5281 N N . THR B 1 81 ? -20.234 -14.555 -25.594 1 95.88 81 THR B N 1
ATOM 5282 C CA . THR B 1 81 ? -19.5 -15.75 -25.234 1 95.88 81 THR B CA 1
ATOM 5283 C C . THR B 1 81 ? -18.359 -15.414 -24.266 1 95.88 81 THR B C 1
ATOM 5285 O O . THR B 1 81 ? -18.156 -16.094 -23.266 1 95.88 81 THR B O 1
ATOM 5288 N N . PHE B 1 82 ? -17.625 -14.383 -24.578 1 96.5 82 PHE B N 1
ATOM 5289 C CA . PHE B 1 82 ? -16.531 -13.961 -23.719 1 96.5 82 PHE B CA 1
ATOM 5290 C C . PHE B 1 82 ? -17.047 -13.57 -22.344 1 96.5 82 PHE B C 1
ATOM 5292 O O . PHE B 1 82 ? -16.453 -13.945 -21.312 1 96.5 82 PHE B O 1
ATOM 5299 N N . LEU B 1 83 ? -18.078 -12.828 -22.328 1 97.38 83 LEU B N 1
ATOM 5300 C CA . LEU B 1 83 ? -18.625 -12.391 -21.047 1 97.38 83 LEU B CA 1
ATOM 5301 C C . LEU B 1 83 ? -19.109 -13.586 -20.219 1 97.38 83 LEU B C 1
ATOM 5303 O O . LEU B 1 83 ? -18.891 -13.648 -19.016 1 97.38 83 LEU B O 1
ATOM 5307 N N . SER B 1 84 ? -19.766 -14.469 -20.906 1 97.12 84 SER B N 1
ATOM 5308 C CA . SER B 1 84 ? -20.25 -15.664 -20.219 1 97.12 84 SER B CA 1
ATOM 5309 C C . SER B 1 84 ? -19.078 -16.469 -19.625 1 97.12 84 SER B C 1
ATOM 5311 O O . SER B 1 84 ? -19.188 -16.984 -18.516 1 97.12 84 SER B O 1
ATOM 5313 N N . ARG B 1 85 ? -18.062 -16.562 -20.344 1 97.06 85 ARG B N 1
ATOM 5314 C CA . ARG B 1 85 ? -16.875 -17.25 -19.859 1 97.06 85 ARG B CA 1
ATOM 5315 C C . ARG B 1 85 ? -16.297 -16.547 -18.625 1 97.06 85 ARG B C 1
ATOM 5317 O O . ARG B 1 85 ? -15.906 -17.203 -17.656 1 97.06 85 ARG B O 1
ATOM 5324 N N . PHE B 1 86 ? -16.188 -15.25 -18.75 1 97.5 86 PHE B N 1
ATOM 5325 C CA . PHE B 1 86 ? -15.711 -14.484 -17.609 1 97.5 86 PHE B CA 1
ATOM 5326 C C . PHE B 1 86 ? -16.578 -14.734 -16.391 1 97.5 86 PHE B C 1
ATOM 5328 O O . PHE B 1 86 ? -16.078 -15 -15.297 1 97.5 86 PHE B O 1
ATOM 5335 N N . LEU B 1 87 ? -17.844 -14.633 -16.562 1 97.94 87 LEU B N 1
ATOM 5336 C CA . LEU B 1 87 ? -18.797 -14.734 -15.461 1 97.94 87 LEU B CA 1
ATOM 5337 C C . LEU B 1 87 ? -18.781 -16.141 -14.867 1 97.94 87 LEU B C 1
ATOM 5339 O O . LEU B 1 87 ? -19.188 -16.344 -13.719 1 97.94 87 LEU B O 1
ATOM 5343 N N . SER B 1 88 ? -18.234 -17.109 -15.625 1 97.31 88 SER B N 1
ATOM 5344 C CA . SER B 1 88 ? -18.219 -18.5 -15.164 1 97.31 88 SER B CA 1
ATOM 5345 C C . SER B 1 88 ? -16.859 -18.875 -14.594 1 97.31 88 SER B C 1
ATOM 5347 O O . SER B 1 88 ? -16.672 -20 -14.117 1 97.31 88 SER B O 1
ATOM 5349 N N . SER B 1 89 ? -15.961 -18.016 -14.617 1 97.06 89 SER B N 1
ATOM 5350 C CA . SER B 1 89 ? -14.617 -18.375 -14.188 1 97.06 89 SER B CA 1
ATOM 5351 C C . SER B 1 89 ? -13.984 -17.281 -13.344 1 97.06 89 SER B C 1
ATOM 5353 O O . SER B 1 89 ? -14.227 -17.203 -12.133 1 97.06 89 SER B O 1
ATOM 5355 N N . LEU B 1 90 ? -13.383 -16.234 -14.023 1 96.25 90 LEU B N 1
ATOM 5356 C CA . LEU B 1 90 ? -12.602 -15.211 -13.352 1 96.25 90 LEU B CA 1
ATOM 5357 C C . LEU B 1 90 ? -13.484 -14.344 -12.461 1 96.25 90 LEU B C 1
ATOM 5359 O O . LEU B 1 90 ? -12.992 -13.719 -11.516 1 96.25 90 LEU B O 1
ATOM 5363 N N . TYR B 1 91 ? -14.719 -14.32 -12.742 1 96.5 91 TYR B N 1
ATOM 5364 C CA . TYR B 1 91 ? -15.703 -13.555 -11.977 1 96.5 91 TYR B CA 1
ATOM 5365 C C . TYR B 1 91 ? -15.664 -13.945 -10.508 1 96.5 91 TYR B C 1
ATOM 5367 O O . TYR B 1 91 ? -15.859 -13.102 -9.625 1 96.5 91 TYR B O 1
ATOM 5375 N N . HIS B 1 92 ? -15.383 -15.125 -10.234 1 94.94 92 HIS B N 1
ATOM 5376 C CA . HIS B 1 92 ? -15.461 -15.648 -8.875 1 94.94 92 HIS B CA 1
ATOM 5377 C C . HIS B 1 92 ? -14.375 -15.047 -7.988 1 94.94 92 HIS B C 1
ATOM 5379 O O . HIS B 1 92 ? -14.484 -15.07 -6.762 1 94.94 92 HIS B O 1
ATOM 5385 N N . LEU B 1 93 ? -13.422 -14.477 -8.617 1 92.5 93 LEU B N 1
ATOM 5386 C CA . LEU B 1 93 ? -12.352 -13.836 -7.855 1 92.5 93 LEU B CA 1
ATOM 5387 C C . LEU B 1 93 ? -12.641 -12.359 -7.637 1 92.5 93 LEU B C 1
ATOM 5389 O O . LEU B 1 93 ? -12.055 -11.727 -6.758 1 92.5 93 LEU B O 1
ATOM 5393 N N . ILE B 1 94 ? -13.5 -11.789 -8.492 1 91.75 94 ILE B N 1
ATOM 5394 C CA . ILE B 1 94 ? -13.812 -10.367 -8.391 1 91.75 94 ILE B CA 1
ATOM 5395 C C . ILE B 1 94 ? -15.305 -10.148 -8.609 1 91.75 94 ILE B C 1
ATOM 5397 O O . ILE B 1 94 ? -15.703 -9.406 -9.508 1 91.75 94 ILE B O 1
ATOM 5401 N N . PRO B 1 95 ? -16.094 -10.672 -7.719 1 92.69 95 PRO B N 1
ATOM 5402 C CA . PRO B 1 95 ? -17.547 -10.547 -7.883 1 92.69 95 PRO B CA 1
ATOM 5403 C C . PRO B 1 95 ? -18.078 -9.203 -7.391 1 92.69 95 PRO B C 1
ATOM 5405 O O . PRO B 1 95 ? -18.875 -9.156 -6.445 1 92.69 95 PRO B O 1
ATOM 5408 N N . LEU B 1 96 ? -17.828 -8.18 -8.094 1 87.44 96 LEU B N 1
ATOM 5409 C CA . LEU B 1 96 ? -18.125 -6.832 -7.637 1 87.44 96 LEU B CA 1
ATOM 5410 C C . LEU B 1 96 ? -19.609 -6.531 -7.793 1 87.44 96 LEU B C 1
ATOM 5412 O O . LEU B 1 96 ? -20.203 -5.855 -6.945 1 87.44 96 LEU B O 1
ATOM 5416 N N . ARG B 1 97 ? -20.172 -6.965 -8.945 1 90.38 97 ARG B N 1
ATOM 5417 C CA . ARG B 1 97 ? -21.594 -6.805 -9.242 1 90.38 97 ARG B CA 1
ATOM 5418 C C . ARG B 1 97 ? -22.234 -8.141 -9.617 1 90.38 97 ARG B C 1
ATOM 5420 O O . ARG B 1 97 ? -21.531 -9.086 -9.984 1 90.38 97 ARG B O 1
ATOM 5427 N N . PRO B 1 98 ? -23.5 -8.141 -9.359 1 91.06 98 PRO B N 1
ATOM 5428 C CA . PRO B 1 98 ? -24.156 -9.383 -9.781 1 91.06 98 PRO B CA 1
ATOM 5429 C C . PRO B 1 98 ? -23.984 -9.664 -11.273 1 91.06 98 PRO B C 1
ATOM 5431 O O . PRO B 1 98 ? -23.844 -8.727 -12.062 1 91.06 98 PRO B O 1
ATOM 5434 N N . LYS B 1 99 ? -24.062 -10.93 -11.648 1 95.06 99 LYS B N 1
ATOM 5435 C CA . LYS B 1 99 ? -23.828 -11.359 -13.031 1 95.06 99 LYS B CA 1
ATOM 5436 C C . LYS B 1 99 ? -24.797 -10.672 -13.984 1 95.06 99 LYS B C 1
ATOM 5438 O O . LYS B 1 99 ? -24.406 -10.258 -15.078 1 95.06 99 LYS B O 1
ATOM 5443 N N . ILE B 1 100 ? -26.047 -10.539 -13.523 1 94.12 100 ILE B N 1
ATOM 5444 C CA . ILE B 1 100 ? -27.094 -9.969 -14.367 1 94.12 100 ILE B CA 1
ATOM 5445 C C . ILE B 1 100 ? -26.734 -8.539 -14.742 1 94.12 100 ILE B C 1
ATOM 5447 O O . ILE B 1 100 ? -27.031 -8.086 -15.852 1 94.12 100 ILE B O 1
ATOM 5451 N N . TYR B 1 101 ? -26.047 -7.902 -13.914 1 92.69 101 TYR B N 1
ATOM 5452 C CA . TYR B 1 101 ? -25.625 -6.527 -14.172 1 92.69 101 TYR B CA 1
ATOM 5453 C C . TYR B 1 101 ? -24.719 -6.453 -15.391 1 92.69 101 TYR B C 1
ATOM 5455 O O . TYR B 1 101 ? -24.906 -5.59 -16.25 1 92.69 101 TYR B O 1
ATOM 5463 N N . TYR B 1 102 ? -23.797 -7.309 -15.508 1 94.44 102 TYR B N 1
ATOM 5464 C CA . TYR B 1 102 ? -22.844 -7.312 -16.609 1 94.44 102 TYR B CA 1
ATOM 5465 C C . TYR B 1 102 ? -23.531 -7.672 -17.922 1 94.44 102 TYR B C 1
ATOM 5467 O O . TYR B 1 102 ? -23.219 -7.102 -18.969 1 94.44 102 TYR B O 1
ATOM 5475 N N . GLU B 1 103 ? -24.438 -8.57 -17.812 1 95.75 103 GLU B N 1
ATOM 5476 C CA . GLU B 1 103 ? -25.203 -8.953 -19 1 95.75 103 GLU B CA 1
ATOM 5477 C C . GLU B 1 103 ? -26.031 -7.789 -19.516 1 95.75 103 GLU B C 1
ATOM 5479 O O . GLU B 1 103 ? -26.094 -7.559 -20.719 1 95.75 103 GLU B O 1
ATOM 5484 N N . GLN B 1 104 ? -26.578 -7.086 -18.594 1 93.12 104 GLN B N 1
ATOM 5485 C CA . GLN B 1 104 ? -27.359 -5.914 -18.969 1 93.12 104 GLN B CA 1
ATOM 5486 C C . GLN B 1 104 ? -26.484 -4.828 -19.578 1 93.12 104 GLN B C 1
ATOM 5488 O O . GLN B 1 104 ? -26.875 -4.16 -20.531 1 93.12 104 GLN B O 1
ATOM 5493 N N . CYS B 1 105 ? -25.344 -4.68 -18.969 1 92.06 105 CYS B N 1
ATOM 5494 C CA . CYS B 1 105 ? -24.406 -3.689 -19.484 1 92.06 105 CYS B CA 1
ATOM 5495 C C . CYS B 1 105 ? -23.984 -4.031 -20.906 1 92.06 105 CYS B C 1
ATOM 5497 O O . CYS B 1 105 ? -23.828 -3.143 -21.75 1 92.06 105 CYS B O 1
ATOM 5499 N N . LEU B 1 106 ? -23.781 -5.32 -21.188 1 93.25 106 LEU B N 1
ATOM 5500 C CA . LEU B 1 106 ? -23.422 -5.75 -22.531 1 93.25 106 LEU B CA 1
ATOM 5501 C C . LEU B 1 106 ? -24.531 -5.441 -23.531 1 93.25 106 LEU B C 1
ATOM 5503 O O . LEU B 1 106 ? -24.266 -4.957 -24.641 1 93.25 106 LEU B O 1
ATOM 5507 N N . ASP B 1 107 ? -25.734 -5.707 -23.109 1 90.69 107 ASP B N 1
ATOM 5508 C CA . ASP B 1 107 ? -26.891 -5.422 -23.969 1 90.69 107 ASP B CA 1
ATOM 5509 C C . ASP B 1 107 ? -26.984 -3.93 -24.281 1 90.69 107 ASP B C 1
ATOM 5511 O O . ASP B 1 107 ? -27.266 -3.543 -25.422 1 90.69 107 ASP B O 1
ATOM 5515 N N . ARG B 1 108 ? -26.734 -3.18 -23.281 1 88.31 108 ARG B N 1
ATOM 5516 C CA . ARG B 1 108 ? -26.797 -1.733 -23.453 1 88.31 108 ARG B CA 1
ATOM 5517 C C . ARG B 1 108 ? -25.672 -1.242 -24.359 1 88.31 108 ARG B C 1
ATOM 5519 O O . ARG B 1 108 ? -25.844 -0.291 -25.125 1 88.31 108 ARG B O 1
ATOM 5526 N N . LEU B 1 109 ? -24.531 -1.813 -24.219 1 86.75 109 LEU B N 1
ATOM 5527 C CA . LEU B 1 109 ? -23.391 -1.425 -25.031 1 86.75 109 LEU B CA 1
ATOM 5528 C C . LEU B 1 109 ? -23.672 -1.637 -26.516 1 86.75 109 LEU B C 1
ATOM 5530 O O . LEU B 1 109 ? -23.25 -0.84 -27.344 1 86.75 109 LEU B O 1
ATOM 5534 N N . TYR B 1 110 ? -24.375 -2.684 -26.844 1 86.38 110 TYR B N 1
ATOM 5535 C CA . TYR B 1 110 ? -24.594 -3.037 -28.25 1 86.38 110 TYR B CA 1
ATOM 5536 C C . TYR B 1 110 ? -25.906 -2.482 -28.75 1 86.38 110 TYR B C 1
ATOM 5538 O O . TYR B 1 110 ? -26.078 -2.268 -29.953 1 86.38 110 TYR B O 1
ATOM 5546 N N . ASN B 1 111 ? -26.859 -2.287 -27.875 1 79.31 111 ASN B N 1
ATOM 5547 C CA . ASN B 1 111 ? -28.188 -1.888 -28.328 1 79.31 111 ASN B CA 1
ATOM 5548 C C . ASN B 1 111 ? -28.5 -0.448 -27.938 1 79.31 111 ASN B C 1
ATOM 5550 O O . ASN B 1 111 ? -29.625 0.024 -28.156 1 79.31 111 ASN B O 1
ATOM 5554 N N . SER B 1 112 ? -27.625 0.203 -27.172 1 65.5 112 SER B N 1
ATOM 5555 C CA . SER B 1 112 ? -28.047 1.456 -26.562 1 65.5 112 SER B CA 1
ATOM 5556 C C . SER B 1 112 ? -28.219 2.557 -27.594 1 65.5 112 SER B C 1
ATOM 5558 O O . SER B 1 112 ? -27.422 2.662 -28.531 1 65.5 112 SER B O 1
ATOM 5560 N N . SER B 1 113 ? -29.453 3.088 -27.438 1 62.25 113 SER B N 1
ATOM 5561 C CA . SER B 1 113 ? -29.719 4.371 -28.078 1 62.25 113 SER B CA 1
ATOM 5562 C C . SER B 1 113 ? -28.734 5.441 -27.594 1 62.25 113 SER B C 1
ATOM 5564 O O . SER B 1 113 ? -28.125 5.301 -26.547 1 62.25 113 SER B O 1
ATOM 5566 N N . PRO B 1 114 ? -28.344 6.387 -28.484 1 56.72 114 PRO B N 1
ATOM 5567 C CA . PRO B 1 114 ? -27.391 7.445 -28.141 1 56.72 114 PRO B CA 1
ATOM 5568 C C . PRO B 1 114 ? -27.625 8.023 -26.75 1 56.72 114 PRO B C 1
ATOM 5570 O O . PRO B 1 114 ? -26.688 8.516 -26.125 1 56.72 114 PRO B O 1
ATOM 5573 N N . ALA B 1 115 ? -28.812 7.961 -26.156 1 53.78 115 ALA B N 1
ATOM 5574 C CA . ALA B 1 115 ? -29.141 8.617 -24.891 1 53.78 115 ALA B CA 1
ATOM 5575 C C . ALA B 1 115 ? -28.75 7.738 -23.703 1 53.78 115 ALA B C 1
ATOM 5577 O O . ALA B 1 115 ? -28.609 8.234 -22.578 1 53.78 115 ALA B O 1
ATOM 5578 N N . ASP B 1 116 ? -28.656 6.469 -23.906 1 62.16 116 ASP B N 1
ATOM 5579 C CA . ASP B 1 116 ? -28.453 5.559 -22.781 1 62.16 116 ASP B CA 1
ATOM 5580 C C . ASP B 1 116 ? -27.062 4.941 -22.812 1 62.16 116 ASP B C 1
ATOM 5582 O O . ASP B 1 116 ? -26.922 3.717 -22.875 1 62.16 116 ASP B O 1
ATOM 5586 N N . HIS B 1 117 ? -26.109 5.746 -22.812 1 73.12 117 HIS B N 1
ATOM 5587 C CA . HIS B 1 117 ? -24.75 5.242 -22.969 1 73.12 117 HIS B CA 1
ATOM 5588 C C . HIS B 1 117 ? -24.141 4.887 -21.609 1 73.12 117 HIS B C 1
ATOM 5590 O O . HIS B 1 117 ? -24.469 5.512 -20.594 1 73.12 117 HIS B O 1
ATOM 5596 N N . LEU B 1 118 ? -23.516 3.67 -21.703 1 79.69 118 LEU B N 1
ATOM 5597 C CA . LEU B 1 118 ? -22.75 3.271 -20.516 1 79.69 118 LEU B CA 1
ATOM 5598 C C . LEU B 1 118 ? -21.672 4.293 -20.203 1 79.69 118 LEU B C 1
ATOM 5600 O O . LEU B 1 118 ? -21.078 4.879 -21.109 1 79.69 118 LEU B O 1
ATOM 5604 N N . ASP B 1 119 ? -21.578 4.539 -18.969 1 78.12 119 ASP B N 1
ATOM 5605 C CA . ASP B 1 119 ? -20.5 5.445 -18.594 1 78.12 119 ASP B CA 1
ATOM 5606 C C . ASP B 1 119 ? -19.125 4.844 -18.906 1 78.12 119 ASP B C 1
ATOM 5608 O O . ASP B 1 119 ? -19 3.623 -19.031 1 78.12 119 ASP B O 1
ATOM 5612 N N . GLY B 1 120 ? -18.141 5.602 -19.109 1 77.5 120 GLY B N 1
ATOM 5613 C CA . GLY B 1 120 ? -16.781 5.234 -19.516 1 77.5 120 GLY B CA 1
ATOM 5614 C C . GLY B 1 120 ? -16.188 4.137 -18.656 1 77.5 120 GLY B C 1
ATOM 5615 O O . GLY B 1 120 ? -15.758 3.102 -19.172 1 77.5 120 GLY B O 1
ATOM 5616 N N . PRO B 1 121 ? -16.219 4.297 -17.375 1 80.69 121 PRO B N 1
ATOM 5617 C CA . PRO B 1 121 ? -15.641 3.281 -16.5 1 80.69 121 PRO B CA 1
ATOM 5618 C C . PRO B 1 121 ? -16.344 1.931 -16.609 1 80.69 121 PRO B C 1
ATOM 5620 O O . PRO B 1 121 ? -15.688 0.885 -16.594 1 80.69 121 PRO B O 1
ATOM 5623 N N . THR B 1 122 ? -17.625 1.981 -16.703 1 84.38 122 THR B N 1
ATOM 5624 C CA . THR B 1 122 ? -18.375 0.738 -16.828 1 84.38 122 THR B CA 1
ATOM 5625 C C . THR B 1 122 ? -18.047 0.041 -18.156 1 84.38 122 THR B C 1
ATOM 5627 O O . THR B 1 122 ? -17.922 -1.184 -18.188 1 84.38 122 THR B O 1
ATOM 5630 N N . GLN B 1 123 ? -17.938 0.798 -19.141 1 86 123 GLN B N 1
ATOM 5631 C CA . GLN B 1 123 ? -17.562 0.236 -20.438 1 86 123 GLN B CA 1
ATOM 5632 C C . GLN B 1 123 ? -16.172 -0.402 -20.359 1 86 123 GLN B C 1
ATOM 5634 O O . GLN B 1 123 ? -15.961 -1.496 -20.891 1 86 123 GLN B O 1
ATOM 5639 N N . ALA B 1 124 ? -15.266 0.294 -19.75 1 86.56 124 ALA B N 1
ATOM 5640 C CA . ALA B 1 124 ? -13.906 -0.219 -19.625 1 86.56 124 ALA B CA 1
ATOM 5641 C C . ALA B 1 124 ? -13.891 -1.537 -18.859 1 86.56 124 ALA B C 1
ATOM 5643 O O . ALA B 1 124 ? -13.172 -2.471 -19.234 1 86.56 124 ALA B O 1
ATOM 5644 N N . ILE B 1 125 ? -14.656 -1.608 -17.812 1 90.5 125 ILE B N 1
ATOM 5645 C CA . ILE B 1 125 ? -14.734 -2.811 -16.984 1 90.5 125 ILE B CA 1
ATOM 5646 C C . ILE B 1 125 ? -15.266 -3.975 -17.812 1 90.5 125 ILE B C 1
ATOM 5648 O O . ILE B 1 125 ? -14.727 -5.082 -17.75 1 90.5 125 ILE B O 1
ATOM 5652 N N . LEU B 1 126 ? -16.266 -3.66 -18.578 1 91.81 126 LEU B N 1
ATOM 5653 C CA . LEU B 1 126 ? -16.859 -4.688 -19.422 1 91.81 126 LEU B CA 1
ATOM 5654 C C . LEU B 1 126 ? -15.859 -5.168 -20.469 1 91.81 126 LEU B C 1
ATOM 5656 O O . LEU B 1 126 ? -15.742 -6.371 -20.719 1 91.81 126 LEU B O 1
ATOM 5660 N N . LEU B 1 127 ? -15.164 -4.266 -21.047 1 92.31 127 LEU B N 1
ATOM 5661 C CA . LEU B 1 127 ? -14.164 -4.613 -22.062 1 92.31 127 LEU B CA 1
ATOM 5662 C C . LEU B 1 127 ? -13.031 -5.426 -21.438 1 92.31 127 LEU B C 1
ATOM 5664 O O . LEU B 1 127 ? -12.555 -6.391 -22.031 1 92.31 127 LEU B O 1
ATOM 5668 N N . LEU B 1 128 ? -12.609 -5.078 -20.25 1 93.44 128 LEU B N 1
ATOM 5669 C CA . LEU B 1 128 ? -11.539 -5.801 -19.578 1 93.44 128 LEU B CA 1
ATOM 5670 C C . LEU B 1 128 ? -11.977 -7.215 -19.203 1 93.44 128 LEU B C 1
ATOM 5672 O O . LEU B 1 128 ? -11.188 -8.156 -19.312 1 93.44 128 LEU B O 1
ATOM 5676 N N . ALA B 1 129 ? -13.211 -7.301 -18.766 1 95.38 129 ALA B N 1
ATOM 5677 C CA . ALA B 1 129 ? -13.75 -8.625 -18.438 1 95.38 129 ALA B CA 1
ATOM 5678 C C . ALA B 1 129 ? -13.711 -9.531 -19.672 1 95.38 129 ALA B C 1
ATOM 5680 O O . ALA B 1 129 ? -13.227 -10.664 -19.594 1 95.38 129 ALA B O 1
ATOM 5681 N N . MET B 1 130 ? -14.141 -9.016 -20.75 1 95.94 130 MET B N 1
ATOM 5682 C CA . MET B 1 130 ? -14.148 -9.797 -21.984 1 95.94 130 MET B CA 1
ATOM 5683 C C . MET B 1 130 ? -12.727 -10.055 -22.484 1 95.94 130 MET B C 1
ATOM 5685 O O . MET B 1 130 ? -12.422 -11.141 -22.969 1 95.94 130 MET B O 1
ATOM 5689 N N . ALA B 1 131 ? -11.898 -9.055 -22.344 1 95.12 131 ALA B N 1
ATOM 5690 C CA . ALA B 1 131 ? -10.508 -9.211 -22.766 1 95.12 131 ALA B CA 1
ATOM 5691 C C . ALA B 1 131 ? -9.828 -10.352 -22.016 1 95.12 131 ALA B C 1
ATOM 5693 O O . ALA B 1 131 ? -9.148 -11.188 -22.609 1 95.12 131 ALA B O 1
ATOM 5694 N N . SER B 1 132 ? -10 -10.438 -20.719 1 96.06 132 SER B N 1
ATOM 5695 C CA . SER B 1 132 ? -9.383 -11.469 -19.906 1 96.06 132 SER B CA 1
ATOM 5696 C C . SER B 1 132 ? -9.891 -12.859 -20.281 1 96.06 132 SER B C 1
ATOM 5698 O O . SER B 1 132 ? -9.117 -13.82 -20.297 1 96.06 132 SER B O 1
ATOM 5700 N N . ALA B 1 133 ? -11.141 -12.906 -20.562 1 96.19 133 ALA B N 1
ATOM 5701 C CA . ALA B 1 133 ? -11.75 -14.195 -20.875 1 96.19 133 ALA B CA 1
ATOM 5702 C C . ALA B 1 133 ? -11.344 -14.656 -22.281 1 96.19 133 ALA B C 1
ATOM 5704 O O . ALA B 1 133 ? -11.32 -15.859 -22.547 1 96.19 133 ALA B O 1
ATOM 5705 N N . ALA B 1 134 ? -11 -13.758 -23.141 1 94.88 134 ALA B N 1
ATOM 5706 C CA . ALA B 1 134 ? -10.648 -14.086 -24.531 1 94.88 134 ALA B CA 1
ATOM 5707 C C . ALA B 1 134 ? -9.25 -14.695 -24.609 1 94.88 134 ALA B C 1
ATOM 5709 O O . ALA B 1 134 ? -8.969 -15.492 -25.5 1 94.88 134 ALA B O 1
ATOM 5710 N N . LEU B 1 135 ? -8.406 -14.453 -23.688 1 92.94 135 LEU B N 1
ATOM 5711 C CA . LEU B 1 135 ? -6.988 -14.781 -23.781 1 92.94 135 LEU B CA 1
ATOM 5712 C C . LEU B 1 135 ? -6.773 -16.281 -23.797 1 92.94 135 LEU B C 1
ATOM 5714 O O . LEU B 1 135 ? -5.824 -16.781 -24.422 1 92.94 135 LEU B O 1
ATOM 5718 N N . GLY B 1 136 ? -7.664 -17.031 -23.188 1 90.88 136 GLY B N 1
ATOM 5719 C CA . GLY B 1 136 ? -7.492 -18.469 -23.109 1 90.88 136 GLY B CA 1
ATOM 5720 C C . GLY B 1 136 ? -8.172 -19.219 -24.234 1 90.88 136 GLY B C 1
ATOM 5721 O O . GLY B 1 136 ? -8.125 -20.453 -24.297 1 90.88 136 GLY B O 1
ATOM 5722 N N . THR B 1 137 ? -8.75 -18.5 -25.141 1 91.5 137 THR B N 1
ATOM 5723 C CA . THR B 1 137 ? -9.508 -19.125 -26.219 1 91.5 137 THR B CA 1
ATOM 5724 C C . THR B 1 137 ? -8.758 -19.031 -27.531 1 91.5 137 THR B C 1
ATOM 5726 O O . THR B 1 137 ? -7.66 -18.484 -27.594 1 91.5 137 THR B O 1
ATOM 5729 N N . ASP B 1 138 ? -9.398 -19.578 -28.531 1 89.44 138 ASP B N 1
ATOM 5730 C CA . ASP B 1 138 ? -8.828 -19.516 -29.875 1 89.44 138 ASP B CA 1
ATOM 5731 C C . ASP B 1 138 ? -8.906 -18.094 -30.438 1 89.44 138 ASP B C 1
ATOM 5733 O O . ASP B 1 138 ? -8.203 -17.766 -31.391 1 89.44 138 ASP B O 1
ATOM 5737 N N . HIS B 1 139 ? -9.695 -17.312 -29.797 1 91.31 139 HIS B N 1
ATOM 5738 C CA . HIS B 1 139 ? -9.844 -15.922 -30.203 1 91.31 139 HIS B CA 1
ATOM 5739 C C . HIS B 1 139 ? -9.047 -14.992 -29.312 1 91.31 139 HIS B C 1
ATOM 5741 O O . HIS B 1 139 ? -9.531 -13.922 -28.938 1 91.31 139 HIS B O 1
ATOM 5747 N N . PHE B 1 140 ? -7.867 -15.43 -28.922 1 90.31 140 PHE B N 1
ATOM 5748 C CA . PHE B 1 140 ? -7.051 -14.734 -27.938 1 90.31 140 PHE B CA 1
ATOM 5749 C C . PHE B 1 140 ? -6.672 -13.344 -28.422 1 90.31 140 PHE B C 1
ATOM 5751 O O . PHE B 1 140 ? -6.418 -12.438 -27.625 1 90.31 140 PHE B O 1
ATOM 5758 N N . ALA B 1 141 ? -6.664 -13.102 -29.703 1 88.25 141 ALA B N 1
ATOM 5759 C CA . ALA B 1 141 ? -6.262 -11.812 -30.281 1 88.25 141 ALA B CA 1
ATOM 5760 C C . ALA B 1 141 ? -7.219 -10.703 -29.859 1 88.25 141 ALA B C 1
ATOM 5762 O O . ALA B 1 141 ? -6.816 -9.547 -29.719 1 88.25 141 ALA B O 1
ATOM 5763 N N . TRP B 1 142 ? -8.445 -11.172 -29.641 1 90.56 142 TRP B N 1
ATOM 5764 C CA . TRP B 1 142 ? -9.438 -10.188 -29.203 1 90.56 142 TRP B CA 1
ATOM 5765 C C . TRP B 1 142 ? -9.086 -9.656 -27.812 1 90.56 142 TRP B C 1
ATOM 5767 O O . TRP B 1 142 ? -9.461 -8.531 -27.469 1 90.56 142 TRP B O 1
ATOM 5777 N N . GLY B 1 143 ? -8.43 -10.469 -27 1 91.88 143 GLY B N 1
ATOM 5778 C CA . GLY B 1 143 ? -7.996 -9.984 -25.688 1 91.88 143 GLY B CA 1
ATOM 5779 C C . GLY B 1 143 ? -7.113 -8.758 -25.781 1 91.88 143 GLY B C 1
ATOM 5780 O O . GLY B 1 143 ? -7.34 -7.773 -25.062 1 91.88 143 GLY B O 1
ATOM 5781 N N . ASP B 1 144 ? -6.277 -8.711 -26.703 1 87.12 144 ASP B N 1
ATOM 5782 C CA . ASP B 1 144 ? -5.348 -7.602 -26.875 1 87.12 144 ASP B CA 1
ATOM 5783 C C . ASP B 1 144 ? -6.051 -6.379 -27.453 1 87.12 144 ASP B C 1
ATOM 5785 O O . ASP B 1 144 ? -5.793 -5.25 -27.031 1 87.12 144 ASP B O 1
ATOM 5789 N N . VAL B 1 145 ? -6.895 -6.641 -28.359 1 87.81 145 VAL B N 1
ATOM 5790 C CA . VAL B 1 145 ? -7.609 -5.551 -29.016 1 87.81 145 VAL B CA 1
ATOM 5791 C C . VAL B 1 145 ? -8.469 -4.809 -28 1 87.81 145 VAL B C 1
ATOM 5793 O O . VAL B 1 145 ? -8.461 -3.576 -27.938 1 87.81 145 VAL B O 1
ATOM 5796 N N . LEU B 1 146 ? -9.195 -5.59 -27.25 1 90.62 146 LEU B N 1
ATOM 5797 C CA . LEU B 1 146 ? -10.07 -4.988 -26.25 1 90.62 146 LEU B CA 1
ATOM 5798 C C . LEU B 1 146 ? -9.266 -4.242 -25.188 1 90.62 146 LEU B C 1
ATOM 5800 O O . LEU B 1 146 ? -9.648 -3.148 -24.766 1 90.62 146 LEU B O 1
ATOM 5804 N N . PHE B 1 147 ? -8.18 -4.789 -24.828 1 89.38 147 PHE B N 1
ATOM 5805 C CA . PHE B 1 147 ? -7.336 -4.164 -23.812 1 89.38 147 PHE B CA 1
ATOM 5806 C C . PHE B 1 147 ? -6.762 -2.848 -24.328 1 89.38 147 PHE B C 1
ATOM 5808 O O . PHE B 1 147 ? -6.699 -1.861 -23.594 1 89.38 147 PHE B O 1
ATOM 5815 N N . GLU B 1 148 ? -6.363 -2.809 -25.516 1 83.81 148 GLU B N 1
ATOM 5816 C CA . GLU B 1 148 ? -5.801 -1.597 -26.094 1 83.81 148 GLU B CA 1
ATOM 5817 C C . GLU B 1 148 ? -6.844 -0.486 -26.188 1 83.81 148 GLU B C 1
ATOM 5819 O O . GLU B 1 148 ? -6.516 0.692 -26.031 1 83.81 148 GLU B O 1
ATOM 5824 N N . ARG B 1 149 ? -8.023 -0.907 -26.344 1 82.06 149 ARG 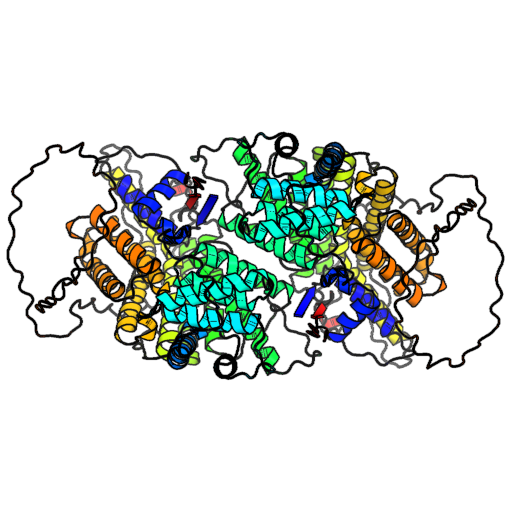B N 1
ATOM 5825 C CA . ARG B 1 149 ? -9.102 0.074 -26.375 1 82.06 149 ARG B CA 1
ATOM 5826 C C . ARG B 1 149 ? -9.297 0.719 -25 1 82.06 149 ARG B C 1
ATOM 5828 O O . ARG B 1 149 ? -9.531 1.925 -24.906 1 82.06 149 ARG B O 1
ATOM 5835 N N . VAL B 1 150 ? -9.227 -0.105 -24.031 1 84 150 VAL B N 1
ATOM 5836 C CA . VAL B 1 150 ? -9.375 0.409 -22.672 1 84 150 VAL B CA 1
ATOM 5837 C C . VAL B 1 150 ? -8.203 1.323 -22.328 1 84 150 VAL B C 1
ATOM 5839 O O . VAL B 1 150 ? -8.391 2.395 -21.75 1 84 150 VAL B O 1
ATOM 5842 N N . LYS B 1 151 ? -7.043 0.951 -22.656 1 76.69 151 LYS B N 1
ATOM 5843 C CA . LYS B 1 151 ? -5.844 1.731 -22.359 1 76.69 151 LYS B CA 1
ATOM 5844 C C . LYS B 1 151 ? -5.918 3.115 -23 1 76.69 151 LYS B C 1
ATOM 5846 O O . LYS B 1 151 ? -5.504 4.105 -22.391 1 76.69 151 LYS B O 1
ATOM 5851 N N . ALA B 1 152 ? -6.406 3.189 -24.109 1 69.5 152 ALA B N 1
ATOM 5852 C CA . ALA B 1 152 ? -6.531 4.445 -24.844 1 69.5 152 ALA B CA 1
ATOM 5853 C C . ALA B 1 152 ? -7.551 5.371 -24.172 1 69.5 152 ALA B C 1
ATOM 5855 O O . ALA B 1 152 ? -7.414 6.594 -24.234 1 69.5 152 ALA B O 1
ATOM 5856 N N . SER B 1 153 ? -8.508 4.742 -23.531 1 64.94 153 SER B N 1
ATOM 5857 C CA . SER B 1 153 ? -9.562 5.531 -22.906 1 64.94 153 SER B CA 1
ATOM 5858 C C . SER B 1 153 ? -9.211 5.898 -21.469 1 64.94 153 SER B C 1
ATOM 5860 O O . SER B 1 153 ? -9.781 6.832 -20.906 1 64.94 153 SER B O 1
ATOM 5862 N N . LEU B 1 154 ? -8.32 5.148 -20.734 1 62.31 154 LEU B N 1
ATOM 5863 C CA . LEU B 1 154 ? -8.008 5.215 -19.312 1 62.31 154 LEU B CA 1
ATOM 5864 C C . LEU B 1 154 ? -7.266 6.508 -18.969 1 62.31 154 LEU B C 1
ATOM 5866 O O . LEU B 1 154 ? -7.398 7.031 -17.875 1 62.31 154 LEU B O 1
ATOM 5870 N N . THR B 1 155 ? -6.457 6.969 -19.859 1 55.09 155 THR B N 1
ATOM 5871 C CA . THR B 1 155 ? -5.754 8.188 -19.5 1 55.09 155 THR B CA 1
ATOM 5872 C C . THR B 1 155 ? -6.707 9.188 -18.844 1 55.09 155 THR B C 1
ATOM 5874 O O . THR B 1 155 ? -6.293 10.016 -18.031 1 55.09 155 THR B O 1
ATOM 5877 N N . ALA B 1 156 ? -8.008 8.805 -18.984 1 46.72 156 ALA B N 1
ATOM 5878 C CA . ALA B 1 156 ? -9 9.766 -18.5 1 46.72 156 ALA B CA 1
ATOM 5879 C C . ALA B 1 156 ? -9.547 9.344 -17.141 1 46.72 156 ALA B C 1
ATOM 5881 O O . ALA B 1 156 ? -10.094 10.172 -16.406 1 46.72 156 ALA B O 1
ATOM 5882 N N . PHE B 1 157 ? -9.383 7.984 -16.828 1 45.84 157 PHE B N 1
ATOM 5883 C CA . PHE B 1 157 ? -10.172 7.504 -15.695 1 45.84 157 PHE B CA 1
ATOM 5884 C C . PHE B 1 157 ? -9.273 6.891 -14.625 1 45.84 157 PHE B C 1
ATOM 5886 O O . PHE B 1 157 ? -9.688 5.969 -13.922 1 45.84 157 PHE B O 1
ATOM 5893 N N . ASP B 1 158 ? -8.062 7.254 -14.461 1 51.62 158 ASP B N 1
ATOM 5894 C CA . ASP B 1 158 ? -7.086 6.582 -13.609 1 51.62 158 ASP B CA 1
ATOM 5895 C C . ASP B 1 158 ? -7.617 6.426 -12.188 1 51.62 158 ASP B C 1
ATOM 5897 O O . ASP B 1 158 ? -7.02 5.727 -11.367 1 51.62 158 ASP B O 1
ATOM 5901 N N . ASP B 1 159 ? -8.797 6.879 -11.953 1 54.19 159 ASP B N 1
ATOM 5902 C CA . ASP B 1 159 ? -9.133 7 -10.539 1 54.19 159 ASP B CA 1
ATOM 5903 C C . ASP B 1 159 ? -10.148 5.941 -10.125 1 54.19 159 ASP B C 1
ATOM 5905 O O . ASP B 1 159 ? -10.656 5.969 -9 1 54.19 159 ASP B O 1
ATOM 5909 N N . VAL B 1 160 ? -10.43 4.895 -11.023 1 59.97 160 VAL B N 1
ATOM 5910 C CA . VAL B 1 160 ? -11.531 4.047 -10.578 1 59.97 160 VAL B CA 1
ATOM 5911 C C . VAL B 1 160 ? -10.984 2.727 -10.047 1 59.97 160 VAL B C 1
ATOM 5913 O O . VAL B 1 160 ? -10.359 1.966 -10.781 1 59.97 160 VAL B O 1
ATOM 5916 N N . THR B 1 161 ? -11.234 2.43 -8.781 1 66.62 161 THR B N 1
ATOM 5917 C CA . THR B 1 161 ? -10.75 1.277 -8.023 1 66.62 161 THR B CA 1
ATOM 5918 C C . THR B 1 161 ? -11.086 -0.022 -8.75 1 66.62 161 THR B C 1
ATOM 5920 O O . THR B 1 161 ? -10.234 -0.896 -8.898 1 66.62 161 THR B O 1
ATOM 5923 N N . ASP B 1 162 ? -12.258 -0.163 -9.25 1 76.38 162 ASP B N 1
ATOM 5924 C CA . ASP B 1 162 ? -12.719 -1.411 -9.859 1 76.38 162 ASP B CA 1
ATOM 5925 C C . ASP B 1 162 ? -11.977 -1.694 -11.164 1 76.38 162 ASP B C 1
ATOM 5927 O O . ASP B 1 162 ? -11.625 -2.842 -11.445 1 76.38 162 ASP B O 1
ATOM 5931 N N . MET B 1 163 ? -11.711 -0.695 -11.773 1 80 163 MET B N 1
ATOM 5932 C CA . MET B 1 163 ? -11.008 -0.863 -13.039 1 80 163 MET B CA 1
ATOM 5933 C C . MET B 1 163 ? -9.609 -1.432 -12.812 1 80 163 MET B C 1
ATOM 5935 O O . MET B 1 163 ? -9.148 -2.266 -13.594 1 80 163 MET B O 1
ATOM 5939 N N . LEU B 1 164 ? -9.078 -1.031 -11.727 1 85 164 LEU B N 1
ATOM 5940 C CA . LEU B 1 164 ? -7.723 -1.475 -11.422 1 85 164 LEU B CA 1
ATOM 5941 C C . LEU B 1 164 ? -7.691 -2.973 -11.141 1 85 164 LEU B C 1
ATOM 5943 O O . LEU B 1 164 ? -6.734 -3.658 -11.508 1 85 164 LEU B O 1
ATOM 5947 N N . ARG B 1 165 ? -8.672 -3.533 -10.594 1 89.88 165 ARG B N 1
ATOM 5948 C CA . ARG B 1 165 ? -8.742 -4.961 -10.305 1 89.88 165 ARG B CA 1
ATOM 5949 C C . ARG B 1 165 ? -8.906 -5.777 -11.578 1 89.88 165 ARG B C 1
ATOM 5951 O O . ARG B 1 165 ? -8.281 -6.828 -11.734 1 89.88 165 ARG B O 1
ATOM 5958 N N . PHE B 1 166 ? -9.773 -5.242 -12.391 1 91.81 166 PHE B N 1
ATOM 5959 C CA . PHE B 1 166 ? -9.969 -5.926 -13.664 1 91.81 166 PHE B CA 1
ATOM 5960 C C . PHE B 1 166 ? -8.711 -5.855 -14.516 1 91.81 166 PHE B C 1
ATOM 5962 O O . PHE B 1 166 ? -8.383 -6.805 -15.234 1 91.81 166 PHE B O 1
ATOM 5969 N N . TYR B 1 167 ? -8.07 -4.746 -14.398 1 90.25 167 TYR B N 1
ATOM 5970 C CA . TYR B 1 167 ? -6.785 -4.609 -15.07 1 90.25 167 TYR B CA 1
ATOM 5971 C C . TYR B 1 167 ? -5.785 -5.629 -14.539 1 90.25 167 TYR B C 1
ATOM 5973 O O . TYR B 1 167 ? -5.062 -6.262 -15.32 1 90.25 167 TYR B O 1
ATOM 5981 N N . ALA B 1 168 ? -5.766 -5.805 -13.258 1 92.31 168 ALA B N 1
ATOM 5982 C CA . ALA B 1 168 ? -4.883 -6.781 -12.625 1 92.31 168 ALA B CA 1
ATOM 5983 C C . ALA B 1 168 ? -5.203 -8.195 -13.102 1 92.31 168 ALA B C 1
ATOM 5985 O O . ALA B 1 168 ? -4.297 -9 -13.344 1 92.31 168 ALA B O 1
ATOM 5986 N N . ASN B 1 169 ? -6.43 -8.453 -13.219 1 93.25 169 ASN B N 1
ATOM 5987 C CA . ASN B 1 169 ? -6.836 -9.766 -13.703 1 93.25 169 ASN B CA 1
ATOM 5988 C C . ASN B 1 169 ? -6.316 -10.031 -15.117 1 93.25 169 ASN B C 1
ATOM 5990 O O . ASN B 1 169 ? -5.863 -11.141 -15.414 1 93.25 169 ASN B O 1
ATOM 5994 N N . TYR B 1 170 ? -6.527 -9.047 -15.922 1 93.12 170 TYR B N 1
ATOM 5995 C CA . TYR B 1 170 ? -6.023 -9.188 -17.281 1 93.12 170 TYR B CA 1
ATOM 5996 C C . TYR B 1 170 ? -4.516 -9.422 -17.281 1 93.12 170 TYR B C 1
ATOM 5998 O O . TYR B 1 170 ? -4.02 -10.289 -18 1 93.12 170 TYR B O 1
ATOM 6006 N N . GLN B 1 171 ? -3.785 -8.633 -16.516 1 91.19 171 GLN B N 1
ATOM 6007 C CA . GLN B 1 171 ? -2.334 -8.766 -16.438 1 91.19 171 GLN B CA 1
ATOM 6008 C C . GLN B 1 171 ? -1.935 -10.125 -15.891 1 91.19 171 GLN B C 1
ATOM 6010 O O . GLN B 1 171 ? -0.912 -10.688 -16.297 1 91.19 171 GLN B O 1
ATOM 6015 N N . ASN B 1 172 ? -2.705 -10.609 -14.969 1 92.06 172 ASN B N 1
ATOM 6016 C CA . ASN B 1 172 ? -2.441 -11.938 -14.422 1 92.06 172 ASN B CA 1
ATOM 6017 C C . ASN B 1 172 ? -2.545 -13.016 -15.5 1 92.06 172 ASN B C 1
ATOM 6019 O O . ASN B 1 172 ? -1.707 -13.914 -15.562 1 92.06 172 ASN B O 1
ATOM 6023 N N . GLU B 1 173 ? -3.523 -12.898 -16.344 1 93 173 GLU B N 1
ATOM 6024 C CA . GLU B 1 173 ? -3.705 -13.844 -17.438 1 93 173 GLU B CA 1
ATOM 6025 C C . GLU B 1 173 ? -2.623 -13.68 -18.5 1 93 173 GLU B C 1
ATOM 6027 O O . GLU B 1 173 ? -2.33 -14.609 -19.25 1 93 173 GLU B O 1
ATOM 6032 N N . GLN B 1 174 ? -2.029 -12.492 -18.5 1 89.06 174 GLN B N 1
ATOM 6033 C CA . GLN B 1 174 ? -0.947 -12.227 -19.438 1 89.06 174 GLN B CA 1
ATOM 6034 C C . GLN B 1 174 ? 0.398 -12.672 -18.875 1 89.06 174 GLN B C 1
ATOM 6036 O O . GLN B 1 174 ? 1.397 -12.711 -19.594 1 89.06 174 GLN B O 1
ATOM 6041 N N . GLY B 1 175 ? 0.416 -13.008 -17.672 1 86.56 175 GLY B N 1
ATOM 6042 C CA . GLY B 1 175 ? 1.657 -13.445 -17.047 1 86.56 175 GLY B CA 1
ATOM 6043 C C . GLY B 1 175 ? 2.594 -12.297 -16.719 1 86.56 175 GLY B C 1
ATOM 6044 O O . GLY B 1 175 ? 3.797 -12.375 -16.984 1 86.56 175 GLY B O 1
ATOM 6045 N N . ARG B 1 176 ? 2.047 -11.219 -16.172 1 86.81 176 ARG B N 1
ATOM 6046 C CA . ARG B 1 176 ? 2.828 -10.062 -15.75 1 86.81 176 ARG B CA 1
ATOM 6047 C C . ARG B 1 176 ? 2.648 -9.789 -14.258 1 86.81 176 ARG B C 1
ATOM 6049 O O . ARG B 1 176 ? 1.933 -8.867 -13.875 1 86.81 176 ARG B O 1
ATOM 6056 N N . PRO B 1 177 ? 3.389 -10.492 -13.445 1 88.38 177 PRO B N 1
ATOM 6057 C CA . PRO B 1 177 ? 3.152 -10.438 -12.008 1 88.38 177 PRO B CA 1
ATOM 6058 C C . PRO B 1 177 ? 3.455 -9.062 -11.414 1 88.38 177 PRO B C 1
ATOM 6060 O O . PRO B 1 177 ? 2.764 -8.617 -10.492 1 88.38 177 PRO B O 1
ATOM 6063 N N . ASN B 1 178 ? 4.48 -8.367 -11.891 1 86.94 178 ASN B N 1
ATOM 6064 C CA . ASN B 1 178 ? 4.793 -7.043 -11.352 1 86.94 178 ASN B CA 1
ATOM 6065 C C . ASN B 1 178 ? 3.654 -6.059 -11.594 1 86.94 178 ASN B C 1
ATOM 6067 O O . ASN B 1 178 ? 3.299 -5.281 -10.703 1 86.94 178 ASN B O 1
ATOM 6071 N N . SER B 1 179 ? 3.145 -6.109 -12.781 1 86.81 179 SER B N 1
ATOM 6072 C CA . SER B 1 179 ? 2.02 -5.238 -13.102 1 86.81 179 SER B CA 1
ATOM 6073 C C . SER B 1 179 ? 0.816 -5.539 -12.211 1 86.81 179 SER B C 1
ATOM 6075 O O . SER B 1 179 ? 0.129 -4.621 -11.758 1 86.81 179 SER B O 1
ATOM 6077 N N . VAL B 1 180 ? 0.568 -6.801 -12.047 1 91.75 180 VAL B N 1
ATOM 6078 C CA . VAL B 1 180 ? -0.527 -7.199 -11.172 1 91.75 180 VAL B CA 1
ATOM 6079 C C . VAL B 1 180 ? -0.313 -6.617 -9.773 1 91.75 180 VAL B C 1
ATOM 6081 O O . VAL B 1 180 ? -1.225 -6.016 -9.203 1 91.75 180 VAL B O 1
ATOM 6084 N N . PHE B 1 181 ? 0.919 -6.738 -9.258 1 93.75 181 PHE B N 1
ATOM 6085 C CA . PHE B 1 181 ? 1.272 -6.254 -7.93 1 93.75 181 PHE B CA 1
ATOM 6086 C C . PHE B 1 181 ? 1.013 -4.754 -7.812 1 93.75 181 PHE B C 1
ATOM 6088 O O . PHE B 1 181 ? 0.44 -4.293 -6.824 1 93.75 181 PHE B O 1
ATOM 6095 N N . LEU B 1 182 ? 1.375 -4.016 -8.805 1 90.19 182 LEU B N 1
ATOM 6096 C CA . LEU B 1 182 ? 1.231 -2.566 -8.789 1 90.19 182 LEU B CA 1
ATOM 6097 C C . LEU B 1 182 ? -0.238 -2.164 -8.852 1 90.19 182 LEU B C 1
ATOM 6099 O O . LEU B 1 182 ? -0.682 -1.289 -8.102 1 90.19 182 LEU B O 1
ATOM 6103 N N . HIS B 1 183 ? -1.014 -2.82 -9.688 1 89.81 183 HIS B N 1
ATOM 6104 C CA . HIS B 1 183 ? -2.418 -2.461 -9.844 1 89.81 183 HIS B CA 1
ATOM 6105 C C . HIS B 1 183 ? -3.23 -2.848 -8.617 1 89.81 183 HIS B C 1
ATOM 6107 O O . HIS B 1 183 ? -4.129 -2.113 -8.203 1 89.81 183 HIS B O 1
ATOM 6113 N N . LEU B 1 184 ? -2.922 -4.008 -8.094 1 94.12 184 LEU B N 1
ATOM 6114 C CA . LEU B 1 184 ? -3.609 -4.395 -6.863 1 94.12 184 LEU B CA 1
ATOM 6115 C C . LEU B 1 184 ? -3.271 -3.438 -5.727 1 94.12 184 LEU B C 1
ATOM 6117 O O . LEU B 1 184 ? -4.137 -3.104 -4.914 1 94.12 184 LEU B O 1
ATOM 6121 N N . GLY B 1 185 ? -2.016 -3.035 -5.676 1 93.62 185 GLY B N 1
ATOM 6122 C CA . GLY B 1 185 ? -1.632 -2.043 -4.684 1 93.62 185 GLY B CA 1
ATOM 6123 C C . GLY B 1 185 ? -2.406 -0.745 -4.805 1 93.62 185 GLY B C 1
ATOM 6124 O O . GLY B 1 185 ? -2.873 -0.198 -3.805 1 93.62 185 GLY B O 1
ATOM 6125 N N . SER B 1 186 ? -2.518 -0.286 -6.02 1 89.81 186 SER B N 1
ATOM 6126 C CA . SER B 1 186 ? -3.277 0.935 -6.266 1 89.81 186 SER B CA 1
ATOM 6127 C C . SER B 1 186 ? -4.746 0.758 -5.895 1 89.81 186 SER B C 1
ATOM 6129 O O . SER B 1 186 ? -5.359 1.662 -5.328 1 89.81 186 SER B O 1
ATOM 6131 N N . ALA B 1 187 ? -5.281 -0.354 -6.277 1 91.81 187 ALA B N 1
ATOM 6132 C CA . ALA B 1 187 ? -6.668 -0.638 -5.922 1 91.81 187 ALA B CA 1
ATOM 6133 C C . ALA B 1 187 ? -6.859 -0.654 -4.41 1 91.81 187 ALA B C 1
ATOM 6135 O O . ALA B 1 187 ? -7.863 -0.152 -3.898 1 91.81 187 ALA B O 1
ATOM 6136 N N . SER B 1 188 ? -5.914 -1.239 -3.707 1 94.38 188 SER B N 1
ATOM 6137 C CA . SER B 1 188 ? -5.984 -1.309 -2.25 1 94.38 188 SER B CA 1
ATOM 6138 C C . SER B 1 188 ? -5.941 0.083 -1.628 1 94.38 188 SER B C 1
ATOM 6140 O O . SER B 1 188 ? -6.695 0.376 -0.697 1 94.38 188 SER B O 1
ATOM 6142 N N . ARG B 1 189 ? -5.059 0.929 -2.135 1 92.88 189 ARG B N 1
ATOM 6143 C CA . ARG B 1 189 ? -4.945 2.293 -1.63 1 92.88 189 ARG B CA 1
ATOM 6144 C C . ARG B 1 189 ? -6.246 3.062 -1.831 1 92.88 189 ARG B C 1
ATOM 6146 O O . ARG B 1 189 ? -6.672 3.812 -0.95 1 92.88 189 ARG B O 1
ATOM 6153 N N . LYS B 1 190 ? -6.82 2.881 -2.959 1 89.5 190 LYS B N 1
ATOM 6154 C CA . LYS B 1 190 ? -8.086 3.551 -3.236 1 89.5 190 LYS B CA 1
ATOM 6155 C C . LYS B 1 190 ? -9.203 3.021 -2.336 1 89.5 190 LYS B C 1
ATOM 6157 O O . LYS B 1 190 ? -10.07 3.781 -1.904 1 89.5 190 LYS B O 1
ATOM 6162 N N . ALA B 1 191 ? -9.188 1.739 -2.156 1 91.5 191 ALA B N 1
ATOM 6163 C CA . ALA B 1 191 ? -10.188 1.147 -1.264 1 91.5 191 ALA B CA 1
ATOM 6164 C C . ALA B 1 191 ? -10.07 1.728 0.144 1 91.5 191 ALA B C 1
ATOM 6166 O O . ALA B 1 191 ? -11.086 2.039 0.776 1 91.5 191 ALA B O 1
ATOM 6167 N N . LEU B 1 192 ? -8.883 1.907 0.668 1 92.19 192 LEU B N 1
ATOM 6168 C CA . LEU B 1 192 ? -8.664 2.479 1.992 1 92.19 192 LEU B CA 1
ATOM 6169 C C . LEU B 1 192 ? -9.094 3.939 2.035 1 92.19 192 LEU B C 1
ATOM 6171 O O . LEU B 1 192 ? -9.672 4.391 3.029 1 92.19 192 LEU B O 1
ATOM 6175 N N . SER B 1 193 ? -8.758 4.609 0.912 1 88.38 193 SER B N 1
ATOM 6176 C CA . SER B 1 193 ? -9.156 6.012 0.831 1 88.38 193 SER B CA 1
ATOM 6177 C C . SER B 1 193 ? -10.672 6.156 0.878 1 88.38 193 SER B C 1
ATOM 6179 O O . SER B 1 193 ? -11.195 7.141 1.407 1 88.38 193 SER B O 1
ATOM 6181 N N . ALA B 1 194 ? -11.375 5.141 0.302 1 84.62 194 ALA B N 1
ATOM 6182 C CA . ALA B 1 194 ? -12.836 5.164 0.265 1 84.62 194 ALA B CA 1
ATOM 6183 C C . ALA B 1 194 ? -13.43 4.637 1.57 1 84.62 194 ALA B C 1
ATOM 6185 O O . ALA B 1 194 ? -14.641 4.699 1.779 1 84.62 194 ALA B O 1
ATOM 6186 N N . GLY B 1 195 ? -12.633 4.094 2.434 1 87.94 195 GLY B N 1
ATOM 6187 C CA . GLY B 1 195 ? -13.086 3.594 3.723 1 87.94 195 GLY B CA 1
ATOM 6188 C C . GLY B 1 195 ? -13.75 2.232 3.633 1 87.94 195 GLY B C 1
ATOM 6189 O O . GLY B 1 195 ? -14.562 1.874 4.488 1 87.94 195 GLY B O 1
ATOM 6190 N N . LEU B 1 196 ? -13.406 1.44 2.586 1 89.75 196 LEU B N 1
ATOM 6191 C CA . LEU B 1 196 ? -14.055 0.149 2.379 1 89.75 196 LEU B CA 1
ATOM 6192 C C . LEU B 1 196 ? -13.648 -0.842 3.467 1 89.75 196 LEU B C 1
ATOM 6194 O O . LEU B 1 196 ? -14.297 -1.878 3.639 1 89.75 196 LEU B O 1
ATOM 6198 N N . HIS B 1 197 ? -12.578 -0.628 4.18 1 91.31 197 HIS B N 1
ATOM 6199 C CA . HIS B 1 197 ? -12.078 -1.549 5.195 1 91.31 197 HIS B CA 1
ATOM 6200 C C . HIS B 1 197 ? -12.844 -1.395 6.504 1 91.31 197 HIS B C 1
ATOM 6202 O O . HIS B 1 197 ? -12.609 -2.135 7.461 1 91.31 197 HIS B O 1
ATOM 6208 N N . LYS B 1 198 ? -13.742 -0.441 6.488 1 86.5 198 LYS B N 1
ATOM 6209 C CA . LYS B 1 198 ? -14.578 -0.2 7.664 1 86.5 198 LYS B CA 1
ATOM 6210 C C . LYS B 1 198 ? -16.062 -0.269 7.316 1 86.5 198 LYS B C 1
ATOM 6212 O O . LYS B 1 198 ? -16.453 0.087 6.203 1 86.5 198 LYS B O 1
ATOM 6217 N N . ASP B 1 199 ? -16.844 -0.736 8.266 1 80.81 199 ASP B N 1
ATOM 6218 C CA . ASP B 1 199 ? -18.297 -0.713 8.055 1 80.81 199 ASP B CA 1
ATOM 6219 C C . ASP B 1 199 ? -18.844 0.702 8.203 1 80.81 199 ASP B C 1
ATOM 6221 O O . ASP B 1 199 ? -18.344 1.489 9.008 1 80.81 199 ASP B O 1
ATOM 6225 N N . VAL B 1 200 ? -19.703 0.988 7.285 1 66.31 200 VAL B N 1
ATOM 6226 C CA . VAL B 1 200 ? -20.359 2.287 7.379 1 66.31 200 VAL B CA 1
ATOM 6227 C C . VAL B 1 200 ? -21.344 2.287 8.555 1 66.31 200 VAL B C 1
ATOM 6229 O O . VAL B 1 200 ? -22.016 1.284 8.812 1 66.31 200 VAL B O 1
ATOM 6232 N N . PRO B 1 201 ? -21.141 3.35 9.297 1 59.03 201 PRO B N 1
ATOM 6233 C CA . PRO B 1 201 ? -22.078 3.41 10.422 1 59.03 201 PRO B CA 1
ATOM 6234 C C . PRO B 1 201 ? -23.531 3.275 9.992 1 59.03 201 PRO B C 1
ATOM 6236 O O . PRO B 1 201 ? -23.891 3.648 8.867 1 59.03 201 PRO B O 1
ATOM 6239 N N . HIS B 1 202 ? -24.312 2.457 10.602 1 54.28 202 HIS B N 1
ATOM 6240 C CA . HIS B 1 202 ? -25.703 2.061 10.367 1 54.28 202 HIS B CA 1
ATOM 6241 C C . HIS B 1 202 ? -26.562 3.264 10.016 1 54.28 202 HIS B C 1
ATOM 6243 O O . HIS B 1 202 ? -27.609 3.117 9.375 1 54.28 202 HIS B O 1
ATOM 6249 N N . ASP B 1 203 ? -26.078 4.34 10.469 1 52.03 203 ASP B N 1
ATOM 6250 C CA . ASP B 1 203 ? -27 5.449 10.258 1 52.03 203 ASP B CA 1
ATOM 6251 C C . ASP B 1 203 ? -27.031 5.867 8.789 1 52.03 203 ASP B C 1
ATOM 6253 O O . ASP B 1 203 ? -27.859 6.688 8.383 1 52.03 203 ASP B O 1
ATOM 6257 N N . VAL B 1 204 ? -26.125 5.344 8.094 1 53.09 204 VAL B N 1
ATOM 6258 C CA . VAL B 1 204 ? -26.094 5.723 6.68 1 53.09 204 VAL B CA 1
ATOM 6259 C C . VAL B 1 204 ? -27.078 4.844 5.898 1 53.09 204 VAL B C 1
ATOM 6261 O O . VAL B 1 204 ? -27.141 3.631 6.121 1 53.09 204 VAL B O 1
ATOM 6264 N N . ASP B 1 205 ? -28.062 5.398 5.461 1 56.69 205 ASP B N 1
ATOM 6265 C CA . ASP B 1 205 ? -29.094 4.715 4.676 1 56.69 205 ASP B CA 1
ATOM 6266 C C . ASP B 1 205 ? -28.469 3.826 3.604 1 56.69 205 ASP B C 1
ATOM 6268 O O . ASP B 1 205 ? -28.312 4.246 2.455 1 56.69 205 ASP B O 1
ATOM 6272 N N . GLN B 1 206 ? -27.797 2.891 4.145 1 68.5 206 GLN B N 1
ATOM 6273 C CA . GLN B 1 206 ? -27.312 1.938 3.154 1 68.5 206 GLN B CA 1
ATOM 6274 C C . GLN B 1 206 ? -28.219 0.714 3.076 1 68.5 206 GLN B C 1
ATOM 6276 O O . GLN B 1 206 ? -28.719 0.237 4.098 1 68.5 206 GLN B O 1
ATOM 6281 N N . THR B 1 207 ? -28.641 0.405 1.864 1 79.19 207 THR B N 1
ATOM 6282 C CA . THR B 1 207 ? -29.391 -0.82 1.633 1 79.19 207 THR B CA 1
ATOM 6283 C C . THR B 1 207 ? -28.531 -2.049 1.91 1 79.19 207 THR B C 1
ATOM 6285 O O . THR B 1 207 ? -27.312 -1.986 1.817 1 79.19 207 THR B O 1
ATOM 6288 N N . PRO B 1 208 ? -29.156 -3.006 2.396 1 81.31 208 PRO B N 1
ATOM 6289 C CA . PRO B 1 208 ? -28.406 -4.246 2.625 1 81.31 208 PRO B CA 1
ATOM 6290 C C . PRO B 1 208 ? -27.594 -4.684 1.405 1 81.31 208 PRO B C 1
ATOM 6292 O O . PRO B 1 208 ? -26.516 -5.266 1.55 1 81.31 208 PRO B O 1
ATOM 6295 N N . GLU B 1 209 ? -28.125 -4.395 0.316 1 82.62 209 GLU B N 1
ATOM 6296 C CA . GLU B 1 209 ? -27.438 -4.758 -0.915 1 82.62 209 GLU B CA 1
ATOM 6297 C C . GLU B 1 209 ? -26.141 -3.965 -1.067 1 82.62 209 GLU B C 1
ATOM 6299 O O . GLU B 1 209 ? -25.109 -4.512 -1.479 1 82.62 209 GLU B O 1
ATOM 6304 N N . ASN B 1 210 ? -26.234 -2.779 -0.706 1 82.44 210 ASN B N 1
ATOM 6305 C CA . ASN B 1 210 ? -25.047 -1.927 -0.78 1 82.44 210 ASN B CA 1
ATOM 6306 C C . ASN B 1 210 ? -23.984 -2.35 0.233 1 82.44 210 ASN B C 1
ATOM 6308 O O . ASN B 1 210 ? -22.797 -2.312 -0.061 1 82.44 210 ASN B O 1
ATOM 6312 N N . ILE B 1 211 ? -24.5 -2.738 1.314 1 84.69 211 ILE B N 1
ATOM 6313 C CA . ILE B 1 211 ? -23.594 -3.193 2.359 1 84.69 211 ILE B CA 1
ATOM 6314 C C . ILE B 1 211 ? -22.859 -4.453 1.896 1 84.69 211 ILE B C 1
ATOM 6316 O O . ILE B 1 211 ? -21.641 -4.566 2.043 1 84.69 211 ILE B O 1
ATOM 6320 N N . GLU B 1 212 ? -23.609 -5.305 1.307 1 88.69 212 GLU B N 1
ATOM 6321 C CA . GLU B 1 212 ? -23.016 -6.555 0.83 1 88.69 212 GLU B CA 1
ATOM 6322 C C . GLU B 1 212 ? -22.031 -6.297 -0.305 1 88.69 212 GLU B C 1
ATOM 6324 O O . GLU B 1 212 ? -20.969 -6.918 -0.36 1 88.69 212 GLU B O 1
ATOM 6329 N N . GLU B 1 213 ? -22.375 -5.41 -1.13 1 87.62 213 GLU B N 1
ATOM 6330 C CA . GLU B 1 213 ? -21.484 -5.074 -2.236 1 87.62 213 GLU B CA 1
ATOM 6331 C C . GLU B 1 213 ? -20.172 -4.508 -1.728 1 87.62 213 GLU B C 1
ATOM 6333 O O . GLU B 1 213 ? -19.109 -4.82 -2.268 1 87.62 213 GLU B O 1
ATOM 6338 N N . ARG B 1 214 ? -20.266 -3.727 -0.732 1 89 214 ARG B N 1
ATOM 6339 C CA . ARG B 1 214 ? -19.062 -3.154 -0.138 1 89 214 ARG B CA 1
ATOM 6340 C C . ARG B 1 214 ? -18.203 -4.234 0.511 1 89 214 ARG B C 1
ATOM 6342 O O . ARG B 1 214 ? -16.984 -4.242 0.351 1 89 214 ARG B O 1
ATOM 6349 N N . ARG B 1 215 ? -18.844 -5.078 1.18 1 91.5 215 ARG B N 1
ATOM 6350 C CA . ARG B 1 215 ? -18.125 -6.148 1.86 1 91.5 215 ARG B CA 1
ATOM 6351 C C . ARG B 1 215 ? -17.453 -7.078 0.857 1 91.5 215 ARG B C 1
ATOM 6353 O O . ARG B 1 215 ? -16.266 -7.398 0.995 1 91.5 215 ARG B O 1
ATOM 6360 N N . VAL B 1 216 ? -18.172 -7.406 -0.161 1 93.81 216 VAL B N 1
ATOM 6361 C CA . VAL B 1 216 ? -17.641 -8.297 -1.182 1 93.81 216 VAL B CA 1
ATOM 6362 C C . VAL B 1 216 ? -16.484 -7.617 -1.904 1 93.81 216 VAL B C 1
ATOM 6364 O O . VAL B 1 216 ? -15.469 -8.25 -2.207 1 93.81 216 VAL B O 1
ATOM 6367 N N . THR B 1 217 ? -16.672 -6.363 -2.15 1 92.25 217 THR B N 1
ATOM 6368 C CA . THR B 1 217 ? -15.625 -5.609 -2.844 1 92.25 217 THR B CA 1
ATOM 6369 C C . THR B 1 217 ? -14.336 -5.594 -2.029 1 92.25 217 THR B C 1
ATOM 6371 O O . THR B 1 217 ? -13.258 -5.855 -2.561 1 92.25 217 THR B O 1
ATOM 6374 N N . PHE B 1 218 ? -14.414 -5.352 -0.784 1 94.75 218 PHE B N 1
ATOM 6375 C CA . PHE B 1 218 ? -13.219 -5.266 0.044 1 94.75 218 PHE B CA 1
ATOM 6376 C C . PHE B 1 218 ? -12.562 -6.633 0.2 1 94.75 218 PHE B C 1
ATOM 6378 O O . PHE B 1 218 ? -11.359 -6.777 -0.018 1 94.75 218 PHE B O 1
ATOM 6385 N N . TRP B 1 219 ? -13.352 -7.586 0.58 1 96.5 219 TRP B N 1
ATOM 6386 C CA . TRP B 1 219 ? -12.781 -8.891 0.892 1 96.5 219 TRP B CA 1
ATOM 6387 C C . TRP B 1 219 ? -12.227 -9.555 -0.364 1 96.5 219 TRP B C 1
ATOM 6389 O O . TRP B 1 219 ? -11.227 -10.273 -0.306 1 96.5 219 TRP B O 1
ATOM 6399 N N . SER B 1 220 ? -12.914 -9.406 -1.478 1 96.19 220 SER B N 1
ATOM 6400 C CA . SER B 1 220 ? -12.352 -9.938 -2.713 1 96.19 220 SER B CA 1
ATOM 6401 C C . SER B 1 220 ? -11.008 -9.289 -3.029 1 96.19 220 SER B C 1
ATOM 6403 O O . SER B 1 220 ? -10.094 -9.945 -3.535 1 96.19 220 SER B O 1
ATOM 6405 N N . LEU B 1 221 ? -10.891 -8.008 -2.764 1 96 221 LEU B N 1
ATOM 6406 C CA . LEU B 1 221 ? -9.617 -7.32 -2.941 1 96 221 LEU B CA 1
ATOM 6407 C C . LEU B 1 221 ? -8.578 -7.848 -1.966 1 96 221 LEU B C 1
ATOM 6409 O O . LEU B 1 221 ? -7.422 -8.07 -2.342 1 96 221 LEU B O 1
ATOM 6413 N N . TYR B 1 222 ? -8.961 -7.996 -0.737 1 97.38 222 TYR B N 1
ATOM 6414 C CA . TYR B 1 222 ? -8.062 -8.547 0.277 1 97.38 222 TYR B CA 1
ATOM 6415 C C . TYR B 1 222 ? -7.531 -9.914 -0.151 1 97.38 222 TYR B C 1
ATOM 6417 O O . TYR B 1 222 ? -6.34 -10.195 -0.002 1 97.38 222 TYR B O 1
ATOM 6425 N N . ILE B 1 223 ? -8.391 -10.727 -0.668 1 97.44 223 ILE B N 1
ATOM 6426 C CA . ILE B 1 223 ? -8.023 -12.07 -1.106 1 97.44 223 ILE B CA 1
ATOM 6427 C C . ILE B 1 223 ? -6.996 -11.977 -2.23 1 97.44 223 ILE B C 1
ATOM 6429 O O . ILE B 1 223 ? -5.93 -12.594 -2.154 1 97.44 223 ILE B O 1
ATOM 6433 N N . TYR B 1 224 ? -7.344 -11.242 -3.207 1 96.69 224 TYR B N 1
ATOM 6434 C CA . TYR B 1 224 ? -6.473 -11.148 -4.371 1 96.69 224 TYR B CA 1
ATOM 6435 C C . TYR B 1 224 ? -5.117 -10.562 -3.996 1 96.69 224 TYR B C 1
ATOM 6437 O O . TYR B 1 224 ? -4.078 -11.062 -4.426 1 96.69 224 TYR B O 1
ATOM 6445 N N . GLU B 1 225 ? -5.133 -9.547 -3.195 1 96.75 225 GLU B N 1
ATOM 6446 C CA . GLU B 1 225 ? -3.914 -8.883 -2.74 1 96.75 225 GLU B CA 1
ATOM 6447 C C . GLU B 1 225 ? -3.053 -9.828 -1.907 1 96.75 225 GLU B C 1
ATOM 6449 O O . GLU B 1 225 ? -1.843 -9.922 -2.119 1 96.75 225 GLU B O 1
ATOM 6454 N N . THR B 1 226 ? -3.635 -10.5 -1.008 1 96.94 226 THR B N 1
ATOM 6455 C CA . THR B 1 226 ? -2.91 -11.375 -0.096 1 96.94 226 THR B CA 1
ATOM 6456 C C . THR B 1 226 ? -2.309 -12.562 -0.849 1 96.94 226 THR B C 1
ATOM 6458 O O . THR B 1 226 ? -1.127 -12.867 -0.684 1 96.94 226 THR B O 1
ATOM 6461 N N . TRP B 1 227 ? -3.145 -13.117 -1.58 1 95.44 227 TRP B N 1
ATOM 6462 C CA . TRP B 1 227 ? -2.684 -14.281 -2.334 1 95.44 227 TRP B CA 1
ATOM 6463 C C . TRP B 1 227 ? -1.548 -13.898 -3.277 1 95.44 227 TRP B C 1
ATOM 6465 O O . TRP B 1 227 ? -0.526 -14.594 -3.338 1 95.44 227 TRP B O 1
ATOM 6475 N N . PHE B 1 228 ? -1.733 -12.836 -3.955 1 95.56 228 PHE B N 1
ATOM 6476 C CA . PHE B 1 228 ? -0.744 -12.477 -4.961 1 95.56 228 PHE B CA 1
ATOM 6477 C C . PHE B 1 228 ? 0.563 -12.047 -4.309 1 95.56 228 PHE B C 1
ATOM 6479 O O . PHE B 1 228 ? 1.646 -12.344 -4.812 1 95.56 228 PHE B O 1
ATOM 6486 N N . CYS B 1 229 ? 0.455 -11.289 -3.244 1 96.06 229 CYS B N 1
ATOM 6487 C CA . CYS B 1 229 ? 1.659 -10.906 -2.514 1 96.06 229 CYS B CA 1
ATOM 6488 C C . CYS B 1 229 ? 2.406 -12.133 -2.014 1 96.06 229 CYS B C 1
ATOM 6490 O O . CYS B 1 229 ? 3.639 -12.164 -2.025 1 96.06 229 CYS B O 1
ATOM 6492 N N . PHE B 1 230 ? 1.71 -13.133 -1.577 1 95 230 PHE B N 1
ATOM 6493 C CA . PHE B 1 230 ? 2.311 -14.391 -1.16 1 95 230 PHE B CA 1
ATOM 6494 C C . PHE B 1 230 ? 3.031 -15.055 -2.326 1 95 230 PHE B C 1
ATOM 6496 O O . PHE B 1 230 ? 4.109 -15.633 -2.15 1 95 230 PHE B O 1
ATOM 6503 N N . HIS B 1 231 ? 2.426 -14.875 -3.479 1 91.38 231 HIS B N 1
ATOM 6504 C CA . HIS B 1 231 ? 2.947 -15.453 -4.711 1 91.38 231 HIS B CA 1
ATOM 6505 C C . HIS B 1 231 ? 4.262 -14.797 -5.117 1 91.38 231 HIS B C 1
ATOM 6507 O O . HIS B 1 231 ? 5.184 -15.477 -5.578 1 91.38 231 HIS B O 1
ATOM 6513 N N . VAL B 1 232 ? 4.371 -13.562 -4.953 1 91.19 232 VAL B N 1
ATOM 6514 C CA . VAL B 1 232 ? 5.559 -12.859 -5.43 1 91.19 232 VAL B CA 1
ATOM 6515 C C . VAL B 1 232 ? 6.527 -12.633 -4.27 1 91.19 232 VAL B C 1
ATOM 6517 O O . VAL B 1 232 ? 7.656 -12.188 -4.473 1 91.19 232 VAL B O 1
ATOM 6520 N N . GLY B 1 233 ? 6.094 -12.953 -3.045 1 92 233 GLY B N 1
ATOM 6521 C CA . GLY B 1 233 ? 6.938 -12.789 -1.871 1 92 233 GLY B CA 1
ATOM 6522 C C . GLY B 1 233 ? 7.137 -11.344 -1.474 1 92 233 GLY B C 1
ATOM 6523 O O . GLY B 1 233 ? 8.242 -10.938 -1.104 1 92 233 GLY B O 1
ATOM 6524 N N . ARG B 1 234 ? 6.156 -10.531 -1.687 1 93.19 234 ARG B N 1
ATOM 6525 C CA . ARG B 1 234 ? 6.195 -9.109 -1.336 1 93.19 234 ARG B CA 1
ATOM 6526 C C . ARG B 1 234 ? 5.16 -8.789 -0.263 1 93.19 234 ARG B C 1
ATOM 6528 O O . ARG B 1 234 ? 4.191 -9.531 -0.082 1 93.19 234 ARG B O 1
ATOM 6535 N N . PRO B 1 235 ? 5.379 -7.73 0.499 1 93.25 235 PRO B N 1
ATOM 6536 C CA . PRO B 1 235 ? 4.418 -7.379 1.547 1 93.25 235 PRO B CA 1
ATOM 6537 C C . PRO B 1 235 ? 3.068 -6.93 0.985 1 93.25 235 PRO B C 1
ATOM 6539 O O . PRO B 1 235 ? 3.016 -6.285 -0.065 1 93.25 235 PRO B O 1
ATOM 6542 N N . SER B 1 236 ? 2.055 -7.277 1.696 1 94.62 236 SER B N 1
ATOM 6543 C CA . SER B 1 236 ? 0.702 -6.875 1.327 1 94.62 236 SER B CA 1
ATOM 6544 C C . SER B 1 236 ? 0.406 -5.449 1.777 1 94.62 236 SER B C 1
ATOM 6546 O O . SER B 1 236 ? 0.977 -4.973 2.762 1 94.62 236 SER B O 1
ATOM 6548 N N . SER B 1 237 ? -0.458 -4.809 1.038 1 92.88 237 SER B N 1
ATOM 6549 C CA . SER B 1 237 ? -0.865 -3.447 1.375 1 92.88 237 SER B CA 1
ATOM 6550 C C . SER B 1 237 ? -2.027 -3.447 2.361 1 92.88 237 SER B C 1
ATOM 6552 O O . SER B 1 237 ? -2.346 -2.414 2.955 1 92.88 237 SER B O 1
ATOM 6554 N N . LEU B 1 238 ? -2.627 -4.523 2.506 1 94.56 238 LEU B N 1
ATOM 6555 C CA . LEU B 1 238 ? -3.777 -4.621 3.396 1 94.56 238 LEU B CA 1
ATOM 6556 C C . LEU B 1 238 ? -3.451 -5.484 4.613 1 94.56 238 LEU B C 1
ATOM 6558 O O . LEU B 1 238 ? -2.986 -6.617 4.469 1 94.56 238 LEU B O 1
ATOM 6562 N N . ASN B 1 239 ? -3.639 -4.91 5.738 1 91.69 239 ASN B N 1
ATOM 6563 C CA . ASN B 1 239 ? -3.426 -5.621 6.992 1 91.69 239 ASN B CA 1
ATOM 6564 C C . ASN B 1 239 ? -4.734 -5.836 7.746 1 91.69 239 ASN B C 1
ATOM 6566 O O . ASN B 1 239 ? -5.547 -4.918 7.859 1 91.69 239 ASN B O 1
ATOM 6570 N N . LEU B 1 240 ? -4.863 -6.98 8.289 1 89.25 240 LEU B N 1
ATOM 6571 C CA . LEU B 1 240 ? -6.102 -7.352 8.961 1 89.25 240 LEU B CA 1
ATOM 6572 C C . LEU B 1 240 ? -6.312 -6.504 10.211 1 89.25 240 LEU B C 1
ATOM 6574 O O . LEU B 1 240 ? -7.449 -6.297 10.641 1 89.25 240 LEU B O 1
ATOM 6578 N N . LYS B 1 241 ? -5.262 -6.027 10.766 1 84.81 241 LYS B N 1
ATOM 6579 C CA . LYS B 1 241 ? -5.363 -5.215 11.977 1 84.81 241 LYS B CA 1
ATOM 6580 C C . LYS B 1 241 ? -6.145 -3.932 11.719 1 84.81 241 LYS B C 1
ATOM 6582 O O . LYS B 1 241 ? -6.711 -3.344 12.641 1 84.81 241 LYS B O 1
ATOM 6587 N N . ASP B 1 242 ? -6.152 -3.514 10.492 1 87.75 242 ASP B N 1
ATOM 6588 C CA . ASP B 1 242 ? -6.789 -2.252 10.133 1 87.75 242 ASP B CA 1
ATOM 6589 C C . ASP B 1 242 ? -8.211 -2.479 9.625 1 87.75 242 ASP B C 1
ATOM 6591 O O . ASP B 1 242 ? -8.891 -1.529 9.234 1 87.75 242 ASP B O 1
ATOM 6595 N N . VAL B 1 243 ? -8.633 -3.748 9.586 1 89.38 243 VAL B N 1
ATOM 6596 C CA . VAL B 1 243 ? -9.898 -4.094 8.945 1 89.38 243 VAL B CA 1
ATOM 6597 C C . VAL B 1 243 ? -10.992 -4.234 10.008 1 89.38 243 VAL B C 1
ATOM 6599 O O . VAL B 1 243 ? -10.836 -4.984 10.969 1 89.38 243 VAL B O 1
ATOM 6602 N N . ALA B 1 244 ? -12.016 -3.457 9.875 1 87.06 244 ALA B N 1
ATOM 6603 C CA . ALA B 1 244 ? -13.18 -3.533 10.758 1 87.06 244 ALA B CA 1
ATOM 6604 C C . ALA B 1 244 ? -14.477 -3.65 9.961 1 87.06 244 ALA B C 1
ATOM 6606 O O . ALA B 1 244 ? -15.414 -2.883 10.172 1 87.06 244 ALA B O 1
ATOM 6607 N N . ILE B 1 245 ? -14.5 -4.496 9.023 1 90 245 ILE B N 1
ATOM 6608 C CA . ILE B 1 245 ? -15.672 -4.754 8.195 1 90 245 ILE B CA 1
ATOM 6609 C C . ILE B 1 245 ? -16.094 -6.215 8.336 1 90 245 ILE B C 1
ATOM 6611 O O . ILE B 1 245 ? -15.242 -7.105 8.438 1 90 245 ILE B O 1
ATOM 6615 N N . GLU B 1 246 ? -17.359 -6.418 8.375 1 91.31 246 GLU B N 1
ATOM 6616 C CA . GLU B 1 246 ? -17.875 -7.777 8.539 1 91.31 246 GLU B CA 1
ATOM 6617 C C . GLU B 1 246 ? -17.656 -8.602 7.273 1 91.31 246 GLU B C 1
ATOM 6619 O O . GLU B 1 246 ? -17.469 -8.047 6.188 1 91.31 246 GLU B O 1
ATOM 6624 N N . TYR B 1 247 ? -17.703 -9.898 7.414 1 94 247 TYR B N 1
ATOM 6625 C CA . TYR B 1 247 ? -17.562 -10.805 6.281 1 94 247 TYR B CA 1
ATOM 6626 C C . TYR B 1 247 ? -18.781 -10.727 5.371 1 94 247 TYR B C 1
ATOM 6628 O O . TYR B 1 247 ? -19.891 -10.438 5.828 1 94 247 TYR B O 1
ATOM 6636 N N . PRO B 1 248 ? -18.547 -10.93 4.133 1 93.06 248 PRO B N 1
ATOM 6637 C CA . PRO B 1 248 ? -19.688 -10.945 3.215 1 93.06 248 PRO B CA 1
ATOM 6638 C C . PRO B 1 248 ? -20.562 -12.18 3.391 1 93.06 248 PRO B C 1
ATOM 6640 O O . PRO B 1 248 ? -20.141 -13.164 4.008 1 93.06 248 PRO B O 1
ATOM 6643 N N . GLN B 1 249 ? -21.75 -12.094 2.852 1 91.38 249 GLN B N 1
ATOM 6644 C CA . GLN B 1 249 ? -22.688 -13.219 2.869 1 91.38 249 GLN B CA 1
ATOM 6645 C C . GLN B 1 249 ? -22.281 -14.281 1.852 1 91.38 249 GLN B C 1
ATOM 6647 O O . GLN B 1 249 ? -22.594 -15.461 2.025 1 91.38 249 GLN B O 1
ATOM 6652 N N . ASP B 1 250 ? -21.594 -13.898 0.873 1 91.69 250 ASP B N 1
ATOM 6653 C CA . ASP B 1 250 ? -21.109 -14.852 -0.118 1 91.69 250 ASP B CA 1
ATOM 6654 C C . ASP B 1 250 ? -20.172 -15.891 0.523 1 91.69 250 ASP B C 1
ATOM 6656 O O . ASP B 1 250 ? -19.062 -15.562 0.937 1 91.69 250 ASP B O 1
ATOM 6660 N N . GLN B 1 251 ? -20.562 -17.109 0.471 1 93.19 251 GLN B N 1
ATOM 6661 C CA . GLN B 1 251 ? -19.875 -18.156 1.199 1 93.19 251 GLN B CA 1
ATOM 6662 C C . GLN B 1 251 ? -18.5 -18.469 0.578 1 93.19 251 GLN B C 1
ATOM 6664 O O . GLN B 1 251 ? -17.562 -18.828 1.282 1 93.19 251 GLN B O 1
ATOM 6669 N N . PHE B 1 252 ? -18.422 -18.391 -0.68 1 95.88 252 PHE B N 1
ATOM 6670 C CA . PHE B 1 252 ? -17.156 -18.688 -1.334 1 95.88 252 PHE B CA 1
ATOM 6671 C C . PHE B 1 252 ? -16.109 -17.641 -1.006 1 95.88 252 PHE B C 1
ATOM 6673 O O . PHE B 1 252 ? -14.961 -17.969 -0.711 1 95.88 252 PHE B O 1
ATOM 6680 N N . ILE B 1 253 ? -16.5 -16.359 -1.067 1 96.12 253 ILE B N 1
ATOM 6681 C CA . ILE B 1 253 ? -15.594 -15.273 -0.72 1 96.12 253 ILE B CA 1
ATOM 6682 C C . ILE B 1 253 ? -15.188 -15.391 0.747 1 96.12 253 ILE B C 1
ATOM 6684 O O . ILE B 1 253 ? -14.023 -15.156 1.097 1 96.12 253 ILE B O 1
ATOM 6688 N N . ARG B 1 254 ? -16.109 -15.727 1.556 1 95.25 254 ARG B N 1
ATOM 6689 C CA . ARG B 1 254 ? -15.812 -15.922 2.971 1 95.25 254 ARG B CA 1
ATOM 6690 C C . ARG B 1 254 ? -14.789 -17.031 3.164 1 95.25 254 ARG B C 1
ATOM 6692 O O . ARG B 1 254 ? -13.867 -16.906 3.973 1 95.25 254 ARG B O 1
ATOM 6699 N N . LEU B 1 255 ? -14.969 -18.094 2.473 1 96.69 255 LEU B N 1
ATOM 6700 C CA . LEU B 1 255 ? -14.055 -19.234 2.527 1 96.69 255 LEU B CA 1
ATOM 6701 C C . LEU B 1 255 ? -12.641 -18.812 2.121 1 96.69 255 LEU B C 1
ATOM 6703 O O . LEU B 1 255 ? -11.672 -19.125 2.816 1 96.69 255 LEU B O 1
ATOM 6707 N N . LEU B 1 256 ? -12.555 -18.141 1.017 1 97.62 256 LEU B N 1
ATOM 6708 C CA . LEU B 1 256 ? -11.258 -17.703 0.526 1 97.62 256 LEU B CA 1
ATOM 6709 C C . LEU B 1 256 ? -10.617 -16.703 1.489 1 97.62 256 LEU B C 1
ATOM 6711 O O . LEU B 1 256 ? -9.398 -16.703 1.674 1 97.62 256 LEU B O 1
ATOM 6715 N N . ALA B 1 257 ? -11.445 -15.828 2.059 1 96.31 257 ALA B N 1
ATOM 6716 C CA . ALA B 1 257 ? -10.93 -14.859 3.027 1 96.31 257 ALA B CA 1
ATOM 6717 C C . ALA B 1 257 ? -10.312 -15.57 4.23 1 96.31 257 ALA B C 1
ATOM 6719 O O . ALA B 1 257 ? -9.242 -15.172 4.707 1 96.31 257 ALA B O 1
ATOM 6720 N N . GLN B 1 258 ? -10.906 -16.562 4.672 1 95.94 258 GLN B N 1
ATOM 6721 C CA . GLN B 1 258 ? -10.383 -17.312 5.809 1 95.94 258 GLN B CA 1
ATOM 6722 C C . GLN B 1 258 ? -9.062 -18 5.461 1 95.94 258 GLN B C 1
ATOM 6724 O O . GLN B 1 258 ? -8.141 -18.016 6.273 1 95.94 258 GLN B O 1
ATOM 6729 N N . LEU B 1 259 ? -9.039 -18.562 4.328 1 97.38 259 LEU B N 1
ATOM 6730 C CA . LEU B 1 259 ? -7.781 -19.156 3.885 1 97.38 259 LEU B CA 1
ATOM 6731 C C . LEU B 1 259 ? -6.676 -18.109 3.818 1 97.38 259 LEU B C 1
ATOM 6733 O O . LEU B 1 259 ? -5.539 -18.375 4.215 1 97.38 259 LEU B O 1
ATOM 6737 N N . CYS B 1 260 ? -7.016 -16.938 3.316 1 97.12 260 CYS B N 1
ATOM 6738 C CA . CYS B 1 260 ? -6.027 -15.875 3.186 1 97.12 260 CYS B CA 1
ATOM 6739 C C . CYS B 1 260 ? -5.547 -15.406 4.551 1 97.12 260 CYS B C 1
ATOM 6741 O O . CYS B 1 260 ? -4.402 -14.977 4.699 1 97.12 260 CYS B O 1
ATOM 6743 N N . LYS B 1 261 ? -6.352 -15.477 5.543 1 95.88 261 LYS B N 1
ATOM 6744 C CA . LYS B 1 261 ? -5.895 -15.195 6.902 1 95.88 261 LYS B CA 1
ATOM 6745 C C . LYS B 1 261 ? -4.797 -16.156 7.328 1 95.88 261 LYS B C 1
ATOM 6747 O O . LYS B 1 261 ? -3.828 -15.758 7.977 1 95.88 261 LYS B O 1
ATOM 6752 N N . THR B 1 262 ? -4.973 -17.359 6.957 1 96.88 262 THR B N 1
ATOM 6753 C CA . THR B 1 262 ? -3.951 -18.359 7.262 1 96.88 262 THR B CA 1
ATOM 6754 C C . THR B 1 262 ? -2.68 -18.094 6.461 1 96.88 262 THR B C 1
ATOM 6756 O O . THR B 1 262 ? -1.571 -18.328 6.949 1 96.88 262 THR B O 1
ATOM 6759 N N . ILE B 1 263 ? -2.857 -17.703 5.207 1 97.19 263 ILE B N 1
ATOM 6760 C CA . ILE B 1 263 ? -1.703 -17.312 4.402 1 97.19 263 ILE B CA 1
ATOM 6761 C C . ILE B 1 263 ? -0.919 -16.219 5.125 1 97.19 263 ILE B C 1
ATOM 6763 O O . ILE B 1 263 ? 0.313 -16.266 5.168 1 97.19 263 ILE B O 1
ATOM 6767 N N . THR B 1 264 ? -1.665 -15.273 5.688 1 95.25 264 THR B N 1
ATOM 6768 C CA . THR B 1 264 ? -1.027 -14.18 6.406 1 95.25 264 THR B CA 1
ATOM 6769 C C . THR B 1 264 ? -0.223 -14.703 7.594 1 95.25 264 THR B C 1
ATOM 6771 O O . THR B 1 264 ? 0.851 -14.18 7.902 1 95.25 264 THR B O 1
ATOM 6774 N N . ARG B 1 265 ? -0.652 -15.703 8.242 1 94.69 265 ARG B N 1
ATOM 6775 C CA . ARG B 1 265 ? 0.098 -16.328 9.32 1 94.69 265 ARG B CA 1
ATOM 6776 C C . ARG B 1 265 ? 1.405 -16.922 8.812 1 94.69 265 ARG B C 1
ATOM 6778 O O . ARG B 1 265 ? 2.451 -16.781 9.445 1 94.69 265 ARG B O 1
ATOM 6785 N N . SER B 1 266 ? 1.298 -17.609 7.723 1 94.69 266 SER B N 1
ATOM 6786 C CA . SER B 1 266 ? 2.504 -18.188 7.145 1 94.69 266 SER B CA 1
ATOM 6787 C C . SER B 1 266 ? 3.533 -17.109 6.816 1 94.69 266 SER B C 1
ATOM 6789 O O . SER B 1 266 ? 4.723 -17.281 7.094 1 94.69 266 SER B O 1
ATOM 6791 N N . VAL B 1 267 ? 3.072 -16.047 6.25 1 92.94 267 VAL B N 1
ATOM 6792 C CA . VAL B 1 267 ? 3.955 -14.945 5.871 1 92.94 267 VAL B CA 1
ATOM 6793 C C . VAL B 1 267 ? 4.605 -14.352 7.117 1 92.94 267 VAL B C 1
ATOM 6795 O O . VAL B 1 267 ? 5.816 -14.109 7.141 1 92.94 267 VAL B O 1
ATOM 6798 N N . ASN B 1 268 ? 3.842 -14.172 8.156 1 89.69 268 ASN B N 1
ATOM 6799 C CA . ASN B 1 268 ? 4.312 -13.477 9.352 1 89.69 268 ASN B CA 1
ATOM 6800 C C . ASN B 1 268 ? 5.145 -14.391 10.242 1 89.69 268 ASN B C 1
ATOM 6802 O O . ASN B 1 268 ? 6.156 -13.961 10.805 1 89.69 268 ASN B O 1
ATOM 6806 N N . GLU B 1 269 ? 4.75 -15.617 10.328 1 91.44 269 GLU B N 1
ATOM 6807 C CA . GLU B 1 269 ? 5.336 -16.469 11.359 1 91.44 269 GLU B CA 1
ATOM 6808 C C . GLU B 1 269 ? 6.441 -17.359 10.781 1 91.44 269 GLU B C 1
ATOM 6810 O O . GLU B 1 269 ? 7.367 -17.75 11.492 1 91.44 269 GLU B O 1
ATOM 6815 N N . ILE B 1 270 ? 6.348 -17.688 9.523 1 91.75 270 ILE B N 1
ATOM 6816 C CA . ILE B 1 270 ? 7.371 -18.531 8.922 1 91.75 270 ILE B CA 1
ATOM 6817 C C . ILE B 1 270 ? 8.422 -17.672 8.234 1 91.75 270 ILE B C 1
ATOM 6819 O O . ILE B 1 270 ? 9.625 -17.828 8.469 1 91.75 270 ILE B O 1
ATOM 6823 N N . TYR B 1 271 ? 7.969 -16.734 7.5 1 87.69 271 TYR B N 1
ATOM 6824 C CA . TYR B 1 271 ? 8.891 -16 6.641 1 87.69 271 TYR B CA 1
ATOM 6825 C C . TYR B 1 271 ? 9.242 -14.648 7.25 1 87.69 271 TYR B C 1
ATOM 6827 O O . TYR B 1 271 ? 10.258 -14.055 6.898 1 87.69 271 TYR B O 1
ATOM 6835 N N . GLY B 1 272 ? 8.391 -14.117 8.133 1 81 272 GLY B N 1
ATOM 6836 C CA . GLY B 1 272 ? 8.562 -12.773 8.648 1 81 272 GLY B CA 1
ATOM 6837 C C . GLY B 1 272 ? 9.383 -12.727 9.922 1 81 272 GLY B C 1
ATOM 6838 O O . GLY B 1 272 ? 9.797 -11.648 10.359 1 81 272 GLY B O 1
ATOM 6839 N N . GLN B 1 273 ? 9.664 -13.797 10.516 1 77.44 273 GLN B N 1
ATOM 6840 C CA . GLN B 1 273 ? 10.375 -13.828 11.789 1 77.44 273 GLN B CA 1
ATOM 6841 C C . GLN B 1 273 ? 11.711 -14.562 11.656 1 77.44 273 GLN B C 1
ATOM 6843 O O . GLN B 1 273 ? 11.852 -15.445 10.805 1 77.44 273 GLN B O 1
ATOM 6848 N N . ARG B 1 274 ? 12.562 -14.078 12.461 1 74.5 274 ARG B N 1
ATOM 6849 C CA . ARG B 1 274 ? 13.828 -14.797 12.555 1 74.5 274 ARG B CA 1
ATOM 6850 C C . ARG B 1 274 ? 13.703 -16.016 13.445 1 74.5 274 ARG B C 1
ATOM 6852 O O . ARG B 1 274 ? 13.172 -15.93 14.562 1 74.5 274 ARG B O 1
ATOM 6859 N N . HIS B 1 275 ? 14.047 -17.094 12.867 1 76.06 275 HIS B N 1
ATOM 6860 C CA . HIS B 1 275 ? 13.969 -18.328 13.625 1 76.06 275 HIS B CA 1
ATOM 6861 C C . HIS B 1 275 ? 15.352 -18.812 14.062 1 76.06 275 HIS B C 1
ATOM 6863 O O . HIS B 1 275 ? 16.266 -18.922 13.234 1 76.06 275 HIS B O 1
ATOM 6869 N N . GLU B 1 276 ? 15.492 -19.047 15.32 1 69.56 276 GLU B N 1
ATOM 6870 C CA . GLU B 1 276 ? 16.766 -19.547 15.836 1 69.56 276 GLU B CA 1
ATOM 6871 C C . GLU B 1 276 ? 16.781 -21.062 15.867 1 69.56 276 GLU B C 1
ATOM 6873 O O . GLU B 1 276 ? 17.844 -21.672 15.945 1 69.56 276 GLU B O 1
ATOM 6878 N N . SER B 1 277 ? 15.609 -21.594 15.812 1 77.12 277 SER B N 1
ATOM 6879 C CA . SER B 1 277 ? 15.461 -23.047 15.898 1 77.12 277 SER B CA 1
ATOM 6880 C C . SER B 1 277 ? 14.57 -23.578 14.773 1 77.12 277 SER B C 1
ATOM 6882 O O . SER B 1 277 ? 13.445 -23.109 14.594 1 77.12 277 SER B O 1
ATOM 6884 N N . LEU B 1 278 ? 15.086 -24.594 14.062 1 83.69 278 LEU B N 1
ATOM 6885 C CA . LEU B 1 278 ? 14.305 -25.203 12.992 1 83.69 278 LEU B CA 1
ATOM 6886 C C . LEU B 1 278 ? 13.141 -26 13.562 1 83.69 278 LEU B C 1
ATOM 6888 O O . LEU B 1 278 ? 12.078 -26.094 12.945 1 83.69 278 LEU B O 1
ATOM 6892 N N . LEU B 1 279 ? 13.414 -26.578 14.664 1 83.81 279 LEU B N 1
ATOM 6893 C CA . LEU B 1 279 ? 12.367 -27.359 15.312 1 83.81 279 LEU B CA 1
ATOM 6894 C C . LEU B 1 279 ? 11.203 -26.469 15.727 1 83.81 279 LEU B C 1
ATOM 6896 O O . LEU B 1 279 ? 10.039 -26.844 15.602 1 83.81 279 LEU B O 1
ATOM 6900 N N . HIS B 1 280 ? 11.562 -25.328 16.234 1 84.12 280 HIS B N 1
ATOM 6901 C CA . HIS B 1 280 ? 10.516 -24.359 16.578 1 84.12 280 HIS B CA 1
ATOM 6902 C C . HIS B 1 280 ? 9.734 -23.922 15.344 1 84.12 280 HIS B C 1
ATOM 6904 O O . HIS B 1 280 ? 8.508 -23.812 15.383 1 84.12 280 HIS B O 1
ATOM 6910 N N . MET B 1 281 ? 10.406 -23.703 14.297 1 88.12 281 MET B N 1
ATOM 6911 C CA . MET B 1 281 ? 9.758 -23.344 13.039 1 88.12 281 MET B CA 1
ATOM 6912 C C . MET B 1 281 ? 8.812 -24.453 12.57 1 88.12 281 MET B C 1
ATOM 6914 O O . MET B 1 281 ? 7.738 -24.172 12.039 1 88.12 281 MET B O 1
ATOM 6918 N N . TRP B 1 282 ? 9.234 -25.656 12.734 1 90.25 282 TRP B N 1
ATOM 6919 C CA . TRP B 1 282 ? 8.422 -26.797 12.344 1 90.25 282 TRP B CA 1
ATOM 6920 C C . TRP B 1 282 ? 7.125 -26.844 13.148 1 90.25 282 TRP B C 1
ATOM 6922 O O . TRP B 1 282 ? 6.062 -27.156 12.602 1 90.25 282 TRP B O 1
ATOM 6932 N N . ARG B 1 283 ? 7.188 -26.516 14.367 1 91.56 283 ARG B N 1
ATOM 6933 C CA . ARG B 1 283 ? 5.992 -26.5 15.203 1 91.56 283 ARG B CA 1
ATOM 6934 C C . ARG B 1 283 ? 5.012 -25.422 14.734 1 91.56 283 ARG B C 1
ATOM 6936 O O . ARG B 1 283 ? 3.799 -25.641 14.734 1 91.56 283 ARG B O 1
ATOM 6943 N N . VAL B 1 284 ? 5.582 -24.312 14.391 1 92.88 284 VAL B N 1
ATOM 6944 C CA . VAL B 1 284 ? 4.75 -23.219 13.875 1 92.88 284 VAL B CA 1
ATOM 6945 C C . VAL B 1 284 ? 4.109 -23.656 12.555 1 92.88 284 VAL B C 1
ATOM 6947 O O . VAL B 1 284 ? 2.916 -23.422 12.336 1 92.88 284 VAL B O 1
ATOM 6950 N N . ALA B 1 285 ? 4.875 -24.266 11.695 1 95.44 285 ALA B N 1
ATOM 6951 C CA . ALA B 1 285 ? 4.371 -24.734 10.406 1 95.44 285 ALA B CA 1
ATOM 6952 C C . ALA B 1 285 ? 3.254 -25.75 10.594 1 95.44 285 ALA B C 1
ATOM 6954 O O . ALA B 1 285 ? 2.258 -25.734 9.867 1 95.44 285 ALA B O 1
ATOM 6955 N N . ARG B 1 286 ? 3.43 -26.594 11.531 1 96.06 286 ARG B N 1
ATOM 6956 C CA . ARG B 1 286 ? 2.414 -27.594 11.82 1 96.06 286 ARG B CA 1
ATOM 6957 C C . ARG B 1 286 ? 1.123 -26.953 12.312 1 96.06 286 ARG B C 1
ATOM 6959 O O . ARG B 1 286 ? 0.028 -27.391 11.945 1 96.06 286 ARG B O 1
ATOM 6966 N N . SER B 1 287 ? 1.341 -25.969 13.141 1 96.81 287 SER B N 1
ATOM 6967 C CA . SER B 1 287 ? 0.168 -25.25 13.617 1 96.81 287 SER B CA 1
ATOM 6968 C C . SER B 1 287 ? -0.584 -24.578 12.469 1 96.81 287 SER B C 1
ATOM 6970 O O . SER B 1 287 ? -1.816 -24.609 12.43 1 96.81 287 SER B O 1
ATOM 6972 N N . ILE B 1 288 ? 0.087 -24.031 11.562 1 97.19 288 ILE B N 1
ATOM 6973 C CA . ILE B 1 288 ? -0.517 -23.391 10.398 1 97.19 288 ILE B CA 1
ATOM 6974 C C . ILE B 1 288 ? -1.193 -24.438 9.523 1 97.19 288 ILE B C 1
ATOM 6976 O O . ILE B 1 288 ? -2.299 -24.219 9.023 1 97.19 288 ILE B O 1
ATOM 6980 N N . ALA B 1 289 ? -0.564 -25.578 9.328 1 97.44 289 ALA B N 1
ATOM 6981 C CA . ALA B 1 289 ? -1.142 -26.672 8.539 1 97.44 289 ALA B CA 1
ATOM 6982 C C . ALA B 1 289 ? -2.465 -27.141 9.141 1 97.44 289 ALA B C 1
ATOM 6984 O O . ALA B 1 289 ? -3.398 -27.469 8.414 1 97.44 289 ALA B O 1
ATOM 6985 N N . ASN B 1 290 ? -2.477 -27.125 10.445 1 95.94 290 ASN B N 1
ATOM 6986 C CA . ASN B 1 290 ? -3.717 -27.484 11.117 1 95.94 290 ASN B CA 1
ATOM 6987 C C . ASN B 1 290 ? -4.828 -26.484 10.844 1 95.94 290 ASN B C 1
ATOM 6989 O O . ASN B 1 290 ? -5.984 -26.859 10.656 1 95.94 290 ASN B O 1
ATOM 6993 N N . ASP B 1 291 ? -4.461 -25.266 10.867 1 95.5 291 ASP B N 1
ATOM 6994 C CA . ASP B 1 291 ? -5.438 -24.234 10.516 1 95.5 291 ASP B CA 1
ATOM 6995 C C . ASP B 1 291 ? -5.945 -24.422 9.086 1 95.5 291 ASP B C 1
ATOM 6997 O O . ASP B 1 291 ? -7.141 -24.266 8.828 1 95.5 291 ASP B O 1
ATOM 7001 N N . ILE B 1 292 ? -5.086 -24.734 8.164 1 96.62 292 ILE B N 1
ATOM 7002 C CA . ILE B 1 292 ? -5.445 -24.922 6.766 1 96.62 292 ILE B CA 1
ATOM 7003 C C . ILE B 1 292 ? -6.406 -26.109 6.645 1 96.62 292 ILE B C 1
ATOM 7005 O O . ILE B 1 292 ? -7.414 -26.031 5.941 1 96.62 292 ILE B O 1
ATOM 7009 N N . ARG B 1 293 ? -6.133 -27.141 7.32 1 94.56 293 ARG B N 1
ATOM 7010 C CA . ARG B 1 293 ? -6.98 -28.328 7.277 1 94.56 293 ARG B CA 1
ATOM 7011 C C . ARG B 1 293 ? -8.375 -28.031 7.824 1 94.56 293 ARG B C 1
ATOM 7013 O O . ARG B 1 293 ? -9.359 -28.609 7.371 1 94.56 293 ARG B O 1
ATOM 7020 N N . GLY B 1 294 ? -8.359 -27.125 8.727 1 92.25 294 GLY B N 1
ATOM 7021 C CA . GLY B 1 294 ? -9.633 -26.734 9.305 1 92.25 294 GLY B CA 1
ATOM 7022 C C . GLY B 1 294 ? -10.578 -26.109 8.289 1 92.25 294 GLY B C 1
ATOM 7023 O O . GLY B 1 294 ? -11.797 -26.125 8.469 1 92.25 294 GLY B O 1
ATOM 7024 N N . HIS B 1 295 ? -10.023 -25.641 7.203 1 93.25 295 HIS B N 1
ATOM 7025 C CA . HIS B 1 295 ? -10.852 -24.969 6.203 1 93.25 295 HIS B CA 1
ATOM 7026 C C . HIS B 1 295 ? -11.586 -25.984 5.328 1 93.25 295 HIS B C 1
ATOM 7028 O O . HIS B 1 295 ? -12.477 -25.609 4.562 1 93.25 295 HIS B O 1
ATOM 7034 N N . GLU B 1 296 ? -11.281 -27.25 5.398 1 92.44 296 GLU B N 1
ATOM 7035 C CA . GLU B 1 296 ? -11.961 -28.266 4.609 1 92.44 296 GLU B CA 1
ATOM 7036 C C . GLU B 1 296 ? -13.453 -28.328 4.934 1 92.44 296 GLU B C 1
ATOM 7038 O O . GLU B 1 296 ? -14.281 -28.5 4.039 1 92.44 296 GLU B O 1
ATOM 7043 N N . ALA B 1 297 ? -13.719 -28.156 6.207 1 89.88 297 ALA B N 1
ATOM 7044 C CA . ALA B 1 297 ? -15.117 -28.141 6.617 1 89.88 297 ALA B CA 1
ATOM 7045 C C . ALA B 1 297 ? -15.852 -26.953 6.012 1 89.88 297 ALA B C 1
ATOM 7047 O O . ALA B 1 297 ? -17.016 -27.062 5.617 1 89.88 297 ALA B O 1
ATOM 7048 N N . HIS B 1 298 ? -15.164 -25.891 5.922 1 90.81 298 HIS B N 1
ATOM 7049 C CA . HIS B 1 298 ? -15.758 -24.688 5.352 1 90.81 298 HIS B CA 1
ATOM 7050 C C . HIS B 1 298 ? -15.961 -24.828 3.848 1 90.81 298 HIS B C 1
ATOM 7052 O O . HIS B 1 298 ? -16.906 -24.281 3.289 1 90.81 298 HIS B O 1
ATOM 7058 N N . LEU B 1 299 ? -15.094 -25.547 3.199 1 92.81 299 LEU B N 1
ATOM 7059 C CA . LEU B 1 299 ? -15.25 -25.828 1.776 1 92.81 299 LEU B CA 1
ATOM 7060 C C . LEU B 1 299 ? -16.531 -26.609 1.513 1 92.81 299 LEU B C 1
ATOM 7062 O O . LEU B 1 299 ? -17.281 -26.281 0.593 1 92.81 299 LEU B O 1
ATOM 7066 N N . GLN B 1 300 ? -16.766 -27.578 2.299 1 91.31 300 GLN B N 1
ATOM 7067 C CA . GLN B 1 300 ? -17.969 -28.391 2.164 1 91.31 300 GLN B CA 1
ATOM 7068 C C . GLN B 1 300 ? -19.234 -27.562 2.355 1 91.31 300 GLN B C 1
ATOM 7070 O O . GLN B 1 300 ? -20.234 -27.75 1.653 1 91.31 300 GLN B O 1
ATOM 7075 N N . GLN B 1 301 ? -19.156 -26.688 3.246 1 89.75 301 GLN B N 1
ATOM 7076 C CA . GLN B 1 301 ? -20.297 -25.812 3.502 1 89.75 301 GLN B CA 1
ATOM 7077 C C . GLN B 1 301 ? -20.516 -24.844 2.344 1 89.75 301 GLN B C 1
ATOM 7079 O O . GLN B 1 301 ? -21.656 -24.578 1.953 1 89.75 301 GLN B O 1
ATOM 7084 N N . ALA B 1 302 ? -19.406 -24.344 1.778 1 92.12 302 ALA B N 1
ATOM 7085 C CA . ALA B 1 302 ? -19.484 -23.297 0.773 1 92.12 302 ALA B CA 1
ATOM 7086 C C . ALA B 1 302 ? -19.828 -23.859 -0.599 1 92.12 302 ALA B C 1
ATOM 7088 O O . ALA B 1 302 ? -20.609 -23.266 -1.35 1 92.12 302 ALA B O 1
ATOM 7089 N N . LEU B 1 303 ? -19.219 -25.062 -0.98 1 93.38 303 LEU B N 1
ATOM 7090 C CA . LEU B 1 303 ? -19.375 -25.578 -2.338 1 93.38 303 LEU B CA 1
ATOM 7091 C C . LEU B 1 303 ? -20.109 -26.906 -2.338 1 93.38 303 LEU B C 1
ATOM 7093 O O . LEU B 1 303 ? -20.531 -27.391 -3.393 1 93.38 303 LEU B O 1
ATOM 7097 N N . GLY B 1 304 ? -20.266 -27.531 -1.166 1 91.38 304 GLY B N 1
ATOM 7098 C CA . GLY B 1 304 ? -20.891 -28.844 -1.082 1 91.38 304 GLY B CA 1
ATOM 7099 C C . GLY B 1 304 ? -19.969 -29.969 -1.498 1 91.38 304 GLY B C 1
ATOM 7100 O O . GLY B 1 304 ? -20.422 -31.031 -1.891 1 91.38 304 GLY B O 1
ATOM 7101 N N . LEU B 1 305 ? -18.641 -29.656 -1.561 1 91.5 305 LEU B N 1
ATOM 7102 C CA . LEU B 1 305 ? -17.641 -30.609 -2.008 1 91.5 305 LEU B CA 1
ATOM 7103 C C . LEU B 1 305 ? -16.484 -30.688 -1.023 1 91.5 305 LEU B C 1
ATOM 7105 O O . LEU B 1 305 ? -16.156 -29.703 -0.364 1 91.5 305 LEU B O 1
ATOM 7109 N N . GLY B 1 306 ? -15.898 -31.859 -0.988 1 88.88 306 GLY B N 1
ATOM 7110 C CA . GLY B 1 306 ? -14.68 -32.031 -0.209 1 88.88 306 GLY B CA 1
ATOM 7111 C C . GLY B 1 306 ? -13.422 -31.828 -1.024 1 88.88 306 GLY B C 1
ATOM 7112 O O . GLY B 1 306 ? -13.477 -31.75 -2.254 1 88.88 306 GLY B O 1
ATOM 7113 N N . LEU B 1 307 ? -12.352 -31.812 -0.393 1 90.06 307 LEU B N 1
ATOM 7114 C CA . LEU B 1 307 ? -11.055 -31.578 -1.022 1 90.06 307 LEU B CA 1
ATOM 7115 C C . LEU B 1 307 ? -10.695 -32.688 -1.984 1 90.06 307 LEU B C 1
ATOM 7117 O O . LEU B 1 307 ? -10.07 -32.469 -3.02 1 90.06 307 LEU B O 1
ATOM 7121 N N . ASP B 1 308 ? -11.148 -33.875 -1.673 1 86.5 308 ASP B N 1
ATOM 7122 C CA . ASP B 1 308 ? -10.719 -35.062 -2.449 1 86.5 308 ASP B CA 1
ATOM 7123 C C . ASP B 1 308 ? -11.82 -35.531 -3.389 1 86.5 308 ASP B C 1
ATOM 7125 O O . ASP B 1 308 ? -11.703 -36.562 -4.02 1 86.5 308 ASP B O 1
ATOM 7129 N N . ASP B 1 309 ? -12.805 -34.719 -3.422 1 90.38 309 ASP B N 1
ATOM 7130 C CA . ASP B 1 309 ? -13.875 -35.062 -4.355 1 90.38 309 ASP B CA 1
ATOM 7131 C C . ASP B 1 309 ? -13.438 -34.812 -5.801 1 90.38 309 ASP B C 1
ATOM 7133 O O . ASP B 1 309 ? -12.508 -34.062 -6.059 1 90.38 309 ASP B O 1
ATOM 7137 N N . SER B 1 310 ? -14.141 -35.469 -6.695 1 91.69 310 SER B N 1
ATOM 7138 C CA . SER B 1 310 ? -13.844 -35.281 -8.109 1 91.69 310 SER B CA 1
ATOM 7139 C C . SER B 1 310 ? -14.133 -33.875 -8.562 1 91.69 310 SER B C 1
ATOM 7141 O O . SER B 1 310 ? -15.062 -33.219 -8.07 1 91.69 310 SER B O 1
ATOM 7143 N N . ILE B 1 311 ? -13.352 -33.469 -9.453 1 93.5 311 ILE B N 1
ATOM 7144 C CA . ILE B 1 311 ? -13.5 -32.125 -9.969 1 93.5 311 ILE B CA 1
ATOM 7145 C C . ILE B 1 311 ? -14.781 -32.031 -10.805 1 93.5 311 ILE B C 1
ATOM 7147 O O . ILE B 1 311 ? -15.062 -32.906 -11.609 1 93.5 311 ILE B O 1
ATOM 7151 N N . GLN B 1 312 ? -15.508 -30.984 -10.523 1 94.06 312 GLN B N 1
ATOM 7152 C CA . GLN B 1 312 ? -16.766 -30.766 -11.219 1 94.06 312 GLN B CA 1
ATOM 7153 C C . GLN B 1 312 ? -16.562 -29.938 -12.484 1 94.06 312 GLN B C 1
ATOM 7155 O O . GLN B 1 312 ? -15.57 -29.234 -12.609 1 94.06 312 GLN B O 1
ATOM 7160 N N . ALA B 1 313 ? -17.531 -30.047 -13.391 1 93.81 313 ALA B N 1
ATOM 7161 C CA . ALA B 1 313 ? -17.5 -29.234 -14.602 1 93.81 313 ALA B CA 1
ATOM 7162 C C . ALA B 1 313 ? -18.125 -27.859 -14.359 1 93.81 313 ALA B C 1
ATOM 7164 O O . ALA B 1 313 ? -18.766 -27.641 -13.32 1 93.81 313 ALA B O 1
ATOM 7165 N N . GLY B 1 314 ? -17.875 -26.953 -15.188 1 95.06 314 GLY B N 1
ATOM 7166 C CA . GLY B 1 314 ? -18.516 -25.656 -15.172 1 95.06 314 GLY B CA 1
ATOM 7167 C C . GLY B 1 314 ? -18.016 -24.75 -14.062 1 95.06 314 GLY B C 1
ATOM 7168 O O . GLY B 1 314 ? -16.859 -24.859 -13.641 1 95.06 314 GLY B O 1
ATOM 7169 N N . SER B 1 315 ? -18.859 -23.828 -13.703 1 95.75 315 SER B N 1
ATOM 7170 C CA . SER B 1 315 ? -18.516 -22.781 -12.742 1 95.75 315 SER B CA 1
ATOM 7171 C C . SER B 1 315 ? -18.203 -23.375 -11.375 1 95.75 315 SER B C 1
ATOM 7173 O O . SER B 1 315 ? -17.328 -22.875 -10.656 1 95.75 315 SER B O 1
ATOM 7175 N N . LEU B 1 316 ? -18.859 -24.359 -11.016 1 96.19 316 LEU B N 1
ATOM 7176 C CA . LEU B 1 316 ? -18.609 -25.016 -9.734 1 96.19 316 LEU B CA 1
ATOM 7177 C C . LEU B 1 316 ? -17.219 -25.625 -9.695 1 96.19 316 LEU B C 1
ATOM 7179 O O . LEU B 1 316 ? -16.516 -25.484 -8.688 1 96.19 316 LEU B O 1
ATOM 7183 N N . GLY B 1 317 ? -16.859 -26.281 -10.773 1 96.69 317 GLY B N 1
ATOM 7184 C CA . GLY B 1 317 ? -15.523 -26.844 -10.859 1 96.69 317 GLY B CA 1
ATOM 7185 C C . GLY B 1 317 ? -14.43 -25.797 -10.805 1 96.69 317 GLY B C 1
ATOM 7186 O O . GLY B 1 317 ? -13.352 -26.031 -10.242 1 96.69 317 GLY B O 1
ATOM 7187 N N . VAL B 1 318 ? -14.727 -24.641 -11.375 1 97.44 318 VAL B N 1
ATOM 7188 C CA . VAL B 1 318 ? -13.758 -23.547 -11.352 1 97.44 318 VAL B CA 1
ATOM 7189 C C . VAL B 1 318 ? -13.531 -23.094 -9.914 1 97.44 318 VAL B C 1
ATOM 7191 O O . VAL B 1 318 ? -12.391 -22.922 -9.484 1 97.44 318 VAL B O 1
ATOM 7194 N N . ARG B 1 319 ? -14.594 -22.875 -9.172 1 97.12 319 ARG B N 1
ATOM 7195 C CA . ARG B 1 319 ? -14.484 -22.469 -7.777 1 97.12 319 ARG B CA 1
ATOM 7196 C C . ARG B 1 319 ? -13.75 -23.531 -6.957 1 97.12 319 ARG B C 1
ATOM 7198 O O . ARG B 1 319 ? -12.93 -23.203 -6.098 1 97.12 319 ARG B O 1
ATOM 7205 N N . GLN B 1 320 ? -14.039 -24.75 -7.289 1 96.69 320 GLN B N 1
ATOM 7206 C CA . GLN B 1 320 ? -13.383 -25.859 -6.609 1 96.69 320 GLN B CA 1
ATOM 7207 C C . GLN B 1 320 ? -11.867 -25.812 -6.797 1 96.69 320 GLN B C 1
ATOM 7209 O O . GLN B 1 320 ? -11.117 -25.891 -5.824 1 96.69 320 GLN B O 1
ATOM 7214 N N . ILE B 1 321 ? -11.461 -25.641 -7.996 1 96.94 321 ILE B N 1
ATOM 7215 C CA . ILE B 1 321 ? -10.039 -25.703 -8.305 1 96.94 321 ILE B CA 1
ATOM 7216 C C . ILE B 1 321 ? -9.336 -24.453 -7.785 1 96.94 321 ILE B C 1
ATOM 7218 O O . ILE B 1 321 ? -8.164 -24.516 -7.387 1 96.94 321 ILE B O 1
ATOM 7222 N N . ILE B 1 322 ? -10 -23.312 -7.793 1 97 322 ILE B N 1
ATOM 7223 C CA . ILE B 1 322 ? -9.414 -22.094 -7.219 1 97 322 ILE B CA 1
ATOM 7224 C C . ILE B 1 322 ? -9.047 -22.344 -5.762 1 97 322 ILE B C 1
ATOM 7226 O O . ILE B 1 322 ? -7.922 -22.078 -5.344 1 97 322 ILE B O 1
ATOM 7230 N N . PHE B 1 323 ? -9.953 -22.891 -5.043 1 97.62 323 PHE B N 1
ATOM 7231 C CA . PHE B 1 323 ? -9.711 -23.125 -3.625 1 97.62 323 PHE B CA 1
ATOM 7232 C C . PHE B 1 323 ? -8.641 -24.188 -3.428 1 97.62 323 PHE B C 1
ATOM 7234 O O . PHE B 1 323 ? -7.727 -24.016 -2.613 1 97.62 323 PHE B O 1
ATOM 7241 N N . ILE B 1 324 ? -8.719 -25.266 -4.148 1 96.75 324 ILE B N 1
ATOM 7242 C CA . ILE B 1 324 ? -7.809 -26.391 -3.984 1 96.75 324 ILE B CA 1
ATOM 7243 C C . ILE B 1 324 ? -6.383 -25.953 -4.316 1 96.75 324 ILE B C 1
ATOM 7245 O O . ILE B 1 324 ? -5.441 -26.312 -3.602 1 96.75 324 ILE B O 1
ATOM 7249 N N . ALA B 1 325 ? -6.246 -25.25 -5.383 1 96.69 325 ALA B N 1
ATOM 7250 C CA . ALA B 1 325 ? -4.922 -24.781 -5.773 1 96.69 325 ALA B CA 1
ATOM 7251 C C . ALA B 1 325 ? -4.328 -23.859 -4.707 1 96.69 325 ALA B C 1
ATOM 7253 O O . ALA B 1 325 ? -3.156 -24 -4.344 1 96.69 325 ALA B O 1
ATOM 7254 N N . LEU B 1 326 ? -5.129 -22.969 -4.18 1 97.19 326 LEU B N 1
ATOM 7255 C CA . LEU B 1 326 ? -4.652 -22.062 -3.148 1 97.19 326 LEU B CA 1
ATOM 7256 C C . LEU B 1 326 ? -4.359 -22.797 -1.852 1 97.19 326 LEU B C 1
ATOM 7258 O O . LEU B 1 326 ? -3.385 -22.5 -1.161 1 97.19 326 LEU B O 1
ATOM 7262 N N . TYR B 1 327 ? -5.23 -23.719 -1.563 1 97.69 327 TYR B N 1
ATOM 7263 C CA . TYR B 1 327 ? -5.086 -24.531 -0.366 1 97.69 327 TYR B CA 1
ATOM 7264 C C . TYR B 1 327 ? -3.75 -25.266 -0.361 1 97.69 327 TYR B C 1
ATOM 7266 O O . TYR B 1 327 ? -2.957 -25.109 0.571 1 97.69 327 TYR B O 1
ATOM 7274 N N . HIS B 1 328 ? -3.473 -25.969 -1.338 1 97.56 328 HIS B N 1
ATOM 7275 C CA . HIS B 1 328 ? -2.26 -26.781 -1.391 1 97.56 328 HIS B CA 1
ATOM 7276 C C . HIS B 1 328 ? -1.026 -25.906 -1.614 1 97.56 328 HIS B C 1
ATOM 7278 O O . HIS B 1 328 ? 0.056 -26.219 -1.111 1 97.56 328 HIS B O 1
ATOM 7284 N N . HIS B 1 329 ? -1.207 -24.906 -2.352 1 96.94 329 HIS B N 1
ATOM 7285 C CA . HIS B 1 329 ? -0.087 -23.984 -2.533 1 96.94 329 HIS B CA 1
ATOM 7286 C C . HIS B 1 329 ? 0.341 -23.359 -1.207 1 96.94 329 HIS B C 1
ATOM 7288 O O . HIS B 1 329 ? 1.534 -23.172 -0.962 1 96.94 329 HIS B O 1
ATOM 7294 N N . THR B 1 330 ? -0.601 -22.984 -0.382 1 97.5 330 THR B N 1
ATOM 7295 C CA . THR B 1 330 ? -0.292 -22.438 0.935 1 97.5 330 THR B CA 1
ATOM 7296 C C . THR B 1 330 ? 0.461 -23.453 1.781 1 97.5 330 THR B C 1
ATOM 7298 O O . THR B 1 330 ? 1.433 -23.109 2.459 1 97.5 330 THR B O 1
ATOM 7301 N N . LEU B 1 331 ? 0.033 -24.641 1.688 1 97.62 331 LEU B N 1
ATOM 7302 C CA . LEU B 1 331 ? 0.727 -25.719 2.398 1 97.62 331 LEU B CA 1
ATOM 7303 C C . LEU B 1 331 ? 2.15 -25.875 1.878 1 97.62 331 LEU B C 1
ATOM 7305 O O . LEU B 1 331 ? 3.092 -26 2.664 1 97.62 331 LEU B O 1
ATOM 7309 N N . LEU B 1 332 ? 2.252 -25.906 0.632 1 97.5 332 LEU B N 1
ATOM 7310 C CA . LEU B 1 332 ? 3.557 -26.047 -0.006 1 97.5 332 LEU B CA 1
ATOM 7311 C C . LEU B 1 332 ? 4.516 -24.969 0.461 1 97.5 332 LEU B C 1
ATOM 7313 O O . LEU B 1 332 ? 5.629 -25.266 0.907 1 97.5 332 LEU B O 1
ATOM 7317 N N . LEU B 1 333 ? 4.074 -23.734 0.449 1 95.56 333 LEU B N 1
ATOM 7318 C CA . LEU B 1 333 ? 4.945 -22.609 0.789 1 95.56 333 LEU B CA 1
ATOM 7319 C C . LEU B 1 333 ? 5.23 -22.578 2.287 1 95.56 333 LEU B C 1
ATOM 7321 O O . LEU B 1 333 ? 6.293 -22.125 2.711 1 95.56 333 LEU B O 1
ATOM 7325 N N . THR B 1 334 ? 4.324 -23.047 3.074 1 96.06 334 THR B N 1
ATOM 7326 C CA . THR B 1 334 ? 4.535 -23.094 4.516 1 96.06 334 THR B CA 1
ATOM 7327 C C . THR B 1 334 ? 5.672 -24.047 4.867 1 96.06 334 THR B C 1
ATOM 7329 O O . THR B 1 334 ? 6.43 -23.797 5.809 1 96.06 334 THR B O 1
ATOM 7332 N N . PHE B 1 335 ? 5.863 -25.062 4.055 1 95.88 335 PHE B N 1
ATOM 7333 C CA . PHE B 1 335 ? 6.84 -26.094 4.398 1 95.88 335 PHE B CA 1
ATOM 7334 C C . PHE B 1 335 ? 8.031 -26.047 3.451 1 95.88 335 PHE B C 1
ATOM 7336 O O . PHE B 1 335 ? 9.008 -26.781 3.637 1 95.88 335 PHE B O 1
ATOM 7343 N N . ARG B 1 336 ? 8.047 -25.266 2.492 1 94 336 ARG B N 1
ATOM 7344 C CA . ARG B 1 336 ? 9.102 -25.203 1.484 1 94 336 ARG B CA 1
ATOM 7345 C C . ARG B 1 336 ? 10.453 -24.906 2.125 1 94 336 ARG B C 1
ATOM 7347 O O . ARG B 1 336 ? 11.469 -25.469 1.724 1 94 336 ARG B O 1
ATOM 7354 N N . PRO B 1 337 ? 10.555 -24.031 3.125 1 90.38 337 PRO B N 1
ATOM 7355 C CA . PRO B 1 337 ? 11.859 -23.75 3.727 1 90.38 337 PRO B CA 1
ATOM 7356 C C . PRO B 1 337 ? 12.555 -25 4.25 1 90.38 337 PRO B C 1
ATOM 7358 O O . PRO B 1 337 ? 13.781 -25.094 4.223 1 90.38 337 PRO B O 1
ATOM 7361 N N . PHE B 1 338 ? 11.805 -25.984 4.672 1 90.81 338 PHE B N 1
ATOM 7362 C CA . PHE B 1 338 ? 12.383 -27.219 5.18 1 90.81 338 PHE B CA 1
ATOM 7363 C C . PHE B 1 338 ? 12.984 -28.047 4.047 1 90.81 338 PHE B C 1
ATOM 7365 O O . PHE B 1 338 ? 14.016 -28.703 4.223 1 90.81 338 PHE B O 1
ATOM 7372 N N . LEU B 1 339 ? 12.297 -28 2.963 1 91.31 339 LEU B N 1
ATOM 7373 C CA . LEU B 1 339 ? 12.805 -28.688 1.782 1 91.31 339 LEU B CA 1
ATOM 7374 C C . LEU B 1 339 ? 14.117 -28.062 1.311 1 91.31 339 LEU B C 1
ATOM 7376 O O . LEU B 1 339 ? 15.062 -28.781 0.972 1 91.31 339 LEU B O 1
ATOM 7380 N N . ILE B 1 340 ? 14.156 -26.781 1.269 1 87.38 340 ILE B N 1
ATOM 7381 C CA . ILE B 1 340 ? 15.352 -26.062 0.844 1 87.38 340 ILE B CA 1
ATOM 7382 C C . ILE B 1 340 ? 16.484 -26.344 1.819 1 87.38 340 ILE B C 1
ATOM 7384 O O . ILE B 1 340 ? 17.625 -26.578 1.403 1 87.38 340 ILE B O 1
ATOM 7388 N N . PHE B 1 341 ? 16.156 -26.359 3.043 1 85.44 341 PHE B N 1
ATOM 7389 C CA . PHE B 1 341 ? 17.172 -26.625 4.055 1 85.44 341 PHE B CA 1
ATOM 7390 C C . PHE B 1 341 ? 17.734 -28.031 3.885 1 85.44 341 PHE B C 1
ATOM 7392 O O . PHE B 1 341 ? 18.953 -28.234 3.914 1 85.44 341 PHE B O 1
ATOM 7399 N N . ARG B 1 342 ? 16.906 -28.953 3.82 1 86.81 342 ARG B N 1
ATOM 7400 C CA . ARG B 1 342 ? 17.359 -30.328 3.678 1 86.81 342 ARG B CA 1
ATOM 7401 C C . ARG B 1 342 ? 18.219 -30.5 2.43 1 86.81 342 ARG B C 1
ATOM 7403 O O . ARG B 1 342 ? 19.219 -31.219 2.449 1 86.81 342 ARG B O 1
ATOM 7410 N N . GLY B 1 343 ? 17.797 -29.859 1.353 1 83.62 343 GLY B N 1
ATOM 7411 C CA . GLY B 1 343 ? 18.594 -29.906 0.144 1 83.62 343 GLY B CA 1
ATOM 7412 C C . GLY B 1 343 ? 20 -29.359 0.341 1 83.62 343 GLY B C 1
ATOM 7413 O O . GLY B 1 343 ? 20.984 -29.969 -0.081 1 83.62 343 GLY B O 1
ATOM 7414 N N . HIS B 1 344 ? 20.109 -28.312 0.985 1 77.62 344 HIS B N 1
ATOM 7415 C CA . HIS B 1 344 ? 21.406 -27.719 1.259 1 77.62 344 HIS B CA 1
ATOM 7416 C C . HIS B 1 344 ? 22.234 -28.578 2.203 1 77.62 344 HIS B C 1
ATOM 7418 O O . HIS B 1 344 ? 23.453 -28.719 2.027 1 77.62 344 HIS B O 1
ATOM 7424 N N . TRP B 1 345 ? 21.562 -29.047 3.154 1 77.06 345 TRP B N 1
ATOM 7425 C CA . TRP B 1 345 ? 22.219 -29.906 4.141 1 77.06 345 TRP B CA 1
ATOM 7426 C C . TRP B 1 345 ? 22.781 -31.156 3.482 1 77.06 345 TRP B C 1
ATOM 7428 O O . TRP B 1 345 ? 23.906 -31.562 3.781 1 77.06 345 TRP B O 1
ATOM 7438 N N . GLN B 1 346 ? 22.047 -31.672 2.656 1 77.81 346 GLN B N 1
ATOM 7439 C CA . GLN B 1 346 ? 22.484 -32.875 1.956 1 77.81 346 GLN B CA 1
ATOM 7440 C C . GLN B 1 346 ? 23.641 -32.562 1 1 77.81 346 GLN B C 1
ATOM 7442 O O . GLN B 1 346 ? 24.562 -33.375 0.856 1 77.81 346 GLN B O 1
ATOM 7447 N N . ARG B 1 347 ? 23.609 -31.516 0.444 1 75.56 347 ARG B N 1
ATOM 7448 C CA . ARG B 1 347 ? 24.672 -31.109 -0.456 1 75.56 347 ARG B CA 1
ATOM 7449 C C . ARG B 1 347 ? 25.984 -30.922 0.302 1 75.56 347 ARG B C 1
ATOM 7451 O O . ARG B 1 347 ? 27.047 -31.359 -0.159 1 75.56 347 ARG B O 1
ATOM 7458 N N . GLU B 1 348 ? 25.906 -30.312 1.347 1 71.38 348 GLU B N 1
ATOM 7459 C CA . GLU B 1 348 ? 27.094 -30.078 2.152 1 71.38 348 GLU B CA 1
ATOM 7460 C C . GLU B 1 348 ? 27.672 -31.391 2.693 1 71.38 348 GLU B C 1
ATOM 7462 O O . GLU B 1 348 ? 28.891 -31.562 2.775 1 71.38 348 GLU B O 1
ATOM 7467 N N . ARG B 1 349 ? 26.766 -32.125 3.059 1 71.94 349 ARG B N 1
ATOM 7468 C CA . ARG B 1 349 ? 27.188 -33.406 3.545 1 71.94 349 ARG B CA 1
ATOM 7469 C C . ARG B 1 349 ? 27.891 -34.219 2.443 1 71.94 349 ARG B C 1
ATOM 7471 O O . ARG B 1 349 ? 28.906 -34.844 2.691 1 71.94 349 ARG B O 1
ATOM 7478 N N . ASN B 1 350 ? 27.359 -34.125 1.296 1 71.44 350 ASN B N 1
ATOM 7479 C CA . ASN B 1 350 ? 27.953 -34.844 0.162 1 71.44 350 ASN B CA 1
ATOM 7480 C C . ASN B 1 350 ? 29.312 -34.25 -0.215 1 71.44 350 ASN B C 1
ATOM 7482 O O . ASN B 1 350 ? 30.234 -34.969 -0.577 1 71.44 350 ASN B O 1
ATOM 7486 N N . ILE B 1 351 ? 29.438 -33.031 -0.106 1 68.25 351 ILE B N 1
ATOM 7487 C CA . ILE B 1 351 ? 30.719 -32.375 -0.38 1 68.25 351 ILE B CA 1
ATOM 7488 C C . ILE B 1 351 ? 31.734 -32.781 0.681 1 68.25 351 ILE B C 1
ATOM 7490 O O . ILE B 1 351 ? 32.906 -33.062 0.361 1 68.25 351 ILE B O 1
ATOM 7494 N N . ALA B 1 352 ? 31.312 -32.812 1.878 1 63.5 352 ALA B N 1
ATOM 7495 C CA . ALA B 1 352 ? 32.188 -33.188 2.984 1 63.5 352 ALA B CA 1
ATOM 7496 C C . ALA B 1 352 ? 32.656 -34.625 2.873 1 63.5 352 ALA B C 1
ATOM 7498 O O . ALA B 1 352 ? 33.781 -34.969 3.191 1 63.5 352 ALA B O 1
ATOM 7499 N N . LEU B 1 353 ? 31.703 -35.438 2.48 1 65.5 353 LEU B N 1
ATOM 7500 C CA . LEU B 1 353 ? 32.031 -36.844 2.324 1 65.5 353 LEU B CA 1
ATOM 7501 C C . LEU B 1 353 ? 33.031 -37.062 1.19 1 65.5 353 LEU B C 1
ATOM 7503 O O . LEU B 1 353 ? 33.875 -37.969 1.257 1 65.5 353 LEU B O 1
ATOM 7507 N N . ASN B 1 354 ? 32.938 -36.25 0.182 1 61.09 354 ASN B N 1
ATOM 7508 C CA . ASN B 1 354 ? 33.875 -36.344 -0.936 1 61.09 354 ASN B CA 1
ATOM 7509 C C . ASN B 1 354 ? 35.219 -35.688 -0.611 1 61.09 354 ASN B C 1
ATOM 7511 O O . ASN B 1 354 ? 36.219 -36 -1.259 1 61.09 354 ASN B O 1
ATOM 7515 N N . GLN B 1 355 ? 35.125 -34.719 0.184 1 57.72 355 GLN B N 1
ATOM 7516 C CA . GLN B 1 355 ? 36.406 -34.156 0.624 1 57.72 355 GLN B CA 1
ATOM 7517 C C . GLN B 1 355 ? 37.031 -34.969 1.748 1 57.72 355 GLN B C 1
ATOM 7519 O O . GLN B 1 355 ? 36.312 -35.438 2.646 1 57.72 355 GLN B O 1
ATOM 7524 N N . SER B 1 356 ? 38.031 -35.844 1.438 1 45.81 356 SER B N 1
ATOM 7525 C CA . SER B 1 356 ? 38.75 -36.844 2.223 1 45.81 356 SER B CA 1
ATOM 7526 C C . SER B 1 356 ? 38.781 -36.5 3.703 1 45.81 356 SER B C 1
ATOM 7528 O O . SER B 1 356 ? 39.25 -37.25 4.535 1 45.81 356 SER B O 1
ATOM 7530 N N . SER B 1 357 ? 39.406 -35.25 4.02 1 41.94 357 SER B N 1
ATOM 7531 C CA . SER B 1 357 ? 40.125 -35.188 5.293 1 41.94 357 SER B CA 1
ATOM 7532 C C . SER B 1 357 ? 39.188 -35.5 6.461 1 41.94 357 SER B C 1
ATOM 7534 O O . SER B 1 357 ? 37.969 -35.469 6.32 1 41.94 357 SER B O 1
ATOM 7536 N N . THR B 1 358 ? 39.875 -35.469 7.773 1 41.84 358 THR B N 1
ATOM 7537 C CA . THR B 1 358 ? 39.844 -35.875 9.172 1 41.84 358 THR B CA 1
ATOM 7538 C C . THR B 1 358 ? 38.531 -35.438 9.836 1 41.84 358 THR B C 1
ATOM 7540 O O . THR B 1 358 ? 38.125 -36.031 10.828 1 41.84 358 THR B O 1
ATOM 7543 N N . ASN B 1 359 ? 38.25 -34.062 9.977 1 40.22 359 ASN B N 1
ATOM 7544 C CA . ASN B 1 359 ? 37.438 -33.625 11.109 1 40.22 359 ASN B CA 1
ATOM 7545 C C . ASN B 1 359 ? 35.969 -33.844 10.852 1 40.22 359 ASN B C 1
ATOM 7547 O O . ASN B 1 359 ? 35.312 -32.969 10.242 1 40.22 359 ASN B O 1
ATOM 7551 N N . VAL B 1 360 ? 35.562 -35 10.547 1 43.75 360 VAL B N 1
ATOM 7552 C CA . VAL B 1 360 ? 34.188 -35.469 10.531 1 43.75 360 VAL B CA 1
ATOM 7553 C C . VAL B 1 360 ? 33.406 -34.812 11.656 1 43.75 360 VAL B C 1
ATOM 7555 O O . VAL B 1 360 ? 33.594 -35.125 12.836 1 43.75 360 VAL B O 1
ATOM 7558 N N . THR B 1 361 ? 33.219 -33.594 11.695 1 46 361 THR B N 1
ATOM 7559 C CA . THR B 1 361 ? 32.406 -33 12.75 1 46 361 THR B CA 1
ATOM 7560 C C . THR B 1 361 ? 31.141 -33.844 12.969 1 46 361 THR B C 1
ATOM 7562 O O . THR B 1 361 ? 30.625 -34.438 12.039 1 46 361 THR B O 1
ATOM 7565 N N . ASN B 1 362 ? 30.797 -34.312 14.203 1 45.81 362 ASN B N 1
ATOM 7566 C CA . ASN B 1 362 ? 29.719 -35 14.914 1 45.81 362 ASN B CA 1
ATOM 7567 C C . ASN B 1 362 ? 28.344 -34.562 14.406 1 45.81 362 ASN B C 1
ATOM 7569 O O . ASN B 1 362 ? 27.438 -34.312 15.203 1 45.81 362 ASN B O 1
ATOM 7573 N N . ARG B 1 363 ? 28.359 -34.156 13.109 1 51.44 363 ARG B N 1
ATOM 7574 C CA . ARG B 1 363 ? 27 -33.781 12.711 1 51.44 363 ARG B CA 1
ATOM 7575 C C . ARG B 1 363 ? 26.141 -35.031 12.461 1 51.44 363 ARG B C 1
ATOM 7577 O O . ARG B 1 363 ? 26.641 -36.031 11.969 1 51.44 363 ARG B O 1
ATOM 7584 N N . PRO B 1 364 ? 24.938 -35.125 13.141 1 55.62 364 PRO B N 1
ATOM 7585 C CA . PRO B 1 364 ? 24.062 -36.25 12.953 1 55.62 364 PRO B CA 1
ATOM 7586 C C . PRO B 1 364 ? 23.938 -36.688 11.484 1 55.62 364 PRO B C 1
ATOM 7588 O O . PRO B 1 364 ? 23.781 -35.812 10.609 1 55.62 364 PRO B O 1
ATOM 7591 N N . ARG B 1 365 ? 24.359 -37.875 11.117 1 60.09 365 ARG B N 1
ATOM 7592 C CA . ARG B 1 365 ? 24.469 -38.438 9.781 1 60.09 365 ARG B CA 1
ATOM 7593 C C . ARG B 1 365 ? 23.094 -38.656 9.156 1 60.09 365 ARG B C 1
ATOM 7595 O O . ARG B 1 365 ? 22.953 -38.656 7.934 1 60.09 365 ARG B O 1
ATOM 7602 N N . GLU B 1 366 ? 22.047 -38.75 10.031 1 71.5 366 GLU B N 1
ATOM 7603 C CA . GLU B 1 366 ? 20.766 -39.094 9.445 1 71.5 366 GLU B CA 1
ATOM 7604 C C . GLU B 1 366 ? 19.766 -37.938 9.602 1 71.5 366 GLU B C 1
ATOM 7606 O O . GLU B 1 366 ? 19.766 -37.219 10.617 1 71.5 366 GLU B O 1
ATOM 7611 N N . THR B 1 367 ? 19.078 -37.625 8.562 1 80.5 367 THR B N 1
ATOM 7612 C CA . THR B 1 367 ? 18.031 -36.594 8.578 1 80.5 367 THR B CA 1
ATOM 7613 C C . THR B 1 367 ? 16.969 -36.938 9.625 1 80.5 367 THR B C 1
ATOM 7615 O O . THR B 1 367 ? 16.406 -38.031 9.617 1 80.5 367 THR B O 1
ATOM 7618 N N . PRO B 1 368 ? 16.734 -36.094 10.516 1 84.56 368 PRO B N 1
ATOM 7619 C CA . PRO B 1 368 ? 15.695 -36.312 11.516 1 84.56 368 PRO B CA 1
ATOM 7620 C C . PRO B 1 368 ? 14.328 -36.594 10.891 1 84.56 368 PRO B C 1
ATOM 7622 O O . PRO B 1 368 ? 14.008 -36.031 9.828 1 84.56 368 PRO B O 1
ATOM 7625 N N . THR B 1 369 ? 13.516 -37.406 11.531 1 87.81 369 THR B N 1
ATOM 7626 C CA . THR B 1 369 ? 12.219 -37.812 11.023 1 87.81 369 THR B CA 1
ATOM 7627 C C . THR B 1 369 ? 11.289 -36.625 10.836 1 87.81 369 THR B C 1
ATOM 7629 O O . THR B 1 369 ? 10.508 -36.562 9.883 1 87.81 369 THR B O 1
ATOM 7632 N N . TRP B 1 370 ? 11.359 -35.719 11.797 1 89.75 370 TRP B N 1
ATOM 7633 C CA . TRP B 1 370 ? 10.477 -34.562 11.703 1 89.75 370 TRP B CA 1
ATOM 7634 C C . TRP B 1 370 ? 10.797 -33.75 10.469 1 89.75 370 TRP B C 1
ATOM 7636 O O . TRP B 1 370 ? 9.906 -33.125 9.867 1 89.75 370 TRP B O 1
ATOM 7646 N N . LEU B 1 371 ? 12.016 -33.594 10.102 1 90.12 371 LEU B N 1
ATOM 7647 C CA . LEU B 1 371 ? 12.414 -32.875 8.914 1 90.12 371 LEU B CA 1
ATOM 7648 C C . LEU B 1 371 ? 11.914 -33.562 7.648 1 90.12 371 LEU B C 1
ATOM 7650 O O . LEU B 1 371 ? 11.422 -32.875 6.73 1 90.12 371 LEU B O 1
ATOM 7654 N N . ASN B 1 372 ? 11.992 -34.844 7.66 1 91.62 372 ASN B N 1
ATOM 7655 C CA . ASN B 1 372 ? 11.453 -35.594 6.535 1 91.62 372 ASN B CA 1
ATOM 7656 C C . ASN B 1 372 ? 9.938 -35.406 6.418 1 91.62 372 ASN B C 1
ATOM 7658 O O . ASN B 1 372 ? 9.406 -35.312 5.309 1 91.62 372 ASN B O 1
ATOM 7662 N N . GLU B 1 373 ? 9.344 -35.406 7.512 1 93.75 373 GLU B N 1
ATOM 7663 C CA . GLU B 1 373 ? 7.902 -35.188 7.512 1 93.75 373 GLU B CA 1
ATOM 7664 C C . GLU B 1 373 ? 7.555 -33.812 6.953 1 93.75 373 GLU B C 1
ATOM 7666 O O . GLU B 1 373 ? 6.613 -33.688 6.168 1 93.75 373 GLU B O 1
ATOM 7671 N N . ALA B 1 374 ? 8.273 -32.844 7.41 1 94.12 374 ALA B N 1
ATOM 7672 C CA . ALA B 1 374 ? 8.055 -31.5 6.922 1 94.12 374 ALA B CA 1
ATOM 7673 C C . ALA B 1 374 ? 8.234 -31.422 5.41 1 94.12 374 ALA B C 1
ATOM 7675 O O . ALA B 1 374 ? 7.414 -30.828 4.711 1 94.12 374 ALA B O 1
ATOM 7676 N N . CYS B 1 375 ? 9.219 -32.031 4.934 1 94.31 375 CYS B N 1
ATOM 7677 C CA . CYS B 1 375 ? 9.484 -32 3.498 1 94.31 375 CYS B CA 1
ATOM 7678 C C . CYS B 1 375 ? 8.398 -32.75 2.74 1 94.31 375 CYS B C 1
ATOM 7680 O O . CYS B 1 375 ? 7.992 -32.344 1.652 1 94.31 375 CYS B O 1
ATOM 7682 N N . ASN B 1 376 ? 7.926 -33.812 3.307 1 95.5 376 ASN B N 1
ATOM 7683 C CA . ASN B 1 376 ? 6.879 -34.594 2.666 1 95.5 376 ASN B CA 1
ATOM 7684 C C . ASN B 1 376 ? 5.582 -33.812 2.535 1 95.5 376 ASN B C 1
ATOM 7686 O O . ASN B 1 376 ? 4.832 -33.969 1.574 1 95.5 376 ASN B O 1
ATOM 7690 N N . HIS B 1 377 ? 5.375 -32.969 3.475 1 96 377 HIS B N 1
ATOM 7691 C CA . HIS B 1 377 ? 4.199 -32.125 3.371 1 96 377 HIS B CA 1
ATOM 7692 C C . HIS B 1 377 ? 4.27 -31.234 2.131 1 96 377 HIS B C 1
ATOM 7694 O O . HIS B 1 377 ? 3.275 -31.062 1.421 1 96 377 HIS B O 1
ATOM 7700 N N . ALA B 1 378 ? 5.402 -30.672 1.891 1 96.69 378 ALA B N 1
ATOM 7701 C CA . ALA B 1 378 ? 5.59 -29.812 0.726 1 96.69 378 ALA B CA 1
ATOM 7702 C C . ALA B 1 378 ? 5.469 -30.609 -0.57 1 96.69 378 ALA B C 1
ATOM 7704 O O . ALA B 1 378 ? 4.809 -30.172 -1.515 1 96.69 378 ALA B O 1
ATOM 7705 N N . ILE B 1 379 ? 6.008 -31.75 -0.602 1 96.94 379 ILE B N 1
ATOM 7706 C CA . ILE B 1 379 ? 6.02 -32.594 -1.794 1 96.94 379 ILE B CA 1
ATOM 7707 C C . ILE B 1 379 ? 4.609 -33.094 -2.084 1 96.94 379 ILE B C 1
ATOM 7709 O O . ILE B 1 379 ? 4.152 -33.062 -3.23 1 96.94 379 ILE B O 1
ATOM 7713 N N . THR B 1 380 ? 3.98 -33.5 -1.051 1 96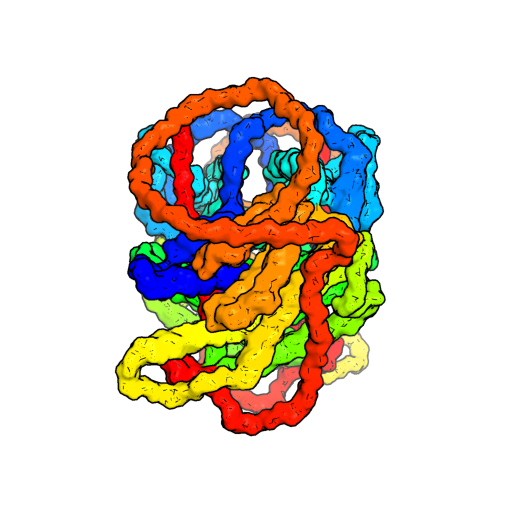.69 380 THR B N 1
ATOM 7714 C CA . THR B 1 380 ? 2.617 -34 -1.218 1 96.69 380 THR B CA 1
ATOM 7715 C C . THR B 1 380 ? 1.696 -32.875 -1.705 1 96.69 380 THR B C 1
ATOM 7717 O O . THR B 1 380 ? 0.825 -33.125 -2.545 1 96.69 380 THR B O 1
ATOM 7720 N N . ALA B 1 381 ? 1.869 -31.75 -1.138 1 97.69 381 ALA B N 1
ATOM 7721 C CA . ALA B 1 381 ? 1.072 -30.609 -1.574 1 97.69 381 ALA B CA 1
ATOM 7722 C C . ALA B 1 381 ? 1.296 -30.328 -3.055 1 97.69 381 ALA B C 1
ATOM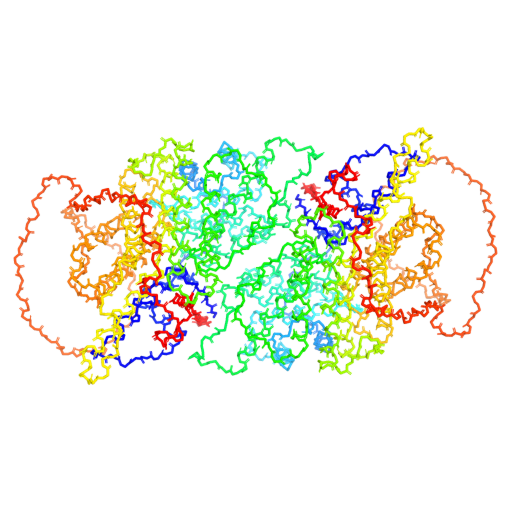 7724 O O . ALA B 1 381 ? 0.349 -30.016 -3.783 1 97.69 381 ALA B O 1
ATOM 7725 N N . ALA B 1 382 ? 2.512 -30.406 -3.51 1 97.94 382 ALA B N 1
ATOM 7726 C CA . ALA B 1 382 ? 2.834 -30.203 -4.922 1 97.94 382 ALA B CA 1
ATOM 7727 C C . ALA B 1 382 ? 2.16 -31.25 -5.797 1 97.94 382 ALA B C 1
ATOM 7729 O O . ALA B 1 382 ? 1.546 -30.922 -6.812 1 97.94 382 ALA B O 1
ATOM 7730 N N . GLN B 1 383 ? 2.225 -32.469 -5.398 1 96.81 383 GLN B N 1
ATOM 7731 C CA . GLN B 1 383 ? 1.628 -33.562 -6.148 1 96.81 383 GLN B CA 1
ATOM 7732 C C . GLN B 1 383 ? 0.11 -33.406 -6.223 1 96.81 383 GLN B C 1
ATOM 7734 O O . GLN B 1 383 ? -0.488 -33.625 -7.281 1 96.81 383 GLN B O 1
ATOM 7739 N N . LYS B 1 384 ? -0.43 -33.062 -5.098 1 96.12 384 LYS B N 1
ATOM 7740 C CA . LYS B 1 384 ? -1.88 -32.906 -5.066 1 96.12 384 LYS B CA 1
ATOM 7741 C C . LYS B 1 384 ? -2.322 -31.766 -5.969 1 96.12 384 LYS B C 1
ATOM 7743 O O . LYS B 1 384 ? -3.35 -31.859 -6.645 1 96.12 384 LYS B O 1
ATOM 7748 N N . THR B 1 385 ? -1.599 -30.688 -5.945 1 97.06 385 THR B N 1
ATOM 7749 C CA . THR B 1 385 ? -1.898 -29.562 -6.836 1 97.06 385 THR B CA 1
ATOM 7750 C C . THR B 1 385 ? -1.886 -30.016 -8.289 1 97.06 385 THR B C 1
ATOM 7752 O O . THR B 1 385 ? -2.812 -29.719 -9.047 1 97.06 385 THR B O 1
ATOM 7755 N N . LEU B 1 386 ? -0.881 -30.75 -8.656 1 97.25 386 LEU B N 1
ATOM 7756 C CA . LEU B 1 386 ? -0.736 -31.219 -10.039 1 97.25 386 LEU B CA 1
ATOM 7757 C C . LEU B 1 386 ? -1.844 -32.188 -10.406 1 97.25 386 LEU B C 1
ATOM 7759 O O . LEU B 1 386 ? -2.406 -32.125 -11.5 1 97.25 386 LEU B O 1
ATOM 7763 N N . HIS B 1 387 ? -2.143 -33.031 -9.477 1 96.19 387 HIS B N 1
ATOM 7764 C CA . HIS B 1 387 ? -3.197 -34 -9.711 1 96.19 387 HIS B CA 1
ATOM 7765 C C . HIS B 1 387 ? -4.523 -33.312 -10.016 1 96.19 387 HIS B C 1
ATOM 7767 O O . HIS B 1 387 ? -5.164 -33.625 -11.023 1 96.19 387 HIS B O 1
ATOM 7773 N N . HIS B 1 388 ? -4.891 -32.438 -9.18 1 96 388 HIS B N 1
ATOM 7774 C CA . HIS B 1 388 ? -6.184 -31.781 -9.312 1 96 388 HIS B CA 1
ATOM 7775 C C . HIS B 1 388 ? -6.211 -30.859 -10.531 1 96 388 HIS B C 1
ATOM 7777 O O . HIS B 1 388 ? -7.234 -30.766 -11.211 1 96 388 HIS B O 1
ATOM 7783 N N . LEU B 1 389 ? -5.121 -30.188 -10.766 1 97 389 LEU B N 1
ATOM 7784 C CA . LEU B 1 389 ? -5.082 -29.281 -11.914 1 97 389 LEU B CA 1
ATOM 7785 C C . LEU B 1 389 ? -5.152 -30.078 -13.219 1 97 389 LEU B C 1
ATOM 7787 O O . LEU B 1 389 ? -5.832 -29.656 -14.164 1 97 389 LEU B O 1
ATOM 7791 N N . CYS B 1 390 ? -4.457 -31.188 -13.305 1 95.62 390 CYS B N 1
ATOM 7792 C CA . CYS B 1 390 ? -4.512 -32.031 -14.492 1 95.62 390 CYS B CA 1
ATOM 7793 C C . CYS B 1 390 ? -5.914 -32.594 -14.703 1 95.62 390 CYS B C 1
ATOM 7795 O O . CYS B 1 390 ? -6.441 -32.562 -15.812 1 95.62 390 CYS B O 1
ATOM 7797 N N . GLU B 1 391 ? -6.473 -33.031 -13.641 1 95.5 391 GLU B N 1
ATOM 7798 C CA . GLU B 1 391 ? -7.84 -33.562 -13.727 1 95.5 391 GLU B CA 1
ATOM 7799 C C . GLU B 1 391 ? -8.812 -32.469 -14.148 1 95.5 391 GLU B C 1
ATOM 7801 O O . GLU B 1 391 ? -9.656 -32.656 -15.016 1 95.5 391 GLU B O 1
ATOM 7806 N N . ALA B 1 392 ? -8.672 -31.359 -13.492 1 96.25 392 ALA B N 1
ATOM 7807 C CA . ALA B 1 392 ? -9.57 -30.25 -13.781 1 96.25 392 ALA B CA 1
ATOM 7808 C C . ALA B 1 392 ? -9.445 -29.797 -15.234 1 96.25 392 ALA B C 1
ATOM 7810 O O . ALA B 1 392 ? -10.445 -29.469 -15.875 1 96.25 392 ALA B O 1
ATOM 7811 N N . SER B 1 393 ? -8.273 -29.75 -15.75 1 95.31 393 SER B N 1
ATOM 7812 C CA . SER B 1 393 ? -8.039 -29.312 -17.125 1 95.31 393 SER B CA 1
ATOM 7813 C C . SER B 1 393 ? -8.641 -30.312 -18.125 1 95.31 393 SER B C 1
ATOM 7815 O O . SER B 1 393 ? -9.008 -29.922 -19.234 1 95.31 393 SER B O 1
ATOM 7817 N N . ARG B 1 394 ? -8.797 -31.484 -17.75 1 93.81 394 ARG B N 1
ATOM 7818 C CA . ARG B 1 394 ? -9.352 -32.531 -18.609 1 93.81 394 ARG B CA 1
ATOM 7819 C C . ARG B 1 394 ? -10.875 -32.469 -18.641 1 93.81 394 ARG B C 1
ATOM 7821 O O . ARG B 1 394 ? -11.492 -32.625 -19.688 1 93.81 394 ARG B O 1
ATOM 7828 N N . VAL B 1 395 ? -11.477 -32.156 -17.531 1 95.06 395 VAL B N 1
ATOM 7829 C CA . VAL B 1 395 ? -12.922 -32.312 -17.406 1 95.06 395 VAL B CA 1
ATOM 7830 C C . VAL B 1 395 ? -13.602 -30.938 -17.578 1 95.06 395 VAL B C 1
ATOM 7832 O O . VAL B 1 395 ? -14.797 -30.875 -17.859 1 95.06 395 VAL B O 1
ATOM 7835 N N . ASN B 1 396 ? -12.883 -29.922 -17.391 1 96.31 396 ASN B N 1
ATOM 7836 C CA . ASN B 1 396 ? -13.469 -28.578 -17.375 1 96.31 396 ASN B CA 1
ATOM 7837 C C . ASN B 1 396 ? -12.734 -27.641 -18.312 1 96.31 396 ASN B C 1
ATOM 7839 O O . ASN B 1 396 ? -11.672 -27.109 -17.969 1 96.31 396 ASN B O 1
ATOM 7843 N N . ASN B 1 397 ? -13.367 -27.297 -19.359 1 94.31 397 ASN B N 1
ATOM 7844 C CA . ASN B 1 397 ? -12.75 -26.438 -20.375 1 94.31 397 ASN B CA 1
ATOM 7845 C C . ASN B 1 397 ? -12.484 -25.031 -19.844 1 94.31 397 ASN B C 1
ATOM 7847 O O . ASN B 1 397 ? -11.523 -24.375 -20.25 1 94.31 397 ASN B O 1
ATOM 7851 N N . LEU B 1 398 ? -13.289 -24.578 -18.938 1 95.88 398 LEU B N 1
ATOM 7852 C CA . LEU B 1 398 ? -13.078 -23.266 -18.359 1 95.88 398 LEU B CA 1
ATOM 7853 C C . LEU B 1 398 ? -11.742 -23.203 -17.625 1 95.88 398 LEU B C 1
ATOM 7855 O O . LEU B 1 398 ? -11.031 -22.203 -17.703 1 95.88 398 LEU B O 1
ATOM 7859 N N . VAL B 1 399 ? -11.422 -24.234 -16.953 1 96.38 399 VAL B N 1
ATOM 7860 C CA . VAL B 1 399 ? -10.172 -24.297 -16.203 1 96.38 399 VAL B CA 1
ATOM 7861 C C . VAL B 1 399 ? -8.992 -24.375 -17.156 1 96.38 399 VAL B C 1
ATOM 7863 O O . VAL B 1 399 ? -7.965 -23.734 -16.938 1 96.38 399 VAL B O 1
ATOM 7866 N N . LEU B 1 400 ? -9.172 -25.125 -18.188 1 95 400 LEU B N 1
ATOM 7867 C CA . LEU B 1 400 ? -8.125 -25.297 -19.188 1 95 400 LEU B CA 1
ATOM 7868 C C . LEU B 1 400 ? -7.75 -23.953 -19.812 1 95 400 LEU B C 1
ATOM 7870 O O . LEU B 1 400 ? -6.598 -23.75 -20.203 1 95 400 LEU B O 1
ATOM 7874 N N . GLU B 1 401 ? -8.664 -23.078 -19.812 1 94.12 401 GLU B N 1
ATOM 7875 C CA . GLU B 1 401 ? -8.477 -21.812 -20.516 1 94.12 401 GLU B CA 1
ATOM 7876 C C . GLU B 1 401 ? -7.898 -20.75 -19.578 1 94.12 401 GLU B C 1
ATOM 7878 O O . GLU B 1 401 ? -7.535 -19.672 -20.016 1 94.12 401 GLU B O 1
ATOM 7883 N N . LEU B 1 402 ? -7.762 -21 -18.328 1 95.38 402 LEU B N 1
ATOM 7884 C CA . LEU B 1 402 ? -7.191 -20.047 -17.375 1 95.38 402 LEU B CA 1
ATOM 7885 C C . LEU B 1 402 ? -5.672 -20.172 -17.344 1 95.38 402 LEU B C 1
ATOM 7887 O O . LEU B 1 402 ? -5.141 -21.141 -16.781 1 95.38 402 LEU B O 1
ATOM 7891 N N . ARG B 1 403 ? -5.043 -19.172 -17.766 1 92.94 403 ARG B N 1
ATOM 7892 C CA . ARG B 1 403 ? -3.602 -19.234 -17.969 1 92.94 403 ARG B CA 1
ATOM 7893 C C . ARG B 1 403 ? -2.85 -19.078 -16.656 1 92.94 403 ARG B C 1
ATOM 7895 O O . ARG B 1 403 ? -1.704 -19.516 -16.531 1 92.94 403 ARG B O 1
ATOM 7902 N N . TYR B 1 404 ? -3.449 -18.438 -15.656 1 92.88 404 TYR B N 1
ATOM 7903 C CA . TYR B 1 404 ? -2.73 -18.188 -14.406 1 92.88 404 TYR B CA 1
ATOM 7904 C C . TYR B 1 404 ? -2.432 -19.5 -13.688 1 92.88 404 TYR B C 1
ATOM 7906 O O . TYR B 1 404 ? -1.61 -19.531 -12.766 1 92.88 404 TYR B O 1
ATOM 7914 N N . HIS B 1 405 ? -3.02 -20.594 -14.086 1 95.06 405 HIS B N 1
ATOM 7915 C CA . HIS B 1 405 ? -2.713 -21.906 -13.516 1 95.06 405 HIS B CA 1
ATOM 7916 C C . HIS B 1 405 ? -1.281 -22.312 -13.828 1 95.06 405 HIS B C 1
ATOM 7918 O O . HIS B 1 405 ? -0.719 -23.188 -13.156 1 95.06 405 HIS B O 1
ATOM 7924 N N . GLY B 1 406 ? -0.754 -21.734 -14.914 1 92.44 406 GLY B N 1
ATOM 7925 C CA . GLY B 1 406 ? 0.646 -22 -15.211 1 92.44 406 GLY B CA 1
ATOM 7926 C C . GLY B 1 406 ? 1.562 -21.75 -14.023 1 92.44 406 GLY B C 1
ATOM 7927 O O . GLY B 1 406 ? 2.545 -22.469 -13.836 1 92.44 406 GLY B O 1
ATOM 7928 N N . TYR B 1 407 ? 1.219 -20.859 -13.266 1 91.5 407 TYR B N 1
ATOM 7929 C CA . TYR B 1 407 ? 1.995 -20.531 -12.07 1 91.5 407 TYR B CA 1
ATOM 7930 C C . TYR B 1 407 ? 1.979 -21.703 -11.086 1 91.5 407 TYR B C 1
ATOM 7932 O O . TYR B 1 407 ? 3.018 -22.062 -10.523 1 91.5 407 TYR B O 1
ATOM 7940 N N . PHE B 1 408 ? 0.851 -22.234 -10.828 1 96.44 408 PHE B N 1
ATOM 7941 C CA . PHE B 1 408 ? 0.722 -23.328 -9.867 1 96.44 408 PHE B CA 1
ATOM 7942 C C . PHE B 1 408 ? 1.401 -24.578 -10.391 1 96.44 408 PHE B C 1
ATOM 7944 O O . PHE B 1 408 ? 2.027 -25.328 -9.625 1 96.44 408 PHE B O 1
ATOM 7951 N N . PHE B 1 409 ? 1.281 -24.781 -11.688 1 96.12 409 PHE B N 1
ATOM 7952 C CA . PHE B 1 409 ? 2.018 -25.891 -12.297 1 96.12 409 PHE B CA 1
ATOM 7953 C C . PHE B 1 409 ? 3.518 -25.719 -12.086 1 96.12 409 PHE B C 1
ATOM 7955 O O . PHE B 1 409 ? 4.195 -26.641 -11.633 1 96.12 409 PHE B O 1
ATOM 7962 N N . GLY B 1 410 ? 3.947 -24.547 -12.398 1 93.19 410 GLY B N 1
ATOM 7963 C CA . GLY B 1 410 ? 5.371 -24.281 -12.281 1 93.19 410 GLY B CA 1
ATOM 7964 C C . GLY B 1 410 ? 5.906 -24.484 -10.875 1 93.19 410 GLY B C 1
ATOM 7965 O O . GLY B 1 410 ? 6.902 -25.188 -10.68 1 93.19 410 GLY B O 1
ATOM 7966 N N . ASN B 1 411 ? 5.25 -23.906 -9.938 1 93.81 411 ASN B N 1
ATOM 7967 C CA . ASN B 1 411 ? 5.688 -24 -8.547 1 93.81 411 ASN B CA 1
ATOM 7968 C C . ASN B 1 411 ? 5.734 -25.453 -8.078 1 93.81 411 ASN B C 1
ATOM 7970 O O . ASN B 1 411 ? 6.68 -25.859 -7.398 1 93.81 411 ASN B O 1
ATOM 7974 N N . SER B 1 412 ? 4.742 -26.172 -8.422 1 97.38 412 SER B N 1
ATOM 7975 C CA . SER B 1 412 ? 4.656 -27.562 -7.98 1 97.38 412 SER B CA 1
ATOM 7976 C C . SER B 1 412 ? 5.699 -28.422 -8.672 1 97.38 412 SER B C 1
ATOM 7978 O O . SER B 1 412 ? 6.375 -29.234 -8.023 1 97.38 412 SER B O 1
ATOM 7980 N N . VAL B 1 413 ? 5.871 -28.266 -9.914 1 96.62 413 VAL B N 1
ATOM 7981 C CA . VAL B 1 413 ? 6.832 -29.047 -10.672 1 96.62 413 VAL B CA 1
ATOM 7982 C C . VAL B 1 413 ? 8.25 -28.75 -10.188 1 96.62 413 VAL B C 1
ATOM 7984 O O . VAL B 1 413 ? 9.039 -29.672 -9.961 1 96.62 413 VAL B O 1
ATOM 7987 N N . PHE B 1 414 ? 8.562 -27.531 -9.992 1 94.12 414 PHE B N 1
ATOM 7988 C CA . PHE B 1 414 ? 9.906 -27.156 -9.57 1 94.12 414 PHE B CA 1
ATOM 7989 C C . PHE B 1 414 ? 10.18 -27.641 -8.148 1 94.12 414 PHE B C 1
ATOM 7991 O O . PHE B 1 414 ? 11.328 -27.922 -7.805 1 94.12 414 PHE B O 1
ATOM 7998 N N . THR B 1 415 ? 9.156 -27.703 -7.391 1 96.19 415 THR B N 1
ATOM 7999 C CA . THR B 1 415 ? 9.312 -28.281 -6.066 1 96.19 415 THR B CA 1
ATOM 8000 C C . THR B 1 415 ? 9.734 -29.75 -6.172 1 96.19 415 THR B C 1
ATOM 8002 O O . THR B 1 415 ? 10.648 -30.188 -5.469 1 96.19 415 THR B O 1
ATOM 8005 N N . LEU B 1 416 ? 9.078 -30.469 -7.082 1 96.69 416 LEU B N 1
ATOM 8006 C CA . LEU B 1 416 ? 9.438 -31.859 -7.293 1 96.69 416 LEU B CA 1
ATOM 8007 C C . LEU B 1 416 ? 10.844 -31.984 -7.879 1 96.69 416 LEU B C 1
ATOM 8009 O O . LEU B 1 416 ? 11.625 -32.844 -7.465 1 96.69 416 LEU B O 1
ATOM 8013 N N . ILE B 1 417 ? 11.141 -31.141 -8.781 1 94.38 417 ILE B N 1
ATOM 8014 C CA . ILE B 1 417 ? 12.461 -31.141 -9.406 1 94.38 417 ILE B CA 1
ATOM 8015 C C . ILE B 1 417 ? 13.531 -30.891 -8.344 1 94.38 417 ILE B C 1
ATOM 8017 O O . ILE B 1 417 ? 14.57 -31.547 -8.328 1 94.38 417 ILE B O 1
ATOM 8021 N N . TYR B 1 418 ? 13.281 -29.922 -7.48 1 92.88 418 TYR B N 1
ATOM 8022 C CA . TYR B 1 418 ? 14.242 -29.625 -6.422 1 92.88 418 TYR B CA 1
ATOM 8023 C C . TYR B 1 418 ? 14.516 -30.859 -5.57 1 92.88 418 TYR B C 1
ATOM 8025 O O . TYR B 1 418 ? 15.656 -31.094 -5.156 1 92.88 418 TYR B O 1
ATOM 8033 N N . GLU B 1 419 ? 13.477 -31.578 -5.332 1 92.56 419 GLU B N 1
ATOM 8034 C CA . GLU B 1 419 ? 13.625 -32.781 -4.531 1 92.56 419 GLU B CA 1
ATOM 8035 C C . GLU B 1 419 ? 14.523 -33.812 -5.227 1 92.56 419 GLU B C 1
ATOM 8037 O O . GLU B 1 419 ? 15.438 -34.375 -4.609 1 92.56 419 GLU B O 1
ATOM 8042 N N . PHE B 1 420 ? 14.367 -34.031 -6.508 1 90.31 420 PHE B N 1
ATOM 8043 C CA . PHE B 1 420 ? 15.125 -35.125 -7.09 1 90.31 420 PHE B CA 1
ATOM 8044 C C . PHE B 1 420 ? 16.469 -34.625 -7.617 1 90.31 420 PHE B C 1
ATOM 8046 O O . PHE B 1 420 ? 17.312 -35.438 -8.016 1 90.31 420 PHE B O 1
ATOM 8053 N N . ILE B 1 421 ? 16.766 -33.344 -7.566 1 88.5 421 ILE B N 1
ATOM 8054 C CA . ILE B 1 421 ? 18.125 -32.844 -7.777 1 88.5 421 ILE B CA 1
ATOM 8055 C C . ILE B 1 421 ? 19.016 -33.281 -6.617 1 88.5 421 ILE B C 1
ATOM 8057 O O . ILE B 1 421 ? 20.188 -33.625 -6.816 1 88.5 421 ILE B O 1
ATOM 8061 N N . HIS B 1 422 ? 18.484 -33.344 -5.496 1 86.62 422 HIS B N 1
ATOM 8062 C CA . HIS B 1 422 ? 19.266 -33.656 -4.305 1 86.62 422 HIS B CA 1
ATOM 8063 C C . HIS B 1 422 ? 19.156 -35.125 -3.951 1 86.62 422 HIS B C 1
ATOM 8065 O O . HIS B 1 422 ? 20 -35.656 -3.215 1 86.62 422 HIS B O 1
ATOM 8071 N N . ASN B 1 423 ? 18.094 -35.719 -4.488 1 86.69 423 ASN B N 1
ATOM 8072 C CA . ASN B 1 423 ? 17.906 -37.156 -4.34 1 86.69 423 ASN B CA 1
ATOM 8073 C C . ASN B 1 423 ? 17.562 -37.812 -5.672 1 86.69 423 ASN B C 1
ATOM 8075 O O . ASN B 1 423 ? 16.406 -38.156 -5.918 1 86.69 423 ASN B O 1
ATOM 8079 N N . PRO B 1 424 ? 18.547 -38.125 -6.434 1 87.06 424 PRO B N 1
ATOM 8080 C CA . PRO B 1 424 ? 18.312 -38.656 -7.785 1 87.06 424 PRO B CA 1
ATOM 8081 C C . PRO B 1 424 ? 17.578 -39.969 -7.793 1 87.06 424 PRO B C 1
ATOM 8083 O O . PRO B 1 424 ? 16.953 -40.344 -8.797 1 87.06 424 PRO B O 1
ATOM 8086 N N . SER B 1 425 ? 17.641 -40.656 -6.715 1 88.62 425 SER B N 1
ATOM 8087 C CA . SER B 1 425 ? 17.016 -41.969 -6.645 1 88.62 425 SER B CA 1
ATOM 8088 C C . SER B 1 425 ? 15.5 -41.875 -6.762 1 88.62 425 SER B C 1
ATOM 8090 O O . SER B 1 425 ? 14.836 -42.812 -7.16 1 88.62 425 SER B O 1
ATOM 8092 N N . VAL B 1 426 ? 14.984 -40.719 -6.465 1 90.62 426 VAL B N 1
ATOM 8093 C CA . VAL B 1 426 ? 13.539 -40.562 -6.449 1 90.62 426 VAL B CA 1
ATOM 8094 C C . VAL B 1 426 ? 13.07 -39.938 -7.762 1 90.62 426 VAL B C 1
ATOM 8096 O O . VAL B 1 426 ? 11.875 -39.719 -7.961 1 90.62 426 VAL B O 1
ATOM 8099 N N . ALA B 1 427 ? 13.898 -39.625 -8.703 1 92 427 ALA B N 1
ATOM 8100 C CA . ALA B 1 427 ? 13.57 -39 -9.977 1 92 427 ALA B CA 1
ATOM 8101 C C . ALA B 1 427 ? 12.516 -39.812 -10.734 1 92 427 ALA B C 1
ATOM 8103 O O . ALA B 1 427 ? 11.539 -39.25 -11.234 1 92 427 ALA B O 1
ATOM 8104 N N . PRO B 1 428 ? 12.656 -41.156 -10.773 1 90.69 428 PRO B N 1
ATOM 8105 C CA . PRO B 1 428 ? 11.664 -41.938 -11.531 1 90.69 428 PRO B CA 1
ATOM 8106 C C . PRO B 1 428 ? 10.258 -41.844 -10.93 1 90.69 428 PRO B C 1
ATOM 8108 O O . PRO B 1 428 ? 9.273 -42.031 -11.633 1 90.69 428 PRO B O 1
ATOM 8111 N N . VAL B 1 429 ? 10.164 -41.5 -9.727 1 91.81 429 VAL B N 1
ATOM 8112 C CA . VAL B 1 429 ? 8.883 -41.406 -9.039 1 91.81 429 VAL B CA 1
ATOM 8113 C C . VAL B 1 429 ? 8.211 -40.062 -9.414 1 91.81 429 VAL B C 1
ATOM 8115 O O . VAL B 1 429 ? 6.988 -40 -9.555 1 91.81 429 VAL B O 1
ATOM 8118 N N . TYR B 1 430 ? 9 -39.062 -9.578 1 93.94 430 TYR B N 1
ATOM 8119 C CA . TYR B 1 430 ? 8.43 -37.719 -9.719 1 93.94 430 TYR B CA 1
ATOM 8120 C C . TYR B 1 430 ? 8.398 -37.281 -11.18 1 93.94 430 TYR B C 1
ATOM 8122 O O . TYR B 1 430 ? 7.633 -36.406 -11.562 1 93.94 430 TYR B O 1
ATOM 8130 N N . LEU B 1 431 ? 9.133 -37.844 -12.07 1 93.75 431 LEU B N 1
ATOM 8131 C CA . LEU B 1 431 ? 9.211 -37.469 -13.477 1 93.75 431 LEU B CA 1
ATOM 8132 C C . LEU B 1 431 ? 7.855 -37.625 -14.164 1 93.75 431 LEU B C 1
ATOM 8134 O O . LEU B 1 431 ? 7.453 -36.75 -14.961 1 93.75 431 LEU B O 1
ATOM 8138 N N . PRO B 1 432 ? 7.129 -38.688 -13.844 1 93.62 432 PRO B N 1
ATOM 8139 C CA . PRO B 1 432 ? 5.805 -38.812 -14.469 1 93.62 432 PRO B CA 1
ATOM 8140 C C . PRO B 1 432 ? 4.898 -37.625 -14.141 1 93.62 432 PRO B C 1
ATOM 8142 O O . PRO B 1 432 ? 4.098 -37.188 -14.984 1 93.62 432 PRO B O 1
ATOM 8145 N N . TRP B 1 433 ? 4.992 -37.094 -12.961 1 95.38 433 TRP B N 1
ATOM 8146 C CA . TRP B 1 433 ? 4.215 -35.906 -12.586 1 95.38 433 TRP B CA 1
ATOM 8147 C C . TRP B 1 433 ? 4.621 -34.688 -13.422 1 95.38 433 TRP B C 1
ATOM 8149 O O . TRP B 1 433 ? 3.77 -33.906 -13.844 1 95.38 433 TRP B O 1
ATOM 8159 N N . VAL B 1 434 ? 5.879 -34.562 -13.617 1 95.88 434 VAL B N 1
ATOM 8160 C CA . VAL B 1 434 ? 6.414 -33.469 -14.422 1 95.88 434 VAL B CA 1
ATOM 8161 C C . VAL B 1 434 ? 5.914 -33.562 -15.859 1 95.88 434 VAL B C 1
ATOM 8163 O O . VAL B 1 434 ? 5.438 -32.594 -16.438 1 95.88 434 VAL B O 1
ATOM 8166 N N . TYR B 1 435 ? 5.91 -34.812 -16.375 1 94.62 435 TYR B N 1
ATOM 8167 C CA . TYR B 1 435 ? 5.504 -35.031 -17.766 1 94.62 435 TYR B CA 1
ATOM 8168 C C . TYR B 1 435 ? 4.008 -34.812 -17.938 1 94.62 435 TYR B C 1
ATOM 8170 O O . TYR B 1 435 ? 3.566 -34.25 -18.938 1 94.62 435 TYR B O 1
ATOM 8178 N N . ALA B 1 436 ? 3.266 -35.25 -16.953 1 94.5 436 ALA B N 1
ATOM 8179 C CA . ALA B 1 436 ? 1.825 -35.031 -17 1 94.5 436 ALA B CA 1
ATOM 8180 C C . ALA B 1 436 ? 1.515 -33.531 -17.016 1 94.5 436 ALA B C 1
ATOM 8182 O O . ALA B 1 436 ? 0.588 -33.094 -17.703 1 94.5 436 ALA B O 1
ATOM 8183 N N . SER B 1 437 ? 2.254 -32.781 -16.25 1 96.25 437 SER B N 1
ATOM 8184 C CA . SER B 1 437 ? 2.076 -31.344 -16.203 1 96.25 437 SER B CA 1
ATOM 8185 C C . SER B 1 437 ? 2.432 -30.688 -17.531 1 96.25 437 SER B C 1
ATOM 8187 O O . SER B 1 437 ? 1.712 -29.812 -18.016 1 96.25 437 SER B O 1
ATOM 8189 N N . LEU B 1 438 ? 3.529 -31.125 -18.094 1 95.25 438 LEU B N 1
ATOM 8190 C CA . LEU B 1 438 ? 3.955 -30.594 -19.391 1 95.25 438 LEU B CA 1
ATOM 8191 C C . LEU B 1 438 ? 2.936 -30.922 -20.469 1 95.25 438 LEU B C 1
ATOM 8193 O O . LEU B 1 438 ? 2.656 -30.078 -21.328 1 95.25 438 LEU B O 1
ATOM 8197 N N . GLN B 1 439 ? 2.375 -32.062 -20.406 1 94.19 439 GLN B N 1
ATOM 8198 C CA . GLN B 1 439 ? 1.337 -32.438 -21.359 1 94.19 439 GLN B CA 1
ATOM 8199 C C . GLN B 1 439 ? 0.112 -31.547 -21.234 1 94.19 439 GLN B C 1
ATOM 8201 O O . GLN B 1 439 ? -0.424 -31.062 -22.234 1 94.19 439 GLN B O 1
ATOM 8206 N N . THR B 1 440 ? -0.285 -31.375 -20.031 1 94.94 440 THR B N 1
ATOM 8207 C CA . THR B 1 440 ? -1.442 -30.516 -19.797 1 94.94 440 THR B CA 1
ATOM 8208 C C . THR B 1 440 ? -1.158 -29.094 -20.25 1 94.94 440 THR B C 1
ATOM 8210 O O . THR B 1 440 ? -1.979 -28.469 -20.938 1 94.94 440 THR B O 1
ATOM 8213 N N . LEU B 1 441 ? -0.009 -28.578 -19.875 1 94.88 441 LEU B N 1
ATOM 8214 C CA . LEU B 1 441 ? 0.378 -27.219 -20.266 1 94.88 441 LEU B CA 1
ATOM 8215 C C . LEU B 1 441 ? 0.431 -27.078 -21.781 1 94.88 441 LEU B C 1
ATOM 8217 O O . LEU B 1 441 ? 0.07 -26.031 -22.328 1 94.88 441 LEU B O 1
ATOM 8221 N N . SER B 1 442 ? 0.818 -28.094 -22.438 1 93.12 442 SER B N 1
ATOM 8222 C CA . SER B 1 442 ? 0.934 -28.047 -23.891 1 93.12 442 SER B CA 1
ATOM 8223 C C . SER B 1 442 ? -0.438 -27.984 -24.562 1 93.12 442 SER B C 1
ATOM 8225 O O . SER B 1 442 ? -0.559 -27.562 -25.703 1 93.12 442 SER B O 1
ATOM 8227 N N . THR B 1 443 ? -1.432 -28.438 -23.812 1 92.12 443 THR B N 1
ATOM 8228 C CA . THR B 1 443 ? -2.785 -28.391 -24.359 1 92.12 443 THR B CA 1
ATOM 8229 C C . THR B 1 443 ? -3.428 -27.031 -24.109 1 92.12 443 THR B C 1
ATOM 8231 O O . THR B 1 443 ? -4.426 -26.688 -24.75 1 92.12 443 THR B O 1
ATOM 8234 N N . MET B 1 444 ? -2.889 -26.312 -23.234 1 92.5 444 MET B N 1
ATOM 8235 C CA . MET B 1 444 ? -3.395 -24.969 -22.953 1 92.5 444 MET B CA 1
ATOM 8236 C C . MET B 1 444 ? -2.98 -23.984 -24.047 1 92.5 444 MET B C 1
ATOM 8238 O O . MET B 1 444 ? -2.012 -24.234 -24.766 1 92.5 444 MET B O 1
ATOM 8242 N N . ARG B 1 445 ? -3.852 -23 -24.234 1 88.5 445 ARG B N 1
ATOM 8243 C CA . ARG B 1 445 ? -3.475 -21.984 -25.203 1 88.5 445 ARG B CA 1
ATOM 8244 C C . ARG B 1 445 ? -2.111 -21.375 -24.875 1 88.5 445 ARG B C 1
ATOM 8246 O O . ARG B 1 445 ? -1.868 -20.984 -23.734 1 88.5 445 ARG B O 1
ATOM 8253 N N . ALA B 1 446 ? -1.346 -21.281 -26.078 1 78.75 446 ALA B N 1
ATOM 8254 C CA . ALA B 1 446 ? 0.032 -20.828 -25.906 1 78.75 446 ALA B CA 1
ATOM 8255 C C . ALA B 1 446 ? 0.089 -19.312 -25.672 1 78.75 446 ALA B C 1
ATOM 8257 O O . ALA B 1 446 ? -0.405 -18.547 -26.5 1 78.75 446 ALA B O 1
ATOM 8258 N N . GLY B 1 447 ? 0.245 -18.828 -24.438 1 79.19 447 GLY B N 1
ATOM 8259 C CA . GLY B 1 447 ? 0.558 -17.469 -24.016 1 79.19 447 GLY B CA 1
ATOM 8260 C C . GLY B 1 447 ? 1.896 -17.359 -23.297 1 79.19 447 GLY B C 1
ATOM 8261 O O . GLY B 1 447 ? 2.582 -18.359 -23.109 1 79.19 447 GLY B O 1
ATOM 8262 N N . ASP B 1 448 ? 2.236 -16.125 -23.078 1 76.5 448 ASP B N 1
ATOM 8263 C CA . ASP B 1 448 ? 3.555 -15.891 -22.5 1 76.5 448 ASP B CA 1
ATOM 8264 C C . ASP B 1 448 ? 3.738 -16.688 -21.203 1 76.5 448 ASP B C 1
ATOM 8266 O O . ASP B 1 448 ? 4.762 -17.359 -21.031 1 76.5 448 ASP B O 1
ATOM 8270 N N . PRO B 1 449 ? 2.721 -16.766 -20.406 1 82.88 449 PRO B N 1
ATOM 8271 C CA . PRO B 1 449 ? 2.938 -17.469 -19.141 1 82.88 449 PRO B CA 1
ATOM 8272 C C . PRO B 1 449 ? 3.09 -18.969 -19.328 1 82.88 449 PRO B C 1
ATOM 8274 O O . PRO B 1 449 ? 3.918 -19.609 -18.672 1 82.88 449 PRO B O 1
ATOM 8277 N N . ILE B 1 450 ? 2.35 -19.547 -20.234 1 89.25 450 ILE B N 1
ATOM 8278 C CA . ILE B 1 450 ? 2.371 -20.984 -20.438 1 89.25 450 ILE B CA 1
ATOM 8279 C C . ILE B 1 450 ? 3.629 -21.375 -21.203 1 89.25 450 ILE B C 1
ATOM 8281 O O . ILE B 1 450 ? 4.328 -22.328 -20.828 1 89.25 450 ILE B O 1
ATOM 8285 N N . ALA B 1 451 ? 3.947 -20.641 -22.203 1 85.31 451 ALA B N 1
ATOM 8286 C CA . ALA B 1 451 ? 5.133 -20.922 -23 1 85.31 451 ALA B CA 1
ATOM 8287 C C . ALA B 1 451 ? 6.402 -20.797 -22.156 1 85.31 451 ALA B C 1
ATOM 8289 O O . ALA B 1 451 ? 7.312 -21.625 -22.281 1 85.31 451 ALA B O 1
ATOM 8290 N N . SER B 1 452 ? 6.449 -19.828 -21.344 1 82.19 452 SER B N 1
ATOM 8291 C CA . SER B 1 452 ? 7.621 -19.625 -20.5 1 82.19 452 SER B CA 1
ATOM 8292 C C . SER B 1 452 ? 7.758 -20.734 -19.453 1 82.19 452 SER B C 1
ATOM 8294 O O . SER B 1 452 ? 8.867 -21.156 -19.141 1 82.19 452 SER B O 1
ATOM 8296 N N . THR B 1 453 ? 6.648 -21.141 -18.969 1 87.62 453 THR B N 1
ATOM 8297 C CA . THR B 1 453 ? 6.672 -22.203 -17.969 1 87.62 453 THR B CA 1
ATOM 8298 C C . THR B 1 453 ? 7.168 -23.516 -18.578 1 87.62 453 THR B C 1
ATOM 8300 O O . THR B 1 453 ? 8 -24.203 -17.984 1 87.62 453 THR B O 1
ATOM 8303 N N . ILE B 1 454 ? 6.672 -23.797 -19.734 1 89.94 454 ILE B N 1
ATOM 8304 C CA . ILE B 1 454 ? 7.098 -25.016 -20.422 1 89.94 454 ILE B CA 1
ATOM 8305 C C . ILE B 1 454 ? 8.586 -24.938 -20.734 1 89.94 454 ILE B C 1
ATOM 8307 O O . ILE B 1 454 ? 9.336 -25.891 -20.469 1 89.94 454 ILE B O 1
ATOM 8311 N N . ALA B 1 455 ? 9.016 -23.844 -21.234 1 83.75 455 ALA B N 1
ATOM 8312 C CA . ALA B 1 455 ? 10.414 -23.656 -21.594 1 83.75 455 ALA B CA 1
ATOM 8313 C C . ALA B 1 455 ? 11.32 -23.781 -20.375 1 83.75 455 ALA B C 1
ATOM 8315 O O . ALA B 1 455 ? 12.391 -24.391 -20.453 1 83.75 455 ALA B O 1
ATOM 8316 N N . ALA B 1 456 ? 10.883 -23.219 -19.328 1 84.06 456 ALA B N 1
ATOM 8317 C CA . ALA B 1 456 ? 11.672 -23.281 -18.109 1 84.06 456 ALA B CA 1
ATOM 8318 C C . ALA B 1 456 ? 11.797 -24.719 -17.609 1 84.06 456 ALA B C 1
ATOM 8320 O O . ALA B 1 456 ? 12.891 -25.156 -17.234 1 84.06 456 ALA B O 1
ATOM 8321 N N . MET B 1 457 ? 10.727 -25.422 -17.609 1 89.5 457 MET B N 1
ATOM 8322 C CA . MET B 1 457 ? 10.734 -26.812 -17.156 1 89.5 457 MET B CA 1
ATOM 8323 C C . MET B 1 457 ? 11.648 -27.656 -18.016 1 89.5 457 MET B C 1
ATOM 8325 O O . MET B 1 457 ? 12.461 -28.438 -17.5 1 89.5 457 MET B O 1
ATOM 8329 N N . GLN B 1 458 ? 11.586 -27.391 -19.281 1 88.56 458 GLN B N 1
ATOM 8330 C CA . GLN B 1 458 ? 12.375 -28.172 -20.219 1 88.56 458 GLN B CA 1
ATOM 8331 C C . GLN B 1 458 ? 13.867 -27.859 -20.078 1 88.56 458 GLN B C 1
ATOM 8333 O O . GLN B 1 458 ? 14.703 -28.766 -20.141 1 88.56 458 GLN B O 1
ATOM 8338 N N . THR B 1 459 ? 14.172 -26.641 -19.875 1 84.81 459 THR B N 1
ATOM 8339 C CA . THR B 1 459 ? 15.555 -26.219 -19.719 1 84.81 459 THR B CA 1
ATOM 8340 C C . THR B 1 459 ? 16.172 -26.859 -18.469 1 84.81 459 THR B C 1
ATOM 8342 O O . THR B 1 459 ? 17.297 -27.344 -18.516 1 84.81 459 THR B O 1
ATOM 8345 N N . VAL B 1 460 ? 15.406 -26.891 -17.453 1 86.88 460 VAL B N 1
ATOM 8346 C CA . VAL B 1 460 ? 15.914 -27.438 -16.203 1 86.88 460 VAL B CA 1
ATOM 8347 C C . VAL B 1 460 ? 16.094 -28.953 -16.344 1 86.88 460 VAL B C 1
ATOM 8349 O O . VAL B 1 460 ? 17.094 -29.5 -15.906 1 86.88 460 VAL B O 1
ATOM 8352 N N . LEU B 1 461 ? 15.141 -29.562 -16.953 1 90.25 461 LEU B N 1
ATOM 8353 C CA . LEU B 1 461 ? 15.211 -31.016 -17.125 1 90.25 461 LEU B CA 1
ATOM 8354 C C . LEU B 1 461 ? 16.406 -31.406 -17.984 1 90.25 461 LEU B C 1
ATOM 8356 O O . LEU B 1 461 ? 17.141 -32.344 -17.641 1 90.25 461 LEU B O 1
ATOM 8360 N N . ARG B 1 462 ? 16.672 -30.625 -18.984 1 87.69 462 ARG B N 1
ATOM 8361 C CA . ARG B 1 462 ? 17.797 -30.891 -19.875 1 87.69 462 ARG B CA 1
ATOM 8362 C C . ARG B 1 462 ? 19.125 -30.719 -19.141 1 87.69 462 ARG B C 1
ATOM 8364 O O . ARG B 1 462 ? 20.078 -31.453 -19.391 1 87.69 462 ARG B O 1
ATOM 8371 N N . ASN B 1 463 ? 19.141 -29.766 -18.266 1 83.44 463 ASN B N 1
ATOM 8372 C CA . ASN B 1 463 ? 20.375 -29.469 -17.547 1 83.44 463 ASN B CA 1
ATOM 8373 C C . ASN B 1 463 ? 20.641 -30.484 -16.438 1 83.44 463 ASN B C 1
ATOM 8375 O O . ASN B 1 463 ? 21.781 -30.703 -16.031 1 83.44 463 ASN B O 1
ATOM 8379 N N . ILE B 1 464 ? 19.578 -31.109 -15.961 1 86.94 464 ILE B N 1
ATOM 8380 C CA . ILE B 1 464 ? 19.75 -32.188 -14.977 1 86.94 464 ILE B CA 1
ATOM 8381 C C . ILE B 1 464 ? 20.219 -33.438 -15.664 1 86.94 464 ILE B C 1
ATOM 8383 O O . ILE B 1 464 ? 21.219 -34.062 -15.266 1 86.94 464 ILE B O 1
ATOM 8387 N N . ASN B 1 465 ? 19.562 -33.844 -16.641 1 89.25 465 ASN B N 1
ATOM 8388 C CA . ASN B 1 465 ? 19.812 -35.031 -17.469 1 89.25 465 ASN B CA 1
ATOM 8389 C C . ASN B 1 465 ? 19.109 -34.938 -18.812 1 89.25 465 ASN B C 1
ATOM 8391 O O . ASN B 1 465 ? 17.891 -34.938 -18.875 1 89.25 465 ASN B O 1
ATOM 8395 N N . PRO B 1 466 ? 19.797 -34.906 -19.844 1 88.69 466 PRO B N 1
ATOM 8396 C CA . PRO B 1 466 ? 19.188 -34.781 -21.156 1 88.69 466 PRO B CA 1
ATOM 8397 C C . PRO B 1 466 ? 18.125 -35.812 -21.422 1 88.69 466 PRO B C 1
ATOM 8399 O O . PRO B 1 466 ? 17.219 -35.594 -22.219 1 88.69 466 PRO B O 1
ATOM 8402 N N . SER B 1 467 ? 18.203 -36.875 -20.719 1 88.94 467 SER B N 1
ATOM 8403 C CA . SER B 1 467 ? 17.219 -37.938 -20.906 1 88.94 467 SER B CA 1
ATOM 8404 C C . SER B 1 467 ? 15.883 -37.562 -20.281 1 88.94 467 SER B C 1
ATOM 8406 O O . SER B 1 467 ? 14.859 -38.219 -20.547 1 88.94 467 SER B O 1
ATOM 8408 N N . TYR B 1 468 ? 15.914 -36.562 -19.438 1 89.31 468 TYR B N 1
ATOM 8409 C CA . TYR B 1 468 ? 14.695 -36.156 -18.75 1 89.31 468 TYR B CA 1
ATOM 8410 C C . TYR B 1 468 ? 13.836 -35.25 -19.625 1 89.31 468 TYR B C 1
ATOM 8412 O O . TYR B 1 468 ? 12.688 -34.938 -19.297 1 89.31 468 TYR B O 1
ATOM 8420 N N . GLU B 1 469 ? 14.328 -34.875 -20.734 1 87.81 469 GLU B N 1
ATOM 8421 C CA . GLU B 1 469 ? 13.586 -33.938 -21.594 1 87.81 469 GLU B CA 1
ATOM 8422 C C . GLU B 1 469 ? 12.297 -34.594 -22.094 1 87.81 469 GLU B C 1
ATOM 8424 O O . GLU B 1 469 ? 12.273 -35.781 -22.422 1 87.81 469 GLU B O 1
ATOM 8429 N N . TRP B 1 470 ? 11.227 -33.781 -22.125 1 85 470 TRP B N 1
ATOM 8430 C CA . TRP B 1 470 ? 9.898 -34.25 -22.516 1 85 470 TRP B CA 1
ATOM 8431 C C . TRP B 1 470 ? 9.648 -33.969 -24 1 85 470 TRP B C 1
ATOM 8433 O O . TRP B 1 470 ? 9.938 -32.875 -24.5 1 85 470 TRP B O 1
ATOM 8443 N N . ALA B 1 471 ? 9.297 -34.938 -24.891 1 77.69 471 ALA B N 1
ATOM 8444 C CA . ALA B 1 471 ? 8.914 -34.781 -26.297 1 77.69 471 ALA B CA 1
ATOM 8445 C C . ALA B 1 471 ? 7.406 -34.938 -26.484 1 77.69 471 ALA B C 1
ATOM 8447 O O . ALA B 1 471 ? 6.809 -35.906 -25.953 1 77.69 471 ALA B O 1
ATOM 8448 N N . PRO B 1 472 ? 6.707 -33.844 -27 1 67.56 472 PRO B N 1
ATOM 8449 C CA . PRO B 1 472 ? 5.258 -33.938 -27.188 1 67.56 472 PRO B CA 1
ATOM 8450 C C . PRO B 1 472 ? 4.84 -35.125 -28.016 1 67.56 472 PRO B C 1
ATOM 8452 O O . PRO B 1 472 ? 5.598 -35.594 -28.875 1 67.56 472 PRO B O 1
ATOM 8455 N N . LEU B 1 473 ? 3.889 -35.812 -27.766 1 50.16 473 LEU B N 1
ATOM 8456 C CA . LEU B 1 473 ? 3.346 -36.844 -28.625 1 50.16 473 LEU B CA 1
ATOM 8457 C C . LEU B 1 473 ? 2.916 -36.281 -29.969 1 50.16 473 LEU B C 1
ATOM 8459 O O . LEU B 1 473 ? 2.107 -35.344 -30.031 1 50.16 473 LEU B O 1
ATOM 8463 N N . LEU B 1 474 ? 3.732 -36 -31 1 39 474 LEU B N 1
ATOM 8464 C CA . LEU B 1 474 ? 3.316 -35.688 -32.375 1 39 474 LEU B CA 1
ATOM 8465 C C . LEU B 1 474 ? 1.978 -36.344 -32.688 1 39 474 LEU B C 1
ATOM 8467 O O . LEU B 1 474 ? 1.812 -37.562 -32.531 1 39 474 LEU B O 1
ATOM 8471 N N . ALA B 1 475 ? 0.917 -35.562 -32.781 1 37.38 475 ALA B N 1
ATOM 8472 C CA . ALA B 1 475 ? -0.203 -36.031 -33.562 1 37.38 475 ALA B CA 1
ATOM 8473 C C . ALA B 1 475 ? 0.275 -36.562 -34.906 1 37.38 475 ALA B C 1
ATOM 8475 O O . ALA B 1 475 ? 0.916 -35.844 -35.688 1 37.38 475 ALA B O 1
ATOM 8476 N N . THR B 1 476 ? 0.472 -37.688 -35.25 1 32.16 476 THR B N 1
ATOM 8477 C CA . THR B 1 476 ? 0.471 -38.312 -36.531 1 32.16 476 THR B CA 1
ATOM 8478 C C . THR B 1 476 ? -0.748 -37.906 -37.344 1 32.16 476 THR B C 1
ATOM 8480 O O . THR B 1 476 ? -1.76 -38.594 -37.375 1 32.16 476 THR B O 1
ATOM 8483 N N . THR B 1 477 ? -1.278 -36.594 -37.5 1 31.45 477 THR B N 1
ATOM 8484 C CA . THR B 1 477 ? -2.119 -36.406 -38.656 1 31.45 477 THR B CA 1
ATOM 8485 C C . THR B 1 477 ? -1.299 -36.5 -39.938 1 31.45 477 THR B C 1
ATOM 8487 O O . THR B 1 477 ? -0.318 -35.781 -40.125 1 31.45 477 THR B O 1
ATOM 8490 N N . GLU B 1 478 ? -1.394 -37.5 -40.844 1 29.28 478 GLU B N 1
ATOM 8491 C CA . GLU B 1 478 ? -1.299 -37.75 -42.281 1 29.28 478 GLU B CA 1
ATOM 8492 C C . GLU B 1 478 ? -2.033 -36.688 -43.094 1 29.28 478 GLU B C 1
ATOM 8494 O O . GLU B 1 478 ? -2.211 -36.844 -44.281 1 29.28 478 GLU B O 1
ATOM 8499 N N . ASP B 1 479 ? -2.986 -35.812 -42.812 1 29.64 479 ASP B N 1
ATOM 8500 C CA . ASP B 1 479 ? -3.475 -35.062 -43.969 1 29.64 479 ASP B CA 1
ATOM 8501 C C . ASP B 1 479 ? -2.406 -34.125 -44.5 1 29.64 479 ASP B C 1
ATOM 8503 O O . ASP B 1 479 ? -1.721 -33.438 -43.719 1 29.64 479 ASP B O 1
ATOM 8507 N N . ASN B 1 480 ? -1.96 -34.125 -45.844 1 28.52 480 ASN B N 1
ATOM 8508 C CA . ASN B 1 480 ? -1.388 -33.438 -47 1 28.52 480 ASN B CA 1
ATOM 8509 C C . ASN B 1 480 ? -1.913 -32 -47.094 1 28.52 480 ASN B C 1
ATOM 8511 O O . ASN B 1 480 ? -2.584 -31.641 -48.062 1 28.52 480 ASN B O 1
ATOM 8515 N N . VAL B 1 481 ? -2.551 -31.359 -46.188 1 26.75 481 VAL B N 1
ATOM 8516 C CA . VAL B 1 481 ? -2.949 -30.047 -46.719 1 26.75 481 VAL B CA 1
ATOM 8517 C C . VAL B 1 481 ? -1.707 -29.219 -47 1 26.75 481 VAL B C 1
ATOM 8519 O O . VAL B 1 481 ? -0.812 -29.094 -46.156 1 26.75 481 VAL B O 1
ATOM 8522 N N . ALA B 1 482 ? -1.45 -28.891 -48.281 1 24.98 482 ALA B N 1
ATOM 8523 C CA . ALA B 1 482 ? -0.58 -28.047 -49.094 1 24.98 482 ALA B CA 1
ATOM 8524 C C . ALA B 1 482 ? -0.372 -26.688 -48.438 1 24.98 482 ALA B C 1
ATOM 8526 O O . ALA B 1 482 ? -1.312 -26.094 -47.906 1 24.98 482 ALA B O 1
ATOM 8527 N N . PRO B 1 483 ? 0.909 -26.25 -48.188 1 26.92 483 PRO B N 1
ATOM 8528 C CA . PRO B 1 483 ? 1.333 -24.984 -47.625 1 26.92 483 PRO B CA 1
ATOM 8529 C C . PRO B 1 483 ? 0.734 -23.766 -48.344 1 26.92 483 PRO B C 1
ATOM 8531 O O . PRO B 1 483 ? 0.683 -23.75 -49.562 1 26.92 483 PRO B O 1
ATOM 8534 N N . PRO B 1 484 ? -0.344 -23.219 -47.906 1 25.23 484 PRO B N 1
ATOM 8535 C CA . PRO B 1 484 ? -0.705 -22.078 -48.75 1 25.23 484 PRO B CA 1
ATOM 8536 C C . PRO B 1 484 ? 0.486 -21.188 -49.062 1 25.23 484 PRO B C 1
ATOM 8538 O O . PRO B 1 484 ? 1.43 -21.094 -48.281 1 25.23 484 PRO B O 1
ATOM 8541 N N . GLY B 1 485 ? 0.991 -20.938 -50.344 1 22.53 485 GLY B N 1
ATOM 8542 C CA . GLY B 1 485 ? 2 -20.188 -51.094 1 22.53 485 GLY B CA 1
ATOM 8543 C C . GLY B 1 485 ? 2.146 -18.75 -50.594 1 22.53 485 GLY B C 1
ATOM 8544 O O . GLY B 1 485 ? 2.732 -17.922 -51.281 1 22.53 485 GLY B O 1
ATOM 8545 N N . GLY B 1 486 ? 1.43 -18.266 -49.625 1 21.69 486 GLY B N 1
ATOM 8546 C CA . GLY B 1 486 ? 1.598 -16.812 -49.719 1 21.69 486 GLY B CA 1
ATOM 8547 C C . GLY B 1 486 ? 3.02 -16.359 -49.438 1 21.69 486 GLY B C 1
ATOM 8548 O O . GLY B 1 486 ? 3.814 -17.109 -48.875 1 21.69 486 GLY B O 1
ATOM 8549 N N . THR B 1 487 ? 3.568 -15.344 -50.125 1 20.73 487 THR B N 1
ATOM 8550 C CA . THR B 1 487 ? 4.816 -14.617 -50.344 1 20.73 487 THR B CA 1
ATOM 8551 C C . THR B 1 487 ? 5.414 -14.156 -49 1 20.73 487 THR B C 1
ATOM 8553 O O . THR B 1 487 ? 4.793 -13.375 -48.281 1 20.73 487 THR B O 1
ATOM 8556 N N . ALA B 1 488 ? 6.184 -15.047 -48.344 1 19.69 488 ALA B N 1
ATOM 8557 C CA . ALA B 1 488 ? 7.043 -14.68 -47.219 1 19.69 488 ALA B CA 1
ATOM 8558 C C . ALA B 1 488 ? 7.973 -13.531 -47.594 1 19.69 488 ALA B C 1
ATOM 8560 O O . ALA B 1 488 ? 8.758 -13.633 -48.531 1 19.69 488 ALA B O 1
ATOM 8561 N N . ILE B 1 489 ? 7.516 -12.328 -47.562 1 20.19 489 ILE B N 1
ATOM 8562 C CA . ILE B 1 489 ? 8.477 -11.258 -47.812 1 20.19 489 ILE B CA 1
ATOM 8563 C C . ILE B 1 489 ? 9.734 -11.5 -46.969 1 20.19 489 ILE B C 1
ATOM 8565 O O . ILE B 1 489 ? 9.672 -11.602 -45.75 1 20.19 489 ILE B O 1
ATOM 8569 N N . GLN B 1 490 ? 10.852 -12.133 -47.562 1 19.66 490 GLN B N 1
ATOM 8570 C CA . GLN B 1 490 ? 12.25 -12.469 -47.281 1 19.66 490 GLN B CA 1
ATOM 8571 C C . GLN B 1 490 ? 13 -11.273 -46.719 1 19.66 490 GLN B C 1
ATOM 8573 O O . GLN B 1 490 ? 13.703 -10.57 -47.438 1 19.66 490 GLN B O 1
ATOM 8578 N N . GLN B 1 491 ? 12.406 -10.398 -45.906 1 19.97 491 GLN B N 1
ATOM 8579 C CA . GLN B 1 491 ? 13.391 -9.336 -45.781 1 19.97 491 GLN B CA 1
ATOM 8580 C C . GLN B 1 491 ? 14.727 -9.883 -45.281 1 19.97 491 GLN B C 1
ATOM 8582 O O . GLN B 1 491 ? 14.766 -10.859 -44.531 1 19.97 491 GLN B O 1
ATOM 8587 N N . GLY B 1 492 ? 15.961 -9.539 -45.812 1 18.92 492 GLY B N 1
ATOM 8588 C CA . GLY B 1 492 ? 17.375 -9.773 -46 1 18.92 492 GLY B CA 1
ATOM 8589 C C . GLY B 1 492 ? 18.156 -9.828 -44.719 1 18.92 492 GLY B C 1
ATOM 8590 O O . GLY B 1 492 ? 19.031 -8.992 -44.469 1 18.92 492 GLY B O 1
ATOM 8591 N N . LEU B 1 493 ? 17.578 -10.133 -43.531 1 18.2 493 LEU B N 1
ATOM 8592 C CA . LEU B 1 493 ? 18.672 -10.008 -42.562 1 18.2 493 LEU B CA 1
ATOM 8593 C C . LEU B 1 493 ? 19.766 -11.023 -42.844 1 18.2 493 LEU B C 1
ATOM 8595 O O . LEU B 1 493 ? 19.484 -12.203 -43.062 1 18.2 493 LEU B O 1
ATOM 8599 N N . THR B 1 494 ? 20.875 -10.672 -43.406 1 17.39 494 THR B N 1
ATOM 8600 C CA . THR B 1 494 ? 22.125 -11.32 -43.781 1 17.39 494 THR B CA 1
ATOM 8601 C C . THR B 1 494 ? 22.625 -12.203 -42.625 1 17.39 494 THR B C 1
ATOM 8603 O O . THR B 1 494 ? 22.609 -11.789 -41.469 1 17.39 494 THR B O 1
ATOM 8606 N N . PRO B 1 495 ? 22.641 -13.617 -42.906 1 20.09 495 PRO B N 1
ATOM 8607 C CA . PRO B 1 495 ? 23.156 -14.773 -42.156 1 20.09 495 PRO B CA 1
ATOM 8608 C C . PRO B 1 495 ? 24.609 -14.617 -41.75 1 20.09 495 PRO B C 1
ATOM 8610 O O . PRO B 1 495 ? 25.484 -14.5 -42.594 1 20.09 495 PRO B O 1
ATOM 8613 N N . ASN B 1 496 ? 25.031 -13.664 -40.938 1 18.16 496 ASN B N 1
ATOM 8614 C CA . ASN B 1 496 ? 26.484 -13.734 -40.875 1 18.16 496 ASN B CA 1
ATOM 8615 C C . ASN B 1 496 ? 26.969 -15.117 -40.438 1 18.16 496 ASN B C 1
ATOM 8617 O O . ASN B 1 496 ? 26.438 -15.68 -39.469 1 18.16 496 ASN B O 1
ATOM 8621 N N . HIS B 1 497 ? 27.766 -16.031 -41.219 1 17.2 497 HIS B N 1
ATOM 8622 C CA . HIS B 1 497 ? 28.391 -17.328 -41.469 1 17.2 497 HIS B CA 1
ATOM 8623 C C . HIS B 1 497 ? 29.312 -17.719 -40.312 1 17.2 497 HIS B C 1
ATOM 8625 O O . HIS B 1 497 ? 30 -18.734 -40.344 1 17.2 497 HIS B O 1
ATOM 8631 N N . ARG B 1 498 ? 29.875 -16.891 -39.375 1 19.19 498 ARG B N 1
ATOM 8632 C CA . ARG B 1 498 ? 31.219 -17.359 -39.094 1 19.19 498 ARG B CA 1
ATOM 8633 C C . ARG B 1 498 ? 31.188 -18.734 -38.406 1 19.19 498 ARG B C 1
ATOM 8635 O O . ARG B 1 498 ? 31.922 -19.641 -38.812 1 19.19 498 ARG B O 1
ATOM 8642 N N . HIS B 1 499 ? 31.094 -18.953 -37.062 1 17.12 499 HIS B N 1
ATOM 8643 C CA . HIS B 1 499 ? 31.984 -19.922 -36.438 1 17.12 499 HIS B CA 1
ATOM 8644 C C . HIS B 1 499 ? 31.391 -21.328 -36.5 1 17.12 499 HIS B C 1
ATOM 8646 O O . HIS B 1 499 ? 30.344 -21.578 -35.875 1 17.12 499 HIS B O 1
ATOM 8652 N N . ARG B 1 500 ? 31.625 -22.188 -37.531 1 19.27 500 ARG B N 1
ATOM 8653 C CA . ARG B 1 500 ? 31.359 -23.562 -37.969 1 19.27 500 ARG B CA 1
ATOM 8654 C C . ARG B 1 500 ? 31.984 -24.562 -37 1 19.27 500 ARG B C 1
ATOM 8656 O O . ARG B 1 500 ? 31.984 -25.766 -37.25 1 19.27 500 ARG B O 1
ATOM 8663 N N . VAL B 1 501 ? 32.906 -24.297 -36.094 1 18.44 501 VAL B N 1
ATOM 8664 C CA . VAL B 1 501 ? 33.844 -25.406 -36 1 18.44 501 VAL B CA 1
ATOM 8665 C C . VAL B 1 501 ? 33.125 -26.703 -35.719 1 18.44 501 VAL B C 1
ATOM 8667 O O . VAL B 1 501 ? 31.953 -26.688 -35.281 1 18.44 501 VAL B O 1
ATOM 8670 N N . LEU B 1 502 ? 33.844 -27.797 -35 1 17.36 502 LEU B N 1
ATOM 8671 C CA . LEU B 1 502 ? 34.344 -29.156 -35.219 1 17.36 502 LEU B CA 1
ATOM 8672 C C . LEU B 1 502 ? 33.375 -30.188 -34.656 1 17.36 502 LEU B C 1
ATOM 8674 O O . LEU B 1 502 ? 33.156 -31.234 -35.25 1 17.36 502 LEU B O 1
ATOM 8678 N N . LEU B 1 503 ? 32.875 -30.234 -33.312 1 18.16 503 LEU B N 1
ATOM 8679 C CA . LEU B 1 503 ? 33.125 -31.5 -32.656 1 18.16 503 LEU B CA 1
ATOM 8680 C C . LEU B 1 503 ? 32.156 -32.562 -33.125 1 18.16 503 LEU B C 1
ATOM 8682 O O . LEU B 1 503 ? 30.938 -32.375 -33.031 1 18.16 503 LEU B O 1
ATOM 8686 N N . SER B 1 504 ? 32.469 -33.594 -34 1 18.22 504 SER B N 1
ATOM 8687 C CA . SER B 1 504 ? 31.906 -34.75 -34.688 1 18.22 504 SER B CA 1
ATOM 8688 C C . SER B 1 504 ? 31.453 -35.812 -33.719 1 18.22 504 SER B C 1
ATOM 8690 O O . SER B 1 504 ? 31.156 -36.938 -34.125 1 18.22 504 SER B O 1
ATOM 8692 N N . ASN B 1 505 ? 31.453 -35.75 -32.406 1 18.39 505 ASN B N 1
ATOM 8693 C CA . ASN B 1 505 ? 31.547 -37.094 -31.812 1 18.39 505 ASN B CA 1
ATOM 8694 C C . ASN B 1 505 ? 30.391 -37.969 -32.25 1 18.39 505 ASN B C 1
ATOM 8696 O O . ASN B 1 505 ? 29.25 -37.531 -32.375 1 18.39 505 ASN B O 1
ATOM 8700 N N . SER B 1 506 ? 30.562 -39.281 -32.688 1 18.36 506 SER B N 1
ATOM 8701 C CA . SER B 1 506 ? 30.016 -40.406 -33.438 1 18.36 506 SER B CA 1
ATOM 8702 C C . SER B 1 506 ? 28.719 -40.906 -32.812 1 18.36 506 SER B C 1
ATOM 8704 O O . SER B 1 506 ? 27.672 -40.906 -33.469 1 18.36 506 SER B O 1
ATOM 8706 N N . ALA B 1 507 ? 28.734 -42.156 -32.094 1 19.5 507 ALA B N 1
ATOM 8707 C CA . ALA B 1 507 ? 28.141 -43.469 -32.344 1 19.5 507 ALA B CA 1
ATOM 8708 C C . ALA B 1 507 ? 26.797 -43.625 -31.609 1 19.5 507 ALA B C 1
ATOM 8710 O O . ALA B 1 507 ? 26.172 -44.688 -31.656 1 19.5 507 ALA B O 1
ATOM 8711 N N . ILE B 1 508 ? 26.359 -42.812 -30.656 1 19.47 508 ILE B N 1
ATOM 8712 C CA . ILE B 1 508 ? 25.594 -43.594 -29.688 1 19.47 508 ILE B CA 1
ATOM 8713 C C . ILE B 1 508 ? 24.359 -44.188 -30.375 1 19.47 508 ILE B C 1
ATOM 8715 O O . ILE B 1 508 ? 23.625 -43.469 -31.062 1 19.47 508 ILE B O 1
ATOM 8719 N N . LEU B 1 509 ? 24.188 -45.531 -30.453 1 18.61 509 LEU B N 1
ATOM 8720 C CA . LEU B 1 509 ? 23.281 -46.531 -30.984 1 18.61 509 LEU B CA 1
ATOM 8721 C C . LEU B 1 509 ? 21.844 -46.219 -30.609 1 18.61 509 LEU B C 1
ATOM 8723 O O . LEU B 1 509 ? 21.562 -45.844 -29.469 1 18.61 509 LEU B O 1
ATOM 8727 N N . GLN B 1 510 ? 20.938 -46.062 -31.609 1 18.97 510 GLN B N 1
ATOM 8728 C CA . GLN B 1 510 ? 19.531 -45.719 -31.781 1 18.97 510 GLN B CA 1
ATOM 8729 C C . GLN B 1 510 ? 18.625 -46.75 -31.109 1 18.97 510 GLN B C 1
ATOM 8731 O O . GLN B 1 510 ? 18.516 -47.875 -31.578 1 18.97 510 GLN B O 1
ATOM 8736 N N . ASN B 1 511 ? 18.797 -47 -29.75 1 18.98 511 ASN B N 1
ATOM 8737 C CA . ASN B 1 511 ? 17.984 -48.125 -29.312 1 18.98 511 ASN B CA 1
ATOM 8738 C C . ASN B 1 511 ? 16.547 -48 -29.797 1 18.98 511 ASN B C 1
ATOM 8740 O O . ASN B 1 511 ? 16.016 -46.875 -29.906 1 18.98 511 ASN B O 1
ATOM 8744 N N . PRO B 1 512 ? 15.867 -49.125 -30.25 1 21.27 512 PRO B N 1
ATOM 8745 C CA . PRO B 1 512 ? 14.641 -49.406 -31 1 21.27 512 PRO B CA 1
ATOM 8746 C C . PRO B 1 512 ? 13.414 -48.719 -30.406 1 21.27 512 PRO B C 1
ATOM 8748 O O . PRO B 1 512 ? 13.461 -48.25 -29.266 1 21.27 512 PRO B O 1
ATOM 8751 N N . SER B 1 513 ? 12.227 -48.812 -31.141 1 21.92 513 SER B N 1
ATOM 8752 C CA . SER B 1 513 ? 10.906 -48.312 -31.453 1 21.92 513 SER B CA 1
ATOM 8753 C C . SER B 1 513 ? 9.914 -48.594 -30.328 1 21.92 513 SER B C 1
ATOM 8755 O O . SER B 1 513 ? 9.5 -49.75 -30.156 1 21.92 513 SER B O 1
ATOM 8757 N N . LEU B 1 514 ? 10.109 -48.281 -29.078 1 21.94 514 LEU B N 1
ATOM 8758 C CA . LEU B 1 514 ? 9.07 -48.656 -28.125 1 21.94 514 LEU B CA 1
ATOM 8759 C C . LEU B 1 514 ? 7.695 -48.219 -28.609 1 21.94 514 LEU B C 1
ATOM 8761 O O . LEU B 1 514 ? 7.379 -47.031 -28.625 1 21.94 514 LEU B O 1
ATOM 8765 N N . GLY B 1 515 ? 7.094 -48.844 -29.656 1 21.94 515 GLY B N 1
ATOM 8766 C CA . GLY B 1 515 ? 5.812 -48.75 -30.344 1 21.94 515 GLY B CA 1
ATOM 8767 C C . GLY B 1 515 ? 4.629 -48.719 -29.391 1 21.94 515 GLY B C 1
ATOM 8768 O O . GLY B 1 515 ? 4.52 -49.562 -28.5 1 21.94 515 GLY B O 1
ATOM 8769 N N . MET B 1 516 ? 4.109 -47.594 -29.156 1 23.42 516 MET B N 1
ATOM 8770 C CA . MET B 1 516 ? 2.938 -47.344 -28.328 1 23.42 516 MET B CA 1
ATOM 8771 C C . MET B 1 516 ? 1.713 -48.062 -28.875 1 23.42 516 MET B C 1
ATOM 8773 O O . MET B 1 516 ? 1.375 -47.906 -30.047 1 23.42 516 MET B O 1
ATOM 8777 N N . ARG B 1 517 ? 1.348 -49.125 -28.344 1 23.66 517 ARG B N 1
ATOM 8778 C CA . ARG B 1 517 ? 0.112 -49.812 -28.703 1 23.66 517 ARG B CA 1
ATOM 8779 C C . ARG B 1 517 ? -1.099 -48.906 -28.5 1 23.66 517 ARG B C 1
ATOM 8781 O O . ARG B 1 517 ? -1.157 -48.156 -27.516 1 23.66 517 ARG B O 1
ATOM 8788 N N . PRO B 1 518 ? -2.016 -48.594 -29.484 1 25.53 518 PRO B N 1
ATOM 8789 C CA . PRO B 1 518 ? -3.152 -47.719 -29.75 1 25.53 518 PRO B CA 1
ATOM 8790 C C . PRO B 1 518 ? -4.195 -47.75 -28.641 1 25.53 518 PRO B C 1
ATOM 8792 O O . PRO B 1 518 ? -5.066 -46.875 -28.562 1 25.53 518 PRO B O 1
ATOM 8795 N N . ASP B 1 519 ? -4.555 -48.875 -28.047 1 22.64 519 ASP B N 1
ATOM 8796 C CA . ASP B 1 519 ? -5.934 -49.125 -27.625 1 22.64 519 ASP B CA 1
ATOM 8797 C C . ASP B 1 519 ? -6.309 -48.219 -26.438 1 22.64 519 ASP B C 1
ATOM 8799 O O . ASP B 1 519 ? -7.48 -47.875 -26.266 1 22.64 519 ASP B O 1
ATOM 8803 N N . THR B 1 520 ? -5.746 -48.531 -25.203 1 25.16 520 THR B N 1
ATOM 8804 C CA . THR B 1 520 ? -6.488 -48.281 -23.969 1 25.16 520 THR B CA 1
ATOM 8805 C C . THR B 1 520 ? -6.496 -46.781 -23.656 1 25.16 520 THR B C 1
ATOM 8807 O O . THR B 1 520 ? -5.438 -46.156 -23.516 1 25.16 520 THR B O 1
ATOM 8810 N N . LEU B 1 521 ? -7.473 -46 -24.031 1 27.62 521 LEU B N 1
ATOM 8811 C CA . LEU B 1 521 ? -7.793 -44.594 -23.875 1 27.62 521 LEU B CA 1
ATOM 8812 C C . LEU B 1 521 ? -7.438 -44.094 -22.484 1 27.62 521 LEU B C 1
ATOM 8814 O O . LEU B 1 521 ? -7.871 -43 -22.078 1 27.62 521 LEU B O 1
ATOM 8818 N N . THR B 1 522 ? -7.184 -45 -21.484 1 28.36 522 THR B N 1
ATOM 8819 C CA . THR B 1 522 ? -6.961 -44.625 -20.109 1 28.36 522 THR B CA 1
ATOM 8820 C C . THR B 1 522 ? -5.824 -43.594 -20.016 1 28.36 522 THR B C 1
ATOM 8822 O O . THR B 1 522 ? -4.875 -43.656 -20.797 1 28.36 522 THR B O 1
ATOM 8825 N N . SER B 1 523 ? -6.188 -42.438 -19.5 1 32.88 523 SER B N 1
ATOM 8826 C CA . SER B 1 523 ? -5.125 -41.438 -19.391 1 32.88 523 SER B CA 1
ATOM 8827 C C . SER B 1 523 ? -3.762 -42.125 -19.203 1 32.88 523 SER B C 1
ATOM 8829 O O . SER B 1 523 ? -3.6 -42.969 -18.344 1 32.88 523 SER B O 1
ATOM 8831 N N . PRO B 1 524 ? -3.002 -42.344 -20.141 1 33.25 524 PRO B N 1
ATOM 8832 C CA . PRO B 1 524 ? -1.836 -43.25 -20.188 1 33.25 524 PRO B CA 1
ATOM 8833 C C . PRO B 1 524 ? -0.911 -43.062 -18.984 1 33.25 524 PRO B C 1
ATOM 8835 O O . PRO B 1 524 ? 0.056 -43.812 -18.844 1 33.25 524 PRO B O 1
ATOM 8838 N N . TRP B 1 525 ? -0.759 -41.75 -18.5 1 32.22 525 TRP B N 1
ATOM 8839 C CA . TRP B 1 525 ? 0.217 -41.656 -17.422 1 32.22 525 TRP B CA 1
ATOM 8840 C C . TRP B 1 525 ? -0.416 -42.031 -16.094 1 32.22 525 TRP B C 1
ATOM 8842 O O . TRP B 1 525 ? -1.382 -41.375 -15.656 1 32.22 525 TRP B O 1
ATOM 8852 N N . ASN B 1 526 ? -0.806 -43.25 -15.711 1 32.66 526 ASN B N 1
ATOM 8853 C CA . ASN B 1 526 ? -1.199 -43.75 -14.406 1 32.66 526 ASN B CA 1
ATOM 8854 C C . ASN B 1 526 ? -0.467 -43.062 -13.273 1 32.66 526 ASN B C 1
ATOM 8856 O O . ASN B 1 526 ? 0.614 -43.5 -12.859 1 32.66 526 ASN B O 1
ATOM 8860 N N . LEU B 1 527 ? -0.712 -41.688 -13.219 1 40.47 527 LEU B N 1
ATOM 8861 C CA . LEU B 1 527 ? -0.067 -41.062 -12.062 1 40.47 527 LEU B CA 1
ATOM 8862 C C . LEU B 1 527 ? -0.266 -41.938 -10.812 1 40.47 527 LEU B C 1
ATOM 8864 O O . LEU B 1 527 ? -1.353 -42.469 -10.594 1 40.47 527 LEU B O 1
ATOM 8868 N N . PRO B 1 528 ? 0.725 -42.5 -10.281 1 38.5 528 PRO B N 1
ATOM 8869 C CA . PRO B 1 528 ? 0.576 -43.375 -9.102 1 38.5 528 PRO B CA 1
ATOM 8870 C C . PRO B 1 528 ? -0.449 -42.844 -8.102 1 38.5 528 PRO B C 1
ATOM 8872 O O . PRO B 1 528 ? -0.648 -41.625 -8.008 1 38.5 528 PRO B O 1
ATOM 8875 N N . GLN B 1 529 ? -1.563 -43.562 -8 1 38.34 529 GLN B N 1
ATOM 8876 C CA . GLN B 1 529 ? -2.568 -43.25 -6.988 1 38.34 529 GLN B CA 1
ATOM 8877 C C . GLN B 1 529 ? -1.919 -42.719 -5.723 1 38.34 529 GLN B C 1
ATOM 8879 O O . GLN B 1 529 ? -0.989 -43.312 -5.184 1 38.34 529 GLN B O 1
ATOM 8884 N N . LEU B 1 530 ? -1.841 -41.406 -5.672 1 40.09 530 LEU B N 1
ATOM 8885 C CA . LEU B 1 530 ? -1.357 -40.844 -4.422 1 40.09 530 LEU B CA 1
ATOM 8886 C C . LEU B 1 530 ? -1.986 -41.531 -3.221 1 40.09 530 LEU B C 1
ATOM 8888 O O . LEU B 1 530 ? -3.213 -41.625 -3.117 1 40.09 530 LEU B O 1
ATOM 8892 N N . GLU B 1 531 ? -1.508 -42.719 -2.766 1 34.84 531 GLU B N 1
ATOM 8893 C CA . GLU B 1 531 ? -1.999 -43.344 -1.528 1 34.84 531 GLU B CA 1
ATOM 8894 C C . GLU B 1 531 ? -2.533 -42.281 -0.573 1 34.84 531 GLU B C 1
ATOM 8896 O O . GLU B 1 531 ? -1.992 -41.156 -0.501 1 34.84 531 GLU B O 1
ATOM 8901 N N . LYS B 1 532 ? -3.883 -42.312 -0.394 1 35.53 532 LYS B N 1
ATOM 8902 C CA . LYS B 1 532 ? -4.387 -41.531 0.722 1 35.53 532 LYS B CA 1
ATOM 8903 C C . LYS B 1 532 ? -3.316 -41.344 1.796 1 35.53 532 LYS B C 1
ATOM 8905 O O . LYS B 1 532 ? -2.979 -42.281 2.508 1 35.53 532 LYS B O 1
ATOM 8910 N N . LEU B 1 533 ? -2.404 -40.688 1.551 1 32.78 533 LEU B N 1
ATOM 8911 C CA . LEU B 1 533 ? -1.538 -40.469 2.703 1 32.78 533 LEU B CA 1
ATOM 8912 C C . LEU B 1 533 ? -2.363 -40.281 3.973 1 32.78 533 LEU B C 1
ATOM 8914 O O . LEU B 1 533 ? -3.17 -39.344 4.059 1 32.78 533 LEU B O 1
ATOM 8918 N N . GLU B 1 534 ? -2.838 -41.344 4.566 1 30.22 534 GLU B N 1
ATOM 8919 C CA . GLU B 1 534 ? -3.32 -41.188 5.938 1 30.22 534 GLU B CA 1
ATOM 8920 C C . GLU B 1 534 ? -2.676 -40 6.625 1 30.22 534 GLU B C 1
ATOM 8922 O O . GLU B 1 534 ? -1.453 -39.844 6.602 1 30.22 534 GLU B O 1
ATOM 8927 N N . ASN B 1 535 ? -3.389 -38.906 6.52 1 31.14 535 ASN B N 1
ATOM 8928 C CA . ASN B 1 535 ? -2.932 -37.906 7.465 1 31.14 535 ASN B CA 1
ATOM 8929 C C . ASN B 1 535 ? -2.223 -38.531 8.664 1 31.14 535 ASN B C 1
ATOM 8931 O O . ASN B 1 535 ? -2.799 -39.375 9.367 1 31.14 535 ASN B O 1
ATOM 8935 N N . PRO B 1 536 ? -1.041 -38.844 8.625 1 30.11 536 PRO B N 1
ATOM 8936 C CA . PRO B 1 536 ? -0.629 -39.406 9.922 1 30.11 536 PRO B CA 1
ATOM 8937 C C . PRO B 1 536 ? -1.443 -38.844 11.086 1 30.11 536 PRO B C 1
ATOM 8939 O O . PRO B 1 536 ? -1.682 -37.625 11.156 1 30.11 536 PRO B O 1
ATOM 8942 N N . GLU B 1 537 ? -2.543 -39.469 11.445 1 28.36 537 GLU B N 1
ATOM 8943 C CA . GLU B 1 537 ? -3.078 -39.156 12.766 1 28.36 537 GLU B CA 1
ATOM 8944 C C . GLU B 1 537 ? -1.987 -38.594 13.68 1 28.36 537 GLU B C 1
ATOM 8946 O O . GLU B 1 537 ? -0.911 -39.188 13.797 1 28.36 537 GLU B O 1
ATOM 8951 N N . THR B 1 538 ? -1.979 -37.312 13.766 1 30.75 538 THR B N 1
ATOM 8952 C CA . THR B 1 538 ? -1.246 -36.781 14.914 1 30.75 538 THR B CA 1
ATOM 8953 C C . THR B 1 538 ? -1.383 -37.719 16.125 1 30.75 538 THR B C 1
ATOM 8955 O O . THR B 1 538 ? -2.416 -37.719 16.797 1 30.75 538 THR B O 1
ATOM 8958 N N . GLY B 1 539 ? -1.33 -39 16.062 1 27.61 539 GLY B N 1
ATOM 8959 C CA . GLY B 1 539 ? -1.069 -39.531 17.375 1 27.61 539 GLY B CA 1
ATOM 8960 C C . GLY B 1 539 ? -0.255 -38.625 18.266 1 27.61 539 GLY B C 1
ATOM 8961 O O . GLY B 1 539 ? 0.541 -37.812 17.766 1 27.61 539 GLY B O 1
ATOM 8962 N N . GLY B 1 540 ? -0.89 -38.25 19.406 1 31.05 540 GLY B N 1
ATOM 8963 C CA . GLY B 1 540 ? -0.469 -37.5 20.578 1 31.05 540 GLY B CA 1
ATOM 8964 C C . GLY B 1 540 ? 0.996 -37.719 20.922 1 31.05 540 GLY B C 1
ATOM 8965 O O . GLY B 1 540 ? 1.521 -37.062 21.828 1 31.05 540 GLY B O 1
ATOM 8966 N N . SER B 1 541 ? 1.335 -39.031 20.766 1 28.69 541 SER B N 1
ATOM 8967 C CA . SER B 1 541 ? 2.58 -39.281 21.484 1 28.69 541 SER B CA 1
ATOM 8968 C C . SER B 1 541 ? 3.766 -38.625 20.781 1 28.69 541 SER B C 1
ATOM 8970 O O . SER B 1 541 ? 4.496 -39.281 20.047 1 28.69 541 SER B O 1
ATOM 8972 N N . VAL B 1 542 ? 3.521 -37.75 19.859 1 33.97 542 VAL B N 1
ATOM 8973 C CA . VAL B 1 542 ? 4.848 -37.188 19.641 1 33.97 542 VAL B CA 1
ATOM 8974 C C . VAL B 1 542 ? 5.57 -37.031 20.984 1 33.97 542 VAL B C 1
ATOM 8976 O O . VAL B 1 542 ? 5.035 -36.438 21.922 1 33.97 542 VAL B O 1
ATOM 8979 N N . GLY B 1 543 ? 6.352 -37.969 21.359 1 30.33 543 GLY B N 1
ATOM 8980 C CA . GLY B 1 543 ? 7.227 -37.844 22.516 1 30.33 543 GLY B CA 1
ATOM 8981 C C . GLY B 1 543 ? 7.59 -36.406 22.844 1 30.33 543 GLY B C 1
ATOM 8982 O O . GLY B 1 543 ? 7.906 -35.625 21.938 1 30.33 543 GLY B O 1
ATOM 8983 N N . SER B 1 544 ? 6.871 -35.688 23.594 1 35 544 SER B N 1
ATOM 8984 C CA . SER B 1 544 ? 7.266 -34.562 24.422 1 35 544 SER B CA 1
ATOM 8985 C C . SER B 1 544 ? 8.781 -34.438 24.5 1 35 544 SER B C 1
ATOM 8987 O O . SER B 1 544 ? 9.312 -33.781 25.391 1 35 544 SER B O 1
ATOM 8989 N N . GLY B 1 545 ? 9.594 -35.531 24.203 1 34.22 545 GLY B N 1
ATOM 8990 C CA . GLY B 1 545 ? 10.938 -35.594 24.75 1 34.22 545 GLY B CA 1
ATOM 8991 C C . GLY B 1 545 ? 11.859 -34.5 24.25 1 34.22 545 GLY B C 1
ATOM 8992 O O . GLY B 1 545 ? 11.688 -34 23.141 1 34.22 545 GLY B O 1
ATOM 8993 N N . ASP B 1 546 ? 12.641 -33.781 25.062 1 42.69 546 ASP B N 1
ATOM 8994 C CA . ASP B 1 546 ? 13.859 -33 25.25 1 42.69 546 ASP B CA 1
ATOM 8995 C C . ASP B 1 546 ? 14.914 -33.344 24.203 1 42.69 546 ASP B C 1
ATOM 8997 O O . ASP B 1 546 ? 15.953 -32.719 24.109 1 42.69 546 ASP B O 1
ATOM 9001 N N . ASP B 1 547 ? 14.773 -34.594 23.422 1 50.81 547 ASP B N 1
ATOM 9002 C CA . ASP B 1 547 ? 16.016 -35.125 22.828 1 50.81 547 ASP B CA 1
ATOM 9003 C C . ASP B 1 547 ? 15.984 -34.969 21.312 1 50.81 547 ASP B C 1
ATOM 9005 O O . ASP B 1 547 ? 16.656 -35.719 20.594 1 50.81 547 ASP B O 1
ATOM 9009 N N . LEU B 1 548 ? 14.953 -34.25 20.75 1 58.22 548 LEU B N 1
ATOM 9010 C CA . LEU B 1 548 ? 15.086 -34.219 19.297 1 58.22 548 LEU B CA 1
ATOM 9011 C C . LEU B 1 548 ? 16.25 -33.344 18.875 1 58.22 548 LEU B C 1
ATOM 9013 O O . LEU B 1 548 ? 16.547 -32.312 19.516 1 58.22 548 LEU B O 1
ATOM 9017 N N . LEU B 1 549 ? 16.875 -33.844 17.828 1 61.12 549 LEU B N 1
ATOM 9018 C CA . LEU B 1 549 ? 17.984 -33.062 17.297 1 61.12 549 LEU B CA 1
ATOM 9019 C C . LEU B 1 549 ? 17.5 -31.734 16.734 1 61.12 549 LEU B C 1
ATOM 9021 O O . LEU B 1 549 ? 16.531 -31.688 15.969 1 61.12 549 LEU B O 1
ATOM 9025 N N . ASP B 1 550 ? 17.812 -30.672 17.438 1 68.88 550 ASP B N 1
ATOM 9026 C CA . ASP B 1 550 ? 17.469 -29.328 16.984 1 68.88 550 ASP B CA 1
ATOM 9027 C C . ASP B 1 550 ? 18.641 -28.672 16.25 1 68.88 550 ASP B C 1
ATOM 9029 O O . ASP B 1 550 ? 19.797 -28.922 16.578 1 68.88 550 ASP B O 1
ATOM 9033 N N . PHE B 1 551 ? 18.266 -28.266 15.016 1 68.19 551 PHE B N 1
ATOM 9034 C CA . PHE B 1 551 ? 19.266 -27.484 14.305 1 68.19 551 PHE B CA 1
ATOM 9035 C C . PHE B 1 551 ? 19.172 -26.016 14.688 1 68.19 551 PHE B C 1
ATOM 9037 O O . PHE B 1 551 ? 18.125 -25.375 14.5 1 68.19 551 PHE B O 1
ATOM 9044 N N . THR B 1 552 ? 20.156 -25.594 15.516 1 60.06 552 THR B N 1
ATOM 9045 C CA . THR B 1 552 ? 20.219 -24.188 15.891 1 60.06 552 THR B CA 1
ATOM 9046 C C . THR B 1 552 ? 21.266 -23.438 15.062 1 60.06 552 THR B C 1
ATOM 9048 O O . THR B 1 552 ? 22.094 -24.062 14.398 1 60.06 552 THR B O 1
ATOM 9051 N N . GLN B 1 553 ? 21.125 -22.125 14.953 1 59.19 553 GLN B N 1
ATOM 9052 C CA . GLN B 1 553 ? 22.078 -21.297 14.227 1 59.19 553 GLN B CA 1
ATOM 9053 C C . GLN B 1 553 ? 23.516 -21.594 14.664 1 59.19 553 GLN B C 1
ATOM 9055 O O . GLN B 1 553 ? 24.422 -21.625 13.844 1 59.19 553 GLN B O 1
ATOM 9060 N N . SER B 1 554 ? 23.672 -21.781 15.898 1 51.91 554 SER B N 1
ATOM 9061 C CA . SER B 1 554 ? 25 -22.031 16.453 1 51.91 554 SER B CA 1
ATOM 9062 C C . SER B 1 554 ? 25.531 -23.406 16.031 1 51.91 554 SER B C 1
ATOM 9064 O O . SER B 1 554 ? 26.734 -23.578 15.844 1 51.91 554 SER B O 1
ATOM 9066 N N . ASP B 1 555 ? 24.734 -24.281 15.984 1 53.19 555 ASP B N 1
ATOM 9067 C CA . ASP B 1 555 ? 25.141 -25.641 15.703 1 53.19 555 ASP B CA 1
ATOM 9068 C C . ASP B 1 555 ? 25.672 -25.781 14.273 1 53.19 555 ASP B C 1
ATOM 9070 O O . ASP B 1 555 ? 26.594 -26.547 14.016 1 53.19 555 ASP B O 1
ATOM 9074 N N . MET B 1 556 ? 25 -25.062 13.523 1 53.38 556 MET B N 1
ATOM 9075 C CA . MET B 1 556 ? 25.297 -25.359 12.133 1 53.38 556 MET B CA 1
ATOM 9076 C C . MET B 1 556 ? 26.328 -24.375 11.578 1 53.38 556 MET B C 1
ATOM 9078 O O . MET B 1 556 ? 26.844 -24.562 10.469 1 53.38 556 MET B O 1
ATOM 9082 N N . GLY B 1 557 ? 26.828 -23.516 12.523 1 47.81 557 GLY B N 1
ATOM 9083 C CA . GLY B 1 557 ? 27.812 -22.531 12.055 1 47.81 557 GLY B CA 1
ATOM 9084 C C . GLY B 1 557 ? 27.297 -21.703 10.891 1 47.81 557 GLY B C 1
ATOM 9085 O O . GLY B 1 557 ? 28.094 -21.047 10.203 1 47.81 557 GLY B O 1
ATOM 9086 N N . TRP B 1 558 ? 26.156 -22.062 10.469 1 47.09 558 TRP B N 1
ATOM 9087 C CA . TRP B 1 558 ? 25.656 -21.344 9.305 1 47.09 558 TRP B CA 1
ATOM 9088 C C . TRP B 1 558 ? 25.078 -19.984 9.711 1 47.09 558 TRP B C 1
ATOM 9090 O O . TRP B 1 558 ? 24.391 -19.875 10.719 1 47.09 558 TRP B O 1
ATOM 9100 N N . ASP B 1 559 ? 25.719 -18.969 9.68 1 45.31 559 ASP B N 1
ATOM 9101 C CA . ASP B 1 559 ? 25.109 -17.656 9.812 1 45.31 559 ASP B CA 1
ATOM 9102 C C . ASP B 1 559 ? 23.797 -17.578 9.031 1 45.31 559 ASP B C 1
ATOM 9104 O O . ASP B 1 559 ? 23.719 -16.875 8.023 1 45.31 559 ASP B O 1
ATOM 9108 N N . PHE B 1 560 ? 23.078 -18.688 9.078 1 45.38 560 PHE B N 1
ATOM 9109 C CA . PHE B 1 560 ? 21.938 -18.797 8.164 1 45.38 560 PHE B CA 1
ATOM 9110 C C . PHE B 1 560 ? 20.672 -18.297 8.836 1 45.38 560 PHE B C 1
ATOM 9112 O O . PHE B 1 560 ? 20.359 -18.688 9.961 1 45.38 560 PHE B O 1
ATOM 9119 N N . ASP B 1 561 ? 20.297 -17.188 8.672 1 49.56 561 ASP B N 1
ATOM 9120 C CA . ASP B 1 561 ? 18.938 -16.781 8.984 1 49.56 561 ASP B CA 1
ATOM 9121 C C . ASP B 1 561 ? 17.922 -17.672 8.273 1 49.56 561 ASP B C 1
ATOM 9123 O O . ASP B 1 561 ? 17.828 -17.656 7.047 1 49.56 561 ASP B O 1
ATOM 9127 N N . PHE B 1 562 ? 17.359 -18.703 9.062 1 51.56 562 PHE B N 1
ATOM 9128 C CA . PHE B 1 562 ? 16.422 -19.672 8.508 1 51.56 562 PHE B CA 1
ATOM 9129 C C . PHE B 1 562 ? 15.305 -18.984 7.746 1 51.56 562 PHE B C 1
ATOM 9131 O O . PHE B 1 562 ? 14.711 -19.562 6.84 1 51.56 562 PHE B O 1
ATOM 9138 N N . SER B 1 563 ? 15.031 -17.812 8.219 1 48.34 563 SER B N 1
ATOM 9139 C CA . SER B 1 563 ? 13.961 -17.109 7.539 1 48.34 563 SER B CA 1
ATOM 9140 C C . SER B 1 563 ? 14.391 -16.656 6.145 1 48.34 563 SER B C 1
ATOM 9142 O O . SER B 1 563 ? 13.547 -16.453 5.27 1 48.34 563 SER B O 1
ATOM 9144 N N . THR B 1 564 ? 15.695 -16.406 6.086 1 46.81 564 THR B N 1
ATOM 9145 C CA . THR B 1 564 ? 16.25 -15.898 4.836 1 46.81 564 THR B CA 1
ATOM 9146 C C . THR B 1 564 ? 16.703 -17.047 3.939 1 46.81 564 THR B C 1
ATOM 9148 O O . THR B 1 564 ? 17.406 -16.828 2.955 1 46.81 564 THR B O 1
ATOM 9151 N N . MET B 1 565 ? 16.641 -18.266 4.484 1 44.84 565 MET B N 1
ATOM 9152 C CA . MET B 1 565 ? 17.031 -19.328 3.564 1 44.84 565 MET B CA 1
ATOM 9153 C C . MET B 1 565 ? 16.391 -19.141 2.199 1 44.84 565 MET B C 1
ATOM 9155 O O . MET B 1 565 ? 16.969 -19.5 1.174 1 44.84 565 MET B O 1
ATOM 9159 N N . ASP B 1 566 ? 15.234 -18.641 2.32 1 49.75 566 ASP B N 1
ATOM 9160 C CA . ASP B 1 566 ? 14.617 -18.359 1.029 1 49.75 566 ASP B CA 1
ATOM 9161 C C . ASP B 1 566 ? 15.078 -17 0.49 1 49.75 566 ASP B C 1
ATOM 9163 O O . ASP B 1 566 ? 15.031 -16 1.2 1 49.75 566 ASP B O 1
ATOM 9167 N N . LEU B 1 567 ? 16.078 -16.984 -0.387 1 48.94 567 LEU B N 1
ATOM 9168 C CA . LEU B 1 567 ? 16.922 -15.953 -0.985 1 48.94 567 LEU B CA 1
ATOM 9169 C C . LEU B 1 567 ? 16.078 -14.781 -1.465 1 48.94 567 LEU B C 1
ATOM 9171 O O . LEU B 1 567 ? 15 -14.977 -2.045 1 48.94 567 LEU B O 1
ATOM 9175 N N . ASP B 1 568 ? 16.328 -13.664 -0.76 1 45.12 568 ASP B N 1
ATOM 9176 C CA . ASP B 1 568 ? 15.922 -12.43 -1.42 1 45.12 568 ASP B CA 1
ATOM 9177 C C . ASP B 1 568 ? 16.516 -12.336 -2.824 1 45.12 568 ASP B C 1
ATOM 9179 O O . ASP B 1 568 ? 17.703 -12.602 -3.021 1 45.12 568 ASP B O 1
ATOM 9183 N N . ALA B 1 569 ? 15.711 -12.367 -3.854 1 46.34 569 ALA B N 1
ATOM 9184 C CA . ALA B 1 569 ? 16.219 -12.273 -5.219 1 46.34 569 ALA B CA 1
ATOM 9185 C C . ALA B 1 569 ? 16 -10.875 -5.789 1 46.34 569 ALA B C 1
ATOM 9187 O O . ALA B 1 569 ? 14.883 -10.352 -5.762 1 46.34 569 ALA B O 1
ATOM 9188 N N . PHE B 1 570 ? 17.188 -10.086 -5.922 1 42.12 570 PHE B N 1
ATOM 9189 C CA . PHE B 1 570 ? 17.156 -8.781 -6.57 1 42.12 570 PHE B CA 1
ATOM 9190 C C . PHE B 1 570 ? 17.5 -8.906 -8.047 1 42.12 570 PHE B C 1
ATOM 9192 O O . PHE B 1 570 ? 18.422 -9.641 -8.422 1 42.12 570 PHE B O 1
ATOM 9199 N N . PHE B 1 571 ? 16.5 -8.336 -8.914 1 47.31 571 PHE B N 1
ATOM 9200 C CA . PHE B 1 571 ? 16.75 -8.391 -10.352 1 47.31 571 PHE B CA 1
ATOM 9201 C C . PHE B 1 571 ? 16.922 -6.988 -10.922 1 47.31 571 PHE B C 1
ATOM 9203 O O . PHE B 1 571 ? 16.203 -6.062 -10.523 1 47.31 571 PHE B O 1
ATOM 9210 N N . SER B 1 572 ? 18.234 -6.633 -11.461 1 38.34 572 SER B N 1
ATOM 9211 C CA . SER B 1 572 ? 18.422 -5.348 -12.125 1 38.34 572 SER B CA 1
ATOM 9212 C C . SER B 1 572 ? 17.969 -5.402 -13.578 1 38.34 572 SER B C 1
ATOM 9214 O O . SER B 1 572 ? 18.219 -6.391 -14.273 1 38.34 572 SER B O 1
ATOM 9216 N N . ILE B 1 573 ? 17.016 -4.672 -14 1 38.69 573 ILE B N 1
ATOM 9217 C CA . ILE B 1 573 ? 16.688 -4.52 -15.406 1 38.69 573 ILE B CA 1
ATOM 9218 C C . ILE B 1 573 ? 17.469 -3.352 -16 1 38.69 573 ILE B C 1
ATOM 9220 O O . ILE B 1 573 ? 17.453 -2.244 -15.461 1 38.69 573 ILE B O 1
ATOM 9224 N N . TYR B 1 574 ? 18.562 -3.57 -16.734 1 31.88 574 TYR B N 1
ATOM 9225 C CA . TYR B 1 574 ? 19.109 -2.49 -17.547 1 31.88 574 TYR B CA 1
ATOM 9226 C C . TYR B 1 574 ? 18.062 -1.983 -18.531 1 31.88 574 TYR B C 1
ATOM 9228 O O . TYR B 1 574 ? 17.484 -2.766 -19.297 1 31.88 574 TYR B O 1
ATOM 9236 N N . GLN B 1 575 ? 17.453 -0.972 -18.312 1 31.14 575 GLN B N 1
ATOM 9237 C CA . GLN B 1 575 ? 16.734 -0.298 -19.391 1 31.14 575 GLN B CA 1
ATOM 9238 C C . GLN B 1 575 ? 17.656 -0.001 -20.562 1 31.14 575 GLN B C 1
ATOM 9240 O O . GLN B 1 575 ? 18.578 0.816 -20.453 1 31.14 575 GLN B O 1
ATOM 9245 N N . THR B 1 576 ? 18.078 -0.904 -21.391 1 29.33 576 THR B N 1
ATOM 9246 C CA . THR B 1 576 ? 18.672 -0.464 -22.641 1 29.33 576 THR B CA 1
ATOM 9247 C C . THR B 1 576 ? 17.766 0.534 -23.359 1 29.33 576 THR B C 1
ATOM 9249 O O . THR B 1 576 ? 16.656 0.189 -23.766 1 29.33 576 THR B O 1
ATOM 9252 N N . ASN B 1 577 ? 17.828 1.804 -23.078 1 27.72 577 ASN B N 1
ATOM 9253 C CA . ASN B 1 577 ? 17.375 2.889 -23.953 1 27.72 577 ASN B CA 1
ATOM 9254 C C . ASN B 1 577 ? 17.922 2.746 -25.359 1 27.72 577 ASN B C 1
ATOM 9256 O O . ASN B 1 577 ? 18.688 3.6 -25.828 1 27.72 577 ASN B O 1
ATOM 9260 N N . ASP B 1 578 ? 18.422 1.733 -25.906 1 26.88 578 ASP B N 1
ATOM 9261 C CA . ASP B 1 578 ? 18.688 1.945 -27.328 1 26.88 578 ASP B CA 1
ATOM 9262 C C . ASP B 1 578 ? 17.391 2.238 -28.094 1 26.88 578 ASP B C 1
ATOM 9264 O O . ASP B 1 578 ? 16.531 1.366 -28.219 1 26.88 578 ASP B O 1
ATOM 9268 N N . ALA B 1 579 ? 17 3.492 -28.156 1 27.02 579 ALA B N 1
ATOM 9269 C CA . ALA B 1 579 ? 16.203 3.869 -29.328 1 27.02 579 ALA B CA 1
ATOM 9270 C C . ALA B 1 579 ? 16.75 3.199 -30.578 1 27.02 579 ALA B C 1
ATOM 9272 O O . ALA B 1 579 ? 17.953 3.219 -30.844 1 27.02 579 ALA B O 1
ATOM 9273 N N . PRO B 1 580 ? 16.031 2.35 -31.203 1 21.92 580 PRO B N 1
ATOM 9274 C CA . PRO B 1 580 ? 16.578 2.084 -32.531 1 21.92 580 PRO B CA 1
ATOM 9275 C C . PRO B 1 580 ? 16.844 3.359 -33.344 1 21.92 580 PRO B C 1
ATOM 9277 O O . PRO B 1 580 ? 16.078 4.316 -33.25 1 21.92 580 PRO B O 1
ATOM 9280 N N . ASN B 1 581 ? 18.141 3.697 -33.562 1 23.05 581 ASN B N 1
ATOM 9281 C CA . ASN B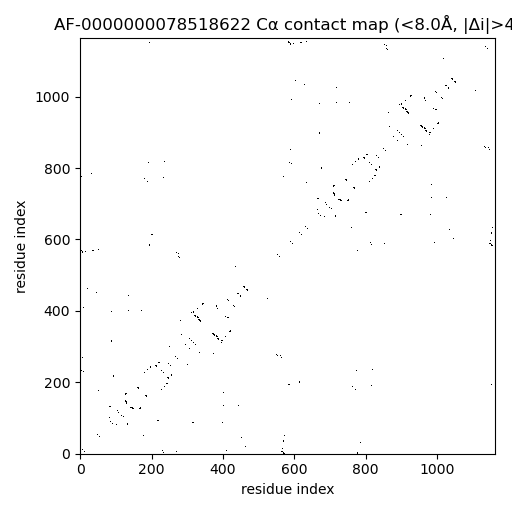 1 581 ? 18.547 4.543 -34.688 1 23.05 581 ASN B CA 1
ATOM 9282 C C . ASN B 1 581 ? 17.75 4.23 -35.938 1 23.05 581 ASN B C 1
ATOM 9284 O O . ASN B 1 581 ? 17.953 3.186 -36.562 1 23.05 581 ASN B O 1
ATOM 9288 N N . THR B 1 582 ? 16.422 4.363 -36 1 20.53 582 THR B N 1
ATOM 9289 C CA . THR B 1 582 ? 16.031 4.75 -37.375 1 20.53 582 THR B CA 1
ATOM 9290 C C . THR B 1 582 ? 16.234 6.25 -37.562 1 20.53 582 THR B C 1
ATOM 9292 O O . THR B 1 582 ? 15.961 7.051 -36.688 1 20.53 582 THR B O 1
#

pLDDT: mean 72.81, std 26.19, range [17.12, 97.94]

InterPro domains:
  IPR007219 Xylanolytic transcriptional activator, regulatory domain [PF04082] (174-251)
  IPR007219 Xylanolytic transcriptional activator, regulatory domain [SM00906] (180-254)
  IPR051127 Fungal secondary metabolite regulators [PTHR47424] (3-560)

Foldseek 3Di:
DKDWFALLALLLLLLLLLQLLVPPPDDDDPPDDFQVSSQVSCVLLVCCCLAVVPPPCVCPPPPPPPPPPPPPPPPLVLLVVLLQLLVFFVCLLAVLDDSVVLVVLSCCCVPPDPVRDDDLLSQLLSLLSSLLSCCQDPNNVSNVVSNVVSVVSCVVPVQDLSSLQSVLSSSLLQSHLVSNLVSLLSSLVSLVVVVLLAQDDPVPPDDPVNLLSSQSNNLSSVLSQLLSCSHRVHDGPDDNVSGHHDHHPQLLSNLSSQLSVLLVQLSCLQQVDFDQWVVVLLVSLVVSLVSLVVSQVSCCVNLVDGLPDAQDEISSSSSNLVSNLSSLSSQLSSLVLLLLVVLVVLVVVVVVVVVDDDCPPPDPPDDFPSSVVSLVSNLVSLLSNLVRLLRSLVRYVSSLSRNSCLSSPLSSLSSLVSNCSSPVVCCVLNLLSNQSSLQSLVSTPDHPSSVSSNSSSQSSLCSSPVVSHHDHPPPPPPDPPDDPPDDPPPPPPDPPDDDPDDDCPDDDDPPDDPDDDPDDPPPPSPNPPPPPPPPPPPPPPPPPDPDDDIDGCVVVVPPDRSSCSSPTRMHDDPPPPPPPPD/DKDWFALLALLLLLLLLQQLLVPPPDDDDNPDDDLVSSQVSCVLLVCCCLAVVPPPVVVPPPPPPPPPPPDDPDPLVLLVVLLVLLVFFVCLLAVLDDSVVLVVLSCCCVPPDPVRDDDLLSQLLSLLSSLLSLCQDPNNVSNVVSNVVSVVSCVVPVQDLSSLQSVLSSSLLQSHLVSNLVSLLSSLVSLVVVVLLAQDDPVPPDDPVNLLSSQSNNLSSVLSQLLSCSHRVHDGPDDNVSGHHDHHPQLLSVLSSQLSVLLVQLSCLQQVDFDQWPVVLLVSLVVSLVSLVVSQVSCCVNLVDGLPDAQDEISSSSSNLVSNLSSLSSQLSSLVLLLLVVLVVLVVVVVVVVVPDDCPDPDDPDDFPSSVVSLVSNLVSLLSNLVRLLSSLVRYVSSLSRNSCLSSPLSSLSSLVSNCSSPVVCCVLNLLSNQSSLQSLVPTPDHPSSVSSNSSSQSSLCSSPVVSHHDHPPPPPPDPPDDPPDDPPPPDPDPPDDDPDDDPDDDDDPPDDPDDDPDDPPPPSPNPPPPPPPPPPPPPPPPPDPDDDIDGCVVVVPPDRSSCSSPTNMHDDPPPPPPPPD